Protein AF-0000000082910244 (afdb_homodimer)

Structure (mmCIF, N/CA/C/O backbone):
data_AF-0000000082910244-model_v1
#
loop_
_entity.id
_entity.type
_entity.pdbx_description
1 polymer 'Chloroplast lycopene epsilon-cyclase'
#
loop_
_atom_site.group_PDB
_atom_site.id
_atom_site.type_symbol
_atom_site.label_atom_id
_atom_site.label_alt_id
_atom_site.label_comp_id
_atom_site.label_asym_id
_atom_site.label_entity_id
_atom_site.label_seq_id
_atom_site.pdbx_PDB_ins_code
_atom_site.Cartn_x
_atom_site.Cartn_y
_atom_site.Cartn_z
_atom_site.occupancy
_atom_site.B_iso_or_equiv
_atom_site.auth_seq_id
_atom_site.auth_comp_id
_atom_site.auth_asym_id
_atom_site.auth_atom_id
_atom_site.pdbx_PDB_model_num
ATOM 1 N N . MET A 1 1 ? 2.215 -39.156 -23.969 1 46.09 1 MET A N 1
ATOM 2 C CA . MET A 1 1 ? 3.322 -38.25 -24.219 1 46.09 1 MET A CA 1
ATOM 3 C C . MET A 1 1 ? 4.258 -38.188 -23.016 1 46.09 1 MET A C 1
ATOM 5 O O . MET A 1 1 ? 3.805 -38.188 -21.875 1 46.09 1 MET A O 1
ATOM 9 N N . PRO A 1 2 ? 5.504 -38.562 -23.281 1 46.88 2 PRO A N 1
ATOM 10 C CA . PRO A 1 2 ? 6.484 -38.562 -22.203 1 46.88 2 PRO A CA 1
ATOM 11 C C . PRO A 1 2 ? 6.582 -37.219 -21.484 1 46.88 2 PRO A C 1
ATOM 13 O O . PRO A 1 2 ? 6.309 -36.156 -22.094 1 46.88 2 PRO A O 1
ATOM 16 N N . LEU A 1 3 ? 6.527 -37.281 -20.203 1 55.03 3 LEU A N 1
ATOM 17 C CA . LEU A 1 3 ? 6.957 -36.125 -19.422 1 55.03 3 LEU A CA 1
ATOM 18 C C . LEU A 1 3 ? 8.43 -35.812 -19.688 1 55.03 3 LEU A C 1
ATOM 20 O O . LEU A 1 3 ? 9.297 -36.656 -19.422 1 55.03 3 LEU A O 1
ATOM 24 N N . VAL A 1 4 ? 8.719 -34.781 -20.484 1 54.88 4 VAL A N 1
ATOM 25 C CA . VAL A 1 4 ? 10.086 -34.531 -20.938 1 54.88 4 VAL A CA 1
ATOM 26 C C . VAL A 1 4 ? 10.773 -33.531 -20 1 54.88 4 VAL A C 1
ATOM 28 O O . VAL A 1 4 ? 12 -33.562 -19.875 1 54.88 4 VAL A O 1
ATOM 31 N N . ASN A 1 5 ? 10.039 -32.906 -19.281 1 66.69 5 ASN A N 1
ATOM 32 C CA . ASN A 1 5 ? 10.664 -31.828 -18.516 1 66.69 5 ASN A CA 1
ATOM 33 C C . ASN A 1 5 ? 11.086 -32.281 -17.125 1 66.69 5 ASN A C 1
ATOM 35 O O . ASN A 1 5 ? 10.539 -33.25 -16.594 1 66.69 5 ASN A O 1
ATOM 39 N N . ASN A 1 6 ? 12.234 -31.781 -16.641 1 73.81 6 ASN A N 1
ATOM 40 C CA . ASN A 1 6 ? 12.641 -31.969 -15.25 1 73.81 6 ASN A CA 1
ATOM 41 C C . ASN A 1 6 ? 11.836 -31.078 -14.305 1 73.81 6 ASN A C 1
ATOM 43 O O . ASN A 1 6 ? 11.734 -29.875 -14.516 1 73.81 6 ASN A O 1
ATOM 47 N N . TYR A 1 7 ? 11.172 -31.797 -13.406 1 86.62 7 TYR A N 1
ATOM 48 C CA . TYR A 1 7 ? 10.367 -31.031 -12.461 1 86.62 7 TYR A CA 1
ATOM 49 C C . TYR A 1 7 ? 11.008 -31.016 -11.078 1 86.62 7 TYR A C 1
ATOM 51 O O . TYR A 1 7 ? 11.336 -32.062 -10.523 1 86.62 7 TYR A O 1
ATOM 59 N N . GLY A 1 8 ? 11.328 -29.812 -10.617 1 92.06 8 GLY A N 1
ATOM 60 C CA . GLY A 1 8 ? 11.656 -29.609 -9.211 1 92.06 8 GLY A CA 1
ATOM 61 C C . GLY A 1 8 ? 10.461 -29.172 -8.383 1 92.06 8 GLY A C 1
ATOM 62 O O . GLY A 1 8 ? 9.625 -28.391 -8.844 1 92.06 8 GLY A O 1
ATOM 63 N N . VAL A 1 9 ? 10.352 -29.75 -7.188 1 95.62 9 VAL A N 1
ATOM 64 C CA . VAL A 1 9 ? 9.219 -29.438 -6.328 1 95.62 9 VAL A CA 1
ATOM 65 C C . VAL A 1 9 ? 9.68 -29.328 -4.879 1 95.62 9 VAL A C 1
ATOM 67 O O . VAL A 1 9 ? 10.703 -29.906 -4.5 1 95.62 9 VAL A O 1
ATOM 70 N N . TRP A 1 10 ? 8.945 -28.562 -4.137 1 97.12 10 TRP A N 1
ATOM 71 C CA . TRP A 1 10 ? 9.148 -28.578 -2.691 1 97.12 10 TRP A CA 1
ATOM 72 C C . TRP A 1 10 ? 8.633 -29.875 -2.082 1 97.12 10 TRP A C 1
ATOM 74 O O . TRP A 1 10 ? 7.484 -30.266 -2.305 1 97.12 10 TRP A O 1
ATOM 84 N N . THR A 1 11 ? 9.406 -30.547 -1.277 1 97.06 11 THR A N 1
ATOM 85 C CA . THR A 1 11 ? 9.102 -31.891 -0.807 1 97.06 11 THR A CA 1
ATOM 86 C C . THR A 1 11 ? 7.859 -31.875 0.084 1 97.06 11 THR A C 1
ATOM 88 O O . THR A 1 11 ? 7.062 -32.812 0.057 1 97.06 11 THR A O 1
ATOM 91 N N . ASP A 1 12 ? 7.711 -30.875 0.876 1 96.81 12 ASP A N 1
ATOM 92 C CA . ASP A 1 12 ? 6.547 -30.812 1.757 1 96.81 12 ASP A CA 1
ATOM 93 C C . ASP A 1 12 ? 5.254 -30.703 0.951 1 96.81 12 ASP A C 1
ATOM 95 O O . ASP A 1 12 ? 4.23 -31.281 1.34 1 96.81 12 ASP A O 1
ATOM 99 N N . GLU A 1 13 ? 5.25 -30.078 -0.156 1 96.25 13 GLU A N 1
ATOM 100 C CA . GLU A 1 13 ? 4.066 -29.984 -1.006 1 96.25 13 GLU A CA 1
ATOM 101 C C . GLU A 1 13 ? 3.719 -31.328 -1.633 1 96.25 13 GLU A C 1
ATOM 103 O O . GLU A 1 13 ? 2.547 -31.703 -1.692 1 96.25 13 GLU A O 1
ATOM 108 N N . PHE A 1 14 ? 4.699 -32.031 -2.088 1 96.69 14 PHE A N 1
ATOM 109 C CA . PHE A 1 14 ? 4.457 -33.312 -2.711 1 96.69 14 PHE A CA 1
ATOM 110 C C . PHE A 1 14 ? 4.016 -34.344 -1.673 1 96.69 14 PHE A C 1
ATOM 112 O O . PHE A 1 14 ? 3.211 -35.219 -1.97 1 96.69 14 PHE A O 1
ATOM 119 N N . LYS A 1 15 ? 4.602 -34.188 -0.509 1 96.94 15 LYS A N 1
ATOM 120 C CA . LYS A 1 15 ? 4.152 -35.031 0.582 1 96.94 15 LYS A CA 1
ATOM 121 C C . LYS A 1 15 ? 2.678 -34.812 0.896 1 96.94 15 LYS A C 1
ATOM 123 O O . LYS A 1 15 ? 1.914 -35.75 1.071 1 96.94 15 LYS A O 1
ATOM 128 N N . ALA A 1 16 ? 2.279 -33.594 0.948 1 96.38 16 ALA A N 1
ATOM 129 C CA . ALA A 1 16 ? 0.893 -33.25 1.237 1 96.38 16 ALA A CA 1
ATOM 130 C C . ALA A 1 16 ? -0.046 -33.75 0.157 1 96.38 16 ALA A C 1
ATOM 132 O O . ALA A 1 16 ? -1.209 -34.062 0.431 1 96.38 16 ALA A O 1
ATOM 133 N N . LEU A 1 17 ? 0.485 -34 -1.083 1 96.62 17 LEU A N 1
ATOM 134 C CA . LEU A 1 17 ? -0.307 -34.469 -2.213 1 96.62 17 LEU A CA 1
ATOM 135 C C . LEU A 1 17 ? -0.275 -36 -2.299 1 96.62 17 LEU A C 1
ATOM 137 O O . LEU A 1 17 ? -0.932 -36.594 -3.16 1 96.62 17 LEU A O 1
ATOM 141 N N . GLY A 1 18 ? 0.518 -36.625 -1.401 1 96.69 18 GLY A N 1
ATOM 142 C CA . GLY A 1 18 ? 0.674 -38.062 -1.459 1 96.69 18 GLY A CA 1
ATOM 143 C C . GLY A 1 18 ? 1.52 -38.531 -2.631 1 96.69 18 GLY A C 1
ATOM 144 O O . GLY A 1 18 ? 1.345 -39.656 -3.127 1 96.69 18 GLY A O 1
ATOM 145 N N . LEU A 1 19 ? 2.449 -37.719 -3.145 1 97.12 19 LEU A N 1
ATOM 146 C CA . LEU A 1 19 ? 3.205 -38.031 -4.355 1 97.12 19 LEU A CA 1
ATOM 147 C C . LEU A 1 19 ? 4.688 -38.188 -4.043 1 97.12 19 LEU A C 1
ATOM 149 O O . LEU A 1 19 ? 5.52 -38.219 -4.953 1 97.12 19 LEU A O 1
ATOM 153 N N . GLU A 1 20 ? 5.023 -38.281 -2.781 1 96.5 20 GLU A N 1
ATOM 154 C CA . GLU A 1 20 ? 6.422 -38.375 -2.373 1 96.5 20 GLU A CA 1
ATOM 155 C C . GLU A 1 20 ? 7.105 -39.562 -3.031 1 96.5 20 GLU A C 1
ATOM 157 O O . GLU A 1 20 ? 8.305 -39.531 -3.328 1 96.5 20 GLU A O 1
ATOM 162 N N . HIS A 1 21 ? 6.34 -40.656 -3.211 1 96.5 21 HIS A N 1
ATOM 163 C CA . HIS A 1 21 ? 6.879 -41.875 -3.777 1 96.5 21 HIS A CA 1
ATOM 164 C C . HIS A 1 21 ? 7.297 -41.688 -5.23 1 96.5 21 HIS A C 1
ATOM 166 O O . HIS A 1 21 ? 7.977 -42.531 -5.805 1 96.5 21 HIS A O 1
ATOM 172 N N . THR A 1 22 ? 6.973 -40.562 -5.844 1 96.56 22 THR A N 1
ATOM 173 C CA . THR A 1 22 ? 7.316 -40.312 -7.242 1 96.56 22 THR A CA 1
ATOM 174 C C . THR A 1 22 ? 8.586 -39.5 -7.352 1 96.56 22 THR A C 1
ATOM 176 O O . THR A 1 22 ? 9.023 -39.156 -8.453 1 96.56 22 THR A O 1
ATOM 179 N N . LEU A 1 23 ? 9.234 -39.188 -6.266 1 95.75 23 LEU A N 1
ATOM 180 C CA . LEU A 1 23 ? 10.477 -38.406 -6.289 1 95.75 23 LEU A CA 1
ATOM 181 C C . LEU A 1 23 ? 11.664 -39.312 -6.613 1 95.75 23 LEU A C 1
ATOM 183 O O . LEU A 1 23 ? 11.734 -40.469 -6.133 1 95.75 23 LEU A O 1
ATOM 187 N N . GLU A 1 24 ? 12.492 -38.812 -7.445 1 93.5 24 GLU A N 1
ATOM 188 C CA . GLU A 1 24 ? 13.734 -39.5 -7.777 1 93.5 24 GLU A CA 1
ATOM 189 C C . GLU A 1 24 ? 14.805 -39.25 -6.719 1 93.5 24 GLU A C 1
ATOM 191 O O . GLU A 1 24 ? 15.547 -40.156 -6.355 1 93.5 24 GLU A O 1
ATOM 196 N N . ARG A 1 25 ? 14.945 -38 -6.332 1 92.56 25 ARG A N 1
ATOM 197 C CA . ARG A 1 25 ? 15.914 -37.531 -5.34 1 92.56 25 ARG A CA 1
ATOM 198 C C . ARG A 1 25 ? 15.359 -36.344 -4.543 1 92.56 25 ARG A C 1
ATOM 200 O O . ARG A 1 25 ? 14.5 -35.625 -5.027 1 92.56 25 ARG A O 1
ATOM 207 N N . SER A 1 26 ? 15.812 -36.344 -3.311 1 95 26 SER A N 1
ATOM 208 C CA . SER A 1 26 ? 15.398 -35.219 -2.459 1 95 26 SER A CA 1
ATOM 209 C C . SER A 1 26 ? 16.578 -34.688 -1.656 1 95 26 SER A C 1
ATOM 211 O O . SER A 1 26 ? 17.5 -35.438 -1.33 1 95 26 SER A O 1
ATOM 213 N N . TRP A 1 27 ? 16.594 -33.469 -1.419 1 95.06 27 TRP A N 1
ATOM 214 C CA . TRP A 1 27 ? 17.547 -32.75 -0.573 1 95.06 27 TRP A CA 1
ATOM 215 C C . TRP A 1 27 ? 16.859 -32.125 0.626 1 95.06 27 TRP A C 1
ATOM 217 O O . TRP A 1 27 ? 15.773 -31.547 0.492 1 95.06 27 TRP A O 1
ATOM 227 N N . PRO A 1 28 ? 17.406 -32.25 1.779 1 93.5 28 PRO A N 1
ATOM 228 C CA . PRO A 1 28 ? 16.734 -31.766 2.982 1 93.5 28 PRO A CA 1
ATOM 229 C C . PRO A 1 28 ? 16.688 -30.234 3.039 1 93.5 28 PRO A C 1
ATOM 231 O O . PRO A 1 28 ? 15.883 -29.672 3.777 1 93.5 28 PRO A O 1
ATOM 234 N N . ASP A 1 29 ? 17.609 -29.625 2.32 1 93.5 29 ASP A N 1
ATOM 235 C CA . ASP A 1 29 ? 17.672 -28.156 2.324 1 93.5 29 ASP A CA 1
ATOM 236 C C . ASP A 1 29 ? 18.109 -27.625 0.961 1 93.5 29 ASP A C 1
ATOM 238 O O . ASP A 1 29 ? 18.609 -28.375 0.124 1 93.5 29 ASP A O 1
ATOM 242 N N . ALA A 1 30 ? 17.75 -26.359 0.673 1 94.31 30 ALA A N 1
ATOM 243 C CA . ALA A 1 30 ? 18.156 -25.656 -0.535 1 94.31 30 ALA A CA 1
ATOM 244 C C . ALA A 1 30 ? 18.844 -24.328 -0.188 1 94.31 30 ALA A C 1
ATOM 246 O O . ALA A 1 30 ? 18.531 -23.719 0.834 1 94.31 30 ALA A O 1
ATOM 247 N N . SER A 1 31 ? 19.766 -23.953 -1.007 1 91.75 31 SER A N 1
ATOM 248 C CA . SER A 1 31 ? 20.516 -22.719 -0.754 1 91.75 31 SER A CA 1
ATOM 249 C C . SER A 1 31 ? 20.422 -21.766 -1.936 1 91.75 31 SER A C 1
ATOM 251 O O . SER A 1 31 ? 20.188 -22.188 -3.07 1 91.75 31 SER A O 1
ATOM 253 N N . CYS A 1 32 ? 20.578 -20.5 -1.639 1 92.38 32 CYS A N 1
ATOM 254 C CA . CYS A 1 32 ? 20.609 -19.438 -2.637 1 92.38 32 CYS A CA 1
ATOM 255 C C . CYS A 1 32 ? 21.797 -18.516 -2.414 1 92.38 32 CYS A C 1
ATOM 257 O O . CYS A 1 32 ? 22.328 -18.438 -1.301 1 92.38 32 CYS A O 1
ATOM 259 N N . PHE A 1 33 ? 22.219 -17.938 -3.48 1 87.44 33 PHE A N 1
ATOM 260 C CA . PHE A 1 33 ? 23.25 -16.906 -3.414 1 87.44 33 PHE A CA 1
ATOM 261 C C . PHE A 1 33 ? 22.781 -15.625 -4.098 1 87.44 33 PHE A C 1
ATOM 263 O O . PHE A 1 33 ? 22.594 -15.602 -5.316 1 87.44 33 PHE A O 1
ATOM 270 N N . PHE A 1 34 ? 22.547 -14.641 -3.295 1 89.62 34 PHE A N 1
ATOM 271 C CA . PHE A 1 34 ? 22.219 -13.312 -3.793 1 89.62 34 PHE A CA 1
ATOM 272 C C . PHE A 1 34 ? 23.375 -12.352 -3.584 1 89.62 34 PHE A C 1
ATOM 274 O O . PHE A 1 34 ? 23.422 -11.617 -2.592 1 89.62 34 PHE A O 1
ATOM 281 N N . GLY A 1 35 ? 24.234 -12.281 -4.453 1 76.38 35 GLY A N 1
ATOM 282 C CA . GLY A 1 35 ? 25.5 -11.594 -4.289 1 76.38 35 GLY A CA 1
ATOM 283 C C . GLY A 1 35 ? 26.547 -12.438 -3.594 1 76.38 35 GLY A C 1
ATOM 284 O O . GLY A 1 35 ? 26.297 -13.578 -3.217 1 76.38 35 GLY A O 1
ATOM 285 N N . GLU A 1 36 ? 27.75 -11.859 -3.568 1 70.19 36 GLU A N 1
ATOM 286 C CA . GLU A 1 36 ? 28.891 -12.617 -3.066 1 70.19 36 GLU A CA 1
ATOM 287 C C . GLU A 1 36 ? 28.891 -12.688 -1.541 1 70.19 36 GLU A C 1
ATOM 289 O O . GLU A 1 36 ? 28.406 -11.766 -0.877 1 70.19 36 GLU A O 1
ATOM 294 N N . GLY A 1 37 ? 29.359 -13.828 -1.048 1 68 37 GLY A N 1
ATOM 295 C CA . GLY A 1 37 ? 29.781 -13.945 0.339 1 68 37 GLY A CA 1
ATOM 296 C C . GLY A 1 37 ? 28.75 -14.633 1.22 1 68 37 GLY A C 1
ATOM 297 O O . GLY A 1 37 ? 29.109 -15.422 2.094 1 68 37 GLY A O 1
ATOM 298 N N . LYS A 1 38 ? 27.516 -14.195 1.161 1 76 38 LYS A N 1
ATOM 299 C CA . LYS A 1 38 ? 26.672 -14.781 2.195 1 76 38 LYS A CA 1
ATOM 300 C C . LYS A 1 38 ? 25.562 -15.641 1.581 1 76 38 LYS A C 1
ATOM 302 O O . LYS A 1 38 ? 24.625 -15.117 0.977 1 76 38 LYS A O 1
ATOM 307 N N . PRO A 1 39 ? 25.656 -17.078 1.752 1 84.75 39 PRO A N 1
ATOM 308 C CA . PRO A 1 39 ? 24.594 -17.969 1.309 1 84.75 39 PRO A CA 1
ATOM 309 C C . PRO A 1 39 ? 23.312 -17.812 2.143 1 84.75 39 PRO A C 1
ATOM 311 O O . PRO A 1 39 ? 23.391 -17.516 3.338 1 84.75 39 PRO A O 1
ATOM 314 N N . VAL A 1 40 ? 22.188 -17.922 1.427 1 90.69 40 VAL A N 1
ATOM 315 C CA . VAL A 1 40 ? 20.891 -17.969 2.094 1 90.69 40 VAL A CA 1
ATOM 316 C C . VAL A 1 40 ? 20.375 -19.406 2.105 1 90.69 40 VAL A C 1
ATOM 318 O O . VAL A 1 40 ? 20.125 -20 1.049 1 90.69 40 VAL A O 1
ATOM 321 N N . ARG A 1 41 ? 20.297 -19.953 3.324 1 91.69 41 ARG A N 1
ATOM 322 C CA . ARG A 1 41 ? 19.688 -21.266 3.469 1 91.69 41 ARG A CA 1
ATOM 323 C C . ARG A 1 41 ? 18.172 -21.156 3.656 1 91.69 41 ARG A C 1
ATOM 325 O O . ARG A 1 41 ? 17.703 -20.406 4.52 1 91.69 41 ARG A O 1
ATOM 332 N N . LEU A 1 42 ? 17.422 -21.891 2.869 1 94.25 42 LEU A N 1
ATOM 333 C CA . LEU A 1 42 ? 15.977 -21.719 2.85 1 94.25 42 LEU A CA 1
ATOM 334 C C . LEU A 1 42 ? 15.32 -22.531 3.959 1 94.25 42 LEU A C 1
ATOM 336 O O . LEU A 1 42 ? 14.211 -22.219 4.391 1 94.25 42 LEU A O 1
ATOM 340 N N . GLY A 1 43 ? 16 -23.562 4.398 1 92.94 43 GLY A N 1
ATOM 341 C CA . GLY A 1 43 ? 15.438 -24.406 5.426 1 92.94 43 GLY A CA 1
ATOM 342 C C . GLY A 1 43 ? 14.242 -25.219 4.938 1 92.94 43 GLY A C 1
ATOM 343 O O . GLY A 1 43 ? 13.305 -25.453 5.695 1 92.94 43 GLY A O 1
ATOM 344 N N . ARG A 1 44 ? 14.164 -25.531 3.689 1 95.38 44 ARG A N 1
ATOM 345 C CA . ARG A 1 44 ? 13.055 -26.266 3.084 1 95.38 44 ARG A CA 1
ATOM 346 C C . ARG A 1 44 ? 13.555 -27.297 2.09 1 95.38 44 ARG A C 1
ATOM 348 O O . ARG A 1 44 ? 14.453 -27.016 1.286 1 95.38 44 ARG A O 1
ATOM 355 N N . GLY A 1 45 ? 13.023 -28.469 2.232 1 95.5 45 GLY A N 1
ATOM 356 C CA . GLY A 1 45 ? 13.445 -29.562 1.366 1 95.5 45 GLY A CA 1
ATOM 357 C C . GLY A 1 45 ? 12.969 -29.391 -0.066 1 95.5 45 GLY A C 1
ATOM 358 O O . GLY A 1 45 ? 11.906 -28.828 -0.313 1 95.5 45 GLY A O 1
ATOM 359 N N . TYR A 1 46 ? 13.781 -29.938 -0.966 1 96.62 46 TYR A N 1
ATOM 360 C CA . TYR A 1 46 ? 13.492 -29.875 -2.395 1 96.62 46 TYR A CA 1
ATOM 361 C C . TYR A 1 46 ? 13.695 -31.234 -3.049 1 96.62 46 TYR A C 1
ATOM 363 O O . TYR A 1 46 ? 14.453 -32.062 -2.545 1 96.62 46 TYR A O 1
ATOM 371 N N . GLY A 1 47 ? 12.898 -31.484 -4.086 1 95.56 47 GLY A N 1
ATOM 372 C CA . GLY A 1 47 ? 12.977 -32.781 -4.73 1 95.56 47 GLY A CA 1
ATOM 373 C C . GLY A 1 47 ? 12.891 -32.719 -6.242 1 95.56 47 GLY A C 1
ATOM 374 O O . GLY A 1 47 ? 12.281 -31.781 -6.793 1 95.56 47 GLY A O 1
ATOM 375 N N . ARG A 1 48 ? 13.562 -33.656 -6.828 1 93.44 48 ARG A N 1
ATOM 376 C CA . ARG A 1 48 ? 13.43 -33.875 -8.266 1 93.44 48 ARG A CA 1
ATOM 377 C C . ARG A 1 48 ? 12.43 -35 -8.547 1 93.44 48 ARG A C 1
ATOM 379 O O . ARG A 1 48 ? 12.547 -36.094 -8.008 1 93.44 48 ARG A O 1
ATOM 386 N N . VAL A 1 49 ? 11.523 -34.75 -9.422 1 93.88 49 VAL A N 1
ATOM 387 C CA . VAL A 1 49 ? 10.461 -35.688 -9.727 1 93.88 49 VAL A CA 1
ATOM 388 C C . VAL A 1 49 ? 10.953 -36.719 -10.75 1 93.88 49 VAL A C 1
ATOM 390 O O . VAL A 1 49 ? 11.594 -36.344 -11.742 1 93.88 49 VAL A O 1
ATOM 393 N N . SER A 1 50 ? 10.656 -37.938 -10.43 1 92.88 50 SER A N 1
ATOM 394 C CA . SER A 1 50 ? 10.883 -39 -11.438 1 92.88 50 SER A CA 1
ATOM 395 C C . SER A 1 50 ? 9.781 -39 -12.484 1 92.88 50 SER A C 1
ATOM 397 O O . SER A 1 50 ? 8.625 -39.281 -12.18 1 92.88 50 SER A O 1
ATOM 399 N N . ARG A 1 51 ? 10.164 -38.781 -13.664 1 89.44 51 ARG A N 1
ATOM 400 C CA . ARG A 1 51 ? 9.188 -38.75 -14.742 1 89.44 51 ARG A CA 1
ATOM 401 C C . ARG A 1 51 ? 8.531 -40.125 -14.906 1 89.44 51 ARG A C 1
ATOM 403 O O . ARG A 1 51 ? 7.312 -40.219 -15.094 1 89.44 51 ARG A O 1
ATOM 410 N N . ARG A 1 52 ? 9.328 -41.125 -14.727 1 90.88 52 ARG A N 1
ATOM 411 C CA . ARG A 1 52 ? 8.836 -42.469 -14.891 1 90.88 52 ARG A CA 1
ATOM 412 C C . ARG A 1 52 ? 7.855 -42.844 -13.773 1 90.88 52 ARG A C 1
ATOM 414 O O . ARG A 1 52 ? 6.75 -43.312 -14.047 1 90.88 52 ARG A O 1
ATOM 421 N N . LYS A 1 53 ? 8.281 -42.594 -12.586 1 94.94 53 LYS A N 1
ATOM 422 C CA . LYS A 1 53 ? 7.441 -42.938 -11.453 1 94.94 53 LYS A CA 1
ATOM 423 C C . LYS A 1 53 ? 6.137 -42.156 -11.461 1 94.94 53 LYS A C 1
ATOM 425 O O . LYS A 1 53 ? 5.07 -42.688 -11.156 1 94.94 53 LYS A O 1
ATOM 430 N N . LEU A 1 54 ? 6.234 -40.906 -11.742 1 94.12 54 LEU A N 1
ATOM 431 C CA . LEU A 1 54 ? 5.031 -40.094 -11.789 1 94.12 54 LEU A CA 1
ATOM 432 C C . LEU A 1 54 ? 4.086 -40.562 -12.891 1 94.12 54 LEU A C 1
ATOM 434 O O . LEU A 1 54 ? 2.881 -40.688 -12.664 1 94.12 54 LEU A O 1
ATOM 438 N N . ARG A 1 55 ? 4.629 -40.844 -14.062 1 92.62 55 ARG A N 1
ATOM 439 C CA . ARG A 1 55 ? 3.814 -41.375 -15.164 1 92.62 55 ARG A CA 1
ATOM 440 C C . ARG A 1 55 ? 3.127 -42.656 -14.773 1 92.62 55 ARG A C 1
ATOM 442 O O . ARG A 1 55 ? 1.935 -42.844 -15.031 1 92.62 55 ARG A O 1
ATOM 449 N N . GLU A 1 56 ? 3.891 -43.5 -14.234 1 94.31 56 GLU A N 1
ATOM 450 C CA . GLU A 1 56 ? 3.336 -44.781 -13.812 1 94.31 56 GLU A CA 1
ATOM 451 C C . GLU A 1 56 ? 2.186 -44.594 -12.828 1 94.31 56 GLU A C 1
ATOM 453 O O . GLU A 1 56 ? 1.146 -45.25 -12.945 1 94.31 56 GLU A O 1
ATOM 458 N N . HIS A 1 57 ? 2.447 -43.719 -11.914 1 95.25 57 HIS A N 1
ATOM 459 C CA . HIS A 1 57 ? 1.423 -43.438 -10.922 1 95.25 57 HIS A CA 1
ATOM 460 C C . HIS A 1 57 ? 0.153 -42.906 -11.586 1 95.25 57 HIS A C 1
ATOM 462 O O . HIS A 1 57 ? -0.948 -43.375 -11.281 1 95.25 57 HIS A O 1
ATOM 468 N N . LEU A 1 58 ? 0.258 -41.969 -12.492 1 94.5 58 LEU A N 1
ATOM 469 C CA . LEU A 1 58 ? -0.883 -41.344 -13.133 1 94.5 58 LEU A CA 1
ATOM 470 C C . LEU A 1 58 ? -1.593 -42.281 -14.078 1 94.5 58 LEU A C 1
ATOM 472 O O . LEU A 1 58 ? -2.824 -42.312 -14.148 1 94.5 58 LEU A O 1
ATOM 476 N N . VAL A 1 59 ? -0.868 -43.094 -14.781 1 94.19 59 VAL A N 1
ATOM 477 C CA . VAL A 1 59 ? -1.452 -44.062 -15.695 1 94.19 59 VAL A CA 1
ATOM 478 C C . VAL A 1 59 ? -2.244 -45.125 -14.914 1 94.19 59 VAL A C 1
ATOM 480 O O . VAL A 1 59 ? -3.326 -45.531 -15.336 1 94.19 59 VAL A O 1
ATOM 483 N N . ALA A 1 60 ? -1.646 -45.5 -13.828 1 95.62 60 ALA A N 1
ATOM 484 C CA . ALA A 1 60 ? -2.355 -46.469 -12.977 1 95.62 60 ALA A CA 1
ATOM 485 C C . ALA A 1 60 ? -3.676 -45.875 -12.484 1 95.62 60 ALA A C 1
ATOM 487 O O . ALA A 1 60 ? -4.691 -46.594 -12.445 1 95.62 60 ALA A O 1
ATOM 488 N N . MET A 1 61 ? -3.641 -44.656 -12.109 1 94.88 61 MET A N 1
ATOM 489 C CA . MET A 1 61 ? -4.852 -43.969 -11.656 1 94.88 61 MET A CA 1
ATOM 490 C C . MET A 1 61 ? -5.895 -43.938 -12.773 1 94.88 61 MET A C 1
ATOM 492 O O . MET A 1 61 ? -7.082 -44.156 -12.523 1 94.88 61 MET A O 1
ATOM 496 N N . CYS A 1 62 ? -5.492 -43.656 -13.945 1 94.31 62 CYS A N 1
ATOM 497 C CA . CYS A 1 62 ? -6.379 -43.594 -15.102 1 94.31 62 CYS A CA 1
ATOM 498 C C . CYS A 1 62 ? -7.004 -44.969 -15.383 1 94.31 62 CYS A C 1
ATOM 500 O O . CYS A 1 62 ? -8.203 -45.062 -15.641 1 94.31 62 CYS A O 1
ATOM 502 N N . ALA A 1 63 ? -6.168 -45.906 -15.297 1 94.56 63 ALA A N 1
ATOM 503 C CA . ALA A 1 63 ? -6.652 -47.25 -15.539 1 94.56 63 ALA A CA 1
ATOM 504 C C . ALA A 1 63 ? -7.715 -47.656 -14.523 1 94.56 63 ALA A C 1
ATOM 506 O O . ALA A 1 63 ? -8.758 -48.219 -14.891 1 94.56 63 ALA A O 1
ATOM 507 N N . GLU A 1 64 ? -7.441 -47.375 -13.312 1 95.62 64 GLU A N 1
ATOM 508 C CA . GLU A 1 64 ? -8.375 -47.719 -12.242 1 95.62 64 GLU A CA 1
ATOM 509 C C . GLU A 1 64 ? -9.703 -46.969 -12.422 1 95.62 64 GLU A C 1
ATOM 511 O O . GLU A 1 64 ? -10.758 -47.5 -12.062 1 95.62 64 GLU A O 1
ATOM 516 N N . ALA A 1 65 ? -9.594 -45.781 -13.031 1 93.81 65 ALA A N 1
ATOM 517 C CA . ALA A 1 65 ? -10.781 -44.938 -13.188 1 93.81 65 ALA A CA 1
ATOM 518 C C . ALA A 1 65 ? -11.477 -45.219 -14.516 1 93.81 65 ALA A C 1
ATOM 520 O O . ALA A 1 65 ? -12.523 -44.625 -14.805 1 93.81 65 ALA A O 1
ATOM 521 N N . GLY A 1 66 ? -10.922 -46.031 -15.336 1 93.31 66 GLY A N 1
ATOM 522 C CA . GLY A 1 66 ? -11.555 -46.438 -16.594 1 93.31 66 GLY A CA 1
ATOM 523 C C . GLY A 1 66 ? -11.32 -45.469 -17.719 1 93.31 66 GLY A C 1
ATOM 524 O O . GLY A 1 66 ? -12.148 -45.344 -18.625 1 93.31 66 GLY A O 1
ATOM 525 N N . VAL A 1 67 ? -10.227 -44.75 -17.703 1 91.94 67 VAL A N 1
ATOM 526 C CA . VAL A 1 67 ? -9.898 -43.812 -18.734 1 91.94 67 VAL A CA 1
ATOM 527 C C . VAL A 1 67 ? -9.422 -44.531 -19.984 1 91.94 67 VAL A C 1
ATOM 529 O O . VAL A 1 67 ? -8.617 -45.469 -19.906 1 91.94 67 VAL A O 1
ATOM 532 N N . THR A 1 68 ? -9.984 -44.094 -21.125 1 88.56 68 THR A N 1
ATOM 533 C CA . THR A 1 68 ? -9.523 -44.625 -22.406 1 88.56 68 THR A CA 1
ATOM 534 C C . THR A 1 68 ? -8.594 -43.625 -23.094 1 88.56 68 THR A C 1
ATOM 536 O O . THR A 1 68 ? -8.898 -42.438 -23.172 1 88.56 68 THR A O 1
ATOM 539 N N . PHE A 1 69 ? -7.445 -44.125 -23.562 1 88.62 69 PHE A N 1
ATOM 540 C CA . PHE A 1 69 ? -6.477 -43.312 -24.281 1 88.62 69 PHE A CA 1
ATOM 541 C C . PHE A 1 69 ? -6.602 -43.531 -25.781 1 88.62 69 PHE A C 1
ATOM 543 O O . PHE A 1 69 ? -6.641 -44.656 -26.25 1 88.62 69 PHE A O 1
ATOM 550 N N . LEU A 1 70 ? -6.805 -42.406 -26.469 1 83.81 70 LEU A N 1
ATOM 551 C CA . LEU A 1 70 ? -6.863 -42.469 -27.922 1 83.81 70 LEU A CA 1
ATOM 552 C C . LEU A 1 70 ? -5.641 -41.812 -28.547 1 83.81 70 LEU A C 1
ATOM 554 O O . LEU A 1 70 ? -5.305 -40.688 -28.188 1 83.81 70 LEU A O 1
ATOM 558 N N . ALA A 1 71 ? -4.898 -42.531 -29.297 1 81.62 71 ALA A N 1
ATOM 559 C CA . ALA A 1 71 ? -3.758 -41.969 -30 1 81.62 71 ALA A CA 1
ATOM 560 C C . ALA A 1 71 ? -4.219 -41.125 -31.203 1 81.62 71 ALA A C 1
ATOM 562 O O . ALA A 1 71 ? -4.441 -41.656 -32.281 1 81.62 71 ALA A O 1
ATOM 563 N N . ALA A 1 72 ? -4.496 -39.875 -31.016 1 77.25 72 ALA A N 1
ATOM 564 C CA . ALA A 1 72 ? -4.973 -39 -32.062 1 77.25 72 ALA A CA 1
ATOM 565 C C . ALA A 1 72 ? -4.57 -37.531 -31.797 1 77.25 72 ALA A C 1
ATOM 567 O O . ALA A 1 72 ? -4.23 -37.188 -30.672 1 77.25 72 ALA A O 1
ATOM 568 N N . GLU A 1 73 ? -4.438 -36.781 -32.875 1 77.31 73 GLU A N 1
ATOM 569 C CA . GLU A 1 73 ? -4.219 -35.344 -32.781 1 77.31 73 GLU A CA 1
ATOM 570 C C . GLU A 1 73 ? -5.523 -34.594 -32.969 1 77.31 73 GLU A C 1
ATOM 572 O O . GLU A 1 73 ? -6.34 -34.938 -33.812 1 77.31 73 GLU A O 1
ATOM 577 N N . VAL A 1 74 ? -5.805 -33.594 -32.031 1 75.75 74 VAL A N 1
ATOM 578 C CA . VAL A 1 74 ? -6.996 -32.75 -32.156 1 75.75 74 VAL A CA 1
ATOM 579 C C . VAL A 1 74 ? -6.652 -31.469 -32.875 1 75.75 74 VAL A C 1
ATOM 581 O O . VAL A 1 74 ? -5.836 -30.672 -32.406 1 75.75 74 VAL A O 1
ATOM 584 N N . ASP A 1 75 ? -7.133 -31.156 -34.094 1 74.5 75 ASP A N 1
ATOM 585 C CA . ASP A 1 75 ? -6.855 -29.953 -34.906 1 74.5 75 ASP A CA 1
ATOM 586 C C . ASP A 1 75 ? -7.953 -28.906 -34.719 1 74.5 75 ASP A C 1
ATOM 588 O O . ASP A 1 75 ? -7.727 -27.719 -34.969 1 74.5 75 ASP A O 1
ATOM 592 N N . SER A 1 76 ? -9.148 -29.281 -34.469 1 75.56 76 SER A N 1
ATOM 593 C CA . SER A 1 76 ? -10.266 -28.375 -34.25 1 75.56 76 SER A CA 1
ATOM 594 C C . SER A 1 76 ? -11.242 -28.938 -33.219 1 75.56 76 SER A C 1
ATOM 596 O O . SER A 1 76 ? -11.352 -30.156 -33.062 1 75.56 76 SER A O 1
ATOM 598 N N . LEU A 1 77 ? -11.797 -27.906 -32.5 1 74.38 77 LEU A N 1
ATOM 599 C CA . LEU A 1 77 ? -12.789 -28.328 -31.516 1 74.38 77 LEU A CA 1
ATOM 600 C C . LEU A 1 77 ? -14.188 -28.375 -32.125 1 74.38 77 LEU A C 1
ATOM 602 O O . LEU A 1 77 ? -15.133 -28.828 -31.484 1 74.38 77 LEU A O 1
ATOM 606 N N . GLN A 1 78 ? -14.25 -27.594 -33.438 1 61.69 78 GLN A N 1
ATOM 607 C CA . GLN A 1 78 ? -15.531 -27.609 -34.125 1 61.69 78 GLN A CA 1
ATOM 608 C C . GLN A 1 78 ? -15.992 -29.047 -34.375 1 61.69 78 GLN A C 1
ATOM 610 O O . GLN A 1 78 ? -15.211 -29.875 -34.844 1 61.69 78 GLN A O 1
ATOM 615 N N . GLY A 1 79 ? -17.141 -29.234 -34.219 1 51.38 79 GLY A N 1
ATOM 616 C CA . GLY A 1 79 ? -17.672 -30.562 -34.438 1 51.38 79 GLY A CA 1
ATOM 617 C C . GLY A 1 79 ? -17.062 -31.609 -33.5 1 51.38 79 GLY A C 1
ATOM 618 O O . GLY A 1 79 ? -17.047 -32.781 -33.844 1 51.38 79 GLY A O 1
ATOM 619 N N . VAL A 1 80 ? -16.234 -31.141 -32.688 1 49.38 80 VAL A N 1
ATOM 620 C CA . VAL A 1 80 ? -15.828 -32.219 -31.797 1 49.38 80 VAL A CA 1
ATOM 621 C C . VAL A 1 80 ? -16.797 -33.375 -31.922 1 49.38 80 VAL A C 1
ATOM 623 O O . VAL A 1 80 ? -17.875 -33.375 -31.312 1 49.38 80 VAL A O 1
ATOM 626 N N . VAL A 1 81 ? -17.156 -33.781 -33.156 1 41.59 81 VAL A N 1
ATOM 627 C CA . VAL A 1 81 ? -17.875 -34.812 -33.906 1 41.59 81 VAL A CA 1
ATOM 628 C C . VAL A 1 81 ? -17.406 -36.219 -33.469 1 41.59 81 VAL A C 1
ATOM 630 O O . VAL A 1 81 ? -18.219 -37.062 -33.125 1 41.59 81 VAL A O 1
ATOM 633 N N . SER A 1 82 ? -15.992 -36.562 -34.188 1 49.41 82 SER A N 1
ATOM 634 C CA . SER A 1 82 ? -15.859 -37.906 -34.719 1 49.41 82 SER A CA 1
ATOM 635 C C . SER A 1 82 ? -15.984 -38.938 -33.625 1 49.41 82 SER A C 1
ATOM 637 O O . SER A 1 82 ? -16.062 -38.625 -32.438 1 49.41 82 SER A O 1
ATOM 639 N N . PRO A 1 83 ? -14.992 -40.219 -33.688 1 54.97 83 PRO A N 1
ATOM 640 C CA . PRO A 1 83 ? -15.641 -41.438 -33.25 1 54.97 83 PRO A CA 1
ATOM 641 C C . PRO A 1 83 ? -16.125 -41.344 -31.797 1 54.97 83 PRO A C 1
ATOM 643 O O . PRO A 1 83 ? -16.875 -42.188 -31.328 1 54.97 83 PRO A O 1
ATOM 646 N N . VAL A 1 84 ? -15.641 -40.094 -31.078 1 63.59 84 VAL A N 1
ATOM 647 C CA . VAL A 1 84 ? -16.062 -40.281 -29.688 1 63.59 84 VAL A CA 1
ATOM 648 C C . VAL A 1 84 ? -16.984 -39.125 -29.281 1 63.59 84 VAL A C 1
ATOM 650 O O . VAL A 1 84 ? -16.656 -37.969 -29.516 1 63.59 84 VAL A O 1
ATOM 653 N N . GLY A 1 85 ? -18.312 -39.219 -29.359 1 71.19 85 GLY A N 1
ATOM 654 C CA . GLY A 1 85 ? -19.234 -38.281 -28.75 1 71.19 85 GLY A CA 1
ATOM 655 C C . GLY A 1 85 ? -18.797 -37.781 -27.375 1 71.19 85 GLY A C 1
ATOM 656 O O . GLY A 1 85 ? -18.266 -38.562 -26.594 1 71.19 85 GLY A O 1
ATOM 657 N N . CYS A 1 86 ? -18.578 -36.375 -27.281 1 79.44 86 CYS A N 1
ATOM 658 C CA . CYS A 1 86 ? -18.109 -35.875 -25.984 1 79.44 86 CYS A CA 1
ATOM 659 C C . CYS A 1 86 ? -19.094 -34.875 -25.406 1 79.44 86 CYS A C 1
ATOM 661 O O . CYS A 1 86 ? -19.688 -34.094 -26.141 1 79.44 86 CYS A O 1
ATOM 663 N N . ARG A 1 87 ? -19.312 -34.969 -24.156 1 83.31 87 ARG A N 1
ATOM 664 C CA . ARG A 1 87 ? -20.188 -34.062 -23.453 1 83.31 87 ARG A CA 1
ATOM 665 C C . ARG A 1 87 ? -19.484 -32.75 -23.125 1 83.31 87 ARG A C 1
ATOM 667 O O . ARG A 1 87 ? -20.078 -31.672 -23.234 1 83.31 87 ARG A O 1
ATOM 674 N N . LEU A 1 88 ? -18.266 -32.781 -22.719 1 88.62 88 LEU A N 1
ATOM 675 C CA . LEU A 1 88 ? -17.453 -31.609 -22.375 1 88.62 88 LEU A CA 1
ATOM 676 C C . LEU A 1 88 ? -15.977 -31.875 -22.641 1 88.62 88 LEU A C 1
ATOM 678 O O . LEU A 1 88 ? -15.453 -32.938 -22.266 1 88.62 88 LEU A O 1
ATOM 682 N N . VAL A 1 89 ? -15.391 -30.938 -23.375 1 88.94 89 VAL A N 1
ATOM 683 C CA . VAL A 1 89 ? -13.961 -31 -23.656 1 88.94 89 VAL A CA 1
ATOM 684 C C . VAL A 1 89 ? -13.188 -30.203 -22.609 1 88.94 89 VAL A C 1
ATOM 686 O O . VAL A 1 89 ? -13.555 -29.062 -22.297 1 88.94 89 VAL A O 1
ATOM 689 N N . THR A 1 90 ? -12.25 -30.766 -22 1 91 90 THR A N 1
ATOM 690 C CA . THR A 1 90 ? -11.305 -30.062 -21.141 1 91 90 THR A CA 1
ATOM 691 C C . THR A 1 90 ? -9.898 -30.125 -21.719 1 91 90 THR A C 1
ATOM 693 O O . THR A 1 90 ? -9.312 -31.203 -21.844 1 91 90 THR A O 1
ATOM 696 N N . LEU A 1 91 ? -9.344 -28.984 -22.047 1 89.88 91 LEU A N 1
ATOM 697 C CA . LEU A 1 91 ? -8.016 -28.891 -22.641 1 89.88 91 LEU A CA 1
ATOM 698 C C . LEU A 1 91 ? -6.941 -28.891 -21.562 1 89.88 91 LEU A C 1
ATOM 700 O O . LEU A 1 91 ? -6.906 -28 -20.703 1 89.88 91 LEU A O 1
ATOM 704 N N . ALA A 1 92 ? -6.066 -29.891 -21.547 1 89.94 92 ALA A N 1
ATOM 705 C CA . ALA A 1 92 ? -4.988 -30.016 -20.562 1 89.94 92 ALA A CA 1
ATOM 706 C C . ALA A 1 92 ? -3.668 -30.359 -21.234 1 89.94 92 ALA A C 1
ATOM 708 O O . ALA A 1 92 ? -2.902 -31.188 -20.734 1 89.94 92 ALA A O 1
ATOM 709 N N . ALA A 1 93 ? -3.445 -29.75 -22.406 1 81.25 93 ALA A N 1
ATOM 710 C CA . ALA A 1 93 ? -2.271 -30.047 -23.219 1 81.25 93 ALA A CA 1
ATOM 711 C C . ALA A 1 93 ? -1.254 -28.922 -23.172 1 81.25 93 ALA A C 1
ATOM 713 O O . ALA A 1 93 ? -0.649 -28.578 -24.188 1 81.25 93 ALA A O 1
ATOM 714 N N . GLY A 1 94 ? -1.122 -28.344 -22.062 1 81.19 94 GLY A N 1
ATOM 715 C CA . GLY A 1 94 ? -0.113 -27.312 -21.906 1 81.19 94 GLY A CA 1
ATOM 716 C C . GLY A 1 94 ? -0.487 -26 -22.578 1 81.19 94 GLY A C 1
ATOM 717 O O . GLY A 1 94 ? -1.657 -25.781 -22.891 1 81.19 94 GLY A O 1
ATOM 718 N N . ALA A 1 95 ? 0.474 -25.156 -22.766 1 76.06 95 ALA A N 1
ATOM 719 C CA . ALA A 1 95 ? 0.276 -23.828 -23.328 1 76.06 95 ALA A CA 1
ATOM 720 C C . ALA A 1 95 ? -0.14 -23.906 -24.797 1 76.06 95 ALA A C 1
ATOM 722 O O . ALA A 1 95 ? -0.859 -23.031 -25.297 1 76.06 95 ALA A O 1
ATOM 723 N N . ALA A 1 96 ? 0.156 -24.969 -25.422 1 76.19 96 ALA A N 1
ATOM 724 C CA . ALA A 1 96 ? -0.166 -25.156 -26.844 1 76.19 96 ALA A CA 1
ATOM 725 C C . ALA A 1 96 ? -1.674 -25.25 -27.062 1 76.19 96 ALA A C 1
ATOM 727 O O . ALA A 1 96 ? -2.188 -24.844 -28.094 1 76.19 96 ALA A O 1
ATOM 728 N N . ALA A 1 97 ? -2.338 -25.703 -26.031 1 80.06 97 ALA A N 1
ATOM 729 C CA . ALA A 1 97 ? -3.789 -25.828 -26.125 1 80.06 97 ALA A CA 1
ATOM 730 C C . ALA A 1 97 ? -4.469 -24.469 -26.094 1 80.06 97 ALA A C 1
ATOM 732 O O . ALA A 1 97 ? -5.664 -24.359 -26.391 1 80.06 97 ALA A O 1
ATOM 733 N N . GLY A 1 98 ? -3.662 -23.438 -25.828 1 82.31 98 GLY A N 1
ATOM 734 C CA . GLY A 1 98 ? -4.199 -22.094 -25.781 1 82.31 98 GLY A CA 1
ATOM 735 C C . GLY A 1 98 ? -4.789 -21.625 -27.109 1 82.31 98 GLY A C 1
ATOM 736 O O . GLY A 1 98 ? -5.664 -20.766 -27.141 1 82.31 98 GLY A O 1
ATOM 737 N N . LYS A 1 99 ? -4.395 -22.234 -28.156 1 83.44 99 LYS A N 1
ATOM 738 C CA . LYS A 1 99 ? -4.871 -21.844 -29.484 1 83.44 99 LYS A CA 1
ATOM 739 C C . LYS A 1 99 ? -6.363 -22.125 -29.641 1 83.44 99 LYS A C 1
ATOM 741 O O . LYS A 1 99 ? -7.02 -21.547 -30.516 1 83.44 99 LYS A O 1
ATOM 746 N N . PHE A 1 100 ? -6.891 -23.016 -28.797 1 87.06 100 PHE A N 1
ATOM 747 C CA . PHE A 1 100 ? -8.305 -23.375 -28.891 1 87.06 100 PHE A CA 1
ATOM 748 C C . PHE A 1 100 ? -9.133 -22.547 -27.906 1 87.06 100 PHE A C 1
ATOM 750 O O . PHE A 1 100 ? -10.344 -22.766 -27.781 1 87.06 100 PHE A O 1
ATOM 757 N N . LEU A 1 101 ? -8.438 -21.625 -27.203 1 90.38 101 LEU A N 1
ATOM 758 C CA . LEU A 1 101 ? -9.125 -20.891 -26.141 1 90.38 101 LEU A CA 1
ATOM 759 C C . LEU A 1 101 ? -9.18 -19.391 -26.469 1 90.38 101 LEU A C 1
ATOM 761 O O . LEU A 1 101 ? -8.344 -18.891 -27.219 1 90.38 101 LEU A O 1
ATOM 765 N N . ARG A 1 102 ? -10.211 -18.781 -25.938 1 91.12 102 ARG A N 1
ATOM 766 C CA . ARG A 1 102 ? -10.281 -17.312 -25.922 1 91.12 102 ARG A CA 1
ATOM 767 C C . ARG A 1 102 ? -9.867 -16.766 -24.562 1 91.12 102 ARG A C 1
ATOM 769 O O . ARG A 1 102 ? -10.211 -17.344 -23.516 1 91.12 102 ARG A O 1
ATOM 776 N N . TYR A 1 103 ? -9.094 -15.719 -24.609 1 90.56 103 TYR A N 1
ATOM 777 C CA . TYR A 1 103 ? -8.562 -15.141 -23.375 1 90.56 103 TYR A CA 1
ATOM 778 C C . TYR A 1 103 ? -9.117 -13.734 -23.156 1 90.56 103 TYR A C 1
ATOM 780 O O . TYR A 1 103 ? -9.586 -13.094 -24.094 1 90.56 103 TYR A O 1
ATOM 788 N N . GLU A 1 104 ? -9.117 -13.328 -21.891 1 91.31 104 GLU A N 1
ATOM 789 C CA . GLU A 1 104 ? -9.547 -11.984 -21.516 1 91.31 104 GLU A CA 1
ATOM 790 C C . GLU A 1 104 ? -8.602 -10.93 -22.078 1 91.31 104 GLU A C 1
ATOM 792 O O . GLU A 1 104 ? -7.5 -11.25 -22.531 1 91.31 104 GLU A O 1
ATOM 797 N N . GLU A 1 105 ? -9.109 -9.672 -22.062 1 86.19 105 GLU A N 1
ATOM 798 C CA . GLU A 1 105 ? -8.289 -8.555 -22.516 1 86.19 105 GLU A CA 1
ATOM 799 C C . GLU A 1 105 ? -7.816 -7.703 -21.344 1 86.19 105 GLU A C 1
ATOM 801 O O . GLU A 1 105 ? -8.367 -7.793 -20.234 1 86.19 105 GLU A O 1
ATOM 806 N N . GLY A 1 106 ? -6.738 -6.969 -21.578 1 83.25 106 GLY A N 1
ATOM 807 C CA . GLY A 1 106 ? -6.355 -5.949 -20.609 1 83.25 106 GLY A CA 1
ATOM 808 C C . GLY A 1 106 ? -5.266 -6.402 -19.672 1 83.25 106 GLY A C 1
ATOM 809 O O . GLY A 1 106 ? -4.734 -5.602 -18.891 1 83.25 106 GLY A O 1
ATOM 810 N N . ALA A 1 107 ? -5.023 -7.691 -19.641 1 86.81 107 ALA A N 1
ATOM 811 C CA . ALA A 1 107 ? -3.928 -8.156 -18.781 1 86.81 107 ALA A CA 1
ATOM 812 C C . ALA A 1 107 ? -2.574 -7.809 -19.391 1 86.81 107 ALA A C 1
ATOM 814 O O . ALA A 1 107 ? -2.455 -7.664 -20.609 1 86.81 107 ALA A O 1
ATOM 815 N N . PRO A 1 108 ? -1.611 -7.605 -18.5 1 84.75 108 PRO A N 1
ATOM 816 C CA . PRO A 1 108 ? -0.258 -7.438 -19.031 1 84.75 108 PRO A CA 1
ATOM 817 C C . PRO A 1 108 ? 0.16 -8.594 -19.953 1 84.75 108 PRO A C 1
ATOM 819 O O . PRO A 1 108 ? -0.373 -9.695 -19.828 1 84.75 108 PRO A O 1
ATOM 822 N N . SER A 1 109 ? 1.103 -8.32 -20.766 1 78.44 109 SER A N 1
ATOM 823 C CA . SER A 1 109 ? 1.528 -9.281 -21.766 1 78.44 109 SER A CA 1
ATOM 824 C C . SER A 1 109 ? 2.23 -10.477 -21.141 1 78.44 109 SER A C 1
ATOM 826 O O . SER A 1 109 ? 2.762 -10.375 -20.031 1 78.44 109 SER A O 1
ATOM 828 N N . VAL A 1 110 ? 2.205 -11.508 -21.891 1 74.75 110 VAL A N 1
ATOM 829 C CA . VAL A 1 110 ? 2.873 -12.742 -21.5 1 74.75 110 VAL A CA 1
ATOM 830 C C . VAL A 1 110 ? 4.383 -12.508 -21.422 1 74.75 110 VAL A C 1
ATOM 832 O O . VAL A 1 110 ? 4.949 -11.805 -22.266 1 74.75 110 VAL A O 1
ATOM 835 N N . ALA A 1 111 ? 4.926 -13.031 -20.344 1 79.06 111 ALA A N 1
ATOM 836 C CA . ALA A 1 111 ? 6.379 -13.117 -20.25 1 79.06 111 ALA A CA 1
ATOM 837 C C . ALA A 1 111 ? 6.855 -14.562 -20.375 1 79.06 111 ALA A C 1
ATOM 839 O O . ALA A 1 111 ? 6.062 -15.461 -20.688 1 79.06 111 ALA A O 1
ATOM 840 N N . SER A 1 112 ? 8.18 -14.734 -20.422 1 78.31 112 SER A N 1
ATOM 841 C CA . SER A 1 112 ? 8.711 -16.094 -20.547 1 78.31 112 SER A CA 1
ATOM 842 C C . SER A 1 112 ? 9.836 -16.328 -19.547 1 78.31 112 SER A C 1
ATOM 844 O O . SER A 1 112 ? 10.633 -15.438 -19.266 1 78.31 112 SER A O 1
ATOM 846 N N . GLN A 1 113 ? 9.672 -17.469 -19.031 1 77.94 113 GLN A N 1
ATOM 847 C CA . GLN A 1 113 ? 10.828 -18 -18.312 1 77.94 113 GLN A CA 1
ATOM 848 C C . GLN A 1 113 ? 11.656 -18.922 -19.219 1 77.94 113 GLN A C 1
ATOM 850 O O . GLN A 1 113 ? 11.102 -19.719 -19.969 1 77.94 113 GLN A O 1
ATOM 855 N N . THR A 1 114 ? 12.914 -18.625 -19.172 1 70.88 114 THR A N 1
ATOM 856 C CA . THR A 1 114 ? 13.789 -19.453 -20 1 70.88 114 THR A CA 1
ATOM 857 C C . THR A 1 114 ? 14.773 -20.234 -19.141 1 70.88 114 THR A C 1
ATOM 859 O O . THR A 1 114 ? 15.25 -19.734 -18.125 1 70.88 114 THR A O 1
ATOM 862 N N . ALA A 1 115 ? 14.898 -21.453 -19.531 1 73.88 115 ALA A N 1
ATOM 863 C CA . ALA A 1 115 ? 15.859 -22.297 -18.828 1 73.88 115 ALA A CA 1
ATOM 864 C C . ALA A 1 115 ? 16.625 -23.188 -19.797 1 73.88 115 ALA A C 1
ATOM 866 O O . ALA A 1 115 ? 16.062 -23.656 -20.797 1 73.88 115 ALA A O 1
ATOM 867 N N . TYR A 1 116 ? 17.891 -23.281 -19.547 1 67.56 116 TYR A N 1
ATOM 868 C CA . TYR A 1 116 ? 18.766 -24.219 -20.25 1 67.56 116 TYR A CA 1
ATOM 869 C C . TYR A 1 116 ? 19.469 -25.141 -19.266 1 67.56 116 TYR A C 1
ATOM 871 O O . TYR A 1 116 ? 20.219 -24.688 -18.406 1 67.56 116 TYR A O 1
ATOM 879 N N . GLY A 1 117 ? 19.125 -26.438 -19.406 1 68.94 117 GLY A N 1
ATOM 880 C CA . GLY A 1 117 ? 19.656 -27.375 -18.438 1 68.94 117 GLY A CA 1
ATOM 881 C C . GLY A 1 117 ? 20.5 -28.484 -19.062 1 68.94 117 GLY A C 1
ATOM 882 O O . GLY A 1 117 ? 20.234 -28.891 -20.203 1 68.94 117 GLY A O 1
ATOM 883 N N . ILE A 1 118 ? 21.547 -28.859 -18.344 1 68.38 118 ILE A N 1
ATOM 884 C CA . ILE A 1 118 ? 22.406 -29.984 -18.75 1 68.38 118 ILE A CA 1
ATOM 885 C C . ILE A 1 118 ? 22.688 -30.875 -17.547 1 68.38 118 ILE A C 1
ATOM 887 O O . ILE A 1 118 ? 22.766 -30.391 -16.406 1 68.38 118 ILE A O 1
ATOM 891 N N . GLU A 1 119 ? 22.609 -32.156 -17.797 1 72.5 119 GLU A N 1
ATOM 892 C CA . GLU A 1 119 ? 23.172 -33.062 -16.828 1 72.5 119 GLU A CA 1
ATOM 893 C C . GLU A 1 119 ? 24.625 -33.375 -17.141 1 72.5 119 GLU A C 1
ATOM 895 O O . GLU A 1 119 ? 24.984 -33.719 -18.266 1 72.5 119 GLU A O 1
ATOM 900 N N . ALA A 1 120 ? 25.484 -33.094 -16.172 1 68.56 120 ALA A N 1
ATOM 901 C CA . ALA A 1 120 ? 26.922 -33.219 -16.438 1 68.56 120 ALA A CA 1
ATOM 902 C C . ALA A 1 120 ? 27.641 -33.906 -15.266 1 68.56 120 ALA A C 1
ATOM 904 O O . ALA A 1 120 ? 27.109 -33.969 -14.156 1 68.56 120 ALA A O 1
ATOM 905 N N . GLU A 1 121 ? 28.719 -34.594 -15.594 1 73.81 121 GLU A N 1
ATOM 906 C CA . GLU A 1 121 ? 29.688 -35 -14.586 1 73.81 121 GLU A CA 1
ATOM 907 C C . GLU A 1 121 ? 30.734 -33.906 -14.336 1 73.81 121 GLU A C 1
ATOM 909 O O . GLU A 1 121 ? 31.453 -33.531 -15.25 1 73.81 121 GLU A O 1
ATOM 914 N N . VAL A 1 122 ? 30.719 -33.406 -13.234 1 67.69 122 VAL A N 1
ATOM 915 C CA . VAL A 1 122 ? 31.609 -32.281 -12.922 1 67.69 122 VAL A CA 1
ATOM 916 C C . VAL A 1 122 ? 32.625 -32.719 -11.867 1 67.69 122 VAL A C 1
ATOM 918 O O . VAL A 1 122 ? 32.25 -32.969 -10.719 1 67.69 122 VAL A O 1
ATOM 921 N N . GLU A 1 123 ? 33.812 -32.75 -12.289 1 70.5 123 GLU A N 1
ATOM 922 C CA . GLU A 1 123 ? 34.875 -33.062 -11.352 1 70.5 123 GLU A CA 1
ATOM 923 C C . GLU A 1 123 ? 35.062 -31.969 -10.328 1 70.5 123 GLU A C 1
ATOM 925 O O .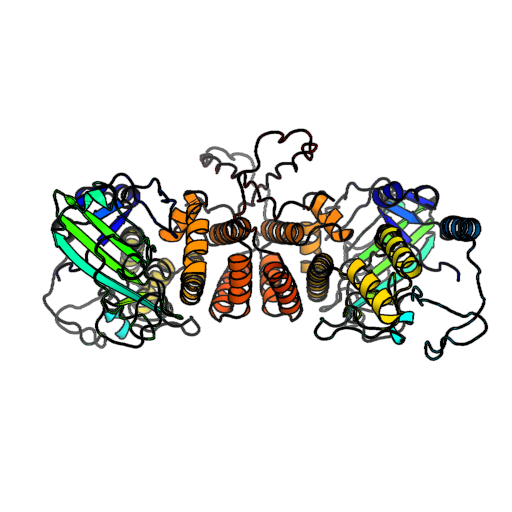 GLU A 1 123 ? 35.156 -30.781 -10.688 1 70.5 123 GLU A O 1
ATOM 930 N N . GLY A 1 124 ? 35.062 -32.25 -9.039 1 67.75 124 GLY A N 1
ATOM 931 C CA . GLY A 1 124 ? 35.281 -31.266 -7.977 1 67.75 124 GLY A CA 1
ATOM 932 C C . GLY A 1 124 ? 34.094 -30.406 -7.684 1 67.75 124 GLY A C 1
ATOM 933 O O . GLY A 1 124 ? 34.219 -29.297 -7.145 1 67.75 124 GLY A O 1
ATOM 934 N N . TYR A 1 125 ? 32.938 -30.844 -8.164 1 70.38 125 TYR A N 1
ATOM 935 C CA . TYR A 1 125 ? 31.734 -30.062 -7.922 1 70.38 125 TYR A CA 1
ATOM 936 C C . TYR A 1 125 ? 31.578 -29.719 -6.445 1 70.38 125 TYR A C 1
ATOM 938 O O . TYR A 1 125 ? 31.234 -28.594 -6.098 1 70.38 125 TYR A O 1
ATOM 946 N N . HIS A 1 126 ? 31.969 -30.609 -5.574 1 70.62 126 HIS A N 1
ATOM 947 C CA . HIS A 1 126 ? 31.766 -30.469 -4.137 1 70.62 126 HIS A CA 1
ATOM 948 C C . HIS A 1 126 ? 32.75 -29.438 -3.543 1 70.62 126 HIS A C 1
ATOM 950 O O . HIS A 1 126 ? 32.531 -28.984 -2.42 1 70.62 126 HIS A O 1
ATOM 956 N N . GLU A 1 127 ? 33.75 -29.125 -4.301 1 68 127 GLU A N 1
ATOM 957 C CA . GLU A 1 127 ? 34.688 -28.109 -3.844 1 68 127 GLU A CA 1
ATOM 958 C C . GLU A 1 127 ? 34.094 -26.703 -3.988 1 68 127 GLU A C 1
ATOM 960 O O . GLU A 1 127 ? 34.438 -25.797 -3.23 1 68 127 GLU A O 1
ATOM 965 N N . ALA A 1 128 ? 33.25 -26.609 -4.996 1 63.5 128 ALA A N 1
ATOM 966 C CA . ALA A 1 128 ? 32.688 -25.297 -5.293 1 63.5 128 ALA A CA 1
ATOM 967 C C . ALA A 1 128 ? 31.328 -25.094 -4.598 1 63.5 128 ALA A C 1
ATOM 969 O O . ALA A 1 128 ? 30.969 -23.984 -4.238 1 63.5 128 ALA A O 1
ATOM 970 N N . PHE A 1 129 ? 30.656 -26.234 -4.5 1 66.62 129 PHE A N 1
ATOM 971 C CA . PHE A 1 129 ? 29.312 -26.172 -3.91 1 66.62 129 PHE A CA 1
ATOM 972 C C . PHE A 1 129 ? 29.156 -27.219 -2.818 1 66.62 129 PHE A C 1
ATOM 974 O O . PHE A 1 129 ? 29.844 -28.25 -2.834 1 66.62 129 PHE A O 1
ATOM 981 N N . PRO A 1 130 ? 28.438 -26.719 -1.811 1 63.75 130 PRO A N 1
ATOM 982 C CA . PRO A 1 130 ? 28.188 -27.766 -0.814 1 63.75 130 PRO A CA 1
ATOM 983 C C . PRO A 1 130 ? 27.656 -29.047 -1.432 1 63.75 130 PRO A C 1
ATOM 985 O O . PRO A 1 130 ? 26.766 -29 -2.279 1 63.75 130 PRO A O 1
ATOM 988 N N . GLY A 1 131 ? 28.5 -30.062 -1.448 1 60.69 131 GLY A N 1
ATOM 989 C CA . GLY A 1 131 ? 28.328 -31.312 -2.162 1 60.69 131 GLY A CA 1
ATOM 990 C C . GLY A 1 131 ? 26.891 -31.797 -2.15 1 60.69 131 GLY A C 1
ATOM 991 O O . GLY A 1 131 ? 26.375 -32.25 -3.176 1 60.69 131 GLY A O 1
ATOM 992 N N . ASN A 1 132 ? 26.141 -31.938 -1.085 1 73.69 132 ASN A N 1
ATOM 993 C CA . ASN A 1 132 ? 24.828 -32.562 -1.036 1 73.69 132 ASN A CA 1
ATOM 994 C C . ASN A 1 132 ? 23.719 -31.562 -0.78 1 73.69 132 ASN A C 1
ATOM 996 O O . ASN A 1 132 ? 22.672 -31.906 -0.218 1 73.69 132 ASN A O 1
ATOM 1000 N N . GLU A 1 133 ? 23.938 -30.422 -1.372 1 84.19 133 GLU A N 1
ATOM 1001 C CA . GLU A 1 133 ? 22.906 -29.422 -1.153 1 84.19 133 GLU A CA 1
ATOM 1002 C C . GLU A 1 133 ? 22.297 -28.938 -2.475 1 84.19 133 GLU A C 1
ATOM 1004 O O . GLU A 1 133 ? 23.016 -28.797 -3.469 1 84.19 133 GLU A O 1
ATOM 1009 N N . MET A 1 134 ? 21.031 -28.844 -2.469 1 91.88 134 MET A N 1
ATOM 1010 C CA . MET A 1 134 ? 20.312 -28.281 -3.615 1 91.88 134 MET A CA 1
ATOM 1011 C C . MET A 1 134 ? 20.594 -26.797 -3.771 1 91.88 134 MET A C 1
ATOM 1013 O O . MET A 1 134 ? 20.422 -26.016 -2.83 1 91.88 134 MET A O 1
ATOM 1017 N N . LEU A 1 135 ? 21.219 -26.422 -4.879 1 89.81 135 LEU A N 1
ATOM 1018 C CA . LEU A 1 135 ? 21.359 -25.016 -5.211 1 89.81 135 LEU A CA 1
ATOM 1019 C C . LEU A 1 135 ? 20.125 -24.5 -5.941 1 89.81 135 LEU A C 1
ATOM 1021 O O . LEU A 1 135 ? 19.922 -24.797 -7.121 1 89.81 135 LEU A O 1
ATOM 1025 N N . PHE A 1 136 ? 19.359 -23.688 -5.277 1 93.62 136 PHE A N 1
ATOM 1026 C CA . PHE A 1 136 ? 18.062 -23.281 -5.789 1 93.62 136 PHE A CA 1
ATOM 1027 C C . PHE A 1 136 ? 18.203 -22.047 -6.68 1 93.62 136 PHE A C 1
ATOM 1029 O O . PHE A 1 136 ? 17.594 -21.984 -7.754 1 93.62 136 PHE A O 1
ATOM 1036 N N . MET A 1 137 ? 18.891 -21.016 -6.223 1 91.81 137 MET A N 1
ATOM 1037 C CA . MET A 1 137 ? 19.188 -19.812 -7.004 1 91.81 137 MET A CA 1
ATOM 1038 C C . MET A 1 137 ? 20.578 -19.297 -6.695 1 91.81 137 MET A C 1
ATOM 1040 O O . MET A 1 137 ? 20.844 -18.844 -5.578 1 91.81 137 MET A O 1
ATOM 1044 N N . ASP A 1 138 ? 21.453 -19.375 -7.648 1 86.5 138 ASP A N 1
ATOM 1045 C CA . ASP A 1 138 ? 22.781 -18.766 -7.527 1 86.5 138 ASP A CA 1
ATOM 1046 C C . ASP A 1 138 ? 22.953 -17.641 -8.531 1 86.5 138 ASP A C 1
ATOM 1048 O O . ASP A 1 138 ? 23.25 -17.875 -9.703 1 86.5 138 ASP A O 1
ATOM 1052 N N . PHE A 1 139 ? 22.812 -16.438 -8.031 1 84.31 139 PHE A N 1
ATOM 1053 C CA . PHE A 1 139 ? 22.891 -15.266 -8.898 1 84.31 139 PHE A CA 1
ATOM 1054 C C . PHE A 1 139 ? 24.328 -14.773 -9 1 84.31 139 PHE A C 1
ATOM 1056 O O . PHE A 1 139 ? 24.594 -13.727 -9.594 1 84.31 139 PHE A O 1
ATOM 1063 N N . ARG A 1 140 ? 25.281 -15.469 -8.305 1 77.75 140 ARG A N 1
ATOM 1064 C CA . ARG A 1 140 ? 26.672 -15.023 -8.32 1 77.75 140 ARG A CA 1
ATOM 1065 C C . ARG A 1 140 ? 27.281 -15.172 -9.711 1 77.75 140 ARG A C 1
ATOM 1067 O O . ARG A 1 140 ? 26.969 -16.125 -10.43 1 77.75 140 ARG A O 1
ATOM 1074 N N . ARG A 1 141 ? 27.359 -13.93 -10.383 1 56.31 141 ARG A N 1
ATOM 1075 C CA . ARG A 1 141 ? 27.875 -13.836 -11.75 1 56.31 141 ARG A CA 1
ATOM 1076 C C . ARG A 1 141 ? 29.031 -14.812 -11.969 1 56.31 141 ARG A C 1
ATOM 1078 O O . ARG A 1 141 ? 29.656 -14.812 -13.031 1 56.31 141 ARG A O 1
ATOM 1085 N N . HIS A 1 142 ? 29.156 -15.742 -11.094 1 47.19 142 HIS A N 1
ATOM 1086 C CA . HIS A 1 142 ? 30.438 -16.406 -11.344 1 47.19 142 HIS A CA 1
ATOM 1087 C C . HIS A 1 142 ? 30.484 -17 -12.742 1 47.19 142 HIS A C 1
ATOM 1089 O O . HIS A 1 142 ? 31.438 -17.719 -13.086 1 47.19 142 HIS A O 1
ATOM 1095 N N . HIS A 1 143 ? 29.312 -16.953 -13.297 1 39.91 143 HIS A N 1
ATOM 1096 C CA . HIS A 1 143 ? 29.672 -18.016 -14.234 1 39.91 143 HIS A CA 1
ATOM 1097 C C . HIS A 1 143 ? 30.828 -17.609 -15.133 1 39.91 143 HIS A C 1
ATOM 1099 O O . HIS A 1 143 ? 31.359 -18.422 -15.883 1 39.91 143 HIS A O 1
ATOM 1105 N N . THR A 1 144 ? 30.656 -16.359 -15.742 1 36.44 144 THR A N 1
ATOM 1106 C CA . THR A 1 144 ? 31.734 -16.234 -16.719 1 36.44 144 THR A CA 1
ATOM 1107 C C . THR A 1 144 ? 33.062 -16 -16.031 1 36.44 144 THR A C 1
ATOM 1109 O O . THR A 1 144 ? 33.125 -15.383 -14.969 1 36.44 144 THR A O 1
ATOM 1112 N N . GLY A 1 145 ? 33.875 -16.906 -15.906 1 36.12 145 GLY A N 1
ATOM 1113 C CA . GLY A 1 145 ? 35.281 -16.938 -15.539 1 36.12 145 GLY A CA 1
ATOM 1114 C C . GLY A 1 145 ? 35.906 -15.555 -15.539 1 36.12 145 GLY A C 1
ATOM 1115 O O . GLY A 1 145 ? 37.156 -15.43 -15.469 1 36.12 145 GLY A O 1
ATOM 1116 N N . VAL A 1 146 ? 35.219 -14.523 -15.984 1 34.12 146 VAL A N 1
ATOM 1117 C CA . VAL A 1 146 ? 36.062 -13.359 -16.219 1 34.12 146 VAL A CA 1
ATOM 1118 C C . VAL A 1 146 ? 36.25 -12.57 -14.922 1 34.12 146 VAL A C 1
ATOM 1120 O O . VAL A 1 146 ? 37.031 -11.625 -14.859 1 34.12 146 VAL A O 1
ATOM 1123 N N . TRP A 1 147 ? 35.312 -12.594 -14.047 1 33.28 147 TRP A N 1
ATOM 1124 C CA . TRP A 1 147 ? 35.625 -11.688 -12.945 1 33.28 147 TRP A CA 1
ATOM 1125 C C . TRP A 1 147 ? 36.469 -12.398 -11.875 1 33.28 147 TRP A C 1
ATOM 1127 O O . TRP A 1 147 ? 36.438 -13.625 -11.773 1 33.28 147 TRP A O 1
ATOM 1137 N N . GLU A 1 148 ? 37.25 -11.633 -11.125 1 36.66 148 GLU A N 1
ATOM 1138 C CA . GLU A 1 148 ? 38.25 -12.078 -10.156 1 36.66 148 GLU A CA 1
ATOM 1139 C C . GLU A 1 148 ? 37.688 -13.172 -9.25 1 36.66 148 GLU A C 1
ATOM 1141 O O . GLU A 1 148 ? 38.375 -14.156 -8.961 1 36.66 148 GLU A O 1
ATOM 1146 N N . GLN A 1 149 ? 36.656 -12.859 -8.641 1 34.38 149 GLN A N 1
ATOM 1147 C CA . GLN A 1 149 ? 36.25 -13.812 -7.609 1 34.38 149 GLN A CA 1
ATOM 1148 C C . GLN A 1 149 ? 35.344 -14.891 -8.188 1 34.38 149 GLN A C 1
ATOM 1150 O O . GLN A 1 149 ? 34.594 -15.523 -7.453 1 34.38 149 GLN A O 1
ATOM 1155 N N . SER A 1 150 ? 35.219 -14.969 -9.461 1 33.97 150 SER A N 1
ATOM 1156 C CA . SER A 1 150 ? 34.469 -16.031 -10.133 1 33.97 150 SER A CA 1
ATOM 1157 C C . SER A 1 150 ? 35.156 -17.375 -9.969 1 33.97 150 SER A C 1
ATOM 1159 O O . SER A 1 150 ? 36.312 -17.453 -9.539 1 33.97 150 SER A O 1
ATOM 1161 N N . ALA A 1 151 ? 34.562 -18.469 -10.375 1 37.41 151 ALA A N 1
ATOM 1162 C CA . ALA A 1 151 ? 35.188 -19.781 -10.359 1 37.41 151 ALA A CA 1
ATOM 1163 C C . ALA A 1 151 ? 36.562 -19.734 -11.023 1 37.41 151 ALA A C 1
ATOM 1165 O O . ALA A 1 151 ? 36.781 -18.953 -11.945 1 37.41 151 ALA A O 1
ATOM 1166 N N . PRO A 1 152 ? 37.562 -20.125 -10.305 1 37.53 152 PRO A N 1
ATOM 1167 C CA . PRO A 1 152 ? 38.969 -20.031 -10.773 1 37.53 152 PRO A CA 1
ATOM 1168 C C . PRO A 1 152 ? 39.094 -20.422 -12.242 1 37.53 152 PRO A C 1
ATOM 1170 O O . PRO A 1 152 ? 40.031 -19.969 -12.914 1 37.53 152 PRO A O 1
ATOM 1173 N N . LYS A 1 153 ? 38.406 -21.406 -12.828 1 36.19 153 LYS A N 1
ATOM 1174 C CA . LYS A 1 153 ? 38.719 -21.891 -14.172 1 36.19 153 LYS A CA 1
ATOM 1175 C C . LYS A 1 153 ? 37.625 -21.516 -15.164 1 36.19 153 LYS A C 1
ATOM 1177 O O . LYS A 1 153 ? 37.031 -22.375 -15.82 1 36.19 153 LYS A O 1
ATOM 1182 N N . ILE A 1 154 ? 36.906 -20.5 -14.867 1 39.19 154 ILE A N 1
ATOM 1183 C CA . ILE A 1 154 ? 35.812 -20.281 -15.812 1 39.19 154 ILE A CA 1
ATOM 1184 C C . ILE A 1 154 ? 36.344 -19.688 -17.109 1 39.19 154 ILE A C 1
ATOM 1186 O O . ILE A 1 154 ? 37.094 -18.719 -17.078 1 39.19 154 ILE A O 1
ATOM 1190 N N . ARG A 1 155 ? 36.281 -20.438 -18.188 1 35.94 155 ARG A N 1
ATOM 1191 C CA . ARG A 1 155 ? 36.5 -19.875 -19.516 1 35.94 155 ARG A CA 1
ATOM 1192 C C . ARG A 1 155 ? 35.438 -18.859 -19.875 1 35.94 155 ARG A C 1
ATOM 1194 O O . ARG A 1 155 ? 34.25 -19.047 -19.531 1 35.94 155 ARG A O 1
ATOM 1201 N N . VAL A 1 156 ? 35.688 -17.688 -20.188 1 37.69 156 VAL A N 1
ATOM 1202 C CA . VAL A 1 156 ? 34.906 -16.547 -20.656 1 37.69 156 VAL A CA 1
ATOM 1203 C C . VAL A 1 156 ? 33.906 -16.969 -21.734 1 37.69 156 VAL A C 1
ATOM 1205 O O . VAL A 1 156 ? 34.312 -17.5 -22.766 1 37.69 156 VAL A O 1
ATOM 1208 N N . GLY A 1 157 ? 32.75 -17.609 -21.453 1 39.31 157 GLY A N 1
ATOM 1209 C CA . GLY A 1 157 ? 31.828 -17.812 -22.547 1 39.31 157 GLY A CA 1
ATOM 1210 C C . GLY A 1 157 ? 30.844 -16.656 -22.719 1 39.31 157 GLY A C 1
ATOM 1211 O O . GLY A 1 157 ? 30.906 -15.672 -21.984 1 39.31 157 GLY A O 1
ATOM 1212 N N . SER A 1 158 ? 30.266 -16.469 -23.984 1 42.5 158 SER A N 1
ATOM 1213 C CA . SER A 1 158 ? 29.234 -15.5 -24.375 1 42.5 158 SER A CA 1
ATOM 1214 C C . SER A 1 158 ? 27.906 -15.805 -23.688 1 42.5 158 SER A C 1
ATOM 1216 O O . SER A 1 158 ? 27.516 -16.969 -23.562 1 42.5 158 SER A O 1
ATOM 1218 N N . HIS A 1 159 ? 27.5 -14.875 -22.875 1 46.12 159 HIS A N 1
ATOM 1219 C CA . HIS A 1 159 ? 26.172 -15.055 -22.281 1 46.12 159 HIS A CA 1
ATOM 1220 C C . HIS A 1 159 ? 25.078 -14.594 -23.234 1 46.12 159 HIS A C 1
ATOM 1222 O O . HIS A 1 159 ? 25.109 -13.461 -23.719 1 46.12 159 HIS A O 1
ATOM 1228 N N . PRO A 1 160 ? 24.25 -15.461 -23.562 1 44.25 160 PRO A N 1
ATOM 1229 C CA . PRO A 1 160 ? 23.234 -15.133 -24.578 1 44.25 160 PRO A CA 1
ATOM 1230 C C . PRO A 1 160 ? 22.391 -13.914 -24.203 1 44.25 160 PRO A C 1
ATOM 1232 O O . PRO A 1 160 ? 21.906 -13.195 -25.094 1 44.25 160 PRO A O 1
ATOM 1235 N N . ASN A 1 161 ? 22.25 -13.672 -22.984 1 45.56 161 ASN A N 1
ATOM 1236 C CA . ASN A 1 161 ? 21.312 -12.602 -22.656 1 45.56 161 ASN A CA 1
ATOM 1237 C C . ASN A 1 161 ? 22.047 -11.305 -22.312 1 45.56 161 ASN A C 1
ATOM 1239 O O . ASN A 1 161 ? 21.453 -10.375 -21.781 1 45.56 161 ASN A O 1
ATOM 1243 N N . ALA A 1 162 ? 23.359 -11.422 -22.547 1 46.47 162 ALA A N 1
ATOM 1244 C CA . ALA A 1 162 ? 24.141 -10.203 -22.281 1 46.47 162 ALA A CA 1
ATOM 1245 C C . ALA A 1 162 ? 24.109 -9.281 -23.5 1 46.47 162 ALA A C 1
ATOM 1247 O O . ALA A 1 162 ? 24.156 -9.742 -24.641 1 46.47 162 ALA A O 1
ATOM 1248 N N . GLY A 1 163 ? 23.609 -8.109 -23.391 1 44.25 163 GLY A N 1
ATOM 1249 C CA . GLY A 1 163 ? 23.578 -7.156 -24.484 1 44.25 163 GLY A CA 1
ATOM 1250 C C . GLY A 1 163 ? 24.766 -7.277 -25.422 1 44.25 163 GLY A C 1
ATOM 1251 O O . GLY A 1 163 ? 24.594 -7.453 -26.625 1 44.25 163 GLY A O 1
ATOM 1252 N N . ASP A 1 164 ? 25.812 -7.031 -25.031 1 45.88 164 ASP A N 1
ATOM 1253 C CA . ASP A 1 164 ? 26.953 -7.062 -25.953 1 45.88 164 ASP A CA 1
ATOM 1254 C C . ASP A 1 164 ? 27.531 -8.477 -26.062 1 45.88 164 ASP A C 1
ATOM 1256 O O . ASP A 1 164 ? 28.594 -8.68 -26.656 1 45.88 164 ASP A O 1
ATOM 1260 N N . GLY A 1 165 ? 26.781 -9.445 -25.719 1 42.97 165 GLY A N 1
ATOM 1261 C CA . GLY A 1 165 ? 27.203 -10.836 -25.828 1 42.97 1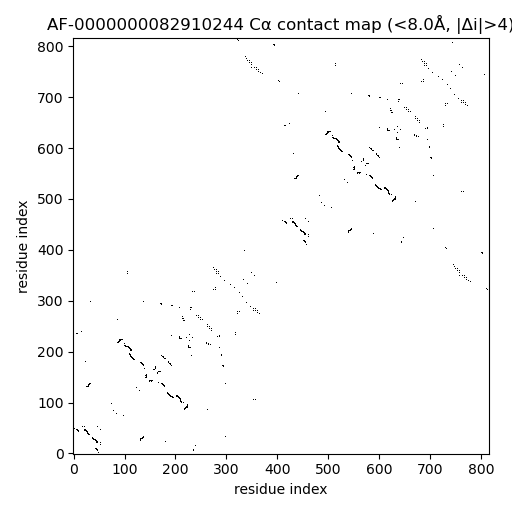65 GLY A CA 1
ATOM 1262 C C . GLY A 1 165 ? 28.156 -11.242 -24.719 1 42.97 165 GLY A C 1
ATOM 1263 O O . GLY A 1 165 ? 28.625 -12.383 -24.688 1 42.97 165 GLY A O 1
ATOM 1264 N N . GLU A 1 166 ? 28.547 -10.195 -24.047 1 43.53 166 GLU A N 1
ATOM 1265 C CA . GLU A 1 166 ? 29.516 -10.492 -22.984 1 43.53 166 GLU A CA 1
ATOM 1266 C C . GLU A 1 166 ? 28.844 -10.531 -21.625 1 43.53 166 GLU A C 1
ATOM 1268 O O . GLU A 1 166 ? 27.922 -9.758 -21.359 1 43.53 166 GLU A O 1
ATOM 1273 N N . TRP A 1 167 ? 29.094 -11.461 -20.875 1 44.38 167 TRP A N 1
ATOM 1274 C CA . TRP A 1 167 ? 28.625 -11.609 -19.5 1 44.38 167 TRP A CA 1
ATOM 1275 C C . TRP A 1 167 ? 28.953 -10.375 -18.672 1 44.38 167 TRP A C 1
ATOM 1277 O O . TRP A 1 167 ? 30.047 -9.812 -18.797 1 44.38 167 TRP A O 1
ATOM 1287 N N . GLY A 1 168 ? 28.078 -9.906 -17.891 1 44.78 168 GLY A N 1
ATOM 1288 C CA . GLY A 1 168 ? 28.359 -8.805 -16.984 1 44.78 168 GLY A CA 1
ATOM 1289 C C . GLY A 1 168 ? 28.125 -7.441 -17.625 1 44.78 168 GLY A C 1
ATOM 1290 O O . GLY A 1 168 ? 28.578 -6.426 -17.094 1 44.78 168 GLY A O 1
ATOM 1291 N N . THR A 1 169 ? 27.734 -7.559 -18.812 1 44.62 169 THR A N 1
ATOM 1292 C CA . THR A 1 169 ? 27.578 -6.25 -19.453 1 44.62 169 THR A CA 1
ATOM 1293 C C . THR A 1 169 ? 26.312 -5.555 -18.938 1 44.62 169 THR A C 1
ATOM 1295 O O . THR A 1 169 ? 25.422 -6.203 -18.375 1 44.62 169 THR A O 1
ATOM 1298 N N . SER A 1 170 ? 26.297 -4.328 -19.094 1 48.47 170 SER A N 1
ATOM 1299 C CA . SER A 1 170 ? 25.219 -3.393 -18.797 1 48.47 170 SER A CA 1
ATOM 1300 C C . SER A 1 170 ? 23.922 -3.789 -19.5 1 48.47 170 SER A C 1
ATOM 1302 O O . SER A 1 170 ? 23.953 -4.164 -20.688 1 48.47 170 SER A O 1
ATOM 1304 N N . GLY A 1 171 ? 22.859 -4.172 -18.797 1 54.78 171 GLY A N 1
ATOM 1305 C CA . GLY A 1 171 ? 21.547 -4.453 -19.375 1 54.78 171 GLY A CA 1
ATOM 1306 C C . GLY A 1 171 ? 21.203 -5.93 -19.375 1 54.78 171 GLY A C 1
ATOM 1307 O O . GLY A 1 171 ? 20.234 -6.348 -20.016 1 54.78 171 GLY A O 1
ATOM 1308 N N . GLU A 1 172 ? 22.078 -6.703 -18.812 1 59.81 172 GLU A N 1
ATOM 1309 C CA . GLU A 1 172 ? 21.812 -8.141 -18.766 1 59.81 172 GLU A CA 1
ATOM 1310 C C . GLU A 1 172 ? 20.625 -8.453 -17.875 1 59.81 172 GLU A C 1
ATOM 1312 O O . GLU A 1 172 ? 20.438 -7.828 -16.828 1 59.81 172 GLU A O 1
ATOM 1317 N N . VAL A 1 173 ? 19.75 -9.359 -18.531 1 67.12 173 VAL A N 1
ATOM 1318 C CA . VAL A 1 173 ? 18.656 -9.891 -17.734 1 67.12 173 VAL A CA 1
ATOM 1319 C C . VAL A 1 173 ? 19.203 -10.828 -16.656 1 67.12 173 VAL A C 1
ATOM 1321 O O . VAL A 1 173 ? 20.016 -11.711 -16.953 1 67.12 173 VAL A O 1
ATOM 1324 N N . PRO A 1 174 ? 18.922 -10.539 -15.461 1 75.62 174 PRO A N 1
ATOM 1325 C CA . PRO A 1 174 ? 19.422 -11.406 -14.391 1 75.62 174 PRO A CA 1
ATOM 1326 C C . PRO A 1 174 ? 19.062 -12.875 -14.602 1 75.62 174 PRO A C 1
ATOM 1328 O O . PRO A 1 174 ? 17.922 -13.188 -14.992 1 75.62 174 PRO A O 1
ATOM 1331 N N . SER A 1 175 ? 20.031 -13.727 -14.492 1 80.38 175 SER A N 1
ATOM 1332 C CA . SER A 1 175 ? 19.844 -15.18 -14.539 1 80.38 175 SER A CA 1
ATOM 1333 C C . SER A 1 175 ? 20.547 -15.859 -13.375 1 80.38 175 SER A C 1
ATOM 1335 O O . SER A 1 175 ? 21.438 -15.273 -12.75 1 80.38 175 SER A O 1
ATOM 1337 N N . PHE A 1 176 ? 20.094 -17 -13.039 1 84.5 176 PHE A N 1
ATOM 1338 C CA . PHE A 1 176 ? 20.703 -17.703 -11.914 1 84.5 176 PHE A CA 1
ATOM 1339 C C . PHE A 1 176 ? 20.938 -19.172 -12.266 1 84.5 176 PHE A C 1
ATOM 1341 O O . PHE A 1 176 ? 20.297 -19.719 -13.156 1 84.5 176 PHE A O 1
ATOM 1348 N N . LEU A 1 177 ? 21.828 -19.719 -11.578 1 81.44 177 LEU A N 1
ATOM 1349 C CA . LEU A 1 177 ? 22.156 -21.141 -11.711 1 81.44 177 LEU A CA 1
ATOM 1350 C C . LEU A 1 177 ? 21.312 -21.969 -10.742 1 81.44 177 LEU A C 1
ATOM 1352 O O . LEU A 1 177 ? 21.203 -21.641 -9.562 1 81.44 177 LEU A O 1
ATOM 1356 N N . TYR A 1 178 ? 20.672 -22.891 -11.312 1 84.12 178 TYR A N 1
ATOM 1357 C CA . TYR A 1 178 ? 19.953 -23.969 -10.648 1 84.12 178 TYR A CA 1
ATOM 1358 C C . TYR A 1 178 ? 20.703 -25.281 -10.758 1 84.12 178 TYR A C 1
ATOM 1360 O O . TYR A 1 178 ? 21.016 -25.75 -11.859 1 84.12 178 TYR A O 1
ATOM 1368 N N . ALA A 1 179 ? 21.094 -25.859 -9.547 1 83.88 179 ALA A N 1
ATOM 1369 C CA . ALA A 1 179 ? 21.922 -27.062 -9.602 1 83.88 179 ALA A CA 1
ATOM 1370 C C . ALA A 1 179 ? 21.391 -28.141 -8.664 1 83.88 179 ALA A C 1
ATOM 1372 O O . ALA A 1 179 ? 21.156 -27.875 -7.477 1 83.88 179 ALA A O 1
ATOM 1373 N N . MET A 1 180 ? 21.234 -29.359 -9.234 1 88.12 180 MET A N 1
ATOM 1374 C CA . MET A 1 180 ? 20.781 -30.531 -8.492 1 88.12 180 MET A CA 1
ATOM 1375 C C . MET A 1 180 ? 21.875 -31.594 -8.469 1 88.12 180 MET A C 1
ATOM 1377 O O . MET A 1 180 ? 22.047 -32.344 -9.438 1 88.12 180 MET A O 1
ATOM 1381 N N . PRO A 1 181 ? 22.562 -31.703 -7.336 1 86.81 181 PRO A N 1
ATOM 1382 C CA . PRO A 1 181 ? 23.5 -32.812 -7.25 1 86.81 181 PRO A CA 1
ATOM 1383 C C . PRO A 1 181 ? 22.812 -34.188 -7.289 1 86.81 181 PRO A C 1
ATOM 1385 O O . PRO A 1 181 ? 21.891 -34.438 -6.512 1 86.81 181 PRO A O 1
ATOM 1388 N N . LEU A 1 182 ? 23.188 -35.094 -8.156 1 84.5 182 LEU A N 1
ATOM 1389 C CA . LEU A 1 182 ? 22.516 -36.375 -8.383 1 84.5 182 LEU A CA 1
ATOM 1390 C C . LEU A 1 182 ? 23.312 -37.531 -7.816 1 84.5 182 LEU A C 1
ATOM 1392 O O . LEU A 1 182 ? 22.891 -38.688 -7.91 1 84.5 182 LEU A O 1
ATOM 1396 N N . GLY A 1 183 ? 24.375 -37.219 -7.133 1 79.12 183 GLY A N 1
ATOM 1397 C CA . GLY A 1 183 ? 25.25 -38.25 -6.582 1 79.12 183 GLY A CA 1
ATOM 1398 C C . GLY A 1 183 ? 26.562 -38.375 -7.332 1 79.12 183 GLY A C 1
ATOM 1399 O O . GLY A 1 183 ? 26.609 -38.219 -8.555 1 79.12 183 GLY A O 1
ATOM 1400 N N . GLY A 1 184 ? 27.5 -38.688 -6.535 1 77.62 184 GLY A N 1
ATOM 1401 C CA . GLY A 1 184 ? 28.828 -38.75 -7.152 1 77.62 184 GLY A CA 1
ATOM 1402 C C . GLY A 1 184 ? 29.234 -37.406 -7.758 1 77.62 184 GLY A C 1
ATOM 1403 O O . GLY A 1 184 ? 29.172 -36.375 -7.098 1 77.62 184 GLY A O 1
ATOM 1404 N N . ASP A 1 185 ? 29.656 -37.469 -9.117 1 74.5 185 ASP A N 1
ATOM 1405 C CA . ASP A 1 185 ? 30.078 -36.25 -9.812 1 74.5 185 ASP A CA 1
ATOM 1406 C C . ASP A 1 185 ? 29.016 -35.781 -10.805 1 74.5 185 ASP A C 1
ATOM 1408 O O . ASP A 1 185 ? 29.25 -34.875 -11.594 1 74.5 185 ASP A O 1
ATOM 1412 N N . ARG A 1 186 ? 27.906 -36.406 -10.594 1 79.75 186 ARG A N 1
ATOM 1413 C CA . ARG A 1 186 ? 26.844 -36.062 -11.516 1 79.75 186 ARG A CA 1
ATOM 1414 C C . ARG A 1 186 ? 25.969 -34.938 -10.945 1 79.75 186 ARG A C 1
ATOM 1416 O O . ARG A 1 186 ? 25.641 -34.938 -9.758 1 79.75 186 ARG A O 1
ATOM 1423 N N . VAL A 1 187 ? 25.781 -33.938 -11.766 1 81.25 187 VAL A N 1
ATOM 1424 C CA . VAL A 1 187 ? 24.969 -32.781 -11.344 1 81.25 187 VAL A CA 1
ATOM 1425 C C . VAL A 1 187 ? 24.109 -32.312 -12.508 1 81.25 187 VAL A C 1
ATOM 1427 O O . VAL A 1 187 ? 24.547 -32.312 -13.664 1 81.25 187 VAL A O 1
ATOM 1430 N N . PHE A 1 188 ? 22.859 -32 -12.219 1 81.69 188 PHE A N 1
ATOM 1431 C CA . PHE A 1 188 ? 22.031 -31.297 -13.172 1 81.69 188 PHE A CA 1
ATOM 1432 C C . PHE A 1 188 ? 22.188 -29.781 -13 1 81.69 188 PHE A C 1
ATOM 1434 O O . PHE A 1 188 ? 22.016 -29.25 -11.906 1 81.69 188 PHE A O 1
ATOM 1441 N N . LEU A 1 189 ? 22.609 -29.109 -13.992 1 75.94 189 LEU A N 1
ATOM 1442 C CA . LEU A 1 189 ? 22.812 -27.656 -14.008 1 75.94 189 LEU A CA 1
ATOM 1443 C C . LEU A 1 189 ? 21.828 -26.984 -14.961 1 75.94 189 LEU A C 1
ATOM 1445 O O . LEU A 1 189 ? 21.594 -27.469 -16.078 1 75.94 189 LEU A O 1
ATOM 1449 N N . GLU A 1 190 ? 21.172 -25.922 -14.453 1 78 190 GLU A N 1
ATOM 1450 C CA . GLU A 1 190 ? 20.25 -25.172 -15.297 1 78 190 GLU A CA 1
ATOM 1451 C C . GLU A 1 190 ? 20.422 -23.656 -15.094 1 78 190 GLU A C 1
ATOM 1453 O O . GLU A 1 190 ? 20.406 -23.172 -13.961 1 78 190 GLU A O 1
ATOM 1458 N N . GLU A 1 191 ? 20.703 -22.984 -16.172 1 74.12 191 GLU A N 1
ATOM 1459 C CA . GLU A 1 191 ? 20.656 -21.516 -16.156 1 74.12 191 GLU A CA 1
ATOM 1460 C C . GLU A 1 191 ? 19.234 -21.016 -16.438 1 74.12 191 GLU A C 1
ATOM 1462 O O . GLU A 1 191 ? 18.641 -21.344 -17.469 1 74.12 191 GLU A O 1
ATOM 1467 N N . THR A 1 192 ? 18.703 -20.281 -15.516 1 76.5 192 THR A N 1
ATOM 1468 C CA . THR A 1 192 ? 17.297 -19.891 -15.578 1 76.5 192 THR A CA 1
ATOM 1469 C C . THR A 1 192 ? 17.141 -18.375 -15.547 1 76.5 192 THR A C 1
ATOM 1471 O O . THR A 1 192 ? 17.812 -17.703 -14.766 1 76.5 192 THR A O 1
ATOM 1474 N N . CYS A 1 193 ? 16.453 -17.875 -16.5 1 69.12 193 CYS A N 1
ATOM 1475 C CA . CYS A 1 193 ? 15.953 -16.516 -16.453 1 69.12 193 CYS A CA 1
ATOM 1476 C C . CYS A 1 193 ? 14.492 -16.484 -16.016 1 69.12 193 CYS A C 1
ATOM 1478 O O . CYS A 1 193 ? 13.625 -17.031 -16.703 1 69.12 193 CYS A O 1
ATOM 1480 N N . LEU A 1 194 ? 14.258 -15.875 -14.891 1 66.62 194 LEU A N 1
ATOM 1481 C CA . LEU A 1 194 ? 12.922 -15.922 -14.312 1 66.62 194 LEU A CA 1
ATOM 1482 C C . LEU A 1 194 ? 11.914 -15.211 -15.219 1 66.62 194 LEU A C 1
ATOM 1484 O O . LEU A 1 194 ? 10.781 -15.672 -15.375 1 66.62 194 LEU A O 1
ATOM 1488 N N . VAL A 1 195 ? 12.219 -14.102 -15.672 1 61.22 195 VAL A N 1
ATOM 1489 C CA . VAL A 1 195 ? 11.273 -13.375 -16.516 1 61.22 195 VAL A CA 1
ATOM 1490 C C . VAL A 1 195 ? 12.023 -12.625 -17.609 1 61.22 195 VAL A C 1
ATOM 1492 O O . VAL A 1 195 ? 12.992 -11.914 -17.328 1 61.22 195 VAL A O 1
ATOM 1495 N N . ALA A 1 196 ? 11.75 -13.102 -18.781 1 56.19 196 ALA A N 1
ATOM 1496 C CA . ALA A 1 196 ? 12.289 -12.375 -19.922 1 56.19 196 ALA A CA 1
ATOM 1497 C C . ALA A 1 196 ? 11.203 -12.07 -20.938 1 56.19 196 ALA A C 1
ATOM 1499 O O . ALA A 1 196 ? 10.305 -12.891 -21.156 1 56.19 196 ALA A O 1
ATOM 1500 N N . LYS A 1 197 ? 11.078 -10.891 -21.312 1 52.31 197 LYS A N 1
ATOM 1501 C CA . LYS A 1 197 ? 10.242 -10.609 -22.484 1 52.31 197 LYS A CA 1
ATOM 1502 C C . LYS A 1 197 ? 10.93 -11.047 -23.766 1 52.31 197 LYS A C 1
ATOM 1504 O O . LYS A 1 197 ? 12.062 -10.641 -24.047 1 52.31 197 LYS A O 1
ATOM 1509 N N . VAL A 1 198 ? 10.727 -12.383 -24.094 1 47.25 198 VAL A N 1
ATOM 1510 C CA . VAL A 1 198 ? 11.469 -13.117 -25.094 1 47.25 198 VAL A CA 1
ATOM 1511 C C . VAL A 1 198 ? 11.141 -12.578 -26.484 1 47.25 198 VAL A C 1
ATOM 1513 O O . VAL A 1 198 ? 9.969 -12.43 -26.844 1 47.25 198 VAL A O 1
ATOM 1516 N N . HIS A 1 199 ? 12.117 -12.031 -27.172 1 42.75 199 HIS A N 1
ATOM 1517 C CA . HIS A 1 199 ? 11.961 -11.781 -28.594 1 42.75 199 HIS A CA 1
ATOM 1518 C C . HIS A 1 199 ? 12.422 -12.984 -29.422 1 42.75 199 HIS A C 1
ATOM 1520 O O . HIS A 1 199 ? 11.938 -13.195 -30.531 1 42.75 199 HIS A O 1
ATOM 1526 N N . GLU A 1 200 ? 13.469 -13.75 -28.953 1 40.16 200 GLU A N 1
ATOM 1527 C CA . GLU A 1 200 ? 14.008 -14.727 -29.891 1 40.16 200 GLU A CA 1
ATOM 1528 C C . GLU A 1 200 ? 13.844 -16.156 -29.375 1 40.16 200 GLU A C 1
ATOM 1530 O O . GLU A 1 200 ? 13.68 -16.359 -28.172 1 40.16 200 GLU A O 1
ATOM 1535 N N . GLU A 1 201 ? 13.859 -17.453 -30.219 1 40.19 201 GLU A N 1
ATOM 1536 C CA . GLU A 1 201 ? 13.281 -18.781 -30.406 1 40.19 201 GLU A CA 1
ATOM 1537 C C . GLU A 1 201 ? 14.008 -19.812 -29.562 1 40.19 201 GLU A C 1
ATOM 1539 O O . GLU A 1 201 ? 13.398 -20.781 -29.109 1 40.19 201 GLU A O 1
ATOM 1544 N N . GLU A 1 202 ? 15.336 -20.047 -29.312 1 40.75 202 GLU A N 1
ATOM 1545 C CA . GLU A 1 202 ? 15.859 -21.406 -29.156 1 40.75 202 GLU A CA 1
ATOM 1546 C C . GLU A 1 202 ? 15.711 -21.906 -27.719 1 40.75 202 GLU A C 1
ATOM 1548 O O . GLU A 1 202 ? 16.156 -23 -27.391 1 40.75 202 GLU A O 1
ATOM 1553 N N . TRP A 1 203 ? 15.32 -21.391 -26.719 1 45.19 203 TRP A N 1
ATOM 1554 C CA . TRP A 1 203 ? 15.281 -21.75 -25.297 1 45.19 203 TRP A CA 1
ATOM 1555 C C . TRP A 1 203 ? 13.914 -22.297 -24.906 1 45.19 203 TRP A C 1
ATOM 1557 O O . TRP A 1 203 ? 12.938 -22.109 -25.625 1 45.19 203 TRP A O 1
ATOM 1567 N N . SER A 1 204 ? 14.086 -23.453 -23.984 1 58.62 204 SER A N 1
ATOM 1568 C CA . SER A 1 204 ? 12.805 -23.812 -23.391 1 58.62 204 SER A CA 1
ATOM 1569 C C . SER A 1 204 ? 12.086 -22.578 -22.844 1 58.62 204 SER A C 1
ATOM 1571 O O . SER A 1 204 ? 12.68 -21.797 -22.094 1 58.62 204 SER A O 1
ATOM 1573 N N . TYR A 1 205 ? 11.047 -22.344 -23.469 1 67.31 205 TYR A N 1
ATOM 1574 C CA . TYR A 1 205 ? 10.234 -21.188 -23.125 1 67.31 205 TYR A CA 1
ATOM 1575 C C . TYR A 1 205 ? 8.969 -21.609 -22.391 1 67.31 205 TYR A C 1
ATOM 1577 O O . TYR A 1 205 ? 8.25 -22.516 -22.844 1 67.31 205 TYR A O 1
ATOM 1585 N N . ILE A 1 206 ? 8.992 -21.188 -21.109 1 71.19 206 ILE A N 1
ATOM 1586 C CA . ILE A 1 206 ? 7.762 -21.391 -20.359 1 71.19 206 ILE A CA 1
ATOM 1587 C C . ILE A 1 206 ? 6.984 -20.078 -20.281 1 71.19 206 ILE A C 1
ATOM 1589 O O . ILE A 1 206 ? 7.402 -19.156 -19.578 1 71.19 206 ILE A O 1
ATOM 1593 N N . PRO A 1 207 ? 5.965 -20.062 -21.031 1 76.56 207 PRO A N 1
ATOM 1594 C CA . PRO A 1 207 ? 5.172 -18.828 -20.922 1 76.56 207 PRO A CA 1
ATOM 1595 C C . PRO A 1 207 ? 4.574 -18.641 -19.531 1 76.56 207 PRO A C 1
ATOM 1597 O O . PRO A 1 207 ? 4.094 -19.609 -18.922 1 76.56 207 PRO A O 1
ATOM 1600 N N . VAL A 1 208 ? 4.73 -17.516 -19.016 1 80.19 208 VAL A N 1
ATOM 1601 C CA . VAL A 1 208 ? 4.148 -17.172 -17.719 1 80.19 208 VAL A CA 1
ATOM 1602 C C . VAL A 1 208 ? 3.334 -15.883 -17.844 1 80.19 208 VAL A C 1
ATOM 1604 O O . VAL A 1 208 ? 3.646 -15.016 -18.656 1 80.19 208 VAL A O 1
ATOM 1607 N N . GLY A 1 209 ? 2.352 -15.844 -16.938 1 83.25 209 GLY A N 1
ATOM 1608 C CA . GLY A 1 209 ? 1.486 -14.672 -16.984 1 83.25 209 GLY A CA 1
ATOM 1609 C C . GLY A 1 209 ? 0.495 -14.695 -18.125 1 83.25 209 GLY A C 1
ATOM 1610 O O . GLY A 1 209 ? -0.024 -15.758 -18.484 1 83.25 209 GLY A O 1
ATOM 1611 N N . GLY A 1 210 ? 0.141 -13.523 -18.547 1 81 210 GLY A N 1
ATOM 1612 C CA . GLY A 1 210 ? -0.831 -13.398 -19.625 1 81 210 GLY A CA 1
ATOM 1613 C C . GLY A 1 210 ? -2.266 -13.367 -19.125 1 81 210 GLY A C 1
ATOM 1614 O O . GLY A 1 210 ? -2.518 -13.484 -17.922 1 81 210 GLY A O 1
ATOM 1615 N N . PRO A 1 211 ? -3.119 -13.242 -20.078 1 87.5 211 PRO A N 1
ATOM 1616 C CA . PRO A 1 211 ? -4.531 -13.094 -19.719 1 87.5 211 PRO A CA 1
ATOM 1617 C C . PRO A 1 211 ? -5.184 -14.414 -19.328 1 87.5 211 PRO A C 1
ATOM 1619 O O . PRO A 1 211 ? -4.801 -15.469 -19.828 1 87.5 211 PRO A O 1
ATOM 1622 N N . LEU A 1 212 ? -6.113 -14.328 -18.484 1 91.69 212 LEU A N 1
ATOM 1623 C CA . LEU A 1 212 ? -6.918 -15.484 -18.094 1 91.69 212 LEU A CA 1
ATOM 1624 C C . LEU A 1 212 ? -7.902 -15.852 -19.203 1 91.69 212 LEU A C 1
ATOM 1626 O O . LEU A 1 212 ? -8.336 -14.984 -19.969 1 91.69 212 LEU A O 1
ATOM 1630 N N . PRO A 1 213 ? -8.141 -17.125 -19.297 1 88.56 213 PRO A N 1
ATOM 1631 C CA . PRO A 1 213 ? -9.156 -17.516 -20.266 1 88.56 213 PRO A CA 1
ATOM 1632 C C . PRO A 1 213 ? -10.539 -16.969 -19.938 1 88.56 213 PRO A C 1
ATOM 1634 O O . PRO A 1 213 ? -10.891 -16.828 -18.766 1 88.56 213 PRO A O 1
ATOM 1637 N N . LYS A 1 214 ? -11.289 -16.734 -20.969 1 92.31 214 LYS A N 1
ATOM 1638 C CA . LYS A 1 214 ? -12.664 -16.266 -20.781 1 92.31 214 LYS A CA 1
ATOM 1639 C C . LYS A 1 214 ? -13.555 -17.359 -20.219 1 92.31 214 LYS A C 1
ATOM 1641 O O . LYS A 1 214 ? -13.43 -18.531 -20.609 1 92.31 214 LYS A O 1
ATOM 1646 N N . GLY A 1 215 ? -14.461 -16.984 -19.406 1 90.38 215 GLY A N 1
ATOM 1647 C CA . GLY A 1 215 ? -15.32 -17.953 -18.75 1 90.38 215 GLY A CA 1
ATOM 1648 C C . GLY A 1 215 ? -16.547 -18.312 -19.578 1 90.38 215 GLY A C 1
ATOM 1649 O O . GLY A 1 215 ? -17.25 -19.281 -19.266 1 90.38 215 GLY A O 1
ATOM 1650 N N . ASP A 1 216 ? -16.766 -17.609 -20.609 1 88.38 216 ASP A N 1
ATOM 1651 C CA . ASP A 1 216 ? -17.984 -17.797 -21.391 1 88.38 216 ASP A CA 1
ATOM 1652 C C . ASP A 1 216 ? -17.688 -18.516 -22.703 1 88.38 216 ASP A C 1
ATOM 1654 O O . ASP A 1 216 ? -18.047 -18.047 -23.781 1 88.38 216 ASP A O 1
ATOM 1658 N N . GLN A 1 217 ? -17.016 -19.594 -22.656 1 90.62 217 GLN A N 1
ATOM 1659 C CA . GLN A 1 217 ? -16.734 -20.375 -23.844 1 90.62 217 GLN A CA 1
ATOM 1660 C C . GLN A 1 217 ? -17.109 -21.844 -23.641 1 90.62 217 GLN A C 1
ATOM 1662 O O . GLN A 1 217 ? -17.266 -22.297 -22.516 1 90.62 217 GLN A O 1
ATOM 1667 N N . ALA A 1 218 ? -17.297 -22.609 -24.75 1 89.94 218 ALA A N 1
ATOM 1668 C CA . ALA A 1 218 ? -17.844 -23.969 -24.703 1 89.94 218 ALA A CA 1
ATOM 1669 C C . ALA A 1 218 ? -16.734 -25 -24.547 1 89.94 218 ALA A C 1
ATOM 1671 O O . ALA A 1 218 ? -16.766 -26.047 -25.203 1 89.94 218 ALA A O 1
ATOM 1672 N N . VAL A 1 219 ? -15.68 -24.672 -23.828 1 91.5 219 VAL A N 1
ATOM 1673 C CA . VAL A 1 219 ? -14.547 -25.547 -23.578 1 91.5 219 VAL A CA 1
ATOM 1674 C C . VAL A 1 219 ? -13.922 -25.234 -22.234 1 91.5 219 VAL A C 1
ATOM 1676 O O . VAL A 1 219 ? -13.883 -24.062 -21.812 1 91.5 219 VAL A O 1
ATOM 1679 N N . ALA A 1 220 ? -13.57 -26.219 -21.547 1 92.94 220 ALA A N 1
ATOM 1680 C CA . ALA A 1 220 ? -12.828 -26.031 -20.297 1 92.94 220 ALA A CA 1
ATOM 1681 C C . ALA A 1 220 ? -11.344 -26.312 -20.5 1 92.94 220 ALA A C 1
ATOM 1683 O O . ALA A 1 220 ? -10.938 -26.844 -21.531 1 92.94 220 ALA A O 1
ATOM 1684 N N . ALA A 1 221 ? -10.586 -25.859 -19.609 1 93.81 221 ALA A N 1
ATOM 1685 C CA . ALA A 1 221 ? -9.156 -26.141 -19.656 1 93.81 221 ALA A CA 1
ATOM 1686 C C . ALA A 1 221 ? -8.594 -26.344 -18.25 1 93.81 221 ALA A C 1
ATOM 1688 O O . ALA A 1 221 ? -9.266 -26.062 -17.266 1 93.81 221 ALA A O 1
ATOM 1689 N N . PHE A 1 222 ? -7.434 -26.891 -18.203 1 94.25 222 PHE A N 1
ATOM 1690 C CA . PHE A 1 222 ? -6.746 -27.141 -16.938 1 94.25 222 PHE A CA 1
ATOM 1691 C C . PHE A 1 222 ? -5.234 -27.078 -17.125 1 94.25 222 PHE A C 1
ATOM 1693 O O . PHE A 1 222 ? -4.73 -27.234 -18.234 1 94.25 222 PHE A O 1
ATOM 1700 N N . GLY A 1 223 ? -4.516 -26.766 -16.016 1 92.94 223 GLY A N 1
ATOM 1701 C CA . GLY A 1 223 ? -3.066 -26.656 -16.078 1 92.94 223 GLY A CA 1
ATOM 1702 C C . GLY A 1 223 ? -2.584 -25.391 -16.75 1 92.94 223 GLY A C 1
ATOM 1703 O O . GLY A 1 223 ? -3.148 -24.312 -16.531 1 92.94 223 GLY A O 1
ATOM 1704 N N . ALA A 1 224 ? -1.518 -25.5 -17.594 1 88.69 224 ALA A N 1
ATOM 1705 C CA . ALA A 1 224 ? -0.902 -24.344 -18.234 1 88.69 224 ALA A CA 1
ATOM 1706 C C . ALA A 1 224 ? -1.886 -23.641 -19.172 1 88.69 224 ALA A C 1
ATOM 1708 O O . ALA A 1 224 ? -1.905 -22.422 -19.266 1 88.69 224 ALA A O 1
ATOM 1709 N N . ALA A 1 225 ? -2.711 -24.391 -19.828 1 88.5 225 ALA A N 1
ATOM 1710 C CA . ALA A 1 225 ? -3.699 -23.828 -20.734 1 88.5 225 ALA A CA 1
ATOM 1711 C C . ALA A 1 225 ? -4.684 -22.938 -20 1 88.5 225 ALA A C 1
ATOM 1713 O O . ALA A 1 225 ? -5.184 -21.953 -20.547 1 88.5 225 ALA A O 1
ATOM 1714 N N . ALA A 1 226 ? -4.938 -23.297 -18.781 1 93.44 226 ALA A N 1
ATOM 1715 C CA . ALA A 1 226 ? -5.855 -22.531 -17.953 1 93.44 226 ALA A CA 1
ATOM 1716 C C . ALA A 1 226 ? -5.109 -21.469 -17.141 1 93.44 226 ALA A C 1
ATOM 1718 O O . ALA A 1 226 ? -5.66 -20.906 -16.188 1 93.44 226 ALA A O 1
ATOM 1719 N N . ASN A 1 227 ? -3.812 -21.266 -17.375 1 92.12 227 ASN A N 1
ATOM 1720 C CA . ASN A 1 227 ? -2.979 -20.234 -16.766 1 92.12 227 ASN A CA 1
ATOM 1721 C C . ASN A 1 227 ? -2.711 -20.531 -15.289 1 92.12 227 ASN A C 1
ATOM 1723 O O . ASN A 1 227 ? -2.695 -19.625 -14.461 1 92.12 227 ASN A O 1
ATOM 1727 N N . LEU A 1 228 ? -2.463 -21.828 -15.016 1 93.75 228 LEU A N 1
ATOM 1728 C CA . LEU A 1 228 ? -2.178 -22.203 -13.633 1 93.75 228 LEU A CA 1
ATOM 1729 C C . LEU A 1 228 ? -0.689 -22.078 -13.336 1 93.75 228 LEU A C 1
ATOM 1731 O O . LEU A 1 228 ? -0.263 -22.297 -12.195 1 93.75 228 LEU A O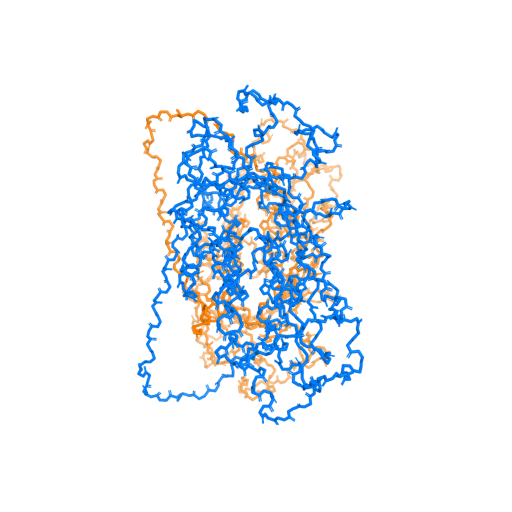 1
ATOM 1735 N N . VAL A 1 229 ? 0.1 -21.719 -14.328 1 91.62 229 VAL A N 1
ATOM 1736 C CA . VAL A 1 229 ? 1.52 -21.469 -14.094 1 91.62 229 VAL A CA 1
ATOM 1737 C C . VAL A 1 229 ? 1.697 -20.172 -13.305 1 91.62 229 VAL A C 1
ATOM 1739 O O . VAL A 1 229 ? 1.134 -19.141 -13.664 1 91.62 229 VAL A O 1
ATOM 1742 N N . HIS A 1 230 ? 2.375 -20.297 -12.227 1 94.25 230 HIS A N 1
ATOM 1743 C CA . HIS A 1 230 ? 2.646 -19.109 -11.438 1 94.25 230 HIS A CA 1
ATOM 1744 C C . HIS A 1 230 ? 3.426 -18.078 -12.25 1 94.25 230 HIS A C 1
ATOM 1746 O O . HIS A 1 230 ? 4.543 -18.344 -12.695 1 94.25 230 HIS A O 1
ATOM 1752 N N . PRO A 1 231 ? 2.959 -16.859 -12.359 1 90.94 231 PRO A N 1
ATOM 1753 C CA . PRO A 1 231 ? 3.582 -15.875 -13.25 1 90.94 231 PRO A CA 1
ATOM 1754 C C . PRO A 1 231 ? 5.012 -15.531 -12.836 1 90.94 231 PRO A C 1
ATOM 1756 O O . PRO A 1 231 ? 5.891 -15.391 -13.695 1 90.94 231 PRO A O 1
ATOM 1759 N N . ALA A 1 232 ? 5.27 -15.477 -11.594 1 90.88 232 ALA A N 1
ATOM 1760 C CA . ALA A 1 232 ? 6.551 -14.953 -11.117 1 90.88 232 ALA A CA 1
ATOM 1761 C C . ALA A 1 232 ? 7.57 -16.078 -10.953 1 90.88 232 ALA A C 1
ATOM 1763 O O . ALA A 1 232 ? 8.773 -15.859 -11.117 1 90.88 232 ALA A O 1
ATOM 1764 N N . THR A 1 233 ? 7.098 -17.25 -10.609 1 90.69 233 THR A N 1
ATOM 1765 C CA . THR A 1 233 ? 8.039 -18.312 -10.258 1 90.69 233 THR A CA 1
ATOM 1766 C C . THR A 1 233 ? 8.102 -19.375 -11.352 1 90.69 233 THR A C 1
ATOM 1768 O O . THR A 1 233 ? 9.07 -20.125 -11.438 1 90.69 233 THR A O 1
ATOM 1771 N N . GLY A 1 234 ? 7.016 -19.594 -12.023 1 88.44 234 GLY A N 1
ATOM 1772 C CA . GLY A 1 234 ? 6.941 -20.625 -13.039 1 88.44 234 GLY A CA 1
ATOM 1773 C C . GLY A 1 234 ? 6.469 -21.953 -12.492 1 88.44 234 GLY A C 1
ATOM 1774 O O . GLY A 1 234 ? 6.203 -22.891 -13.258 1 88.44 234 GLY A O 1
ATOM 1775 N N . PHE A 1 235 ? 6.285 -22 -11.18 1 91.31 235 PHE A N 1
ATOM 1776 C CA . PHE A 1 235 ? 5.789 -23.25 -10.594 1 91.31 235 PHE A CA 1
ATOM 1777 C C . PHE A 1 235 ? 4.363 -23.531 -11.047 1 91.31 235 PHE A C 1
ATOM 1779 O O . PHE A 1 235 ? 3.541 -22.609 -11.141 1 91.31 235 PHE A O 1
ATOM 1786 N N . SER A 1 236 ? 4.082 -24.828 -11.328 1 91.62 236 SER A N 1
ATOM 1787 C CA . SER A 1 236 ? 2.74 -25.156 -11.797 1 91.62 236 SER A CA 1
ATOM 1788 C C . SER A 1 236 ? 2.338 -26.562 -11.352 1 91.62 236 SER A C 1
ATOM 1790 O O . SER A 1 236 ? 1.157 -26.828 -11.125 1 91.62 236 SER A O 1
ATOM 1792 N N . VAL A 1 237 ? 3.238 -27.453 -11.211 1 91.62 237 VAL A N 1
ATOM 1793 C CA . VAL A 1 237 ? 2.949 -28.875 -11.047 1 91.62 237 VAL A CA 1
ATOM 1794 C C . VAL A 1 237 ? 2.193 -29.109 -9.742 1 91.62 237 VAL A C 1
ATOM 1796 O O . VAL A 1 237 ? 1.095 -29.672 -9.742 1 91.62 237 VAL A O 1
ATOM 1799 N N . SER A 1 238 ? 2.768 -28.672 -8.656 1 95.31 238 SER A N 1
ATOM 1800 C CA . SER A 1 238 ? 2.119 -28.875 -7.363 1 95.31 238 SER A CA 1
ATOM 1801 C C . SER A 1 238 ? 0.754 -28.188 -7.32 1 95.31 238 SER A C 1
ATOM 1803 O O . SER A 1 238 ? -0.207 -28.75 -6.789 1 95.31 238 SER A O 1
ATOM 1805 N N . ARG A 1 239 ? 0.708 -27.031 -7.875 1 95.25 239 ARG A N 1
ATOM 1806 C CA . ARG A 1 239 ? -0.555 -26.297 -7.902 1 95.25 239 ARG A CA 1
ATOM 1807 C C . ARG A 1 239 ? -1.598 -27.047 -8.734 1 95.25 239 ARG A C 1
ATOM 1809 O O . ARG A 1 239 ? -2.758 -27.141 -8.336 1 95.25 239 ARG A O 1
ATOM 1816 N N . SER A 1 240 ? -1.227 -27.547 -9.875 1 94.88 240 SER A N 1
ATOM 1817 C CA . SER A 1 240 ? -2.141 -28.297 -10.742 1 94.88 240 SER A CA 1
ATOM 1818 C C . SER A 1 240 ? -2.697 -29.516 -10.031 1 94.88 240 SER A C 1
ATOM 1820 O O . SER A 1 240 ? -3.9 -29.797 -10.094 1 94.88 240 SER A O 1
ATOM 1822 N N . PHE A 1 241 ? -1.844 -30.219 -9.359 1 95.62 241 PHE A N 1
ATOM 1823 C CA . PHE A 1 241 ? -2.309 -31.391 -8.641 1 95.62 241 PHE A CA 1
ATOM 1824 C C . PHE A 1 241 ? -3.246 -31 -7.5 1 95.62 241 PHE A C 1
ATOM 1826 O O . PHE A 1 241 ? -4.188 -31.734 -7.188 1 95.62 241 PHE A O 1
ATOM 1833 N N . ARG A 1 242 ? -3.018 -29.875 -6.902 1 96.12 242 ARG A N 1
ATOM 1834 C CA . ARG A 1 242 ? -3.859 -29.422 -5.801 1 96.12 242 ARG A CA 1
ATOM 1835 C C . ARG A 1 242 ? -5.238 -29 -6.297 1 96.12 242 ARG A C 1
ATOM 1837 O O . ARG A 1 242 ? -6.242 -29.219 -5.617 1 96.12 242 ARG A O 1
ATOM 1844 N N . GLU A 1 243 ? -5.289 -28.484 -7.496 1 96.44 243 GLU A N 1
ATOM 1845 C CA . GLU A 1 243 ? -6.531 -27.922 -8.023 1 96.44 243 GLU A CA 1
ATOM 1846 C C . GLU A 1 243 ? -7.344 -28.984 -8.758 1 96.44 243 GLU A C 1
ATOM 1848 O O . GLU A 1 243 ? -8.555 -28.844 -8.93 1 96.44 243 GLU A O 1
ATOM 1853 N N . ALA A 1 244 ? -6.766 -30.047 -9.125 1 96.44 244 ALA A N 1
ATOM 1854 C CA . ALA A 1 244 ? -7.367 -31.047 -10.008 1 96.44 244 ALA A CA 1
ATOM 1855 C C . ALA A 1 244 ? -8.617 -31.656 -9.383 1 96.44 244 ALA A C 1
ATOM 1857 O O . ALA A 1 244 ? -9.664 -31.734 -10.031 1 96.44 244 ALA A O 1
ATOM 1858 N N . PRO A 1 245 ? -8.594 -32.031 -8.102 1 96.25 245 PRO A N 1
ATOM 1859 C CA . PRO A 1 245 ? -9.781 -32.688 -7.539 1 96.25 245 PRO A CA 1
ATOM 1860 C C . PRO A 1 245 ? -11.008 -31.797 -7.547 1 96.25 245 PRO A C 1
ATOM 1862 O O . PRO A 1 245 ? -12.109 -32.25 -7.879 1 96.25 245 PRO A O 1
ATOM 1865 N N . ARG A 1 246 ? -10.812 -30.594 -7.227 1 95.94 246 ARG A N 1
ATOM 1866 C CA . ARG A 1 246 ? -11.938 -29.656 -7.184 1 95.94 246 ARG A CA 1
ATOM 1867 C C . ARG A 1 246 ? -12.547 -29.469 -8.57 1 95.94 246 ARG A C 1
ATOM 1869 O O . ARG A 1 246 ? -13.773 -29.438 -8.719 1 95.94 246 ARG A O 1
ATOM 1876 N N . VAL A 1 247 ? -11.758 -29.359 -9.539 1 96.12 247 VAL A N 1
ATOM 1877 C CA . VAL A 1 247 ? -12.227 -29.188 -10.906 1 96.12 247 VAL A CA 1
ATOM 1878 C C . VAL A 1 247 ? -12.906 -30.453 -11.391 1 96.12 247 VAL A C 1
ATOM 1880 O O . VAL A 1 247 ? -13.969 -30.406 -12.023 1 96.12 247 VAL A O 1
ATOM 1883 N N . ALA A 1 248 ? -12.359 -31.562 -11.078 1 96.06 248 ALA A N 1
ATOM 1884 C CA . ALA A 1 248 ? -12.953 -32.844 -11.453 1 96.06 248 ALA A CA 1
ATOM 1885 C C . ALA A 1 248 ? -14.336 -33.031 -10.82 1 96.06 248 ALA A C 1
ATOM 1887 O O . ALA A 1 248 ? -15.273 -33.469 -11.484 1 96.06 248 ALA A O 1
ATOM 1888 N N . ASP A 1 249 ? -14.414 -32.625 -9.562 1 97.12 249 ASP A N 1
ATOM 1889 C CA . ASP A 1 249 ? -15.695 -32.688 -8.875 1 97.12 249 ASP A CA 1
ATOM 1890 C C . ASP A 1 249 ? -16.75 -31.828 -9.555 1 97.12 249 ASP A C 1
ATOM 1892 O O . ASP A 1 249 ? -17.906 -32.219 -9.703 1 97.12 249 ASP A O 1
ATOM 1896 N N . GLU A 1 250 ? -16.312 -30.672 -9.93 1 96.88 250 GLU A N 1
ATOM 1897 C CA . GLU A 1 250 ? -17.234 -29.75 -10.586 1 96.88 250 GLU A CA 1
ATOM 1898 C C . GLU A 1 250 ? -17.656 -30.281 -11.961 1 96.88 250 GLU A C 1
ATOM 1900 O O . GLU A 1 250 ? -18.812 -30.172 -12.344 1 96.88 250 GLU A O 1
ATOM 1905 N N . LEU A 1 251 ? -16.734 -30.844 -12.688 1 94.94 251 LEU A N 1
ATOM 1906 C CA . LEU A 1 251 ? -17.031 -31.453 -13.977 1 94.94 251 LEU A CA 1
ATOM 1907 C C . LEU A 1 251 ? -18.047 -32.562 -13.836 1 94.94 251 LEU A C 1
ATOM 1909 O O . LEU A 1 251 ? -19.047 -32.625 -14.562 1 94.94 251 LEU A O 1
ATOM 1913 N N . ALA A 1 252 ? -17.859 -33.375 -12.867 1 95.44 252 ALA A N 1
ATOM 1914 C CA . ALA A 1 252 ? -18.766 -34.5 -12.617 1 95.44 252 ALA A CA 1
ATOM 1915 C C . ALA A 1 252 ? -20.156 -34 -12.242 1 95.44 252 ALA A C 1
ATOM 1917 O O . ALA A 1 252 ? -21.156 -34.562 -12.703 1 95.44 252 ALA A O 1
ATOM 1918 N N . ALA A 1 253 ? -20.156 -33.031 -11.453 1 96.88 253 ALA A N 1
ATOM 1919 C CA . ALA A 1 253 ? -21.438 -32.469 -11.023 1 96.88 253 ALA A CA 1
ATOM 1920 C C . ALA A 1 253 ? -22.219 -31.891 -12.211 1 96.88 253 ALA A C 1
ATOM 1922 O O . ALA A 1 253 ? -23.438 -32.062 -12.305 1 96.88 253 ALA A O 1
ATOM 1923 N N . CYS A 1 254 ? -21.516 -31.219 -13.031 1 95.44 254 CYS A N 1
ATOM 1924 C CA . CYS A 1 254 ? -22.141 -30.641 -14.211 1 95.44 254 CYS A CA 1
ATOM 1925 C C . CYS A 1 254 ? -22.719 -31.719 -15.117 1 95.44 254 CYS A C 1
ATOM 1927 O O . CYS A 1 254 ? -23.828 -31.578 -15.641 1 95.44 254 CYS A O 1
ATOM 1929 N N . ILE A 1 255 ? -22.016 -32.781 -15.328 1 92.44 255 ILE A N 1
ATOM 1930 C CA . ILE A 1 255 ? -22.453 -33.875 -16.172 1 92.44 255 ILE A CA 1
ATOM 1931 C C . ILE A 1 255 ? -23.656 -34.594 -15.555 1 92.44 255 ILE A C 1
ATOM 1933 O O . ILE A 1 255 ? -24.641 -34.875 -16.25 1 92.44 255 ILE A O 1
ATOM 1937 N N . ARG A 1 256 ? -23.609 -34.75 -14.289 1 95.5 256 ARG A N 1
ATOM 1938 C CA . ARG A 1 256 ? -24.719 -35.406 -13.586 1 95.5 256 ARG A CA 1
ATOM 1939 C C . ARG A 1 256 ? -25.984 -34.562 -13.68 1 95.5 256 ARG A C 1
ATOM 1941 O O . ARG A 1 256 ? -27.094 -35.094 -13.797 1 95.5 256 ARG A O 1
ATOM 1948 N N . ALA A 1 257 ? -25.797 -33.312 -13.656 1 96.25 257 ALA A N 1
ATOM 1949 C CA . ALA A 1 257 ? -26.938 -32.406 -13.695 1 96.25 257 ALA A CA 1
ATOM 1950 C C . ALA A 1 257 ? -27.469 -32.25 -15.117 1 96.25 257 ALA A C 1
ATOM 1952 O O . ALA A 1 257 ? -28.547 -31.672 -15.328 1 96.25 257 ALA A O 1
ATOM 1953 N N . GLY A 1 258 ? -26.781 -32.688 -16.062 1 94.19 258 GLY A N 1
ATOM 1954 C CA . GLY A 1 258 ? -27.203 -32.625 -17.453 1 94.19 258 GLY A CA 1
ATOM 1955 C C . GLY A 1 258 ? -27.094 -31.203 -18.016 1 94.19 258 GLY A C 1
ATOM 1956 O O . GLY A 1 258 ? -27.906 -30.812 -18.859 1 94.19 258 GLY A O 1
ATOM 1957 N N . LEU A 1 259 ? -26.156 -30.5 -17.578 1 94.06 259 LEU A N 1
ATOM 1958 C CA . LEU A 1 259 ? -26 -29.125 -18.047 1 94.06 259 LEU A CA 1
ATOM 1959 C C . LEU A 1 259 ? -25.469 -29.094 -19.484 1 94.06 259 LEU A C 1
ATOM 1961 O O . LEU A 1 259 ? -24.703 -29.953 -19.875 1 94.06 259 LEU A O 1
ATOM 1965 N N . GLY A 1 260 ? -25.906 -28.047 -20.219 1 92 260 GLY A N 1
ATOM 1966 C CA . GLY A 1 260 ? -25.328 -27.812 -21.531 1 92 260 GLY A CA 1
ATOM 1967 C C . GLY A 1 260 ? -23.859 -27.453 -21.469 1 92 260 GLY A C 1
ATOM 1968 O O . GLY A 1 260 ? -23.344 -27.078 -20.406 1 92 260 GLY A O 1
ATOM 1969 N N . VAL A 1 261 ? -23.203 -27.578 -22.547 1 90.56 261 VAL A N 1
ATOM 1970 C CA . VAL A 1 261 ? -21.766 -27.422 -22.625 1 90.56 261 VAL A CA 1
ATOM 1971 C C . VAL A 1 261 ? -21.359 -26.031 -22.141 1 90.56 261 VAL A C 1
ATOM 1973 O O . VAL A 1 261 ? -20.406 -25.891 -21.375 1 90.56 261 VAL A O 1
ATOM 1976 N N . ARG A 1 262 ? -22.094 -25.031 -22.562 1 92.31 262 ARG A N 1
ATOM 1977 C CA . ARG A 1 262 ? -21.734 -23.672 -22.203 1 92.31 262 ARG A CA 1
ATOM 1978 C C . ARG A 1 262 ? -21.938 -23.422 -20.719 1 92.31 262 ARG A C 1
ATOM 1980 O O . ARG A 1 262 ? -21.125 -22.75 -20.078 1 92.31 262 ARG A O 1
ATOM 1987 N N . GLN A 1 263 ? -22.984 -23.922 -20.219 1 95.19 263 GLN A N 1
ATOM 1988 C CA . GLN A 1 263 ? -23.266 -23.766 -18.797 1 95.19 263 GLN A CA 1
ATOM 1989 C C . GLN A 1 263 ? -22.25 -24.547 -17.953 1 95.19 263 GLN A C 1
ATOM 1991 O O . GLN A 1 263 ? -21.781 -24.047 -16.922 1 95.19 263 GLN A O 1
ATOM 1996 N N . ALA A 1 264 ? -21.984 -25.75 -18.391 1 94.56 264 ALA A N 1
ATOM 1997 C CA . ALA A 1 264 ? -21.031 -26.578 -17.672 1 94.56 264 ALA A CA 1
ATOM 1998 C C . ALA A 1 264 ? -19.641 -25.938 -17.672 1 94.56 264 ALA A C 1
ATOM 2000 O O . ALA A 1 264 ? -19 -25.859 -16.625 1 94.56 264 ALA A O 1
ATOM 2001 N N . SER A 1 265 ? -19.219 -25.484 -18.859 1 94.44 265 SER A N 1
ATOM 2002 C CA . SER A 1 265 ? -17.922 -24.828 -18.969 1 94.44 265 SER A CA 1
ATOM 2003 C C . SER A 1 265 ? -17.844 -23.594 -18.094 1 94.44 265 SER A C 1
ATOM 2005 O O . SER A 1 265 ? -16.844 -23.359 -17.406 1 94.44 265 SER A O 1
ATOM 2007 N N . ALA A 1 266 ? -18.875 -22.812 -18.109 1 95.62 266 ALA A N 1
ATOM 2008 C CA . ALA A 1 266 ? -18.906 -21.609 -17.297 1 95.62 266 ALA A CA 1
ATOM 2009 C C . ALA A 1 266 ? -18.734 -21.922 -15.82 1 95.62 266 ALA A C 1
ATOM 2011 O O . ALA A 1 266 ? -18.047 -21.219 -15.094 1 95.62 266 ALA A O 1
ATOM 2012 N N . ARG A 1 267 ? -19.375 -22.953 -15.414 1 95.75 267 ARG A N 1
ATOM 2013 C CA . ARG A 1 267 ? -19.297 -23.359 -14.016 1 95.75 267 ARG A CA 1
ATOM 2014 C C . ARG A 1 267 ? -17.891 -23.844 -13.68 1 95.75 267 ARG A C 1
ATOM 2016 O O . ARG A 1 267 ? -17.375 -23.562 -12.594 1 95.75 267 ARG A O 1
ATOM 2023 N N . VAL A 1 268 ? -17.281 -24.594 -14.539 1 95.56 268 VAL A N 1
ATOM 2024 C CA . VAL A 1 268 ? -15.922 -25.094 -14.336 1 95.56 268 VAL A CA 1
ATOM 2025 C C . VAL A 1 268 ? -14.945 -23.938 -14.25 1 95.56 268 VAL A C 1
ATOM 2027 O O . VAL A 1 268 ? -14.086 -23.891 -13.367 1 95.56 268 VAL A O 1
ATOM 2030 N N . TRP A 1 269 ? -15.094 -23 -15.156 1 96.25 269 TRP A N 1
ATOM 2031 C CA . TRP A 1 269 ? -14.227 -21.828 -15.156 1 96.25 269 TRP A CA 1
ATOM 2032 C C . TRP A 1 269 ? -14.414 -21.016 -13.883 1 96.25 269 TRP A C 1
ATOM 2034 O O . TRP A 1 269 ? -13.438 -20.516 -13.305 1 96.25 269 TRP A O 1
ATOM 2044 N N . SER A 1 270 ? -15.641 -20.859 -13.438 1 95.5 270 SER A N 1
ATOM 2045 C CA . SER A 1 270 ? -15.914 -20.109 -12.211 1 95.5 270 SER A CA 1
ATOM 2046 C C . SER A 1 270 ? -15.305 -20.812 -10.992 1 95.5 270 SER A C 1
ATOM 2048 O O . SER A 1 270 ? -14.875 -20.141 -10.047 1 95.5 270 SER A O 1
ATOM 2050 N N . THR A 1 271 ? -15.297 -22.094 -11.078 1 95.69 271 THR A N 1
ATOM 2051 C CA . THR A 1 271 ? -14.695 -22.875 -10 1 95.69 271 THR A CA 1
ATOM 2052 C C . THR A 1 271 ? -13.18 -22.719 -9.992 1 95.69 271 THR A C 1
ATOM 2054 O O . THR A 1 271 ? -12.57 -22.594 -8.93 1 95.69 271 THR A O 1
ATOM 2057 N N . LEU A 1 272 ? -12.602 -22.703 -11.109 1 95.81 272 LEU A N 1
ATOM 2058 C CA . LEU A 1 272 ? -11.148 -22.625 -11.242 1 95.81 272 LEU A CA 1
ATOM 2059 C C . LEU A 1 272 ? -10.641 -21.219 -10.984 1 95.81 272 LEU A C 1
ATOM 2061 O O . LEU A 1 272 ? -9.57 -21.031 -10.398 1 95.81 272 LEU A O 1
ATOM 2065 N N . TRP A 1 273 ? -11.422 -20.234 -11.453 1 95.81 273 TRP A N 1
ATOM 2066 C CA . TRP A 1 273 ? -10.953 -18.859 -11.391 1 95.81 273 TRP A CA 1
ATOM 2067 C C . TRP A 1 273 ? -12.008 -17.953 -10.75 1 95.81 273 TRP A C 1
ATOM 2069 O O . TRP A 1 273 ? -12.43 -16.969 -11.352 1 95.81 273 TRP A O 1
ATOM 2079 N N . PRO A 1 274 ? -12.344 -18.266 -9.453 1 94.88 274 PRO A N 1
ATOM 2080 C CA . PRO A 1 274 ? -13.164 -17.297 -8.734 1 94.88 274 PRO A CA 1
ATOM 2081 C C . PRO A 1 274 ? -12.461 -15.945 -8.562 1 94.88 274 PRO A C 1
ATOM 2083 O O . PRO A 1 274 ? -11.258 -15.844 -8.789 1 94.88 274 PRO A O 1
ATOM 2086 N N . GLN A 1 275 ? -13.156 -14.922 -8.18 1 94.31 275 GLN A N 1
ATOM 2087 C CA . GLN A 1 275 ? -12.617 -13.57 -8.086 1 94.31 275 GLN A CA 1
ATOM 2088 C C . GLN A 1 275 ? -11.406 -13.523 -7.152 1 94.31 275 GLN A C 1
ATOM 2090 O O . GLN A 1 275 ? -10.453 -12.781 -7.395 1 94.31 275 GLN A O 1
ATOM 2095 N N . GLU A 1 276 ? -11.414 -14.266 -6.109 1 95.31 276 GLU A N 1
ATOM 2096 C CA . GLU A 1 276 ? -10.289 -14.344 -5.188 1 95.31 276 GLU A CA 1
ATOM 2097 C C . GLU A 1 276 ? -9.023 -14.797 -5.902 1 95.31 276 GLU A C 1
ATOM 2099 O O . GLU A 1 276 ? -7.965 -14.172 -5.766 1 95.31 276 GLU A O 1
ATOM 2104 N N . LYS A 1 277 ? -9.125 -15.859 -6.672 1 96.38 277 LYS A N 1
ATOM 2105 C CA . LYS A 1 277 ? -7.953 -16.375 -7.379 1 96.38 277 LYS A CA 1
ATOM 2106 C C . LYS A 1 277 ? -7.5 -15.422 -8.477 1 96.38 277 LYS A C 1
ATOM 2108 O O . LYS A 1 277 ? -6.305 -15.312 -8.75 1 96.38 277 LYS A O 1
ATOM 2113 N N . ARG A 1 278 ? -8.445 -14.805 -9.086 1 95.69 278 ARG A N 1
ATOM 2114 C CA . ARG A 1 278 ? -8.102 -13.805 -10.094 1 95.69 278 ARG A CA 1
ATOM 2115 C C . ARG A 1 278 ? -7.297 -12.664 -9.484 1 95.69 278 ARG A C 1
ATOM 2117 O O . ARG A 1 278 ? -6.344 -12.172 -10.094 1 95.69 278 ARG A O 1
ATOM 2124 N N . THR A 1 279 ? -7.719 -12.25 -8.297 1 96 279 THR A N 1
ATOM 2125 C CA . THR A 1 279 ? -7 -11.195 -7.586 1 96 279 THR A CA 1
ATOM 2126 C C . THR A 1 279 ? -5.602 -11.664 -7.199 1 96 279 THR A C 1
ATOM 2128 O O . THR A 1 279 ? -4.629 -10.914 -7.34 1 96 279 THR A O 1
ATOM 2131 N N . GLN A 1 280 ? -5.508 -12.875 -6.742 1 97 280 GLN A N 1
ATOM 2132 C CA . GLN A 1 280 ? -4.207 -13.453 -6.41 1 97 280 GLN A CA 1
ATOM 2133 C C . GLN A 1 280 ? -3.279 -13.445 -7.621 1 97 280 GLN A C 1
ATOM 2135 O O . GLN A 1 280 ? -2.121 -13.039 -7.52 1 97 280 GLN A O 1
ATOM 2140 N N . THR A 1 281 ? -3.812 -13.867 -8.664 1 96.31 281 THR A N 1
ATOM 2141 C CA . THR A 1 281 ? -2.988 -13.977 -9.867 1 96.31 281 THR A CA 1
ATOM 2142 C C . THR A 1 281 ? -2.566 -12.594 -10.359 1 96.31 281 THR A C 1
ATOM 2144 O O . THR A 1 281 ? -1.455 -12.422 -10.859 1 96.31 281 THR A O 1
ATOM 2147 N N . ALA A 1 282 ? -3.443 -11.633 -10.305 1 96.19 282 ALA A N 1
ATOM 2148 C CA . ALA A 1 282 ? -3.062 -10.273 -10.664 1 96.19 282 ALA A CA 1
ATOM 2149 C C . ALA A 1 282 ? -1.856 -9.805 -9.852 1 96.19 282 ALA A C 1
ATOM 2151 O O . ALA A 1 282 ? -0.975 -9.125 -10.375 1 96.19 282 ALA A O 1
ATOM 2152 N N . PHE A 1 283 ? -1.848 -10.141 -8.578 1 97.19 283 PHE A N 1
ATOM 2153 C CA . PHE A 1 283 ? -0.716 -9.82 -7.715 1 97.19 283 PHE A CA 1
ATOM 2154 C C . PHE A 1 283 ? 0.551 -10.516 -8.203 1 97.19 283 PHE A C 1
ATOM 2156 O O . PHE A 1 283 ? 1.625 -9.906 -8.234 1 97.19 283 PHE A O 1
ATOM 2163 N N . HIS A 1 284 ? 0.406 -11.75 -8.555 1 97.06 284 HIS A N 1
ATOM 2164 C CA . HIS A 1 284 ? 1.557 -12.5 -9.047 1 97.06 284 HIS A CA 1
ATOM 2165 C C . HIS A 1 284 ? 2.076 -11.914 -10.352 1 97.06 284 HIS A C 1
ATOM 2167 O O . HIS A 1 284 ? 3.287 -11.883 -10.586 1 97.06 284 HIS A O 1
ATOM 2173 N N . VAL A 1 285 ? 1.16 -11.531 -11.219 1 94.88 285 VAL A N 1
ATOM 2174 C CA . VAL A 1 285 ? 1.541 -10.891 -12.469 1 94.88 285 VAL A CA 1
ATOM 2175 C C . VAL A 1 285 ? 2.291 -9.594 -12.18 1 94.88 285 VAL A C 1
ATOM 2177 O O . VAL A 1 285 ? 3.281 -9.281 -12.852 1 94.88 285 VAL A O 1
ATOM 2180 N N . PHE A 1 286 ? 1.802 -8.852 -11.234 1 96 286 PHE A N 1
ATOM 2181 C CA . PHE A 1 286 ? 2.496 -7.648 -10.805 1 96 286 PHE A CA 1
ATOM 2182 C C . PHE A 1 286 ? 3.932 -7.961 -10.406 1 96 286 PHE A C 1
ATOM 2184 O O . PHE A 1 286 ? 4.859 -7.246 -10.781 1 96 286 PHE A O 1
ATOM 2191 N N . GLY A 1 287 ? 4.059 -9 -9.586 1 94.81 287 GLY A N 1
ATOM 2192 C CA . GLY A 1 287 ? 5.391 -9.43 -9.188 1 94.81 287 GLY A CA 1
ATOM 2193 C C . GLY A 1 287 ? 6.262 -9.836 -10.367 1 94.81 287 GLY A C 1
ATOM 2194 O O . GLY A 1 287 ? 7.449 -9.516 -10.406 1 94.81 287 GLY A O 1
ATOM 2195 N N . MET A 1 288 ? 5.684 -10.516 -11.219 1 93.19 288 MET A N 1
ATOM 2196 C CA . MET A 1 288 ? 6.395 -10.945 -12.414 1 93.19 288 MET A CA 1
ATOM 2197 C C . MET A 1 288 ? 6.918 -9.742 -13.195 1 93.19 288 MET A C 1
ATOM 2199 O O . MET A 1 288 ? 8.086 -9.711 -13.578 1 93.19 288 MET A O 1
ATOM 2203 N N . GLU A 1 289 ? 6.047 -8.812 -13.461 1 91.19 289 GLU A N 1
ATOM 2204 C CA . GLU A 1 289 ? 6.418 -7.613 -14.203 1 91.19 289 GLU A CA 1
ATOM 2205 C C . GLU A 1 289 ? 7.496 -6.82 -13.469 1 91.19 289 GLU A C 1
ATOM 2207 O O . GLU A 1 289 ? 8.383 -6.234 -14.102 1 91.19 289 GLU A O 1
ATOM 2212 N N . LEU A 1 290 ? 7.379 -6.777 -12.164 1 93.31 290 LEU A N 1
ATOM 2213 C CA . LEU A 1 290 ? 8.414 -6.102 -11.383 1 93.31 290 LEU A CA 1
ATOM 2214 C C . LEU A 1 290 ? 9.773 -6.754 -11.602 1 93.31 290 LEU A C 1
ATOM 2216 O O . LEU A 1 290 ? 10.75 -6.07 -11.898 1 93.31 290 LEU A O 1
ATOM 2220 N N . LEU A 1 291 ? 9.828 -8.023 -11.438 1 90.62 291 LEU A N 1
ATOM 2221 C CA . LEU A 1 291 ? 11.078 -8.758 -11.586 1 90.62 291 LEU A CA 1
ATOM 2222 C C . LEU A 1 291 ? 11.688 -8.516 -12.961 1 90.62 291 LEU A C 1
ATOM 2224 O O . LEU A 1 291 ? 12.914 -8.445 -13.102 1 90.62 291 LEU A O 1
ATOM 2228 N N . ALA A 1 292 ? 10.844 -8.391 -13.93 1 86.38 292 ALA A N 1
ATOM 2229 C CA . ALA A 1 292 ? 11.297 -8.188 -15.305 1 86.38 292 ALA A CA 1
ATOM 2230 C C . ALA A 1 292 ? 12 -6.844 -15.461 1 86.38 292 ALA A C 1
ATOM 2232 O O . ALA A 1 292 ? 12.727 -6.625 -16.422 1 86.38 292 ALA A O 1
ATOM 2233 N N . THR A 1 293 ? 11.797 -5.941 -14.547 1 87.5 293 THR A N 1
ATOM 2234 C CA . THR A 1 293 ? 12.359 -4.602 -14.68 1 87.5 293 THR A CA 1
ATOM 2235 C C . THR A 1 293 ? 13.641 -4.469 -13.859 1 87.5 293 THR A C 1
ATOM 2237 O O . THR A 1 293 ? 14.367 -3.486 -13.992 1 87.5 293 THR A O 1
ATOM 2240 N N . LEU A 1 294 ? 13.906 -5.434 -13.031 1 88.44 294 LEU A N 1
ATOM 2241 C CA . LEU A 1 294 ? 15.016 -5.297 -12.102 1 88.44 294 LEU A CA 1
ATOM 2242 C C . LEU A 1 294 ? 16.344 -5.676 -12.766 1 88.44 294 LEU A C 1
ATOM 2244 O O . LEU A 1 294 ? 16.391 -6.629 -13.547 1 88.44 294 LEU A O 1
ATOM 2248 N N . ASP A 1 295 ? 17.375 -4.914 -12.43 1 83.56 295 ASP A N 1
ATOM 2249 C CA . ASP A 1 295 ? 18.719 -5.336 -12.797 1 83.56 295 ASP A CA 1
ATOM 2250 C C . ASP A 1 295 ? 19.281 -6.332 -11.781 1 83.56 295 ASP A C 1
ATOM 2252 O O . ASP A 1 295 ? 18.578 -6.734 -10.852 1 83.56 295 ASP A O 1
ATOM 2256 N N . LEU A 1 296 ? 20.484 -6.754 -12.008 1 82.75 296 LEU A N 1
ATOM 2257 C CA . LEU A 1 296 ? 21.047 -7.816 -11.188 1 82.75 296 LEU A CA 1
ATOM 2258 C C . LEU A 1 296 ? 21.156 -7.379 -9.727 1 82.75 296 LEU A C 1
ATOM 2260 O O . LEU A 1 296 ? 20.812 -8.141 -8.82 1 82.75 296 LEU A O 1
ATOM 2264 N N . ALA A 1 297 ? 21.672 -6.172 -9.547 1 84.38 297 ALA A N 1
ATOM 2265 C CA . ALA A 1 297 ? 21.828 -5.668 -8.18 1 84.38 297 ALA A CA 1
ATOM 2266 C C . ALA A 1 297 ? 20.484 -5.598 -7.457 1 84.38 297 ALA A C 1
ATOM 2268 O O . ALA A 1 297 ? 20.375 -6.039 -6.312 1 84.38 297 ALA A O 1
ATOM 2269 N N . SER A 1 298 ? 19.516 -5.09 -8.109 1 89.88 298 SER A N 1
ATOM 2270 C CA . SER A 1 298 ? 18.188 -4.984 -7.523 1 89.88 298 SER A CA 1
ATOM 2271 C C . SER A 1 298 ? 17.547 -6.359 -7.332 1 89.88 298 SER A C 1
ATOM 2273 O O . SER A 1 298 ? 16.812 -6.578 -6.367 1 89.88 298 SER A O 1
ATOM 2275 N N . THR A 1 299 ? 17.812 -7.23 -8.289 1 90.56 299 THR A N 1
ATOM 2276 C CA . THR A 1 299 ? 17.312 -8.594 -8.156 1 90.56 299 THR A CA 1
ATOM 2277 C C . THR A 1 299 ? 17.891 -9.266 -6.914 1 90.56 299 THR A C 1
ATOM 2279 O O . THR A 1 299 ? 17.156 -9.883 -6.141 1 90.56 299 THR A O 1
ATOM 2282 N N . ASN A 1 300 ? 19.188 -9.109 -6.727 1 89.62 300 ASN A N 1
ATOM 2283 C CA . ASN A 1 300 ? 19.828 -9.648 -5.531 1 89.62 300 ASN A CA 1
ATOM 2284 C C . ASN A 1 300 ? 19.219 -9.07 -4.258 1 89.62 300 ASN A C 1
ATOM 2286 O O . ASN A 1 300 ? 18.906 -9.812 -3.324 1 89.62 300 ASN A O 1
ATOM 2290 N N . ALA A 1 301 ? 19.016 -7.777 -4.281 1 91.62 301 ALA A N 1
ATOM 2291 C CA . ALA A 1 301 ? 18.422 -7.121 -3.117 1 91.62 301 ALA A CA 1
ATOM 2292 C C . ALA A 1 301 ? 16.984 -7.598 -2.885 1 91.62 301 ALA A C 1
ATOM 2294 O O . ALA A 1 301 ? 16.578 -7.816 -1.743 1 91.62 301 ALA A O 1
ATOM 2295 N N . PHE A 1 302 ? 16.281 -7.801 -3.951 1 95.5 302 PHE A N 1
ATOM 2296 C CA . PHE A 1 302 ? 14.898 -8.234 -3.863 1 95.5 302 PHE A CA 1
ATOM 2297 C C . PHE A 1 302 ? 14.797 -9.625 -3.262 1 95.5 302 PHE A C 1
ATOM 2299 O O . PHE A 1 302 ? 14.062 -9.844 -2.297 1 95.5 302 PHE A O 1
ATOM 2306 N N . PHE A 1 303 ? 15.523 -10.523 -3.781 1 95 303 PHE A N 1
ATOM 2307 C CA . PHE A 1 303 ? 15.414 -11.898 -3.309 1 95 303 PHE A CA 1
ATOM 2308 C C . PHE A 1 303 ? 16.016 -12.047 -1.919 1 95 303 PHE A C 1
ATOM 2310 O O . PHE A 1 303 ? 15.547 -12.844 -1.108 1 95 303 PHE A O 1
ATOM 2317 N N . GLY A 1 304 ? 17.062 -11.266 -1.677 1 93.56 304 GLY A N 1
ATOM 2318 C CA . GLY A 1 304 ? 17.547 -11.219 -0.305 1 93.56 304 GLY A CA 1
ATOM 2319 C C . GLY A 1 304 ? 16.469 -10.82 0.689 1 93.56 304 GLY A C 1
ATOM 2320 O O . GLY A 1 304 ? 16.406 -11.367 1.793 1 93.56 304 GLY A O 1
ATOM 2321 N N . THR A 1 305 ? 15.664 -9.891 0.307 1 94.81 305 THR A N 1
ATOM 2322 C CA . THR A 1 305 ? 14.539 -9.453 1.129 1 94.81 305 THR A CA 1
ATOM 2323 C C . THR A 1 305 ? 13.445 -10.523 1.161 1 94.81 305 THR A C 1
ATOM 2325 O O . THR A 1 305 ? 12.914 -10.836 2.227 1 94.81 305 THR A O 1
ATOM 2328 N N . PHE A 1 306 ? 13.133 -11.133 0.061 1 96.44 306 PHE A N 1
ATOM 2329 C CA . PHE A 1 306 ? 12.055 -12.102 -0.11 1 96.44 306 PHE A CA 1
ATOM 2330 C C . PHE A 1 306 ? 12.227 -13.273 0.845 1 96.44 306 PHE A C 1
ATOM 2332 O O . PHE A 1 306 ? 11.289 -13.648 1.552 1 96.44 306 PHE A O 1
ATOM 2339 N N . PHE A 1 307 ? 13.43 -13.75 0.947 1 95.69 307 PHE A N 1
ATOM 2340 C CA . PHE A 1 307 ? 13.641 -14.953 1.737 1 95.69 307 PHE A CA 1
ATOM 2341 C C . PHE A 1 307 ? 13.977 -14.602 3.182 1 95.69 307 PHE A C 1
ATOM 2343 O O . PHE A 1 307 ? 14.188 -15.492 4.008 1 95.69 307 PHE A O 1
ATOM 2350 N N . LYS A 1 308 ? 13.977 -13.344 3.488 1 93 308 LYS A N 1
ATOM 2351 C CA . LYS A 1 308 ? 14.039 -12.906 4.883 1 93 308 LYS A CA 1
ATOM 2352 C C . LYS A 1 308 ? 12.648 -12.836 5.504 1 93 308 LYS A C 1
ATOM 2354 O O . LYS A 1 308 ? 12.508 -12.742 6.723 1 93 308 LYS A O 1
ATOM 2359 N N . LEU A 1 309 ? 11.672 -12.859 4.648 1 94.62 309 LEU A N 1
ATOM 2360 C CA . LEU A 1 309 ? 10.297 -12.883 5.148 1 94.62 309 LEU A CA 1
ATOM 2361 C C . LEU A 1 309 ? 10.031 -14.156 5.949 1 94.62 309 LEU A C 1
ATOM 2363 O O . LEU A 1 309 ? 10.688 -15.18 5.734 1 94.62 309 LEU A O 1
ATOM 2367 N N . PRO A 1 310 ? 9.047 -14.039 6.93 1 91.69 310 PRO A N 1
ATOM 2368 C CA . PRO A 1 310 ? 8.617 -15.297 7.535 1 91.69 310 PRO A CA 1
ATOM 2369 C C . PRO A 1 310 ? 8.266 -16.359 6.496 1 91.69 310 PRO A C 1
ATOM 2371 O O . PRO A 1 310 ? 7.68 -16.047 5.457 1 91.69 310 PRO A O 1
ATOM 2374 N N . SER A 1 311 ? 8.656 -17.609 6.77 1 94.25 311 SER A N 1
ATOM 2375 C CA . SER A 1 311 ? 8.555 -18.688 5.797 1 94.25 311 SER A CA 1
ATOM 2376 C C . SER A 1 311 ? 7.117 -18.844 5.305 1 94.25 311 SER A C 1
ATOM 2378 O O . SER A 1 311 ? 6.895 -19.219 4.148 1 94.25 311 SER A O 1
ATOM 2380 N N . TYR A 1 312 ? 6.199 -18.562 6.141 1 93.75 312 TYR A N 1
ATOM 2381 C CA . TYR A 1 312 ? 4.797 -18.656 5.754 1 93.75 312 TYR A CA 1
ATOM 2382 C C . TYR A 1 312 ? 4.512 -17.828 4.508 1 93.75 312 TYR A C 1
ATOM 2384 O O . TYR A 1 312 ? 3.816 -18.297 3.596 1 93.75 312 TYR A O 1
ATOM 2392 N N . TYR A 1 313 ? 5.102 -16.703 4.402 1 94.69 313 TYR A N 1
ATOM 2393 C CA . TYR A 1 313 ? 4.75 -15.758 3.344 1 94.69 313 TYR A CA 1
ATOM 2394 C C . TYR A 1 313 ? 5.512 -16.078 2.062 1 94.69 313 TYR A C 1
ATOM 2396 O O . TYR A 1 313 ? 4.93 -16.094 0.976 1 94.69 313 TYR A O 1
ATOM 2404 N N . TRP A 1 314 ? 6.855 -16.297 2.148 1 96.75 314 TRP A N 1
ATOM 2405 C CA . TRP A 1 314 ? 7.535 -16.562 0.884 1 96.75 314 TRP A CA 1
ATOM 2406 C C . TRP A 1 314 ? 7.18 -17.938 0.347 1 96.75 314 TRP A C 1
ATOM 2408 O O . TRP A 1 314 ? 7.09 -18.141 -0.868 1 96.75 314 TRP A O 1
ATOM 2418 N N . ARG A 1 315 ? 6.879 -18.922 1.242 1 96.69 315 ARG A N 1
ATOM 2419 C CA . ARG A 1 315 ? 6.398 -20.234 0.795 1 96.69 315 ARG A CA 1
ATOM 2420 C C . ARG A 1 315 ? 5.016 -20.109 0.166 1 96.69 315 ARG A C 1
ATOM 2422 O O . ARG A 1 315 ? 4.762 -20.688 -0.896 1 96.69 315 ARG A O 1
ATOM 2429 N N . GLY A 1 316 ? 4.199 -19.422 0.848 1 96.69 316 GLY A N 1
ATOM 2430 C CA . GLY A 1 316 ? 2.848 -19.234 0.342 1 96.69 316 GLY A CA 1
ATOM 2431 C C . GLY A 1 316 ? 2.797 -18.5 -0.98 1 96.69 316 GLY A C 1
ATOM 2432 O O . GLY A 1 316 ? 1.996 -18.828 -1.855 1 96.69 316 GLY A O 1
ATOM 2433 N N . TYR A 1 317 ? 3.627 -17.484 -1.095 1 97.56 317 TYR A N 1
ATOM 2434 C CA . TYR A 1 317 ? 3.691 -16.75 -2.354 1 97.56 317 TYR A CA 1
ATOM 2435 C C . TYR A 1 317 ? 4.113 -17.672 -3.498 1 97.56 317 TYR A C 1
ATOM 2437 O O . TYR A 1 317 ? 3.473 -17.688 -4.551 1 97.56 317 TYR A O 1
ATOM 2445 N N . MET A 1 318 ? 5.133 -18.438 -3.299 1 96.25 318 MET A N 1
ATOM 2446 C CA . MET A 1 318 ? 5.672 -19.312 -4.344 1 96.25 318 MET A CA 1
ATOM 2447 C C . MET A 1 318 ? 4.672 -20.406 -4.719 1 96.25 318 MET A C 1
ATOM 2449 O O . MET A 1 318 ? 4.629 -20.844 -5.867 1 96.25 318 MET A O 1
ATOM 2453 N N . ALA A 1 319 ? 3.846 -20.75 -3.766 1 94.5 319 ALA A N 1
ATOM 2454 C CA . ALA A 1 319 ? 2.918 -21.859 -3.971 1 94.5 319 ALA A CA 1
ATOM 2455 C C . ALA A 1 319 ? 1.551 -21.359 -4.426 1 94.5 319 ALA A C 1
ATOM 2457 O O . ALA A 1 319 ? 0.637 -22.156 -4.664 1 94.5 319 ALA A O 1
ATOM 2458 N N . SER A 1 320 ? 1.376 -20.062 -4.57 1 94.94 320 SER A N 1
ATOM 2459 C CA . SER A 1 320 ? 0.078 -19.469 -4.867 1 94.94 320 SER A CA 1
ATOM 2460 C C . SER A 1 320 ? -0.964 -19.859 -3.83 1 94.94 320 SER A C 1
ATOM 2462 O O . SER A 1 320 ? -2.078 -20.266 -4.18 1 94.94 320 SER A O 1
ATOM 2464 N N . GLN A 1 321 ? -0.541 -19.734 -2.586 1 95.38 321 GLN A N 1
ATOM 2465 C CA . GLN A 1 321 ? -1.45 -20.203 -1.546 1 95.38 321 GLN A CA 1
ATOM 2466 C C . GLN A 1 321 ? -1.812 -19.062 -0.584 1 95.38 321 GLN A C 1
ATOM 2468 O O . GLN A 1 321 ? -2.557 -19.281 0.375 1 95.38 321 GLN A O 1
ATOM 2473 N N . LEU A 1 322 ? -1.259 -17.891 -0.813 1 95.75 322 LEU A N 1
ATOM 2474 C CA . LEU A 1 322 ? -1.662 -16.75 -0.002 1 95.75 322 LEU A CA 1
ATOM 2475 C C . LEU A 1 322 ? -2.98 -16.172 -0.5 1 95.75 322 LEU A C 1
ATOM 2477 O O . LEU A 1 322 ? -3.197 -16.062 -1.709 1 95.75 322 LEU A O 1
ATOM 2481 N N . SER A 1 323 ? -3.844 -15.875 0.446 1 95.25 323 SER A N 1
ATOM 2482 C CA . SER A 1 323 ? -5.043 -15.133 0.073 1 95.25 323 SER A CA 1
ATOM 2483 C C . SER A 1 323 ? -4.695 -13.734 -0.423 1 95.25 323 SER A C 1
ATOM 2485 O O . SER A 1 323 ? -3.572 -13.266 -0.233 1 95.25 323 SER A O 1
ATOM 2487 N N . SER A 1 324 ? -5.695 -13.172 -1.115 1 94.69 324 SER A N 1
ATOM 2488 C CA . SER A 1 324 ? -5.477 -11.812 -1.599 1 94.69 324 SER A CA 1
ATOM 2489 C C . SER A 1 324 ? -5.152 -10.859 -0.45 1 94.69 324 SER A C 1
ATOM 2491 O O . SER A 1 324 ? -4.348 -9.938 -0.609 1 94.69 324 SER A O 1
ATOM 2493 N N . GLY A 1 325 ? -5.785 -11.07 0.708 1 89.88 325 GLY A N 1
ATOM 2494 C CA . GLY A 1 325 ? -5.449 -10.281 1.881 1 89.88 325 GLY A CA 1
ATOM 2495 C C . GLY A 1 325 ? -4.047 -10.539 2.396 1 89.88 325 GLY A C 1
ATOM 2496 O O . GLY A 1 325 ? -3.33 -9.602 2.756 1 89.88 325 GLY A O 1
ATOM 2497 N N . GLU A 1 326 ? -3.686 -11.742 2.439 1 92 326 GLU A N 1
ATOM 2498 C CA . GLU A 1 326 ? -2.348 -12.109 2.891 1 92 326 GLU A CA 1
ATOM 2499 C C . GLU A 1 326 ? -1.278 -11.578 1.939 1 92 326 GLU A C 1
ATOM 2501 O O . GLU A 1 326 ? -0.17 -11.242 2.365 1 92 326 GLU A O 1
ATOM 2506 N N . LEU A 1 327 ? -1.62 -11.484 0.711 1 95.88 327 LEU A N 1
ATOM 2507 C CA . LEU A 1 327 ? -0.681 -10.945 -0.264 1 95.88 327 LEU A CA 1
ATOM 2508 C C . LEU A 1 327 ? -0.413 -9.469 0.004 1 95.88 327 LEU A C 1
ATOM 2510 O O . LEU A 1 327 ? 0.697 -8.977 -0.224 1 95.88 327 LEU A O 1
ATOM 2514 N N . ILE A 1 328 ? -1.362 -8.766 0.473 1 89.88 328 ILE A N 1
ATOM 2515 C CA . ILE A 1 328 ? -1.146 -7.379 0.883 1 89.88 328 ILE A CA 1
ATOM 2516 C C . ILE A 1 328 ? -0.155 -7.336 2.043 1 89.88 328 ILE A C 1
ATOM 2518 O O . ILE A 1 328 ? 0.767 -6.516 2.049 1 89.88 328 ILE A O 1
ATOM 2522 N N . ILE A 1 329 ? -0.36 -8.195 2.99 1 87 329 ILE A N 1
ATOM 2523 C CA . ILE A 1 329 ? 0.565 -8.266 4.117 1 87 329 ILE A CA 1
ATOM 2524 C C . ILE A 1 329 ? 1.963 -8.617 3.611 1 87 329 ILE A C 1
ATOM 2526 O O . ILE A 1 329 ? 2.953 -8.023 4.043 1 87 329 ILE A O 1
ATOM 2530 N N . PHE A 1 330 ? 1.982 -9.547 2.773 1 94.62 330 PHE A N 1
ATOM 2531 C CA . PHE A 1 330 ? 3.234 -9.93 2.131 1 94.62 330 PHE A CA 1
ATOM 2532 C C . PHE A 1 330 ? 3.932 -8.711 1.533 1 94.62 330 PHE A C 1
ATOM 2534 O O . PHE A 1 330 ? 5.133 -8.523 1.728 1 94.62 330 PHE A O 1
ATOM 2541 N N . ALA A 1 331 ? 3.211 -7.922 0.762 1 93.12 331 ALA A N 1
ATOM 2542 C CA . ALA A 1 331 ? 3.758 -6.727 0.121 1 93.12 331 ALA A CA 1
ATOM 2543 C C . ALA A 1 331 ? 4.266 -5.73 1.159 1 93.12 331 ALA A C 1
ATOM 2545 O O . ALA A 1 331 ? 5.332 -5.133 0.985 1 93.12 331 ALA A O 1
ATOM 2546 N N . LEU A 1 332 ? 3.547 -5.629 2.193 1 87.12 332 LEU A N 1
ATOM 2547 C CA . LEU A 1 332 ? 3.908 -4.691 3.25 1 87.12 332 LEU A CA 1
ATOM 2548 C C . LEU A 1 332 ? 5.168 -5.148 3.977 1 87.12 332 LEU A C 1
ATOM 2550 O O . LEU A 1 332 ? 6.043 -4.336 4.277 1 87.12 332 LEU A O 1
ATOM 2554 N N . LEU A 1 333 ? 5.219 -6.355 4.25 1 88.25 333 LEU A N 1
ATOM 2555 C CA . LEU A 1 333 ? 6.41 -6.906 4.891 1 88.25 333 LEU A CA 1
ATOM 2556 C C . LEU A 1 333 ? 7.629 -6.762 3.98 1 88.25 333 LEU A C 1
ATOM 2558 O O . LEU A 1 333 ? 8.719 -6.414 4.445 1 88.25 333 LEU A O 1
ATOM 2562 N N . THR A 1 334 ? 7.418 -7.031 2.748 1 93.75 334 THR A N 1
ATOM 2563 C CA . THR A 1 334 ? 8.5 -6.863 1.78 1 93.75 334 THR A CA 1
ATOM 2564 C C . THR A 1 334 ? 8.984 -5.414 1.759 1 93.75 334 THR A C 1
ATOM 2566 O O . THR A 1 334 ? 10.188 -5.156 1.796 1 93.75 334 THR A O 1
ATOM 2569 N N . PHE A 1 335 ? 8.078 -4.516 1.722 1 90.19 335 PHE A N 1
ATOM 2570 C CA . PHE A 1 335 ? 8.398 -3.092 1.707 1 90.19 335 PHE A CA 1
ATOM 2571 C C . PHE A 1 335 ? 9.156 -2.695 2.971 1 90.19 335 PHE A C 1
ATOM 2573 O O . PHE A 1 335 ? 10.117 -1.927 2.908 1 90.19 335 PHE A O 1
ATOM 2580 N N . ALA A 1 336 ? 8.711 -3.213 4.074 1 85.31 336 ALA A N 1
ATOM 2581 C CA . ALA A 1 336 ? 9.305 -2.867 5.363 1 85.31 336 ALA A CA 1
ATOM 2582 C C . ALA A 1 336 ? 10.734 -3.385 5.465 1 85.31 336 ALA A C 1
ATOM 2584 O O . ALA A 1 336 ? 11.602 -2.73 6.051 1 85.31 336 ALA A O 1
ATOM 2585 N N . LEU A 1 337 ? 11.023 -4.469 4.891 1 90.44 337 LEU A N 1
ATOM 2586 C CA . LEU A 1 337 ? 12.312 -5.121 5.047 1 90.44 337 LEU A CA 1
ATOM 2587 C C . LEU A 1 337 ? 13.258 -4.738 3.914 1 90.44 337 LEU A C 1
ATOM 2589 O O . LEU A 1 337 ? 14.477 -4.926 4.02 1 90.44 337 LEU A O 1
ATOM 2593 N N . ALA A 1 338 ? 12.703 -4.191 2.867 1 93.94 338 ALA A N 1
ATOM 2594 C CA . ALA A 1 338 ? 13.5 -3.867 1.687 1 93.94 338 ALA A CA 1
ATOM 2595 C C . ALA A 1 338 ? 14.359 -2.629 1.926 1 93.94 338 ALA A C 1
ATOM 2597 O O . ALA A 1 338 ? 14.078 -1.837 2.828 1 93.94 338 ALA A O 1
ATOM 2598 N N . ASN A 1 339 ? 15.484 -2.566 1.22 1 92.12 339 ASN A N 1
ATOM 2599 C CA . ASN A 1 339 ? 16.234 -1.319 1.23 1 92.12 339 ASN A CA 1
ATOM 2600 C C . ASN A 1 339 ? 15.531 -0.225 0.438 1 92.12 339 ASN A C 1
ATOM 2602 O O . ASN A 1 339 ? 14.5 -0.478 -0.196 1 92.12 339 ASN A O 1
ATOM 2606 N N . ASN A 1 340 ? 16.031 0.955 0.443 1 90.75 340 ASN A N 1
ATOM 2607 C CA . ASN A 1 340 ? 15.344 2.107 -0.126 1 90.75 340 ASN A CA 1
ATOM 2608 C C . ASN A 1 340 ? 15.266 2.02 -1.647 1 90.75 340 ASN A C 1
ATOM 2610 O O . ASN A 1 340 ? 14.305 2.504 -2.254 1 90.75 340 ASN A O 1
ATOM 2614 N N . ASP A 1 341 ? 16.219 1.396 -2.258 1 92 341 ASP A N 1
ATOM 2615 C CA . ASP A 1 341 ? 16.188 1.218 -3.705 1 92 341 ASP A CA 1
ATOM 2616 C C . ASP A 1 341 ? 14.984 0.369 -4.121 1 92 341 ASP A C 1
ATOM 2618 O O . ASP A 1 341 ? 14.234 0.747 -5.023 1 92 341 ASP A O 1
ATOM 2622 N N . ILE A 1 342 ? 14.82 -0.75 -3.439 1 94.06 342 ILE A N 1
ATOM 2623 C CA . ILE A 1 342 ? 13.711 -1.645 -3.752 1 94.06 342 ILE A CA 1
ATOM 2624 C C . ILE A 1 342 ? 12.383 -0.964 -3.414 1 94.06 342 ILE A C 1
ATOM 2626 O O . ILE A 1 342 ? 11.398 -1.102 -4.148 1 94.06 342 ILE A O 1
ATOM 2630 N N . ARG A 1 343 ? 12.359 -0.216 -2.35 1 93.62 343 ARG A N 1
ATOM 2631 C CA . ARG A 1 343 ? 11.148 0.521 -2 1 93.62 343 ARG A CA 1
ATOM 2632 C C . ARG A 1 343 ? 10.742 1.476 -3.119 1 93.62 343 ARG A C 1
ATOM 2634 O O . ARG A 1 343 ? 9.586 1.499 -3.537 1 93.62 343 ARG A O 1
ATOM 2641 N N . ALA A 1 344 ? 11.656 2.223 -3.539 1 93.06 344 ALA A N 1
ATOM 2642 C CA . ALA A 1 344 ? 11.391 3.186 -4.605 1 93.06 344 ALA A CA 1
ATOM 2643 C C . ALA A 1 344 ? 10.922 2.48 -5.875 1 93.06 344 ALA A C 1
ATOM 2645 O O . ALA A 1 344 ? 9.961 2.914 -6.516 1 93.06 344 ALA A O 1
ATOM 2646 N N . LYS A 1 345 ? 11.547 1.421 -6.203 1 93.5 345 LYS A N 1
ATOM 2647 C CA . LYS A 1 345 ? 11.203 0.688 -7.418 1 93.5 345 LYS A CA 1
ATOM 2648 C C . LYS A 1 345 ? 9.805 0.07 -7.309 1 93.5 345 LYS A C 1
ATOM 2650 O O . LYS A 1 345 ? 9.062 0.039 -8.289 1 93.5 345 LYS A O 1
ATOM 2655 N N . LEU A 1 346 ? 9.508 -0.408 -6.121 1 94.38 346 LEU A N 1
ATOM 2656 C CA . LEU A 1 346 ? 8.172 -0.943 -5.879 1 94.38 346 LEU A CA 1
ATOM 2657 C C . LEU A 1 346 ? 7.113 0.135 -6.066 1 94.38 346 LEU A C 1
ATOM 2659 O O . LEU A 1 346 ? 6.102 -0.094 -6.734 1 94.38 346 LEU A O 1
ATOM 2663 N N . MET A 1 347 ? 7.348 1.26 -5.535 1 90.81 347 MET A N 1
ATOM 2664 C CA . MET A 1 347 ? 6.387 2.357 -5.633 1 90.81 347 MET A CA 1
ATOM 2665 C C . MET A 1 347 ? 6.238 2.82 -7.078 1 90.81 347 MET A C 1
ATOM 2667 O O . MET A 1 347 ? 5.117 2.988 -7.566 1 90.81 347 MET A O 1
ATOM 2671 N N . VAL A 1 348 ? 7.309 2.988 -7.734 1 92.38 348 VAL A N 1
ATOM 2672 C CA . VAL A 1 348 ? 7.27 3.414 -9.133 1 92.38 348 VAL A CA 1
ATOM 2673 C C . VAL A 1 348 ? 6.543 2.369 -9.969 1 92.38 348 VAL A C 1
ATOM 2675 O O . VAL A 1 348 ? 5.695 2.713 -10.805 1 92.38 348 VAL A O 1
ATOM 2678 N N . HIS A 1 349 ? 6.887 1.143 -9.727 1 93.38 349 HIS A N 1
ATOM 2679 C CA . HIS A 1 349 ? 6.258 0.052 -10.469 1 93.38 349 HIS A CA 1
ATOM 2680 C C . HIS A 1 349 ? 4.754 0.022 -10.234 1 93.38 349 HIS A C 1
ATOM 2682 O O . HIS A 1 349 ? 3.979 -0.166 -11.172 1 93.38 349 HIS A O 1
ATOM 2688 N N . LEU A 1 350 ? 4.359 0.192 -9.031 1 91.44 350 LEU A N 1
ATOM 2689 C CA . LEU A 1 350 ? 2.949 0.144 -8.656 1 91.44 350 LEU A CA 1
ATOM 2690 C C . LEU A 1 350 ? 2.158 1.231 -9.375 1 91.44 350 LEU A C 1
ATOM 2692 O O . LEU A 1 350 ? 1.024 1 -9.805 1 91.44 350 LEU A O 1
ATOM 2696 N N . PHE A 1 351 ? 2.779 2.354 -9.633 1 88.31 351 PHE A N 1
ATOM 2697 C CA . PHE A 1 351 ? 2.008 3.496 -10.109 1 88.31 351 PHE A CA 1
ATOM 2698 C C . PHE A 1 351 ? 2.23 3.721 -11.602 1 88.31 351 PHE A C 1
ATOM 2700 O O . PHE A 1 351 ? 1.417 4.367 -12.266 1 88.31 351 PHE A O 1
ATOM 2707 N N . SER A 1 352 ? 3.303 3.24 -12.062 1 89.25 352 SER A N 1
ATOM 2708 C CA . SER A 1 352 ? 3.617 3.59 -13.445 1 89.25 352 SER A CA 1
ATOM 2709 C C . SER A 1 352 ? 3.41 2.4 -14.375 1 89.25 352 SER A C 1
ATOM 2711 O O . SER A 1 352 ? 3.143 2.578 -15.562 1 89.25 352 SER A O 1
ATOM 2713 N N . ASP A 1 353 ? 3.611 1.182 -13.922 1 90.25 353 ASP A N 1
ATOM 2714 C CA . ASP A 1 353 ? 3.492 -0.005 -14.766 1 90.25 353 ASP A CA 1
ATOM 2715 C C . ASP A 1 353 ? 2.029 -0.397 -14.953 1 90.25 353 ASP A C 1
ATOM 2717 O O . ASP A 1 353 ? 1.234 -0.327 -14.016 1 90.25 353 ASP A O 1
ATOM 2721 N N . PRO A 1 354 ? 1.645 -0.854 -16.125 1 90 354 PRO A N 1
ATOM 2722 C CA . PRO A 1 354 ? 0.28 -1.327 -16.359 1 90 354 PRO A CA 1
ATOM 2723 C C . PRO A 1 354 ? -0.133 -2.453 -15.422 1 90 354 PRO A C 1
ATOM 2725 O O . PRO A 1 354 ? -1.32 -2.607 -15.117 1 90 354 PRO A O 1
ATOM 2728 N N . ALA A 1 355 ? 0.808 -3.209 -14.984 1 92.56 355 ALA A N 1
ATOM 2729 C CA . ALA A 1 355 ? 0.501 -4.281 -14.039 1 92.56 355 ALA A CA 1
ATOM 2730 C C . ALA A 1 355 ? -0.057 -3.725 -12.734 1 92.56 355 ALA A C 1
ATOM 2732 O O . ALA A 1 355 ? -0.827 -4.395 -12.047 1 92.56 355 ALA A O 1
ATOM 2733 N N . GLY A 1 356 ? 0.367 -2.523 -12.43 1 93.38 356 GLY A N 1
ATOM 2734 C CA . GLY A 1 356 ? -0.202 -1.875 -11.266 1 93.38 356 GLY A CA 1
ATOM 2735 C C . GLY A 1 356 ? -1.692 -1.618 -11.391 1 93.38 356 GLY A C 1
ATOM 2736 O O . GLY A 1 356 ? -2.457 -1.9 -10.461 1 93.38 356 GLY A O 1
ATOM 2737 N N . ARG A 1 357 ? -2.102 -1.103 -12.492 1 91.62 357 ARG A N 1
ATOM 2738 C CA . ARG A 1 357 ? -3.52 -0.866 -12.742 1 91.62 357 ARG A CA 1
ATOM 2739 C C . ARG A 1 357 ? -4.293 -2.178 -12.781 1 91.62 357 ARG A C 1
ATOM 2741 O O . ARG A 1 357 ? -5.406 -2.264 -12.258 1 91.62 357 ARG A O 1
ATOM 2748 N N . TYR A 1 358 ? -3.695 -3.148 -13.43 1 94 358 TYR A N 1
ATOM 2749 C CA . TYR A 1 358 ? -4.312 -4.469 -13.484 1 94 358 TYR A CA 1
ATOM 2750 C C . TYR A 1 358 ? -4.547 -5.02 -12.086 1 94 358 TYR A C 1
ATOM 2752 O O . TYR A 1 358 ? -5.609 -5.586 -11.797 1 94 358 TYR A O 1
ATOM 2760 N N . LEU A 1 359 ? -3.572 -4.844 -11.227 1 95.12 359 LEU A N 1
ATOM 2761 C CA . LEU A 1 359 ? -3.65 -5.27 -9.828 1 95.12 359 LEU A CA 1
ATOM 2762 C C . LEU A 1 359 ? -4.746 -4.512 -9.094 1 95.12 359 LEU A C 1
ATOM 2764 O O . LEU A 1 359 ? -5.566 -5.113 -8.398 1 95.12 359 LEU A O 1
ATOM 2768 N N . LEU A 1 360 ? -4.777 -3.246 -9.258 1 92.38 360 LEU A N 1
ATOM 2769 C CA . LEU A 1 360 ? -5.766 -2.398 -8.594 1 92.38 360 LEU A CA 1
ATOM 2770 C C . LEU A 1 360 ? -7.18 -2.799 -9 1 92.38 360 LEU A C 1
ATOM 2772 O O . LEU A 1 360 ? -8.062 -2.922 -8.141 1 92.38 360 LEU A O 1
ATOM 2776 N N . ASP A 1 361 ? -7.371 -2.957 -10.25 1 93.25 361 ASP A N 1
ATOM 2777 C CA . ASP A 1 361 ? -8.695 -3.316 -10.758 1 93.25 361 ASP A CA 1
ATOM 2778 C C . ASP A 1 361 ? -9.172 -4.629 -10.141 1 93.25 361 ASP A C 1
ATOM 2780 O O . ASP A 1 361 ? -10.352 -4.766 -9.797 1 93.25 361 ASP A O 1
ATOM 2784 N N . ALA A 1 362 ? -8.289 -5.539 -10.016 1 95 362 ALA A N 1
ATOM 2785 C CA . ALA A 1 362 ? -8.648 -6.832 -9.438 1 95 362 ALA A CA 1
ATOM 2786 C C . ALA A 1 362 ? -9.062 -6.684 -7.98 1 95 362 ALA A C 1
ATOM 2788 O O . ALA A 1 362 ? -10.062 -7.266 -7.551 1 95 362 ALA A O 1
ATOM 2789 N N . TYR A 1 363 ? -8.312 -5.938 -7.219 1 93.81 363 TYR A N 1
ATOM 2790 C CA . TYR A 1 363 ? -8.625 -5.758 -5.805 1 93.81 363 TYR A CA 1
ATOM 2791 C C . TYR A 1 363 ? -9.906 -4.953 -5.629 1 93.81 363 TYR A C 1
ATOM 2793 O O . TYR A 1 363 ? -10.727 -5.258 -4.762 1 93.81 363 TYR A O 1
ATOM 2801 N N . VAL A 1 364 ? -10.062 -3.914 -6.414 1 93.25 364 VAL A N 1
ATOM 2802 C CA . VAL A 1 364 ? -11.266 -3.098 -6.324 1 93.25 364 VAL A CA 1
ATOM 2803 C C . VAL A 1 364 ? -12.492 -3.951 -6.637 1 93.25 364 VAL A C 1
ATOM 2805 O O . VAL A 1 364 ? -13.508 -3.869 -5.941 1 93.25 364 VAL A O 1
ATOM 2808 N N . LYS A 1 365 ? -12.398 -4.711 -7.68 1 92.19 365 LYS A N 1
ATOM 2809 C CA . LYS A 1 365 ? -13.492 -5.609 -8.031 1 92.19 365 LYS A CA 1
ATOM 2810 C C . LYS A 1 365 ? -13.805 -6.57 -6.883 1 92.19 365 LYS A C 1
ATOM 2812 O O . LYS A 1 365 ? -14.969 -6.828 -6.582 1 92.19 365 LYS A O 1
ATOM 2817 N N . ARG A 1 366 ? -12.828 -7.082 -6.285 1 92 366 ARG A N 1
ATOM 2818 C CA . ARG A 1 366 ? -13 -8.008 -5.168 1 92 366 ARG A CA 1
ATOM 2819 C C . ARG A 1 366 ? -13.727 -7.328 -4.012 1 92 366 ARG A C 1
ATOM 2821 O O . ARG A 1 366 ? -14.641 -7.906 -3.418 1 92 366 ARG A O 1
ATOM 2828 N N . TYR A 1 367 ? -13.344 -6.137 -3.666 1 89.06 367 TYR A N 1
ATOM 2829 C CA . TYR A 1 367 ? -13.93 -5.43 -2.533 1 89.06 367 TYR A CA 1
ATOM 2830 C C . TYR A 1 367 ? -15.352 -4.984 -2.846 1 89.06 367 TYR A C 1
ATOM 2832 O O . TYR A 1 367 ? -16.203 -4.938 -1.957 1 89.06 367 TYR A O 1
ATOM 2840 N N . ARG A 1 368 ? -15.594 -4.668 -4.023 1 86.88 368 ARG A N 1
ATOM 2841 C CA . ARG A 1 368 ? -16.938 -4.23 -4.406 1 86.88 368 ARG A CA 1
ATOM 2842 C C . ARG A 1 368 ? -17.891 -5.414 -4.469 1 86.88 368 ARG A C 1
ATOM 2844 O O . ARG A 1 368 ? -19.094 -5.258 -4.215 1 86.88 368 ARG A O 1
ATOM 2851 N N . ASP A 1 369 ? -17.438 -6.539 -4.883 1 79.69 369 ASP A N 1
ATOM 2852 C CA . ASP A 1 369 ? -18.281 -7.727 -5.027 1 79.69 369 ASP A CA 1
ATOM 2853 C C . ASP A 1 369 ? -18.516 -8.398 -3.678 1 79.69 369 ASP A C 1
ATOM 2855 O O . ASP A 1 369 ? -19.422 -9.234 -3.547 1 79.69 369 ASP A O 1
ATOM 2859 N N . SER A 1 370 ? -17.812 -8.164 -2.693 1 67.81 370 SER A N 1
ATOM 2860 C CA . SER A 1 370 ? -17.984 -8.797 -1.391 1 67.81 370 SER A CA 1
ATOM 2861 C C . SER A 1 370 ? -19.141 -8.164 -0.618 1 67.81 370 SER A C 1
ATOM 2863 O O . SER A 1 370 ? -19.234 -6.941 -0.516 1 67.81 370 SER A O 1
ATOM 2865 N N . PRO A 1 371 ? -20.391 -8.93 -0.453 1 54.53 371 PRO A N 1
ATOM 2866 C CA . PRO A 1 371 ? -21.531 -8.367 0.274 1 54.53 371 PRO A CA 1
ATOM 2867 C C . PRO A 1 371 ? -21.125 -7.723 1.599 1 54.53 371 PRO A C 1
ATOM 2869 O O . PRO A 1 371 ? -20.203 -8.188 2.26 1 54.53 371 PRO A O 1
ATOM 2872 N N . SER A 1 372 ? -21.469 -6.52 1.762 1 45.19 372 SER A N 1
ATOM 2873 C CA . SER A 1 372 ? -21.297 -5.852 3.045 1 45.19 372 SER A CA 1
ATOM 2874 C C . SER A 1 372 ? -21.906 -6.656 4.184 1 45.19 372 SER A C 1
ATOM 2876 O O . SER A 1 372 ? -23 -7.215 4.031 1 45.19 372 SER A O 1
ATOM 2878 N N . PRO A 1 373 ? -21.391 -7.121 5.211 1 37.16 373 PRO A N 1
ATOM 2879 C CA . PRO A 1 373 ? -22.172 -7.828 6.227 1 37.16 373 PRO A CA 1
ATOM 2880 C C . PRO A 1 373 ? -23.469 -7.121 6.562 1 37.16 373 PRO A C 1
ATOM 2882 O O . PRO A 1 373 ? -23.5 -5.898 6.715 1 37.16 373 PRO A O 1
ATOM 2885 N N . SER A 1 374 ? -24.578 -7.648 6.113 1 31.03 374 SER A N 1
ATOM 2886 C CA . SER A 1 374 ? -25.844 -7.152 6.621 1 31.03 374 SER A CA 1
ATOM 2887 C C . SER A 1 374 ? -25.797 -6.945 8.133 1 31.03 374 SER A C 1
ATOM 2889 O O . SER A 1 374 ? -25.234 -7.762 8.859 1 31.03 374 SER A O 1
ATOM 2891 N N . PRO A 1 375 ? -26.25 -5.895 8.664 1 31.73 375 PRO A N 1
ATOM 2892 C CA . PRO A 1 375 ? -26.438 -5.723 10.109 1 31.73 375 PRO A CA 1
ATOM 2893 C C . PRO A 1 375 ? -27.391 -6.762 10.711 1 31.73 375 PRO A C 1
ATOM 2895 O O . PRO A 1 375 ? -27.969 -6.527 11.766 1 31.73 375 PRO A O 1
ATOM 2898 N N . SER A 1 376 ? -27.797 -7.965 10.18 1 27.77 376 SER A N 1
ATOM 2899 C CA . SER A 1 376 ? -28.859 -8.758 10.789 1 27.77 376 SER A CA 1
ATOM 2900 C C . SER A 1 376 ? -28.609 -8.945 12.289 1 27.77 376 SER A C 1
ATOM 2902 O O . SER A 1 376 ? -27.516 -8.695 12.773 1 27.77 376 SER A O 1
ATOM 2904 N N . SER A 1 377 ? -29.672 -10.031 12.969 1 27.81 377 SER A N 1
ATOM 2905 C CA . SER A 1 377 ? -30.188 -10.508 14.242 1 27.81 377 SER A CA 1
ATOM 2906 C C . SER A 1 377 ? -29.078 -11.047 15.133 1 27.81 377 SER A C 1
ATOM 2908 O O . SER A 1 377 ? -28.062 -11.555 14.633 1 27.81 377 SER A O 1
ATOM 2910 N N . SER A 1 378 ? -29.328 -10.867 16.531 1 26.55 378 SER A N 1
ATOM 2911 C CA . SER A 1 378 ? -28.703 -11.328 17.766 1 26.55 378 SER A CA 1
ATOM 2912 C C . SER A 1 378 ? -28.625 -12.852 17.812 1 26.55 378 SER A C 1
ATOM 2914 O O . SER A 1 378 ? -29.625 -13.523 18.078 1 26.55 378 SER A O 1
ATOM 2916 N N . PRO A 1 379 ? -28.219 -13.68 16.875 1 24.92 379 PRO A N 1
ATOM 2917 C CA . PRO A 1 379 ? -28.406 -15.078 17.281 1 24.92 379 PRO A CA 1
ATOM 2918 C C . PRO A 1 379 ? -27.875 -15.359 18.672 1 24.92 379 PRO A C 1
ATOM 2920 O O . PRO A 1 379 ? -26.953 -14.68 19.141 1 24.92 379 PRO A O 1
ATOM 2923 N N . SER A 1 380 ? -28.797 -15.992 19.531 1 23.45 380 SER A N 1
ATOM 2924 C CA . SER A 1 380 ? -28.609 -16.531 20.875 1 23.45 380 SER A CA 1
ATOM 2925 C C . SER A 1 380 ? -27.25 -17.219 21.016 1 23.45 380 SER A C 1
ATOM 2927 O O . SER A 1 380 ? -26.562 -17.453 20.031 1 23.45 380 SER A O 1
ATOM 2929 N N . SER A 1 381 ? -27.234 -18.406 21.891 1 22.44 381 SER A N 1
ATOM 2930 C CA . SER A 1 381 ? -26.375 -19.078 22.859 1 22.44 381 SER A CA 1
ATOM 2931 C C . SER A 1 381 ? -25.266 -19.859 22.156 1 22.44 381 SER A C 1
ATOM 2933 O O . SER A 1 381 ? -24.141 -19.922 22.625 1 22.44 381 SER A O 1
ATOM 2935 N N . SER A 1 382 ? -25.688 -20.922 21.297 1 21.02 382 SER A N 1
ATOM 2936 C CA . SER A 1 382 ? -24.812 -22.094 21.359 1 21.02 382 SER A CA 1
ATOM 2937 C C . SER A 1 382 ? -23.562 -21.875 20.516 1 21.02 382 SER A C 1
ATOM 2939 O O . SER A 1 382 ? -23.578 -22.109 19.297 1 21.02 382 SER A O 1
ATOM 2941 N N . LEU A 1 383 ? -22.859 -20.891 20.641 1 24.09 383 LEU A N 1
ATOM 2942 C CA . LEU A 1 383 ? -21.547 -20.422 20.203 1 24.09 383 LEU A CA 1
ATOM 2943 C C . LEU A 1 383 ? -20.5 -21.516 20.391 1 24.09 383 LEU A C 1
ATOM 2945 O O . LEU A 1 383 ? -19.344 -21.219 20.672 1 24.09 383 LEU A O 1
ATOM 2949 N N . SER A 1 384 ? -21.078 -22.688 20.453 1 21.67 384 SER A N 1
ATOM 2950 C CA . SER A 1 384 ? -20.188 -23.75 20.891 1 21.67 384 SER A CA 1
ATOM 2951 C C . SER A 1 384 ? -19 -23.906 19.953 1 21.67 384 SER A C 1
ATOM 2953 O O . SER A 1 384 ? -17.844 -23.812 20.391 1 21.67 384 SER A O 1
ATOM 2955 N N . ALA A 1 385 ? -18.844 -25.188 19.172 1 23.42 385 ALA A N 1
ATOM 2956 C CA . ALA A 1 385 ? -17.672 -26.016 18.938 1 23.42 385 ALA A CA 1
ATOM 2957 C C . ALA A 1 385 ? -16.891 -25.531 17.703 1 23.42 385 ALA A C 1
ATOM 2959 O O . ALA A 1 385 ? -16.641 -26.312 16.781 1 23.42 385 ALA A O 1
ATOM 2960 N N . LEU A 1 386 ? -17.281 -24.5 17.078 1 24.17 386 LEU A N 1
ATOM 2961 C CA . LEU A 1 386 ? -16.469 -24.484 15.875 1 24.17 386 LEU A CA 1
ATOM 2962 C C . LEU A 1 386 ? -14.984 -24.422 16.219 1 24.17 386 LEU A C 1
ATOM 2964 O O . LEU A 1 386 ? -14.57 -23.625 17.047 1 24.17 386 LEU A O 1
ATOM 2968 N N . PRO A 1 387 ? -14.312 -25.453 15.938 1 23.47 387 PRO A N 1
ATOM 2969 C CA . PRO A 1 387 ? -12.945 -25.531 16.469 1 23.47 387 PRO A CA 1
ATOM 2970 C C . PRO A 1 387 ? -12.148 -24.266 16.234 1 23.47 387 PRO A C 1
ATOM 2972 O O . PRO A 1 387 ? -12.422 -23.516 15.297 1 23.47 387 PRO A O 1
ATOM 2975 N N . THR A 1 388 ? -11.734 -23.656 17.25 1 25.3 388 THR A N 1
ATOM 2976 C CA . THR A 1 388 ? -10.867 -22.5 17.469 1 25.3 388 THR A CA 1
ATOM 2977 C C . THR A 1 388 ? -9.711 -22.5 16.469 1 25.3 388 THR A C 1
ATOM 2979 O O . THR A 1 388 ? -8.898 -23.422 16.453 1 25.3 388 THR A O 1
ATOM 2982 N N . PRO A 1 389 ? -10.008 -22.094 15.289 1 26.41 389 PRO A N 1
ATOM 2983 C CA . PRO A 1 389 ? -8.852 -22.219 14.398 1 26.41 389 PRO A CA 1
ATOM 2984 C C . PRO A 1 389 ? -7.539 -21.844 15.078 1 26.41 389 PRO A C 1
ATOM 2986 O O . PRO A 1 389 ? -7.539 -21.047 16.031 1 26.41 389 PRO A O 1
ATOM 2989 N N . ALA A 1 390 ? -6.547 -22.609 15.023 1 29.56 390 ALA A N 1
ATOM 2990 C CA . ALA A 1 390 ? -5.281 -22.344 15.703 1 29.56 390 ALA A CA 1
ATOM 2991 C C . ALA A 1 390 ? -4.832 -20.891 15.484 1 29.56 390 ALA A C 1
ATOM 2993 O O . ALA A 1 390 ? -5.047 -20.328 14.414 1 29.56 390 ALA A O 1
ATOM 2994 N N . PRO A 1 391 ? -4.605 -20.109 16.438 1 26.44 391 PRO A N 1
ATOM 2995 C CA . PRO A 1 391 ? -4.223 -18.703 16.453 1 26.44 391 PRO A CA 1
ATOM 2996 C C . PRO A 1 391 ? -3.104 -18.375 15.477 1 26.44 391 PRO A C 1
ATOM 2998 O O . PRO A 1 391 ? -2.145 -19.141 15.352 1 26.44 391 PRO A O 1
ATOM 3001 N N . ALA A 1 392 ? -3.395 -17.781 14.406 1 29.05 392 ALA A N 1
ATOM 3002 C CA . ALA A 1 392 ? -2.289 -17.359 13.555 1 29.05 392 ALA A CA 1
ATOM 3003 C C . ALA A 1 392 ? -1.117 -16.859 14.391 1 29.05 392 ALA A C 1
ATOM 3005 O O . ALA A 1 392 ? -1.316 -16.234 15.438 1 29.05 392 ALA A O 1
ATOM 3006 N N . PRO A 1 393 ? 0.065 -17.375 14.25 1 28.58 393 PRO A N 1
ATOM 3007 C CA . PRO A 1 393 ? 1.136 -16.891 15.125 1 28.58 393 PRO A CA 1
ATOM 3008 C C . PRO A 1 393 ? 1.331 -15.375 15.039 1 28.58 393 PRO A C 1
ATOM 3010 O O . PRO A 1 393 ? 1.059 -14.773 13.992 1 28.58 393 PRO A O 1
ATOM 3013 N N . ALA A 1 394 ? 1.205 -14.672 16.062 1 32.59 394 ALA A N 1
ATOM 3014 C CA . ALA A 1 394 ? 1.522 -13.266 16.266 1 32.59 394 ALA A CA 1
ATOM 3015 C C . ALA A 1 394 ? 2.828 -12.891 15.57 1 32.59 394 ALA A C 1
ATOM 3017 O O . ALA A 1 394 ? 3.863 -13.516 15.797 1 32.59 394 ALA A O 1
ATOM 3018 N N . VAL A 1 395 ? 2.732 -12.562 14.359 1 29.05 395 VAL A N 1
ATOM 3019 C CA . VAL A 1 395 ? 3.969 -12.164 13.695 1 29.05 395 VAL A CA 1
ATOM 3020 C C . VAL A 1 395 ? 4.453 -10.836 14.281 1 29.05 395 VAL A C 1
ATOM 3022 O O . VAL A 1 395 ? 3.721 -9.844 14.273 1 29.05 395 VAL A O 1
ATOM 3025 N N . GLU A 1 396 ? 5.32 -10.875 15.188 1 33.16 396 GLU A N 1
ATOM 3026 C CA . GLU A 1 396 ? 6.023 -9.68 15.656 1 33.16 396 GLU A CA 1
ATOM 3027 C C . GLU A 1 396 ? 6.945 -9.125 14.578 1 33.16 396 GLU A C 1
ATOM 3029 O O . GLU A 1 396 ? 7.832 -9.828 14.086 1 33.16 396 GLU A O 1
ATOM 3034 N N . VAL A 1 397 ? 6.414 -8.414 13.852 1 32.28 397 VAL A N 1
ATOM 3035 C CA . VAL A 1 397 ? 7.301 -7.797 12.867 1 32.28 397 VAL A CA 1
ATOM 3036 C C . VAL A 1 397 ? 8.133 -6.703 13.539 1 32.28 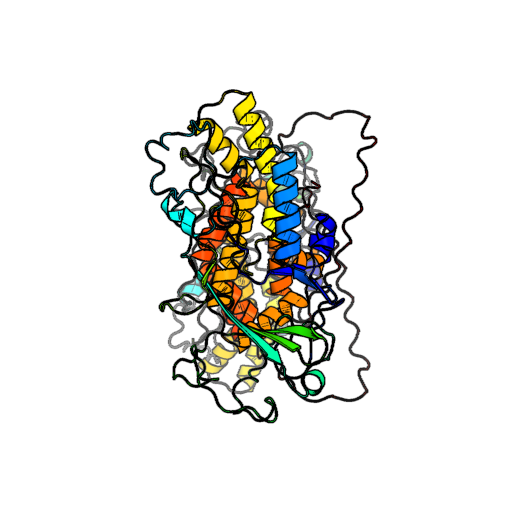397 VAL A C 1
ATOM 3038 O O . VAL A 1 397 ? 7.582 -5.754 14.094 1 32.28 397 VAL A O 1
ATOM 3041 N N . LYS A 1 398 ? 9.352 -6.98 13.797 1 36.34 398 LYS A N 1
ATOM 3042 C CA . LYS A 1 398 ? 10.234 -5.895 14.219 1 36.34 398 LYS A CA 1
ATOM 3043 C C . LYS A 1 398 ? 10.531 -4.949 13.055 1 36.34 398 LYS A C 1
ATOM 3045 O O . LYS A 1 398 ? 11.133 -5.348 12.062 1 36.34 398 LYS A O 1
ATOM 3050 N N . LEU A 1 399 ? 9.773 -3.936 12.875 1 38.66 399 LEU A N 1
ATOM 3051 C CA . LEU A 1 399 ? 9.969 -2.945 11.828 1 38.66 399 LEU A CA 1
ATOM 3052 C C . LEU A 1 399 ? 11.391 -2.393 11.859 1 38.66 399 LEU A C 1
ATOM 3054 O O . LEU A 1 399 ? 11.984 -2.256 12.938 1 38.66 399 LEU A O 1
ATOM 3058 N N . PRO A 1 400 ? 12.078 -2.432 10.812 1 34.16 400 PRO A N 1
ATOM 3059 C CA . PRO A 1 400 ? 13.445 -1.898 10.797 1 34.16 400 PRO A CA 1
ATOM 3060 C C . PRO A 1 400 ? 13.523 -0.461 11.305 1 34.16 400 PRO A C 1
ATOM 3062 O O . PRO A 1 400 ? 12.508 0.241 11.344 1 34.16 400 PRO A O 1
ATOM 3065 N N . ALA A 1 401 ? 14.773 -0.123 11.688 1 39.22 401 ALA A N 1
ATOM 3066 C CA . ALA A 1 401 ? 15.117 1.184 12.242 1 39.22 401 ALA A CA 1
ATOM 3067 C C . ALA A 1 401 ? 14.695 2.309 11.297 1 39.22 401 ALA A C 1
ATOM 3069 O O . ALA A 1 401 ? 14.312 3.391 11.75 1 39.22 401 ALA A O 1
ATOM 3070 N N . SER A 1 402 ? 14.867 2.045 10.094 1 37.25 402 SER A N 1
ATOM 3071 C CA . SER A 1 402 ? 14.57 3.09 9.117 1 37.25 402 SER A CA 1
ATOM 3072 C C . SER A 1 402 ? 13.086 3.436 9.117 1 37.25 402 SER A C 1
ATOM 3074 O O . SER A 1 402 ? 12.688 4.477 8.594 1 37.25 402 SER A O 1
ATOM 3076 N N . LEU A 1 403 ? 12.305 2.514 9.281 1 38.44 403 LEU A N 1
ATOM 3077 C CA . LEU A 1 403 ? 10.891 2.758 9.516 1 38.44 403 LEU A CA 1
ATOM 3078 C C . LEU A 1 403 ? 10.625 3.08 10.984 1 38.44 403 LEU A C 1
ATOM 3080 O O . LEU A 1 403 ? 9.477 3.209 11.398 1 38.44 403 LEU A O 1
ATOM 3084 N N . GLU A 1 404 ? 11.609 2.971 11.789 1 33.69 404 GLU A N 1
ATOM 3085 C CA . GLU A 1 404 ? 11.516 3.354 13.195 1 33.69 404 GLU A CA 1
ATOM 3086 C C . GLU A 1 404 ? 11.414 4.867 13.352 1 33.69 404 GLU A C 1
ATOM 3088 O O . GLU A 1 404 ? 12.055 5.617 12.617 1 33.69 404 GLU A O 1
ATOM 3093 N N . PRO A 1 405 ? 10.43 5.266 14.008 1 29.36 405 PRO A N 1
ATOM 3094 C CA . PRO A 1 405 ? 10.344 6.707 14.242 1 29.36 405 PRO A CA 1
ATOM 3095 C C . PRO A 1 405 ? 11.68 7.312 14.688 1 29.36 405 PRO A C 1
ATOM 3097 O O . PRO A 1 405 ? 12.445 6.668 15.406 1 29.36 405 PRO A O 1
ATOM 3100 N N . ASN A 1 406 ? 12.281 8.016 13.805 1 27.42 406 ASN A N 1
ATOM 3101 C CA . ASN A 1 406 ? 13.461 8.75 14.258 1 27.42 406 ASN A CA 1
ATOM 3102 C C . ASN A 1 406 ? 13.258 9.32 15.664 1 27.42 406 ASN A C 1
ATOM 3104 O O . ASN A 1 406 ? 12.234 9.938 15.945 1 27.42 406 ASN A O 1
ATOM 3108 N N . GLN A 1 407 ? 13.789 8.719 16.656 1 26.64 407 GLN A N 1
ATOM 3109 C CA . GLN A 1 407 ? 13.852 9.336 17.984 1 26.64 407 GLN A CA 1
ATOM 3110 C C . GLN A 1 407 ? 14.422 10.75 17.906 1 26.64 407 GLN A C 1
ATOM 3112 O O . GLN A 1 407 ? 15.602 10.93 17.594 1 26.64 407 GLN A O 1
ATOM 3117 N N . ALA A 1 408 ? 13.68 11.695 17.344 1 25.48 408 ALA A N 1
ATOM 3118 C CA . ALA A 1 408 ? 14.133 13.023 17.75 1 25.48 408 ALA A CA 1
ATOM 3119 C C . ALA A 1 408 ? 13.812 13.273 19.219 1 25.48 408 ALA A C 1
ATOM 3121 O O . ALA A 1 408 ? 12.758 12.875 19.719 1 25.48 408 ALA A O 1
ATOM 3122 N N . MET B 1 1 ? -3.143 43.156 15.562 1 45.16 1 MET B N 1
ATOM 3123 C CA . MET B 1 1 ? -4.375 42.625 14.984 1 45.16 1 MET B CA 1
ATOM 3124 C C . MET B 1 1 ? -5 41.562 15.891 1 45.16 1 MET B C 1
ATOM 3126 O O . MET B 1 1 ? -4.289 40.75 16.453 1 45.16 1 MET B O 1
ATOM 3130 N N . PRO B 1 2 ? -6.219 41.875 16.328 1 46.72 2 PRO B N 1
ATOM 3131 C CA . PRO B 1 2 ? -6.91 40.938 17.219 1 46.72 2 PRO B CA 1
ATOM 3132 C C . PRO B 1 2 ? -6.992 39.531 16.656 1 46.72 2 PRO B C 1
ATOM 3134 O O . PRO B 1 2 ? -6.996 39.344 15.438 1 46.72 2 PRO B O 1
ATOM 3137 N N . LEU B 1 3 ? -6.617 38.625 17.469 1 54.5 3 LEU B N 1
ATOM 3138 C CA . LEU B 1 3 ? -6.977 37.25 17.172 1 54.5 3 LEU B CA 1
ATOM 3139 C C . LEU B 1 3 ? -8.492 37.062 17.125 1 54.5 3 LEU B C 1
ATOM 3141 O O . LEU B 1 3 ? -9.18 37.312 18.125 1 54.5 3 LEU B O 1
ATOM 3145 N N . VAL B 1 4 ? -9.078 36.969 15.945 1 54.28 4 VAL B N 1
ATOM 3146 C CA . VAL B 1 4 ? -10.531 37.031 15.805 1 54.28 4 VAL B CA 1
ATOM 3147 C C . VAL B 1 4 ? -11.086 35.594 15.773 1 54.28 4 VAL B C 1
ATOM 3149 O O . VAL B 1 4 ? -12.234 35.375 16.156 1 54.28 4 VAL B O 1
ATOM 3152 N N . ASN B 1 5 ? -10.273 34.719 15.562 1 66.38 5 ASN B N 1
ATOM 3153 C CA . ASN B 1 5 ? -10.812 33.375 15.352 1 66.38 5 ASN B CA 1
ATOM 3154 C C . ASN B 1 5 ? -10.852 32.562 16.641 1 66.38 5 ASN B C 1
ATOM 3156 O O . ASN B 1 5 ? -10.086 32.844 17.578 1 66.38 5 ASN B O 1
ATOM 3160 N N . ASN B 1 6 ? -11.891 31.766 16.828 1 73.56 6 ASN B N 1
ATOM 3161 C CA . ASN B 1 6 ? -11.938 30.781 17.922 1 73.56 6 ASN B CA 1
ATOM 3162 C C . ASN B 1 6 ? -11.039 29.578 17.625 1 73.56 6 ASN B C 1
ATOM 3164 O O . ASN B 1 6 ? -11.125 28.984 16.562 1 73.56 6 ASN B O 1
ATOM 3168 N N . TYR B 1 7 ? -10.109 29.438 18.562 1 86.56 7 TYR B N 1
ATOM 3169 C CA . TYR B 1 7 ? -9.195 28.312 18.375 1 86.56 7 TYR B CA 1
ATOM 3170 C C . TYR B 1 7 ? -9.492 27.188 19.344 1 86.56 7 TYR B C 1
ATOM 3172 O O . TYR B 1 7 ? -9.562 27.406 20.562 1 86.56 7 TYR B O 1
ATOM 3180 N N . GLY B 1 8 ? -9.82 26.031 18.797 1 92 8 GLY B N 1
ATOM 3181 C CA . GLY B 1 8 ? -9.828 24.797 19.562 1 92 8 GLY B CA 1
ATOM 3182 C C . GLY B 1 8 ? -8.531 24.016 19.469 1 92 8 GLY B C 1
ATOM 3183 O O . GLY B 1 8 ? -7.914 23.969 18.406 1 92 8 GLY B O 1
ATOM 3184 N N . VAL B 1 9 ? -8.086 23.5 20.609 1 95.56 9 VAL B N 1
ATOM 3185 C CA . VAL B 1 9 ? -6.82 22.766 20.641 1 95.56 9 VAL B CA 1
ATOM 3186 C C . VAL B 1 9 ? -6.941 21.547 21.547 1 95.56 9 VAL B C 1
ATOM 3188 O O . VAL B 1 9 ? -7.781 21.516 22.438 1 95.56 9 VAL B O 1
ATOM 3191 N N . TRP B 1 10 ? -6.133 20.578 21.25 1 97.06 10 TRP B N 1
ATOM 3192 C CA . TRP B 1 10 ? -5.996 19.469 22.188 1 97.06 10 TRP B CA 1
ATOM 3193 C C . TRP B 1 10 ? -5.215 19.906 23.422 1 97.06 10 TRP B C 1
ATOM 3195 O O . TRP B 1 10 ? -4.113 20.438 23.312 1 97.06 10 TRP B O 1
ATOM 3205 N N . THR B 1 11 ? -5.703 19.625 24.594 1 97 11 THR B N 1
ATOM 3206 C CA . THR B 1 11 ? -5.148 20.172 25.828 1 97 11 THR B CA 1
ATOM 3207 C C . THR B 1 11 ? -3.744 19.625 26.078 1 97 11 THR B C 1
ATOM 3209 O O . THR B 1 11 ? -2.877 20.344 26.594 1 97 11 THR B O 1
ATOM 3212 N N . ASP B 1 12 ? -3.518 18.406 25.766 1 96.75 12 ASP B N 1
ATOM 3213 C CA . ASP B 1 12 ? -2.197 17.812 25.969 1 96.75 12 ASP B CA 1
ATOM 3214 C C . ASP B 1 12 ? -1.146 18.5 25.109 1 96.75 12 ASP B C 1
ATOM 3216 O O . ASP B 1 12 ? -0.006 18.688 25.531 1 96.75 12 ASP B O 1
ATOM 3220 N N . GLU B 1 13 ? -1.475 18.938 23.953 1 96.19 13 GLU B N 1
ATOM 3221 C CA . GLU B 1 13 ? -0.543 19.656 23.078 1 96.19 13 GLU B CA 1
ATOM 3222 C C . GLU B 1 13 ? -0.207 21.031 23.641 1 96.19 13 GLU B C 1
ATOM 3224 O O . GLU B 1 13 ? 0.953 21.453 23.625 1 96.19 13 GLU B O 1
ATOM 3229 N N . PHE B 1 14 ? -1.18 21.719 24.125 1 96.56 14 PHE B N 1
ATOM 3230 C CA . PHE B 1 14 ? -0.952 23.047 24.672 1 96.56 14 PHE B CA 1
ATOM 3231 C C . PHE B 1 14 ? -0.172 22.969 25.984 1 96.56 14 PHE B C 1
ATOM 3233 O O . PHE B 1 14 ? 0.636 23.844 26.281 1 96.56 14 PHE B O 1
ATOM 3240 N N . LYS B 1 15 ? -0.484 21.906 26.703 1 96.94 15 LYS B N 1
ATOM 3241 C CA . LYS B 1 15 ? 0.299 21.688 27.906 1 96.94 15 LYS B CA 1
ATOM 3242 C C . LYS B 1 15 ? 1.771 21.453 27.578 1 96.94 15 LYS B C 1
ATOM 3244 O O . LYS B 1 15 ? 2.654 22.016 28.234 1 96.94 15 LYS B O 1
ATOM 3249 N N . ALA B 1 16 ? 2.031 20.688 26.609 1 96.38 16 ALA B N 1
ATOM 3250 C CA . ALA B 1 16 ? 3.398 20.391 26.188 1 96.38 16 ALA B CA 1
ATOM 3251 C C . ALA B 1 16 ? 4.113 21.656 25.719 1 96.38 16 ALA B C 1
ATOM 3253 O O . ALA B 1 16 ? 5.336 21.766 25.828 1 96.38 16 ALA B O 1
ATOM 3254 N N . LEU B 1 17 ? 3.338 22.688 25.25 1 96.56 17 LEU B N 1
ATOM 3255 C CA . LEU B 1 17 ? 3.891 23.938 24.75 1 96.56 17 LEU B CA 1
ATOM 3256 C C . LEU B 1 17 ? 4.004 24.969 25.859 1 96.56 17 LEU B C 1
ATOM 3258 O O . LEU B 1 17 ? 4.5 26.078 25.625 1 96.56 17 LEU B O 1
ATOM 3262 N N . GLY B 1 18 ? 3.518 24.609 27.062 1 96.62 18 GLY B N 1
ATOM 3263 C CA . GLY B 1 18 ? 3.508 25.562 28.172 1 96.62 18 GLY B CA 1
ATOM 3264 C C . GLY B 1 18 ? 2.469 26.656 28 1 96.62 18 GLY B C 1
ATOM 3265 O O . GLY B 1 18 ? 2.641 27.766 28.516 1 96.62 18 GLY B O 1
ATOM 3266 N N . LEU B 1 19 ? 1.362 26.422 27.281 1 97.12 19 LEU B N 1
ATOM 3267 C CA . LEU B 1 19 ? 0.387 27.453 26.953 1 97.12 19 LEU B CA 1
ATOM 3268 C C . LEU B 1 19 ? -0.958 27.156 27.609 1 97.12 19 LEU B C 1
ATOM 3270 O O . LEU B 1 19 ? -1.966 27.797 27.281 1 97.12 19 LEU B O 1
ATOM 3274 N N . GLU B 1 20 ? -0.988 26.219 28.516 1 96.38 20 GLU B N 1
ATOM 3275 C CA . GLU B 1 20 ? -2.236 25.828 29.156 1 96.38 20 GLU B CA 1
ATOM 3276 C C . GLU B 1 20 ? -2.918 27.016 29.828 1 96.38 20 GLU B C 1
ATOM 3278 O O . GLU B 1 20 ? -4.148 27.078 29.891 1 96.38 20 GLU B O 1
ATOM 3283 N N . HIS B 1 21 ? -2.094 27.906 30.359 1 96.44 21 HIS B N 1
ATOM 3284 C CA . HIS B 1 21 ? -2.611 29.078 31.062 1 96.44 21 HIS B CA 1
ATOM 3285 C C . HIS B 1 21 ? -3.375 30 30.125 1 96.44 21 HIS B C 1
ATOM 3287 O O . HIS B 1 21 ? -4.074 30.906 30.594 1 96.44 21 HIS B O 1
ATOM 3293 N N . THR B 1 22 ? -3.33 29.797 28.844 1 96.56 22 THR B N 1
ATOM 3294 C CA . THR B 1 22 ? -4.012 30.672 27.891 1 96.56 22 THR B CA 1
ATOM 3295 C C . THR B 1 22 ? -5.359 30.078 27.484 1 96.56 22 THR B C 1
ATOM 3297 O O . THR B 1 22 ? -6.062 30.641 26.641 1 96.56 22 THR B O 1
ATOM 3300 N N . LEU B 1 23 ? -5.77 28.984 28.062 1 95.62 23 LEU B N 1
ATOM 3301 C CA . LEU B 1 23 ? -7.059 28.375 27.766 1 95.62 23 LEU B CA 1
ATOM 3302 C C . LEU B 1 23 ? -8.18 29.062 28.531 1 95.62 23 LEU B C 1
ATOM 3304 O O . LEU B 1 23 ? -8.016 29.422 29.688 1 95.62 23 LEU B O 1
ATOM 3308 N N . GLU B 1 24 ? -9.227 29.266 27.828 1 93.44 24 GLU B N 1
ATOM 3309 C CA . GLU B 1 24 ? -10.438 29.828 28.438 1 93.44 24 GLU B CA 1
ATOM 3310 C C . GLU B 1 24 ? -11.25 28.734 29.125 1 93.44 24 GLU B C 1
ATOM 3312 O O . GLU B 1 24 ? -11.797 28.969 30.219 1 93.44 24 GLU B O 1
ATOM 3317 N N . ARG B 1 25 ? -11.43 27.641 28.438 1 92.5 25 ARG B N 1
ATOM 3318 C CA . ARG B 1 25 ? -12.188 26.484 28.922 1 92.5 25 ARG B CA 1
ATOM 3319 C C . ARG B 1 25 ? -11.586 25.188 28.391 1 92.5 25 ARG B C 1
ATOM 3321 O O . ARG B 1 25 ? -10.945 25.172 27.328 1 92.5 25 ARG B O 1
ATOM 3328 N N . SER B 1 26 ? -11.75 24.203 29.234 1 94.94 26 SER B N 1
ATOM 3329 C CA . SER B 1 26 ? -11.273 22.875 28.797 1 94.94 26 SER B CA 1
ATOM 3330 C C . SER B 1 26 ? -12.281 21.797 29.156 1 94.94 26 SER B C 1
ATOM 3332 O O . SER B 1 26 ? -13.023 21.922 30.125 1 94.94 26 SER B O 1
ATOM 3334 N N . TRP B 1 27 ? -12.367 20.828 28.391 1 95.06 27 TRP B N 1
ATOM 3335 C CA . TRP B 1 27 ? -13.172 19.625 28.594 1 95.06 27 TRP B CA 1
ATOM 3336 C C . TRP B 1 27 ? -12.289 18.375 28.688 1 95.06 27 TRP B C 1
ATOM 3338 O O . TRP B 1 27 ? -11.336 18.234 27.906 1 95.06 27 TRP B O 1
ATOM 3348 N N . PRO B 1 28 ? -12.531 17.531 29.609 1 93.38 28 PRO B N 1
ATOM 3349 C CA . PRO B 1 28 ? -11.664 16.375 29.812 1 93.38 28 PRO B CA 1
ATOM 3350 C C . PRO B 1 28 ? -11.773 15.352 28.672 1 93.38 28 PRO B C 1
ATOM 3352 O O . PRO B 1 28 ? -10.883 14.516 28.5 1 93.38 28 PRO B O 1
ATOM 3355 N N . ASP B 1 29 ? -12.898 15.398 27.984 1 93.44 29 ASP B N 1
ATOM 3356 C CA . ASP B 1 29 ? -13.117 14.453 26.891 1 93.44 29 ASP B CA 1
ATOM 3357 C C . ASP B 1 29 ? -13.906 15.094 25.766 1 93.44 29 ASP B C 1
ATOM 3359 O O . ASP B 1 29 ? -14.492 16.156 25.938 1 93.44 29 ASP B O 1
ATOM 3363 N N . ALA B 1 30 ? -13.773 14.531 24.547 1 94.19 30 ALA B N 1
ATOM 3364 C CA . ALA B 1 30 ? -14.531 14.945 23.375 1 94.19 30 ALA B CA 1
ATOM 3365 C C . ALA B 1 30 ? -15.25 13.758 22.734 1 94.19 30 ALA B C 1
ATOM 3367 O O . ALA B 1 30 ? -14.781 12.625 22.828 1 94.19 30 ALA B O 1
ATOM 3368 N N . SER B 1 31 ? -16.375 14.039 22.156 1 91.75 31 SER B N 1
ATOM 3369 C CA . SER B 1 31 ? -17.172 12.977 21.547 1 91.75 31 SER B CA 1
ATOM 3370 C C . SER B 1 31 ? -17.469 13.266 20.078 1 91.75 31 SER B C 1
ATOM 3372 O O . SER B 1 31 ? -17.453 14.422 19.656 1 91.75 31 SER B O 1
ATOM 3374 N N . CYS B 1 32 ? -17.672 12.219 19.344 1 92.31 32 CYS B N 1
ATOM 3375 C CA . CYS B 1 32 ? -18.047 12.289 17.938 1 92.31 32 CYS B CA 1
ATOM 3376 C C . CYS B 1 32 ? -19.25 11.391 17.641 1 92.31 32 CYS B C 1
ATOM 3378 O O . CYS B 1 32 ? -19.516 10.438 18.375 1 92.31 32 CYS B O 1
ATOM 3380 N N . PHE B 1 33 ? -19.984 11.781 16.656 1 87.5 33 PHE B N 1
ATOM 3381 C CA . PHE B 1 33 ? -21.062 10.953 16.156 1 87.5 33 PHE B CA 1
ATOM 3382 C C . PHE B 1 33 ? -20.906 10.703 14.664 1 87.5 33 PHE B C 1
ATOM 3384 O O . PHE B 1 33 ? -21.016 11.633 13.859 1 87.5 33 PHE B O 1
ATOM 3391 N N . PHE B 1 34 ? -20.594 9.484 14.344 1 89.62 34 PHE B N 1
ATOM 3392 C CA . PHE B 1 34 ? -20.547 9.039 12.953 1 89.62 34 PHE B CA 1
ATOM 3393 C C . PHE B 1 34 ? -21.719 8.141 12.617 1 89.62 34 PHE B C 1
ATOM 3395 O O . PHE B 1 34 ? -21.594 6.91 12.648 1 89.62 34 PHE B O 1
ATOM 3402 N N . GLY B 1 35 ? -22.766 8.664 12.242 1 76.62 35 GLY B N 1
ATOM 3403 C CA . GLY B 1 35 ? -24.031 7.957 12.109 1 76.62 35 GLY B CA 1
ATOM 3404 C C . GLY B 1 35 ? -24.812 7.863 13.414 1 76.62 35 GLY B C 1
ATOM 3405 O O . GLY B 1 35 ? -24.344 8.336 14.453 1 76.62 35 GLY B O 1
ATOM 3406 N N . GLU B 1 36 ? -26.031 7.371 13.242 1 70.31 36 GLU B N 1
ATOM 3407 C CA . GLU B 1 36 ? -26.938 7.344 14.391 1 70.31 36 GLU B CA 1
ATOM 3408 C C . GLU B 1 36 ? -26.562 6.23 15.359 1 70.31 36 GLU B C 1
ATOM 3410 O O . GLU B 1 36 ? -26.047 5.188 14.953 1 70.31 36 GLU B O 1
ATOM 3415 N N . GLY B 1 37 ? -26.797 6.547 16.672 1 70.38 37 GLY B N 1
ATOM 3416 C CA . GLY B 1 37 ? -26.766 5.512 17.688 1 70.38 37 GLY B CA 1
ATOM 3417 C C . GLY B 1 37 ? -25.516 5.547 18.547 1 70.38 37 GLY B C 1
ATOM 3418 O O . GLY B 1 37 ? -25.594 5.746 19.75 1 70.38 37 GLY B O 1
ATOM 3419 N N . LYS B 1 38 ? -24.406 5.176 18 1 75.81 38 LYS B N 1
ATOM 3420 C CA . LYS B 1 38 ? -23.297 4.918 18.922 1 75.81 38 LYS B CA 1
ATOM 3421 C C . LYS B 1 38 ? -22.281 6.055 18.891 1 75.81 38 LYS B C 1
ATOM 3423 O O . LYS B 1 38 ? -21.578 6.242 17.906 1 75.81 38 LYS B O 1
ATOM 3428 N N . PRO B 1 39 ? -22.172 6.895 20.062 1 84.69 39 PRO B N 1
ATOM 3429 C CA . PRO B 1 39 ? -21.141 7.918 20.188 1 84.69 39 PRO B CA 1
ATOM 3430 C C . PRO B 1 39 ? -19.734 7.328 20.281 1 84.69 39 PRO B C 1
ATOM 3432 O O . PRO B 1 39 ? -19.562 6.234 20.828 1 84.69 39 PRO B O 1
ATOM 3435 N N . VAL B 1 40 ? -18.812 8.055 19.641 1 90.69 40 VAL B N 1
ATOM 3436 C CA . VAL B 1 40 ? -17.406 7.723 19.781 1 90.69 40 VAL B CA 1
ATOM 3437 C C . VAL B 1 40 ? -16.734 8.695 20.766 1 90.69 40 VAL B C 1
ATOM 3439 O O . VAL B 1 40 ? -16.672 9.898 20.5 1 90.69 40 VAL B O 1
ATOM 3442 N N . ARG B 1 41 ? -16.312 8.125 21.891 1 91.62 41 ARG B N 1
ATOM 3443 C CA . ARG B 1 41 ? -15.547 8.93 22.844 1 91.62 41 ARG B CA 1
ATOM 3444 C C . ARG B 1 41 ? -14.055 8.883 22.516 1 91.62 41 ARG B C 1
ATOM 3446 O O . ARG B 1 41 ? -13.477 7.801 22.375 1 91.62 41 ARG B O 1
ATOM 3453 N N . LEU B 1 42 ? -13.43 10.031 22.406 1 94.19 42 LEU B N 1
ATOM 3454 C CA . LEU B 1 42 ? -12.055 10.102 21.938 1 94.19 42 LEU B CA 1
ATOM 3455 C C . LEU B 1 42 ? -11.07 9.859 23.078 1 94.19 42 LEU B C 1
ATOM 3457 O O . LEU B 1 42 ? -9.93 9.453 22.844 1 94.19 42 LEU B O 1
ATOM 3461 N N . GLY B 1 43 ? -11.516 10.102 24.281 1 92.81 43 GLY B N 1
ATOM 3462 C CA . GLY B 1 43 ? -10.633 9.938 25.422 1 92.81 43 GLY B CA 1
ATOM 3463 C C . GLY B 1 43 ? -9.508 10.953 25.453 1 92.81 43 GLY B C 1
ATOM 3464 O O . GLY B 1 43 ? -8.398 10.648 25.891 1 92.81 43 GLY B O 1
ATOM 3465 N N . ARG B 1 44 ? -9.695 12.109 24.922 1 95.31 44 ARG B N 1
ATOM 3466 C CA . ARG B 1 44 ? -8.68 13.156 24.844 1 95.31 44 ARG B CA 1
ATOM 3467 C C . ARG B 1 44 ? -9.289 14.523 25.156 1 95.31 44 ARG B C 1
ATOM 3469 O O . ARG B 1 44 ? -10.375 14.852 24.672 1 95.31 44 ARG B O 1
ATOM 3476 N N . GLY B 1 45 ? -8.609 15.234 26 1 95.38 45 GL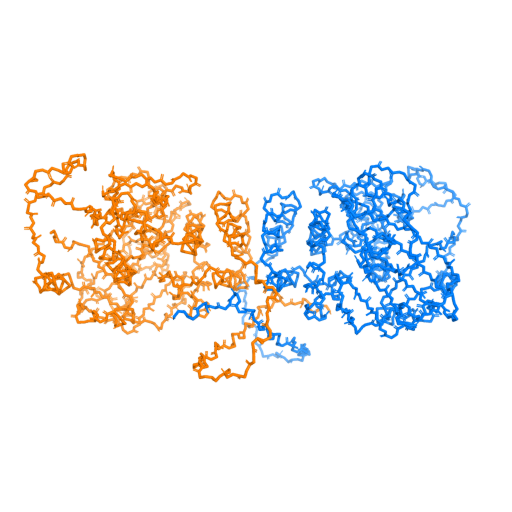Y B N 1
ATOM 3477 C CA . GLY B 1 45 ? -9.094 16.547 26.391 1 95.38 45 GLY B CA 1
ATOM 3478 C C . GLY B 1 45 ? -8.992 17.578 25.297 1 95.38 45 GLY B C 1
ATOM 3479 O O . GLY B 1 45 ? -8.086 17.516 24.453 1 95.38 45 GLY B O 1
ATOM 3480 N N . TYR B 1 46 ? -9.938 18.531 25.344 1 96.56 46 TYR B N 1
ATOM 3481 C CA . TYR B 1 46 ? -10 19.609 24.359 1 96.56 46 TYR B CA 1
ATOM 3482 C C . TYR B 1 46 ? -10.195 20.953 25.031 1 96.56 46 TYR B C 1
ATOM 3484 O O . TYR B 1 46 ? -10.719 21.016 26.156 1 96.56 46 TYR B O 1
ATOM 3492 N N . GLY B 1 47 ? -9.641 21.969 24.406 1 95.44 47 GLY B N 1
ATOM 3493 C CA . GLY B 1 47 ? -9.719 23.297 25.016 1 95.44 47 GLY B CA 1
ATOM 3494 C C . GLY B 1 47 ? -10 24.406 24.016 1 95.44 47 GLY B C 1
ATOM 3495 O O . GLY B 1 47 ? -9.648 24.281 22.844 1 95.44 47 GLY B O 1
ATOM 3496 N N . ARG B 1 48 ? -10.688 25.375 24.531 1 93.31 48 ARG B N 1
ATOM 3497 C CA . ARG B 1 48 ? -10.867 26.625 23.797 1 93.31 48 ARG B CA 1
ATOM 3498 C C . ARG B 1 48 ? -9.844 27.656 24.234 1 93.31 48 ARG B C 1
ATOM 3500 O O . ARG B 1 48 ? -9.711 27.953 25.422 1 93.31 48 ARG B O 1
ATOM 3507 N N . VAL B 1 49 ? -9.203 28.266 23.312 1 93.81 49 VAL B N 1
ATOM 3508 C CA . VAL B 1 49 ? -8.141 29.234 23.594 1 93.81 49 VAL B CA 1
ATOM 3509 C C . VAL B 1 49 ? -8.75 30.609 23.859 1 93.81 49 VAL B C 1
ATOM 3511 O O . VAL B 1 49 ? -9.633 31.047 23.125 1 93.81 49 VAL B O 1
ATOM 3514 N N . SER B 1 50 ? -8.25 31.188 24.922 1 92.81 50 SER B N 1
ATOM 3515 C CA . SER B 1 50 ? -8.586 32.594 25.156 1 92.81 50 SER B CA 1
ATOM 3516 C C . SER B 1 50 ? -7.762 33.5 24.266 1 92.81 50 SER B C 1
ATOM 3518 O O . SER B 1 50 ? -6.543 33.594 24.406 1 92.81 50 SER B O 1
ATOM 3520 N N . ARG B 1 51 ? -8.438 34.219 23.484 1 89.38 51 ARG B N 1
ATOM 3521 C CA . ARG B 1 51 ? -7.742 35.156 22.578 1 89.38 51 ARG B CA 1
ATOM 3522 C C . ARG B 1 51 ? -6.996 36.219 23.375 1 89.38 51 ARG B C 1
ATOM 3524 O O . ARG B 1 51 ? -5.855 36.562 23.047 1 89.38 51 ARG B O 1
ATOM 3531 N N . ARG B 1 52 ? -7.621 36.625 24.406 1 90.88 52 ARG B N 1
ATOM 3532 C CA . ARG B 1 52 ? -7.035 37.688 25.234 1 90.88 52 ARG B CA 1
ATOM 3533 C C . ARG B 1 52 ? -5.789 37.188 25.953 1 90.88 52 ARG B C 1
ATOM 35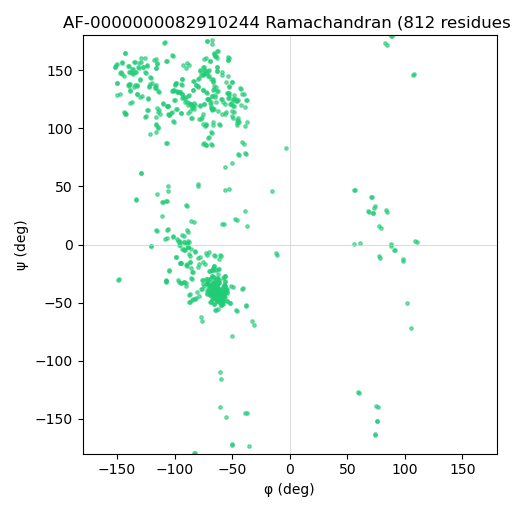35 O O . ARG B 1 52 ? -4.734 37.812 25.891 1 90.88 52 ARG B O 1
ATOM 3542 N N . LYS B 1 53 ? -5.941 36.062 26.578 1 94.88 53 LYS B N 1
ATOM 3543 C CA . LYS B 1 53 ? -4.82 35.531 27.359 1 94.88 53 LYS B CA 1
ATOM 3544 C C . LYS B 1 53 ? -3.652 35.188 26.438 1 94.88 53 LYS B C 1
ATOM 3546 O O . LYS B 1 53 ? -2.492 35.406 26.797 1 94.88 53 LYS B O 1
ATOM 3551 N N . LEU B 1 54 ? -3.961 34.594 25.359 1 94.12 54 LEU B N 1
ATOM 3552 C CA . LEU B 1 54 ? -2.898 34.219 24.422 1 94.12 54 LEU B CA 1
ATOM 3553 C C . LEU B 1 54 ? -2.188 35.469 23.906 1 94.12 54 LEU B C 1
ATOM 3555 O O . LEU B 1 54 ? -0.957 35.5 23.844 1 94.12 54 LEU B O 1
ATOM 3559 N N . ARG B 1 55 ? -2.951 36.5 23.531 1 92.56 55 ARG B N 1
ATOM 3560 C CA . ARG B 1 55 ? -2.361 37.719 23.047 1 92.56 55 ARG B CA 1
ATOM 3561 C C . ARG B 1 55 ? -1.467 38.344 24.125 1 92.56 55 ARG B C 1
ATOM 3563 O O . ARG B 1 55 ? -0.354 38.812 23.828 1 92.56 55 ARG B O 1
ATOM 3570 N N . GLU B 1 56 ? -1.98 38.406 25.266 1 94.25 56 GLU B N 1
ATOM 3571 C CA . GLU B 1 56 ? -1.203 38.969 26.375 1 94.25 56 GLU B CA 1
ATOM 3572 C C . GLU B 1 56 ? 0.116 38.219 26.547 1 94.25 56 GLU B C 1
ATOM 3574 O O . GLU B 1 56 ? 1.165 38.844 26.734 1 94.25 56 GLU B O 1
ATOM 3579 N N . HIS B 1 57 ? -0.024 36.938 26.5 1 95.19 57 HIS B N 1
ATOM 3580 C CA . HIS B 1 57 ? 1.164 36.094 26.641 1 95.19 57 HIS B CA 1
ATOM 3581 C C . HIS B 1 57 ? 2.178 36.406 25.547 1 95.19 57 HIS B C 1
ATOM 3583 O O . HIS B 1 57 ? 3.363 36.594 25.828 1 95.19 57 HIS B O 1
ATOM 3589 N N . LEU B 1 58 ? 1.763 36.5 24.328 1 94.44 58 LEU B N 1
ATOM 3590 C CA . LEU B 1 58 ? 2.645 36.688 23.172 1 94.44 58 LEU B CA 1
ATOM 3591 C C . LEU B 1 58 ? 3.215 38.094 23.172 1 94.44 58 LEU B C 1
ATOM 3593 O O . LEU B 1 58 ? 4.387 38.312 22.844 1 94.44 58 LEU B O 1
ATOM 3597 N N . VAL B 1 59 ? 2.441 39.062 23.516 1 94.06 59 VAL B N 1
ATOM 3598 C CA . VAL B 1 59 ? 2.896 40.469 23.547 1 94.06 59 VAL B CA 1
ATOM 3599 C C . VAL B 1 59 ? 3.961 40.625 24.641 1 94.06 59 VAL B C 1
ATOM 3601 O O . VAL B 1 59 ? 4.953 41.344 24.438 1 94.06 59 VAL B O 1
ATOM 3604 N N . ALA B 1 60 ? 3.684 40 25.734 1 95.44 60 ALA B N 1
ATOM 3605 C CA . ALA B 1 60 ? 4.672 40.031 26.812 1 95.44 60 ALA B CA 1
ATOM 3606 C C . ALA B 1 60 ? 6 39.438 26.375 1 95.44 60 ALA B C 1
ATOM 3608 O O . ALA B 1 60 ? 7.066 39.969 26.688 1 95.44 60 ALA B O 1
ATOM 3609 N N . MET B 1 61 ? 5.914 38.344 25.672 1 94.81 61 MET B N 1
ATOM 3610 C CA . MET B 1 61 ? 7.113 37.719 25.156 1 94.81 61 MET B CA 1
ATOM 3611 C C . MET B 1 61 ? 7.855 38.625 24.203 1 94.81 61 MET B C 1
ATOM 3613 O O . MET B 1 61 ? 9.086 38.719 24.234 1 94.81 61 MET B O 1
ATOM 3617 N N . CYS B 1 62 ? 7.156 39.312 23.344 1 94.12 62 CYS B N 1
ATOM 3618 C CA . CYS B 1 62 ? 7.734 40.25 22.391 1 94.12 62 CYS B CA 1
ATOM 3619 C C . CYS B 1 62 ? 8.422 41.406 23.109 1 94.12 62 CYS B C 1
ATOM 3621 O O . CYS B 1 62 ? 9.531 41.781 22.75 1 94.12 62 CYS B O 1
ATOM 3623 N N . ALA B 1 63 ? 7.75 41.844 24.078 1 94.31 63 ALA B N 1
ATOM 3624 C CA . ALA B 1 63 ? 8.305 42.969 24.844 1 94.31 63 ALA B CA 1
ATOM 3625 C C . ALA B 1 63 ? 9.617 42.562 25.516 1 94.31 63 ALA B C 1
ATOM 3627 O O . ALA B 1 63 ? 10.602 43.312 25.469 1 94.31 63 ALA B O 1
ATOM 3628 N N . GLU B 1 64 ? 9.602 41.438 26.109 1 95.38 64 GLU B N 1
ATOM 3629 C CA . GLU B 1 64 ? 10.797 40.938 26.797 1 95.38 64 GLU B CA 1
ATOM 3630 C C . GLU B 1 64 ? 11.953 40.75 25.812 1 95.38 64 GLU B C 1
ATOM 3632 O O . GLU B 1 64 ? 13.117 40.938 26.172 1 95.38 64 GLU B O 1
ATOM 3637 N N . ALA B 1 65 ? 11.57 40.438 24.562 1 93.56 65 ALA B N 1
ATOM 3638 C CA . ALA B 1 65 ? 12.578 40.125 23.562 1 93.56 65 ALA B CA 1
ATOM 3639 C C . ALA B 1 65 ? 12.977 41.406 22.797 1 93.56 65 ALA B C 1
ATOM 3641 O O . ALA B 1 65 ? 13.859 41.375 21.938 1 93.56 65 ALA B O 1
ATOM 3642 N N . GLY B 1 66 ? 12.336 42.5 23.047 1 93.12 66 GLY B N 1
ATOM 3643 C CA . GLY B 1 66 ? 12.695 43.781 22.453 1 93.12 66 GLY B CA 1
ATOM 3644 C C . GLY B 1 66 ? 12.094 43.969 21.062 1 93.12 66 GLY B C 1
ATOM 3645 O O . GLY B 1 66 ? 12.664 44.656 20.234 1 93.12 66 GLY B O 1
ATOM 3646 N N . VAL B 1 67 ? 10.961 43.375 20.797 1 91.81 67 VAL B N 1
ATOM 3647 C CA . VAL B 1 67 ? 10.289 43.531 19.516 1 91.81 67 VAL B CA 1
ATOM 3648 C C . VAL B 1 67 ? 9.625 44.875 19.422 1 91.81 67 VAL B C 1
ATOM 3650 O O . VAL B 1 67 ? 8.977 45.344 20.375 1 91.81 67 VAL B O 1
ATOM 3653 N N . THR B 1 68 ? 9.859 45.531 18.266 1 88.31 68 THR B N 1
ATOM 3654 C CA . THR B 1 68 ? 9.18 46.781 18 1 88.31 68 THR B CA 1
ATOM 3655 C C . THR B 1 68 ? 8 46.562 17.047 1 88.31 68 THR B C 1
ATOM 3657 O O . THR B 1 68 ? 8.141 45.906 16.016 1 88.31 68 THR B O 1
ATOM 3660 N N . PHE B 1 69 ? 6.84 47.125 17.422 1 88.5 69 PHE B N 1
ATOM 3661 C CA . PHE B 1 69 ? 5.641 47.062 16.594 1 88.5 69 PHE B CA 1
ATOM 3662 C C . PHE B 1 69 ? 5.438 48.344 15.805 1 88.5 69 PHE B C 1
ATOM 3664 O O . PHE B 1 69 ? 5.508 49.438 16.375 1 88.5 69 PHE B O 1
ATOM 3671 N N . LEU B 1 70 ? 5.34 48.188 14.508 1 83.62 70 LEU B N 1
ATOM 3672 C CA . LEU B 1 70 ? 5.059 49.312 13.656 1 83.62 70 LEU B CA 1
ATOM 3673 C C . LEU B 1 70 ? 3.656 49.219 13.062 1 83.62 70 LEU B C 1
ATOM 3675 O O . LEU B 1 70 ? 3.281 48.188 12.508 1 83.62 70 LEU B O 1
ATOM 3679 N N . ALA B 1 71 ? 2.848 50.188 13.305 1 81.56 71 ALA B N 1
ATOM 3680 C CA . ALA B 1 71 ? 1.517 50.25 12.711 1 81.56 71 ALA B CA 1
ATOM 3681 C C . ALA B 1 71 ? 1.591 50.656 11.242 1 81.56 71 ALA B C 1
ATOM 3683 O O . ALA B 1 71 ? 1.591 51.844 10.922 1 81.56 71 ALA B O 1
ATOM 3684 N N . ALA B 1 72 ? 1.783 49.719 10.344 1 76.88 72 ALA B N 1
ATOM 3685 C CA . ALA B 1 72 ? 1.907 50 8.914 1 76.88 72 ALA B CA 1
ATOM 3686 C C . ALA B 1 72 ? 1.428 48.812 8.086 1 76.88 72 ALA B C 1
ATOM 3688 O O . ALA B 1 72 ? 1.31 47.688 8.594 1 76.88 72 ALA B O 1
ATOM 3689 N N . GLU B 1 73 ? 0.97 49.094 6.879 1 76.81 73 GLU B N 1
ATOM 3690 C CA . GLU B 1 73 ? 0.627 48.094 5.898 1 76.81 73 GLU B CA 1
ATOM 3691 C C . GLU B 1 73 ? 1.758 47.875 4.895 1 76.81 73 GLU B C 1
ATOM 3693 O O . GLU B 1 73 ? 2.387 48.844 4.457 1 76.81 73 GLU B O 1
ATOM 3698 N N . VAL B 1 74 ? 2.143 46.562 4.641 1 75.31 74 VAL B N 1
ATOM 3699 C CA . VAL B 1 74 ? 3.176 46.25 3.66 1 75.31 74 VAL B CA 1
ATOM 3700 C C . VAL B 1 74 ? 2.527 45.938 2.312 1 75.31 74 VAL B C 1
ATOM 3702 O O . VAL B 1 74 ? 1.753 45 2.195 1 75.31 74 VAL B O 1
ATOM 3705 N N . ASP B 1 75 ? 2.672 46.719 1.224 1 74 75 ASP B N 1
ATOM 3706 C CA . ASP B 1 75 ? 2.09 46.531 -0.102 1 74 75 ASP B CA 1
ATOM 3707 C C . ASP B 1 75 ? 3.074 45.844 -1.044 1 74 75 ASP B C 1
ATOM 3709 O O . ASP B 1 75 ? 2.67 45.25 -2.043 1 74 75 ASP B O 1
ATOM 3713 N N . SER B 1 76 ? 4.312 46.031 -0.925 1 75.31 76 SER B N 1
ATOM 3714 C CA . SER B 1 76 ? 5.348 45.406 -1.744 1 75.31 76 SER B CA 1
ATOM 3715 C C . SER B 1 76 ? 6.594 45.094 -0.919 1 75.31 76 SER B C 1
ATOM 3717 O O . SER B 1 76 ? 6.859 45.75 0.085 1 75.31 76 SER B O 1
ATOM 3719 N N . LEU B 1 77 ? 7.152 43.906 -1.401 1 73.88 77 LEU B N 1
ATOM 3720 C CA . LEU B 1 77 ? 8.391 43.531 -0.723 1 73.88 77 LEU B CA 1
ATOM 3721 C C . LEU B 1 77 ? 9.594 44.219 -1.38 1 73.88 77 LEU B C 1
ATOM 3723 O O . LEU B 1 77 ? 10.711 44.125 -0.869 1 73.88 77 LEU B O 1
ATOM 3727 N N . GLN B 1 78 ? 9.18 44.656 -2.842 1 61 78 GLN B N 1
ATOM 3728 C CA . GLN B 1 78 ? 10.258 45.344 -3.541 1 61 78 GLN B CA 1
ATOM 3729 C C . GLN B 1 78 ? 10.781 46.531 -2.723 1 61 78 GLN B C 1
ATOM 3731 O O . GLN B 1 78 ? 9.992 47.312 -2.193 1 61 78 GLN B O 1
ATOM 3736 N N . GLY B 1 79 ? 11.906 46.656 -2.861 1 50.41 79 GLY B N 1
ATOM 3737 C CA . GLY B 1 79 ? 12.461 47.75 -2.086 1 50.41 79 GLY B CA 1
ATOM 3738 C C . GLY B 1 79 ? 12.164 47.625 -0.603 1 50.41 79 GLY B C 1
ATOM 3739 O O . GLY B 1 79 ? 12.188 48.625 0.115 1 50.41 79 GLY B O 1
ATOM 3740 N N . VAL B 1 80 ? 11.438 46.5 -0.31 1 48.47 80 VAL B N 1
ATOM 3741 C CA . VAL B 1 80 ? 11.289 46.438 1.141 1 48.47 80 VAL B CA 1
ATOM 3742 C C . VAL B 1 80 ? 12.055 47.594 1.771 1 48.47 80 VAL B C 1
ATOM 3744 O O . VAL B 1 80 ? 13.281 47.688 1.663 1 48.47 80 VAL B O 1
ATOM 3747 N N . VAL B 1 81 ? 11.289 48.781 1.769 1 42.69 81 VAL B N 1
ATOM 3748 C CA . VAL B 1 81 ? 11.273 50.219 1.941 1 42.69 81 VAL B CA 1
ATOM 3749 C C . VAL B 1 81 ? 12.266 50.625 3.033 1 42.69 81 VAL B C 1
ATOM 3751 O O . VAL B 1 81 ? 12.695 49.781 3.826 1 42.69 81 VAL B O 1
ATOM 3754 N N . SER B 1 82 ? 11.992 51.906 3.123 1 48.72 82 SER B N 1
ATOM 3755 C CA . SER B 1 82 ? 12.203 53.062 3.984 1 48.72 82 SER B CA 1
ATOM 3756 C C . SER B 1 82 ? 11.719 52.781 5.406 1 48.72 82 SER B C 1
ATOM 3758 O O . SER B 1 82 ? 10.852 51.938 5.617 1 48.72 82 SER B O 1
ATOM 3760 N N . PRO B 1 83 ? 11.234 53.281 6.418 1 54.19 83 PRO B N 1
ATOM 3761 C CA . PRO B 1 83 ? 12.211 53.75 7.406 1 54.19 83 PRO B CA 1
ATOM 3762 C C . PRO B 1 83 ? 12.938 52.594 8.102 1 54.19 83 PRO B C 1
ATOM 3764 O O . PRO B 1 83 ? 13.891 52.844 8.844 1 54.19 83 PRO B O 1
ATOM 3767 N N . VAL B 1 84 ? 12.43 51.219 7.777 1 63.41 84 VAL B N 1
ATOM 3768 C CA . VAL B 1 84 ? 13.188 50.312 8.656 1 63.41 84 VAL B CA 1
ATOM 3769 C C . VAL B 1 84 ? 14.055 49.375 7.816 1 63.41 84 VAL B C 1
ATOM 3771 O O . VAL B 1 84 ? 13.578 48.781 6.863 1 63.41 84 VAL B O 1
ATOM 3774 N N . GLY B 1 85 ? 15.352 49.594 7.566 1 70.81 85 GLY B N 1
ATOM 3775 C CA . GLY B 1 85 ? 16.297 48.625 7.004 1 70.81 85 GLY B CA 1
ATOM 3776 C C . GLY B 1 85 ? 16.156 47.25 7.59 1 70.81 85 GLY B C 1
ATOM 3777 O O . GLY B 1 85 ? 15.914 47.094 8.789 1 70.81 85 GLY B O 1
ATOM 3778 N N . CYS B 1 86 ? 15.836 46.219 6.652 1 79.31 86 CYS B N 1
ATOM 3779 C CA . CYS B 1 86 ? 15.656 44.875 7.184 1 79.31 86 CYS B CA 1
ATOM 3780 C C . CYS B 1 86 ? 16.641 43.875 6.543 1 79.31 86 CYS B C 1
ATOM 3782 O O . CYS B 1 86 ? 16.953 44 5.355 1 79.31 86 CYS B O 1
ATOM 3784 N N . ARG B 1 87 ? 17.172 43.031 7.352 1 83.12 87 ARG B N 1
ATOM 3785 C CA . ARG B 1 87 ? 18.078 42 6.875 1 83.12 87 ARG B CA 1
ATOM 3786 C C . ARG B 1 87 ? 17.328 40.844 6.238 1 83.12 87 ARG B C 1
ATOM 3788 O O . ARG B 1 87 ? 17.766 40.281 5.223 1 83.12 87 ARG B O 1
ATOM 3795 N N . LEU B 1 88 ? 16.266 40.375 6.816 1 88.69 88 LEU B N 1
ATOM 3796 C CA . LEU B 1 88 ? 15.438 39.281 6.32 1 88.69 88 LEU B CA 1
ATOM 3797 C C . LEU B 1 88 ? 13.977 39.5 6.703 1 88.69 88 LEU B C 1
ATOM 3799 O O . LEU B 1 88 ? 13.664 39.812 7.852 1 88.69 88 LEU B O 1
ATOM 3803 N N . VAL B 1 89 ? 13.148 39.375 5.68 1 88.81 89 VAL B N 1
ATOM 3804 C CA . VAL B 1 89 ? 11.703 39.469 5.887 1 88.81 89 VAL B CA 1
ATOM 3805 C C . VAL B 1 89 ? 11.109 38.094 6.09 1 88.81 89 VAL B C 1
ATOM 3807 O O . VAL B 1 89 ? 11.422 37.156 5.336 1 88.81 89 VAL B O 1
ATOM 3810 N N . THR B 1 90 ? 10.422 37.875 7.105 1 90.94 90 THR B N 1
ATOM 3811 C CA . THR B 1 90 ? 9.633 36.688 7.324 1 90.94 90 THR B CA 1
ATOM 3812 C C . THR B 1 90 ? 8.141 37 7.336 1 90.94 90 THR B C 1
ATOM 3814 O O . THR B 1 90 ? 7.664 37.719 8.211 1 90.94 90 THR B O 1
ATOM 3817 N N . LEU B 1 91 ? 7.414 36.469 6.395 1 89.69 91 LEU B N 1
ATOM 3818 C CA . LEU B 1 91 ? 5.98 36.688 6.273 1 89.69 91 LEU B CA 1
ATOM 3819 C C . LEU B 1 91 ? 5.191 35.75 7.18 1 89.69 91 LEU B C 1
ATOM 3821 O O . LEU B 1 91 ? 5.262 34.531 7.023 1 89.69 91 LEU B O 1
ATOM 3825 N N . ALA B 1 92 ? 4.461 36.281 8.148 1 89.75 92 ALA B N 1
ATOM 3826 C CA . ALA B 1 92 ? 3.662 35.5 9.086 1 89.75 92 ALA B CA 1
ATOM 3827 C C . ALA B 1 92 ? 2.264 36.094 9.25 1 89.75 92 ALA B C 1
ATOM 3829 O O . ALA B 1 92 ? 1.729 36.156 10.359 1 89.75 92 ALA B O 1
ATOM 3830 N N . ALA B 1 93 ? 1.704 36.562 8.125 1 80.69 93 ALA B N 1
ATOM 3831 C CA . ALA B 1 93 ? 0.414 37.25 8.141 1 80.69 93 ALA B CA 1
ATOM 3832 C C . ALA B 1 93 ? -0.68 36.375 7.543 1 80.69 93 ALA B C 1
ATOM 3834 O O . ALA B 1 93 ? -1.54 36.844 6.805 1 80.69 93 ALA B O 1
ATOM 3835 N N . GLY B 1 94 ? -0.613 35.156 7.805 1 81.06 94 GLY B N 1
ATOM 3836 C CA . GLY B 1 94 ? -1.664 34.25 7.352 1 81.06 94 GLY B CA 1
ATOM 3837 C C . GLY B 1 94 ? -1.604 33.969 5.859 1 81.06 94 GLY B C 1
ATOM 3838 O O . GLY B 1 94 ? -0.572 34.188 5.223 1 81.06 94 GLY B O 1
ATOM 3839 N N . ALA B 1 95 ? -2.682 33.469 5.332 1 76 95 ALA B N 1
ATOM 3840 C CA . ALA B 1 95 ? -2.77 33.062 3.934 1 76 95 ALA B CA 1
ATOM 3841 C C . ALA B 1 95 ? -2.697 34.281 3.006 1 76 95 ALA B C 1
ATOM 3843 O O . ALA B 1 95 ? -2.215 34.156 1.876 1 76 95 ALA B O 1
ATOM 3844 N N . ALA B 1 96 ? -3.01 35.406 3.504 1 76.19 96 ALA B N 1
ATOM 3845 C CA . ALA B 1 96 ? -3.006 36.625 2.705 1 76.19 96 ALA B CA 1
ATOM 3846 C C . ALA B 1 96 ? -1.588 37 2.299 1 76.19 96 ALA B C 1
ATOM 3848 O O . ALA B 1 96 ? -1.379 37.594 1.237 1 76.19 96 ALA B O 1
ATOM 3849 N N . ALA B 1 97 ? -0.648 36.594 3.107 1 79.69 97 ALA B N 1
ATOM 3850 C CA . ALA B 1 97 ? 0.748 36.906 2.814 1 79.69 97 ALA B CA 1
ATOM 3851 C C . ALA B 1 97 ? 1.261 36.094 1.634 1 79.69 97 ALA B C 1
ATOM 3853 O O . ALA B 1 97 ? 2.334 36.375 1.097 1 79.69 97 ALA B O 1
ATOM 3854 N N . GLY B 1 98 ? 0.429 35.125 1.201 1 82.19 98 GLY B N 1
ATOM 3855 C CA . GLY B 1 98 ? 0.81 34.281 0.081 1 82.19 98 GLY B CA 1
ATOM 3856 C C . GLY B 1 98 ? 1.024 35.062 -1.205 1 82.19 98 GLY B C 1
ATOM 3857 O O . GLY B 1 98 ? 1.771 34.625 -2.084 1 82.19 98 GLY B O 1
ATOM 3858 N N . LYS B 1 99 ? 0.465 36.219 -1.293 1 83.31 99 LYS B N 1
ATOM 3859 C CA . LYS B 1 99 ? 0.575 37.031 -2.502 1 83.31 99 LYS B CA 1
ATOM 3860 C C . LYS B 1 99 ? 2.014 37.469 -2.73 1 83.31 99 LYS B C 1
ATOM 3862 O O . LYS B 1 99 ? 2.385 37.844 -3.848 1 83.31 99 LYS B O 1
ATOM 3867 N N . PHE B 1 100 ? 2.824 37.469 -1.68 1 86.94 100 PHE B N 1
ATOM 3868 C CA . PHE B 1 100 ? 4.207 37.906 -1.782 1 86.94 100 PHE B CA 1
ATOM 3869 C C . PHE B 1 100 ? 5.148 36.75 -1.999 1 86.94 100 PHE B C 1
ATOM 3871 O O . PHE B 1 100 ? 6.367 36.906 -2.041 1 86.94 100 PHE B O 1
ATOM 3878 N N . LEU B 1 101 ? 4.547 35.531 -2.111 1 90.31 101 LEU B N 1
ATOM 3879 C CA . LEU B 1 101 ? 5.371 34.312 -2.188 1 90.31 101 LEU B CA 1
ATOM 3880 C C . LEU B 1 101 ? 5.188 33.625 -3.527 1 90.31 101 LEU B C 1
ATOM 3882 O O . LEU B 1 101 ? 4.145 33.781 -4.172 1 90.31 101 LEU B O 1
ATOM 3886 N N . ARG B 1 102 ? 6.234 32.938 -3.91 1 91.06 102 ARG B N 1
ATOM 3887 C CA . ARG B 1 102 ? 6.152 31.984 -5.02 1 91.06 102 ARG B CA 1
ATOM 3888 C C . ARG B 1 102 ? 6.004 30.562 -4.508 1 91.06 102 ARG B C 1
ATOM 3890 O O . ARG B 1 102 ? 6.637 30.172 -3.521 1 91.06 102 ARG B O 1
ATOM 3897 N N . TYR B 1 103 ? 5.133 29.828 -5.164 1 90.56 103 TYR B N 1
ATOM 3898 C CA . TYR B 1 103 ? 4.844 28.469 -4.734 1 90.56 103 TYR B CA 1
ATOM 3899 C C . TYR B 1 103 ? 5.273 27.469 -5.793 1 90.56 103 TYR B C 1
ATOM 3901 O O . TYR B 1 103 ? 5.434 27.812 -6.965 1 90.56 103 TYR B O 1
ATOM 3909 N N . GLU B 1 104 ? 5.527 26.25 -5.324 1 91.19 104 GLU B N 1
ATOM 3910 C CA . GLU B 1 104 ? 5.883 25.156 -6.219 1 91.19 104 GLU B CA 1
ATOM 3911 C C . GLU B 1 104 ? 4.723 24.797 -7.141 1 91.19 104 GLU B C 1
ATOM 3913 O O . GLU B 1 104 ? 3.586 25.219 -6.914 1 91.19 104 GLU B O 1
ATOM 3918 N N . GLU B 1 105 ? 5.086 24.031 -8.203 1 86.19 105 GLU B N 1
ATOM 3919 C CA . GLU B 1 105 ? 4.062 23.578 -9.141 1 86.19 105 GLU B CA 1
ATOM 3920 C C . GLU B 1 105 ? 3.785 22.078 -8.969 1 86.19 105 GLU B C 1
ATOM 3922 O O . GLU B 1 105 ? 4.578 21.359 -8.352 1 86.19 105 GLU B O 1
ATOM 3927 N N . GLY B 1 106 ? 2.607 21.672 -9.414 1 83.06 106 GLY B N 1
ATOM 3928 C CA . GLY B 1 106 ? 2.346 20.25 -9.516 1 83.06 106 GLY B CA 1
ATOM 3929 C C . GLY B 1 106 ? 1.567 19.703 -8.336 1 83.06 106 GLY B C 1
ATOM 3930 O O . GLY B 1 106 ? 1.164 18.531 -8.344 1 83.06 106 GLY B O 1
ATOM 3931 N N . ALA B 1 107 ? 1.463 20.484 -7.293 1 86.62 107 ALA B N 1
ATOM 3932 C CA . ALA B 1 107 ? 0.654 20.016 -6.168 1 86.62 107 ALA B CA 1
ATOM 3933 C C . ALA B 1 107 ? -0.835 20.109 -6.488 1 86.62 107 ALA B C 1
ATOM 3935 O O . ALA B 1 107 ? -1.25 20.922 -7.316 1 86.62 107 ALA B O 1
ATOM 3936 N N . PRO B 1 108 ? -1.566 19.188 -5.871 1 84.5 108 PRO B N 1
ATOM 3937 C CA . PRO B 1 108 ? -3.018 19.344 -6.008 1 84.5 108 PRO B CA 1
ATOM 3938 C C . PRO B 1 108 ? -3.508 20.719 -5.59 1 84.5 108 PRO B C 1
ATOM 3940 O O . PRO B 1 108 ? -2.844 21.406 -4.809 1 84.5 108 PRO B O 1
ATOM 3943 N N . SER B 1 109 ? -4.645 21.062 -6.078 1 78.31 109 SER B N 1
ATOM 3944 C CA . SER B 1 109 ? -5.188 22.391 -5.863 1 78.31 109 SER B CA 1
ATOM 3945 C C . SER B 1 109 ? -5.59 22.594 -4.406 1 78.31 109 SER B C 1
ATOM 3947 O O . SER B 1 109 ? -5.855 21.641 -3.689 1 78.31 109 SER B O 1
ATOM 3949 N N . VAL B 1 110 ? -5.633 23.844 -4.098 1 74.56 110 VAL B N 1
ATOM 3950 C CA . VAL B 1 110 ? -6.047 24.25 -2.76 1 74.56 110 VAL B CA 1
ATOM 3951 C C . VAL B 1 110 ? -7.516 23.891 -2.539 1 74.56 110 VAL B C 1
ATOM 3953 O O . VAL B 1 110 ? -8.336 24 -3.453 1 74.56 110 VAL B O 1
ATOM 3956 N N . ALA B 1 111 ? -7.734 23.359 -1.356 1 78.81 111 ALA B N 1
ATOM 3957 C CA . ALA B 1 111 ? -9.109 23.172 -0.889 1 78.81 111 ALA B CA 1
ATOM 3958 C C . ALA B 1 111 ? -9.438 24.141 0.243 1 78.81 111 ALA B C 1
ATOM 3960 O O . ALA B 1 111 ? -8.648 25.031 0.551 1 78.81 111 ALA B O 1
ATOM 3961 N N . SER B 1 112 ? -10.711 24.141 0.646 1 78.06 112 SER B N 1
ATOM 3962 C CA . SER B 1 112 ? -11.102 25.047 1.728 1 78.06 112 SER B CA 1
ATOM 3963 C C . SER B 1 112 ? -11.93 24.312 2.781 1 78.06 112 SER B C 1
ATOM 3965 O O . SER B 1 112 ? -12.727 23.438 2.451 1 78.06 112 SER B O 1
ATOM 3967 N N . GLN B 1 113 ? -11.531 24.672 3.918 1 77.75 113 GLN B N 1
ATOM 3968 C CA . GLN B 1 113 ? -12.422 24.344 5.027 1 77.75 113 GLN B CA 1
ATOM 3969 C C . GLN B 1 113 ? -13.336 25.516 5.367 1 77.75 113 GLN B C 1
ATOM 3971 O O . GLN B 1 113 ? -12.883 26.672 5.391 1 77.75 113 GLN B O 1
ATOM 3976 N N . THR B 1 114 ? -14.57 25.172 5.469 1 70.12 114 THR B N 1
ATOM 3977 C CA . THR B 1 114 ? -15.516 26.234 5.785 1 70.12 114 THR B CA 1
ATOM 3978 C C . THR B 1 114 ? -16.188 25.984 7.137 1 70.12 114 THR B C 1
ATOM 3980 O O . THR B 1 114 ? -16.453 24.828 7.492 1 70.12 114 THR B O 1
ATOM 3983 N N . ALA B 1 115 ? -16.266 27.031 7.852 1 73.62 115 ALA B N 1
ATOM 3984 C CA . ALA B 1 115 ? -16.922 26.938 9.148 1 73.62 115 ALA B CA 1
ATOM 3985 C C . ALA B 1 115 ? -17.812 28.156 9.398 1 73.62 115 ALA B C 1
ATOM 3987 O O . ALA B 1 115 ? -17.438 29.281 9.023 1 73.62 115 ALA B O 1
ATOM 3988 N N . TYR B 1 116 ? -18.953 27.891 9.93 1 67.25 116 TYR B N 1
ATOM 3989 C CA . TYR B 1 116 ? -19.859 28.922 10.414 1 67.25 116 TYR B CA 1
ATOM 3990 C C . TYR B 1 116 ? -20.219 28.688 11.883 1 67.25 116 TYR B C 1
ATOM 3992 O O . TYR B 1 116 ? -20.797 27.656 12.234 1 67.25 116 TYR B O 1
ATOM 4000 N N . GLY B 1 117 ? -19.781 29.672 12.688 1 68.88 117 GLY B N 1
ATOM 4001 C CA . GLY B 1 117 ? -19.969 29.484 14.117 1 68.88 117 GLY B CA 1
ATOM 4002 C C . GLY B 1 117 ? -20.797 30.578 14.766 1 68.88 117 GLY B C 1
ATOM 4003 O O . GLY B 1 117 ? -20.766 31.719 14.32 1 68.88 117 GLY B O 1
ATOM 4004 N N . ILE B 1 118 ? -21.609 30.156 15.75 1 68.38 118 ILE B N 1
ATOM 4005 C CA . ILE B 1 118 ? -22.406 31.078 16.547 1 68.38 118 ILE B CA 1
ATOM 4006 C C . ILE B 1 118 ? -22.312 30.719 18.031 1 68.38 118 ILE B C 1
ATOM 4008 O O . ILE B 1 118 ? -22.172 29.531 18.375 1 68.38 118 ILE B O 1
ATOM 4012 N N . GLU B 1 119 ? -22.141 31.719 18.812 1 72.62 119 GLU B N 1
ATOM 4013 C CA . GLU B 1 119 ? -22.359 31.516 20.234 1 72.62 119 GLU B CA 1
ATOM 4014 C C . GLU B 1 119 ? -23.812 31.781 20.609 1 72.62 119 GLU B C 1
ATOM 4016 O O . GLU B 1 119 ? -24.375 32.812 20.281 1 72.62 119 GLU B O 1
ATOM 4021 N N . ALA B 1 120 ? -24.453 30.766 21.203 1 68.69 120 ALA B N 1
ATOM 4022 C CA . ALA B 1 120 ? -25.891 30.875 21.469 1 68.69 120 ALA B CA 1
ATOM 4023 C C . ALA B 1 120 ? -26.234 30.359 22.859 1 68.69 120 ALA B C 1
ATOM 4025 O O . ALA B 1 120 ? -25.453 29.609 23.453 1 68.69 120 ALA B O 1
ATOM 4026 N N . GLU B 1 121 ? -27.297 30.922 23.422 1 73.5 121 GLU B N 1
ATOM 4027 C CA . GLU B 1 121 ? -27.938 30.328 24.578 1 73.5 121 GLU B CA 1
ATOM 4028 C C . GLU B 1 121 ? -29.016 29.328 24.156 1 73.5 121 GLU B C 1
ATOM 4030 O O . GLU B 1 121 ? -29.969 29.688 23.484 1 73.5 121 GLU B O 1
ATOM 4035 N N . VAL B 1 122 ? -28.797 28.156 24.422 1 67.81 122 VAL B N 1
ATOM 4036 C CA . VAL B 1 122 ? -29.703 27.094 23.984 1 67.81 122 VAL B CA 1
ATOM 4037 C C . VAL B 1 122 ? -30.391 26.453 25.188 1 67.81 122 VAL B C 1
ATOM 4039 O O . VAL B 1 122 ? -29.75 25.781 25.984 1 67.81 122 VAL B O 1
ATOM 4042 N N . GLU B 1 123 ? -31.641 26.688 25.234 1 70.12 123 GLU B N 1
ATOM 4043 C CA . GLU B 1 123 ? -32.406 26.062 26.312 1 70.12 123 GLU B CA 1
ATOM 4044 C C . GLU B 1 123 ? -32.469 24.547 26.141 1 70.12 123 GLU B C 1
ATOM 4046 O O . GLU B 1 123 ? -32.781 24.047 25.047 1 70.12 123 GLU B O 1
ATOM 4051 N N . GLY B 1 124 ? -32.125 23.734 27.141 1 67.94 124 GLY B N 1
ATOM 4052 C CA . GLY B 1 124 ? -32.219 22.281 27.094 1 67.94 124 GLY B CA 1
ATOM 4053 C C . GLY B 1 124 ? -31.062 21.641 26.328 1 67.94 124 GLY B C 1
ATOM 4054 O O . GLY B 1 124 ? -31.188 20.516 25.859 1 67.94 124 GLY B O 1
ATOM 4055 N N . TYR B 1 125 ? -30.047 22.422 26.094 1 70.56 125 TYR B N 1
ATOM 4056 C CA . TYR B 1 125 ? -28.906 21.875 25.375 1 70.56 125 TYR B CA 1
ATOM 4057 C C . TYR B 1 125 ? -28.453 20.547 25.969 1 70.56 125 TYR B C 1
ATOM 4059 O O . TYR B 1 125 ? -28.156 19.594 25.25 1 70.56 125 TYR B O 1
ATOM 4067 N N . HIS B 1 126 ? -28.516 20.406 27.266 1 70.81 126 HIS B N 1
ATOM 4068 C CA . HIS B 1 126 ? -28.016 19.25 28 1 70.81 126 HIS B CA 1
ATOM 4069 C C . HIS B 1 126 ? -28.922 18.047 27.797 1 70.81 126 HIS B C 1
ATOM 4071 O O . HIS B 1 126 ? -28.516 16.906 28.078 1 70.81 126 HIS B O 1
ATOM 4077 N N . GLU B 1 127 ? -30.094 18.297 27.344 1 68.19 127 GLU B N 1
ATOM 4078 C CA . GLU B 1 127 ? -31.016 17.188 27.062 1 68.19 127 GLU B CA 1
ATOM 4079 C C . GLU B 1 127 ? -30.625 16.469 25.781 1 68.19 127 GLU B C 1
ATOM 4081 O O . GLU B 1 127 ? -30.875 15.273 25.625 1 68.19 127 GLU B O 1
ATOM 4086 N N . ALA B 1 128 ? -30.047 17.266 24.891 1 63.91 128 ALA B N 1
ATOM 4087 C CA . ALA B 1 128 ? -29.719 16.703 23.578 1 63.91 128 ALA B CA 1
ATOM 4088 C C . ALA B 1 128 ? -28.266 16.203 23.547 1 63.91 128 ALA B C 1
ATOM 4090 O O . ALA B 1 128 ? -27.953 15.25 22.828 1 63.91 128 ALA B O 1
ATOM 4091 N N . PHE B 1 129 ? -27.469 16.938 24.297 1 66.75 129 PHE B N 1
ATOM 4092 C CA . PHE B 1 129 ? -26.047 16.594 24.297 1 66.75 129 PHE B CA 1
ATOM 4093 C C . PHE B 1 129 ? -25.516 16.469 25.719 1 66.75 129 PHE B C 1
ATOM 4095 O O . PHE B 1 129 ? -26.062 17.062 26.641 1 66.75 129 PHE B O 1
ATOM 4102 N N . PRO B 1 130 ? -24.625 15.453 25.766 1 64.12 130 PRO B N 1
ATOM 4103 C CA . PRO B 1 130 ? -24.047 15.406 27.109 1 64.12 130 PRO B CA 1
ATOM 4104 C C . PRO B 1 130 ? -23.531 16.766 27.578 1 64.12 130 PRO B C 1
ATOM 4106 O O . PRO B 1 130 ? -22.875 17.484 26.828 1 64.12 130 PRO B O 1
ATOM 4109 N N . GLY B 1 131 ? -24.234 17.312 28.547 1 60.72 131 GLY B N 1
ATOM 4110 C CA . GLY B 1 131 ? -24.094 18.688 29.031 1 60.72 131 GLY B CA 1
ATOM 4111 C C . GLY B 1 131 ? -22.656 19.156 29.062 1 60.72 131 GLY B C 1
ATOM 4112 O O . GLY B 1 131 ? -22.359 20.281 28.656 1 60.72 131 GLY B O 1
ATOM 4113 N N . ASN B 1 132 ? -21.672 18.516 29.656 1 73.38 132 ASN B N 1
ATOM 4114 C CA . ASN B 1 132 ? -20.328 19.047 29.859 1 73.38 132 ASN B CA 1
ATOM 4115 C C . ASN B 1 132 ? -19.297 18.328 29 1 73.38 132 ASN B C 1
ATOM 4117 O O . ASN B 1 132 ? -18.125 18.234 29.359 1 73.38 132 ASN B O 1
ATOM 4121 N N . GLU B 1 133 ? -19.766 18.016 27.828 1 84.25 133 GLU B N 1
ATOM 4122 C CA . GLU B 1 133 ? -18.812 17.312 26.953 1 84.25 133 GLU B CA 1
ATOM 4123 C C . GLU B 1 133 ? -18.609 18.078 25.641 1 84.25 133 GLU B C 1
ATOM 4125 O O . GLU B 1 133 ? -19.562 18.656 25.094 1 84.25 133 GLU B O 1
ATOM 4130 N N . MET B 1 134 ? -17.391 18.156 25.266 1 91.88 134 MET B N 1
ATOM 4131 C CA . MET B 1 134 ? -17.031 18.75 23.984 1 91.88 134 MET B CA 1
ATOM 4132 C C . MET B 1 134 ? -17.516 17.875 22.828 1 91.88 134 MET B C 1
ATOM 4134 O O . MET B 1 134 ? -17.203 16.688 22.781 1 91.88 134 MET B O 1
ATOM 4138 N N . LEU B 1 135 ? -18.406 18.406 22.016 1 89.75 135 LEU B N 1
ATOM 4139 C CA . LEU B 1 135 ? -18.781 17.734 20.781 1 89.75 135 LEU B CA 1
ATOM 4140 C C . LEU B 1 135 ? -17.812 18.094 19.656 1 89.75 135 LEU B C 1
ATOM 4142 O O . LEU B 1 135 ? -17.875 19.188 19.109 1 89.75 135 LEU B O 1
ATOM 4146 N N . PHE B 1 136 ? -17.016 17.156 19.281 1 93.5 136 PHE B N 1
ATOM 4147 C CA . PHE B 1 136 ? -15.914 17.422 18.344 1 93.5 136 PHE B CA 1
ATOM 4148 C C . PHE B 1 136 ? -16.391 17.297 16.906 1 93.5 136 PHE B C 1
ATOM 4150 O O . PHE B 1 136 ? -16.062 18.125 16.062 1 93.5 136 PHE B O 1
ATOM 4157 N N . MET B 1 137 ? -17.078 16.203 16.562 1 91.75 137 MET B N 1
ATOM 4158 C CA . MET B 1 137 ? -17.672 16 15.242 1 91.75 137 MET B CA 1
ATOM 4159 C C . MET B 1 137 ? -19 15.273 15.352 1 91.75 137 MET B C 1
ATOM 4161 O O . MET B 1 137 ? -19.047 14.109 15.75 1 91.75 137 MET B O 1
ATOM 4165 N N . ASP B 1 138 ? -20.062 15.953 15.031 1 86.38 138 ASP B N 1
ATOM 4166 C CA . ASP B 1 138 ? -21.375 15.328 14.961 1 86.38 138 ASP B CA 1
ATOM 4167 C C . ASP B 1 138 ? -21.906 15.336 13.531 1 86.38 138 ASP B C 1
ATOM 4169 O O . ASP B 1 138 ? -22.438 16.344 13.062 1 86.38 138 ASP B O 1
ATOM 4173 N N . PHE B 1 139 ? -21.766 14.203 12.891 1 84.25 139 PHE B N 1
ATOM 4174 C CA . PHE B 1 139 ? -22.172 14.102 11.492 1 84.25 139 PHE B CA 1
ATOM 4175 C C . PHE B 1 139 ? -23.641 13.688 11.391 1 84.25 139 PHE B C 1
ATOM 4177 O O . PHE B 1 139 ? -24.141 13.438 10.297 1 84.25 139 PHE B O 1
ATOM 4184 N N . ARG B 1 140 ? -24.312 13.508 12.562 1 78.06 140 ARG B N 1
ATOM 4185 C CA . ARG B 1 140 ? -25.719 13.078 12.539 1 78.06 140 ARG B CA 1
ATOM 4186 C C . ARG B 1 140 ? -26.609 14.172 11.945 1 78.06 140 ARG B C 1
ATOM 4188 O O . ARG B 1 140 ? -26.359 15.359 12.156 1 78.06 140 ARG B O 1
ATOM 4195 N N . ARG B 1 141 ? -27.016 13.82 10.633 1 55.69 141 ARG B N 1
ATOM 4196 C CA . ARG B 1 141 ? -27.859 14.742 9.875 1 55.69 141 ARG B CA 1
ATOM 4197 C C . ARG B 1 141 ? -28.891 15.406 10.773 1 55.69 141 ARG B C 1
ATOM 4199 O O . ARG B 1 141 ? -29.969 14.852 11.016 1 55.69 141 ARG B O 1
ATOM 4206 N N . HIS B 1 142 ? -28.578 15.562 12 1 47.03 142 HIS B N 1
ATOM 4207 C CA . HIS B 1 142 ? -29.75 16.078 12.695 1 47.03 142 HIS B CA 1
ATOM 4208 C C . HIS B 1 142 ? -30.172 17.422 12.141 1 47.03 142 HIS B C 1
ATOM 4210 O O . HIS B 1 142 ? -31.062 18.078 12.688 1 47.03 142 HIS B O 1
ATOM 4216 N N . HIS B 1 143 ? -29.266 17.922 11.375 1 39.41 143 HIS B N 1
ATOM 4217 C CA . HIS B 1 143 ? -29.75 19.297 11.523 1 39.41 143 HIS B CA 1
ATOM 4218 C C . HIS B 1 143 ? -31.172 19.438 10.969 1 39.41 143 HIS B C 1
ATOM 4220 O O . HIS B 1 143 ? -31.844 20.438 11.211 1 39.41 143 HIS B O 1
ATOM 4226 N N . THR B 1 144 ? -31.297 19.031 9.633 1 35.91 144 THR B N 1
ATOM 4227 C CA . THR B 1 144 ? -32.594 19.469 9.156 1 35.91 144 THR B CA 1
ATOM 4228 C C . THR B 1 144 ? -33.719 18.625 9.766 1 35.91 144 THR B C 1
ATOM 4230 O O . THR B 1 144 ? -33.531 17.453 10.047 1 35.91 144 THR B O 1
ATOM 4233 N N . GLY B 1 145 ? -34.406 19.062 10.664 1 35.59 145 GLY B N 1
ATOM 4234 C CA . GLY B 1 145 ? -35.688 18.625 11.234 1 35.59 145 GLY B CA 1
ATOM 4235 C C . GLY B 1 145 ? -36.375 17.562 10.414 1 35.59 145 GLY B C 1
ATOM 4236 O O . GLY B 1 145 ? -37.531 17.219 10.68 1 35.59 145 GLY B O 1
ATOM 4237 N N . VAL B 1 146 ? -35.906 17.266 9.234 1 33.94 146 VAL B N 1
ATOM 4238 C CA . VAL B 1 146 ? -36.875 16.5 8.438 1 33.94 146 VAL B CA 1
ATOM 4239 C C . VAL B 1 146 ? -36.75 15.016 8.766 1 33.94 146 VAL B C 1
ATOM 4241 O O . VAL B 1 146 ? -37.562 14.195 8.32 1 33.94 146 VAL B O 1
ATOM 4244 N N . TRP B 1 147 ? -35.594 14.562 9.156 1 33.41 147 TRP B N 1
ATOM 4245 C CA . TRP B 1 147 ? -35.688 13.109 9.281 1 33.41 147 TRP B CA 1
ATOM 4246 C C . TRP B 1 147 ? -36.125 12.703 10.688 1 33.41 147 TRP B C 1
ATOM 4248 O O . TRP B 1 147 ? -35.938 13.469 11.641 1 33.41 147 TRP B O 1
ATOM 4258 N N . GLU B 1 148 ? -36.781 11.57 10.805 1 36.66 148 GLU B N 1
ATOM 4259 C CA . GLU B 1 148 ? -37.438 11.031 11.984 1 36.66 148 GLU B CA 1
ATOM 4260 C C . GLU B 1 148 ? -36.562 11.133 13.219 1 36.66 148 GLU B C 1
ATOM 4262 O O . GLU B 1 148 ? -37.031 11.484 14.305 1 36.66 148 GLU B O 1
ATOM 4267 N N . GLN B 1 149 ? -35.469 10.586 13.125 1 34.56 149 GLN B N 1
ATOM 4268 C CA . GLN B 1 149 ? -34.75 10.461 14.383 1 34.56 149 GLN B CA 1
ATOM 4269 C C . GLN B 1 149 ? -33.875 11.688 14.633 1 34.56 149 GLN B C 1
ATOM 4271 O O . GLN B 1 149 ? -32.875 11.609 15.359 1 34.56 149 GLN B O 1
ATOM 4276 N N . SER B 1 150 ? -34.062 12.727 13.898 1 33.88 150 SER B N 1
ATOM 4277 C CA . SER B 1 150 ? -33.375 14 14.102 1 33.88 150 SER B CA 1
ATOM 4278 C C . SER B 1 150 ? -33.812 14.656 15.406 1 33.88 150 SER B C 1
ATOM 4280 O O . SER B 1 150 ? -34.781 14.227 16.031 1 33.88 150 SER B O 1
ATOM 4282 N N . ALA B 1 151 ? -33.219 15.789 15.781 1 37.84 151 ALA B N 1
ATOM 4283 C CA . ALA B 1 151 ? -33.656 16.562 16.953 1 37.84 151 ALA B CA 1
ATOM 4284 C C . ALA B 1 151 ? -35.156 16.797 16.953 1 37.84 151 ALA B C 1
ATOM 4286 O O . ALA B 1 151 ? -35.75 16.906 15.883 1 37.84 151 ALA B O 1
ATOM 4287 N N . PRO B 1 152 ? -35.812 16.438 17.984 1 37.66 152 PRO B N 1
ATOM 4288 C CA . PRO B 1 152 ? -37.281 16.531 18.062 1 37.66 152 PRO B CA 1
ATOM 4289 C C . PRO B 1 152 ? -37.812 17.812 17.453 1 37.66 152 PRO B C 1
ATOM 4291 O O . PRO B 1 152 ? -38.969 17.844 17 1 37.66 152 PRO B O 1
ATOM 4294 N N . LYS B 1 153 ? -37.188 19.031 17.547 1 35.97 153 LYS B N 1
ATOM 4295 C CA . LYS B 1 153 ? -37.812 20.266 17.078 1 35.97 153 LYS B CA 1
ATOM 4296 C C . LYS B 1 153 ? -37.031 20.875 15.914 1 35.97 153 LYS B C 1
ATOM 4298 O O . LYS B 1 153 ? -36.125 21.656 16.125 1 35.97 153 LYS B O 1
ATOM 4303 N N . ILE B 1 154 ? -36.625 20.062 15 1 38.12 154 ILE B N 1
ATOM 4304 C CA . ILE B 1 154 ? -35.812 20.656 13.945 1 38.12 154 ILE B CA 1
ATOM 4305 C C . ILE B 1 154 ? -36.719 21.438 12.984 1 38.12 154 ILE B C 1
ATOM 4307 O O . ILE B 1 154 ? -37.719 20.906 12.492 1 38.12 154 ILE B O 1
ATOM 4311 N N . ARG B 1 155 ? -36.625 22.75 13.016 1 35.53 155 ARG B N 1
ATOM 4312 C CA . ARG B 1 155 ? -37.188 23.5 11.906 1 35.53 155 ARG B CA 1
ATOM 4313 C C . ARG B 1 155 ? -36.375 23.266 10.625 1 35.53 155 ARG B C 1
ATOM 4315 O O . ARG B 1 155 ? -35.156 23.203 10.656 1 35.53 155 ARG B O 1
ATOM 4322 N N . VAL B 1 156 ? -36.875 22.766 9.594 1 36.91 156 VAL B N 1
ATOM 4323 C CA . VAL B 1 156 ? -36.406 22.484 8.242 1 36.91 156 VAL B CA 1
ATOM 4324 C C . VAL B 1 156 ? -35.625 23.703 7.691 1 36.91 156 VAL B C 1
ATOM 4326 O O . VAL B 1 156 ? -36.188 24.797 7.59 1 36.91 156 VAL B O 1
ATOM 4329 N N . GLY B 1 157 ? -34.344 23.984 8.039 1 39 157 GLY B N 1
ATOM 4330 C CA . GLY B 1 157 ? -33.688 25.047 7.312 1 39 157 GLY B CA 1
ATOM 4331 C C . GLY B 1 157 ? -32.906 24.562 6.102 1 39 157 GLY B C 1
ATOM 4332 O O . GLY B 1 157 ? -32.875 23.359 5.828 1 39 157 GLY B O 1
ATOM 4333 N N . SER B 1 158 ? -32.688 25.453 5.043 1 42.75 158 SER B N 1
ATOM 4334 C CA . SER B 1 158 ? -31.922 25.234 3.828 1 42.75 158 SER B CA 1
ATOM 4335 C C . SER B 1 158 ? -30.438 25.094 4.145 1 42.75 158 SER B C 1
ATOM 4337 O O . SER B 1 158 ? -29.906 25.812 4.984 1 42.75 158 SER B O 1
ATOM 4339 N N . HIS B 1 159 ? -29.906 23.938 3.834 1 46.09 159 HIS B N 1
ATOM 4340 C CA . HIS B 1 159 ? -28.469 23.797 4.004 1 46.09 159 HIS B CA 1
ATOM 4341 C C . HIS B 1 159 ? -27.719 24.344 2.803 1 46.09 159 HIS B C 1
ATOM 4343 O O . HIS B 1 159 ? -27.984 23.953 1.662 1 46.09 159 HIS B O 1
ATOM 4349 N N . PRO B 1 160 ? -26.906 25.25 3.033 1 44.25 160 PRO B N 1
ATOM 4350 C CA . PRO B 1 160 ? -26.219 25.906 1.92 1 44.25 160 PRO B CA 1
ATOM 4351 C C . PRO B 1 160 ? -25.453 24.938 1.03 1 44.25 160 PRO B C 1
ATOM 4353 O O . PRO B 1 160 ? -25.297 25.188 -0.166 1 44.25 160 PRO B O 1
ATOM 4356 N N . ASN B 1 161 ? -25.047 23.875 1.547 1 45.56 161 ASN B N 1
ATOM 4357 C CA . ASN B 1 161 ? -24.188 23.031 0.723 1 45.56 161 ASN B CA 1
ATOM 4358 C C . ASN B 1 161 ? -24.953 21.859 0.122 1 45.56 161 ASN B C 1
ATOM 4360 O O . ASN B 1 161 ? -24.359 20.922 -0.42 1 45.56 161 ASN B O 1
ATOM 4364 N N . ALA B 1 162 ? -26.266 21.953 0.377 1 46.44 162 ALA B N 1
ATOM 4365 C CA . ALA B 1 162 ? -27.078 20.891 -0.199 1 46.44 162 ALA B CA 1
ATOM 4366 C C . ALA B 1 162 ? -27.438 21.203 -1.649 1 46.44 162 ALA B C 1
ATOM 4368 O O . ALA B 1 162 ? -27.688 22.359 -2 1 46.44 162 ALA B O 1
ATOM 4369 N N . GLY B 1 163 ? -27.047 20.438 -2.596 1 43.84 163 GLY B N 1
ATOM 4370 C CA . GLY B 1 163 ? -27.375 20.641 -3.998 1 43.84 163 GLY B CA 1
ATOM 4371 C C . GLY B 1 163 ? -28.734 21.297 -4.207 1 43.84 163 GLY B C 1
ATOM 4372 O O . GLY B 1 163 ? -28.828 22.344 -4.844 1 43.84 163 GLY B O 1
ATOM 4373 N N . ASP B 1 164 ? -29.688 20.719 -3.963 1 45.66 164 ASP B N 1
ATOM 4374 C CA . ASP B 1 164 ? -31 21.281 -4.246 1 45.66 164 ASP B CA 1
ATOM 4375 C C . ASP B 1 164 ? -31.438 22.219 -3.121 1 45.66 164 ASP B C 1
ATOM 4377 O O . ASP B 1 164 ? -32.594 22.656 -3.092 1 45.66 164 ASP B O 1
ATOM 4381 N N . GLY B 1 165 ? -30.562 22.688 -2.334 1 42.97 165 GLY B N 1
ATOM 4382 C CA . GLY B 1 165 ? -30.875 23.609 -1.255 1 42.97 165 GLY B CA 1
ATOM 4383 C C . GLY B 1 165 ? -31.469 22.922 -0.042 1 42.97 165 GLY B C 1
ATOM 4384 O O . GLY B 1 165 ? -31.828 23.594 0.94 1 42.97 165 GLY B O 1
ATOM 4385 N N . GLU B 1 166 ? -31.797 21.688 -0.334 1 43.5 166 GLU B N 1
ATOM 4386 C CA . GLU B 1 166 ? -32.438 20.984 0.764 1 43.5 166 GLU B CA 1
ATOM 4387 C C . GLU B 1 166 ? -31.453 20.047 1.472 1 43.5 166 GLU B C 1
ATOM 4389 O O . GLU B 1 166 ? -30.594 19.453 0.831 1 43.5 166 GLU B O 1
ATOM 4394 N N . TRP B 1 167 ? -31.422 20.078 2.705 1 44.09 167 TRP B N 1
ATOM 4395 C CA . TRP B 1 167 ? -30.625 19.188 3.557 1 44.09 167 TRP B CA 1
ATOM 4396 C C . TRP B 1 167 ? -30.875 17.719 3.211 1 44.09 167 TRP B C 1
ATOM 4398 O O . TRP B 1 167 ? -32.031 17.328 2.984 1 44.09 167 TRP B O 1
ATOM 4408 N N . GLY B 1 168 ? -29.875 16.922 3.119 1 44.81 168 GLY B N 1
ATOM 4409 C CA . GLY B 1 168 ? -30.047 15.5 2.904 1 44.81 168 GLY B CA 1
ATOM 4410 C C . GLY B 1 168 ? -30.125 15.125 1.437 1 44.81 168 GLY B C 1
ATOM 4411 O O . GLY B 1 168 ? -30.531 14.016 1.095 1 44.81 168 GLY B O 1
ATOM 4412 N N . THR B 1 169 ? -30.047 16.141 0.694 1 44.34 169 THR B N 1
ATOM 4413 C CA . THR B 1 169 ? -30.172 15.773 -0.711 1 44.34 169 THR B CA 1
ATOM 4414 C C . THR B 1 169 ? -28.906 15.07 -1.207 1 44.34 169 THR B C 1
ATOM 4416 O O . THR B 1 169 ? -27.859 15.164 -0.581 1 44.34 169 THR B O 1
ATOM 4419 N N . SER B 1 170 ? -29.047 14.398 -2.234 1 48.44 170 SER B N 1
ATOM 4420 C CA . SER B 1 170 ? -28.047 13.68 -3.008 1 48.44 170 SER B CA 1
ATOM 4421 C C . SER B 1 170 ? -26.922 14.609 -3.447 1 48.44 170 SER B C 1
ATOM 4423 O O . SER B 1 170 ? -27.172 15.742 -3.875 1 48.44 170 SER B O 1
ATOM 4425 N N . GLY B 1 171 ? -25.688 14.453 -2.932 1 55.06 171 GLY B N 1
ATOM 4426 C CA . GLY B 1 171 ? -24.531 15.211 -3.375 1 55.06 171 GLY B CA 1
ATOM 4427 C C . GLY B 1 171 ? -24.031 16.203 -2.338 1 55.06 171 GLY B C 1
ATOM 4428 O O . GLY B 1 171 ? -23.203 17.062 -2.643 1 55.06 171 GLY B O 1
ATOM 4429 N N . GLU B 1 172 ? -24.656 16.203 -1.216 1 59.72 172 GLU B N 1
ATOM 4430 C CA . GLU B 1 172 ? -24.234 17.125 -0.165 1 59.72 172 GLU B CA 1
ATOM 4431 C C . GLU B 1 172 ? -22.828 16.781 0.336 1 59.72 172 GLU B C 1
ATOM 4433 O O . GLU B 1 172 ? -22.484 15.602 0.455 1 59.72 172 GLU B O 1
ATOM 4438 N N . VAL B 1 173 ? -22.062 17.953 0.422 1 67.06 173 VAL B N 1
ATOM 4439 C CA . VAL B 1 173 ? -20.75 17.812 1.055 1 67.06 173 VAL B CA 1
ATOM 4440 C C . VAL B 1 173 ? -20.922 17.547 2.547 1 67.06 173 VAL B C 1
ATOM 4442 O O . VAL B 1 173 ? -21.688 18.234 3.229 1 67.06 173 VAL B O 1
ATOM 4445 N N . PRO B 1 174 ? -20.406 16.484 2.982 1 75.44 174 PRO B N 1
ATOM 4446 C CA . PRO B 1 174 ? -20.531 16.172 4.406 1 75.44 174 PRO B CA 1
ATOM 4447 C C . PRO B 1 174 ? -20.062 17.312 5.309 1 75.44 174 PRO B C 1
ATOM 4449 O O . PRO B 1 174 ? -19.031 17.938 5.039 1 75.44 174 PRO B O 1
ATOM 4452 N N . SER B 1 175 ? -20.891 17.688 6.246 1 80.06 175 SER B N 1
ATOM 4453 C CA . SER B 1 175 ? -20.562 18.656 7.273 1 80.06 175 SER B CA 1
ATOM 4454 C C . SER B 1 175 ? -20.891 18.141 8.664 1 80.06 175 SER B C 1
ATOM 4456 O O . SER B 1 175 ? -21.672 17.188 8.812 1 80.06 175 SER B O 1
ATOM 4458 N N . PHE B 1 176 ? -20.266 18.672 9.641 1 84.44 176 PHE B N 1
ATOM 4459 C CA . PHE B 1 176 ? -20.516 18.219 11 1 84.44 176 PHE B CA 1
ATOM 4460 C C . PHE B 1 176 ? -20.656 19.391 11.953 1 84.44 176 PHE B C 1
ATOM 4462 O O . PHE B 1 176 ? -20.188 20.484 11.672 1 84.44 176 PHE B O 1
ATOM 4469 N N . LEU B 1 177 ? -21.297 19.109 12.992 1 81.12 177 LEU B N 1
ATOM 4470 C CA . LEU B 1 177 ? -21.484 20.094 14.055 1 81.12 177 LEU B CA 1
ATOM 4471 C C . LEU B 1 177 ? -20.359 19.984 15.086 1 81.12 177 LEU B C 1
ATOM 4473 O O . LEU B 1 177 ? -20.016 18.891 15.523 1 81.12 177 LEU B O 1
ATOM 4477 N N . TYR B 1 178 ? -19.781 21.078 15.297 1 84 178 TYR B N 1
ATOM 4478 C CA . TYR B 1 178 ? -18.812 21.344 16.344 1 84 178 TYR B CA 1
ATOM 4479 C C . TYR B 1 178 ? -19.422 22.188 17.453 1 84 178 TYR B C 1
ATOM 4481 O O . TYR B 1 178 ? -19.938 23.281 17.203 1 84 178 TYR B O 1
ATOM 4489 N N . ALA B 1 179 ? -19.438 21.594 18.719 1 83.81 179 ALA B N 1
ATOM 4490 C CA . ALA B 1 179 ? -20.125 22.312 19.797 1 83.81 179 ALA B CA 1
ATOM 4491 C C . ALA B 1 179 ? -19.266 22.359 21.047 1 83.81 179 ALA B C 1
ATOM 4493 O O . ALA B 1 179 ? -18.797 21.312 21.531 1 83.81 179 ALA B O 1
ATOM 4494 N N . MET B 1 180 ? -19.125 23.594 21.578 1 88.12 180 MET B N 1
ATOM 4495 C CA . MET B 1 180 ? -18.391 23.828 22.828 1 88.12 180 MET B CA 1
ATOM 4496 C C . MET B 1 180 ? -19.328 24.375 23.906 1 88.12 180 MET B C 1
ATOM 4498 O O . MET B 1 180 ? -19.625 25.578 23.922 1 88.12 180 MET B O 1
ATOM 4502 N N . PRO B 1 181 ? -19.703 23.516 24.828 1 86.81 181 PRO B N 1
ATOM 4503 C CA . PRO B 1 181 ? -20.484 24.062 25.938 1 86.81 181 PRO B CA 1
ATOM 4504 C C . PRO B 1 181 ? -19.672 25.047 26.781 1 86.81 181 PRO B C 1
ATOM 4506 O O . PRO B 1 181 ? -18.562 24.719 27.234 1 86.81 181 PRO B O 1
ATOM 4509 N N . LEU B 1 182 ? -20.156 26.234 27.047 1 84.5 182 LEU B N 1
ATOM 4510 C CA . LEU B 1 182 ? -19.406 27.297 27.703 1 84.5 182 LEU B CA 1
ATOM 4511 C C . LEU B 1 182 ? -19.922 27.516 29.125 1 84.5 182 LEU B C 1
ATOM 4513 O O . LEU B 1 182 ? -19.406 28.391 29.844 1 84.5 182 LEU B O 1
ATOM 4517 N N . GLY B 1 183 ? -20.828 26.703 29.562 1 78.94 183 GLY B N 1
ATOM 4518 C CA . GLY B 1 183 ? -21.422 26.844 30.875 1 78.94 183 GLY B CA 1
ATOM 4519 C C . GLY B 1 183 ? -22.859 27.344 30.828 1 78.94 183 GLY B C 1
ATOM 4520 O O . GLY B 1 183 ? -23.203 28.156 29.984 1 78.94 183 GLY B O 1
ATOM 4521 N N . GLY B 1 184 ? -23.547 26.844 31.781 1 77.56 184 GLY B N 1
ATOM 4522 C CA . GLY B 1 184 ? -24.953 27.188 31.75 1 77.56 184 GLY B CA 1
ATOM 4523 C C . GLY B 1 184 ? -25.641 26.75 30.469 1 77.56 184 GLY B C 1
ATOM 4524 O O . GLY B 1 184 ? -25.547 25.594 30.062 1 77.56 184 GLY B O 1
ATOM 4525 N N . ASP B 1 185 ? -26.359 27.766 29.766 1 74.62 185 ASP B N 1
ATOM 4526 C CA . ASP B 1 185 ? -27.062 27.469 28.516 1 74.62 185 ASP B CA 1
ATOM 4527 C C . ASP B 1 185 ? -26.312 28.047 27.312 1 74.62 185 ASP B C 1
ATOM 4529 O O . ASP B 1 185 ? -26.828 28.016 26.188 1 74.62 185 ASP B O 1
ATOM 4533 N N . ARG B 1 186 ? -25.141 28.406 27.672 1 79.75 186 ARG B N 1
ATOM 4534 C CA . ARG B 1 186 ? -24.359 29 26.578 1 79.75 186 ARG B CA 1
ATOM 4535 C C . ARG B 1 186 ? -23.5 27.938 25.875 1 79.75 186 ARG B C 1
ATOM 4537 O O . ARG B 1 186 ? -22.906 27.078 26.531 1 79.75 186 ARG B O 1
ATOM 4544 N N . VAL B 1 187 ? -23.625 27.922 24.578 1 81.12 187 VAL B N 1
ATOM 4545 C CA . VAL B 1 187 ? -22.859 26.969 23.766 1 81.12 187 VAL B CA 1
ATOM 4546 C C . VAL B 1 187 ? -22.344 27.641 22.5 1 81.12 187 VAL B C 1
ATOM 4548 O O . VAL B 1 187 ? -23.047 28.469 21.906 1 81.12 187 VAL B O 1
ATOM 4551 N N . PHE B 1 188 ? -21.109 27.375 22.172 1 81.62 188 PHE B N 1
ATOM 4552 C CA . PHE B 1 188 ? -20.609 27.734 20.844 1 81.62 188 PHE B CA 1
ATOM 4553 C C . PHE B 1 188 ? -20.891 26.625 19.844 1 81.62 188 PHE B C 1
ATOM 4555 O O . PHE B 1 188 ? -20.516 25.469 20.078 1 81.62 188 PHE B O 1
ATOM 4562 N N . LEU B 1 189 ? -21.578 26.891 18.812 1 75.75 189 LEU B N 1
ATOM 4563 C CA . LEU B 1 189 ? -21.938 25.953 17.75 1 75.75 189 LEU B CA 1
ATOM 4564 C C . LEU B 1 189 ? -21.281 26.344 16.438 1 75.75 189 LEU B C 1
ATOM 4566 O O . LEU B 1 189 ? -21.266 27.531 16.078 1 75.75 189 LEU B O 1
ATOM 4570 N N . GLU B 1 190 ? -20.672 25.344 15.789 1 78.06 190 GLU B N 1
ATOM 4571 C CA . GLU B 1 190 ? -20.047 25.609 14.492 1 78.06 190 GLU B CA 1
ATOM 4572 C C . GLU B 1 190 ? -20.328 24.469 13.508 1 78.06 190 GLU B C 1
ATOM 4574 O O . GLU B 1 190 ? -20.109 23.297 13.828 1 78.06 190 GLU B O 1
ATOM 4579 N N . GLU B 1 191 ? -20.938 24.828 12.398 1 74 191 GLU B N 1
ATOM 4580 C CA . GLU B 1 191 ? -21.031 23.875 11.289 1 74 191 GLU B CA 1
ATOM 4581 C C . GLU B 1 191 ? -19.797 23.922 10.406 1 74 191 GLU B C 1
ATOM 4583 O O . GLU B 1 191 ? -19.422 24.984 9.898 1 74 191 GLU B O 1
ATOM 4588 N N . THR B 1 192 ? -19.125 22.812 10.281 1 76.31 192 THR B N 1
ATOM 4589 C CA . THR B 1 192 ? -17.828 22.766 9.633 1 76.31 192 THR B CA 1
ATOM 4590 C C . THR B 1 192 ? -17.844 21.781 8.461 1 76.31 192 THR B C 1
ATOM 4592 O O . THR B 1 192 ? -18.375 20.672 8.586 1 76.31 192 THR B O 1
ATOM 4595 N N . CYS B 1 193 ? -17.469 22.266 7.336 1 69.19 193 CYS B N 1
ATOM 4596 C CA . CYS B 1 193 ? -17.109 21.406 6.211 1 69.19 193 CYS B CA 1
ATOM 4597 C C . CYS B 1 193 ? -15.602 21.219 6.117 1 69.19 193 CYS B C 1
ATOM 4599 O O . CYS B 1 193 ? -14.867 22.188 5.926 1 69.19 193 CYS B O 1
ATOM 4601 N N . LEU B 1 194 ? -15.188 20 6.289 1 66.62 194 LEU B N 1
ATOM 4602 C CA . LEU B 1 194 ? -13.758 19.75 6.367 1 66.62 194 LEU B CA 1
ATOM 4603 C C . LEU B 1 194 ? -13.07 20.078 5.051 1 66.62 194 LEU B C 1
ATOM 4605 O O . LEU B 1 194 ? -11.961 20.625 5.043 1 66.62 194 LEU B O 1
ATOM 4609 N N . VAL B 1 195 ? -13.578 19.688 4.008 1 61.28 195 VAL B N 1
ATOM 4610 C CA . VAL B 1 195 ? -12.93 19.953 2.729 1 61.28 195 VAL B CA 1
ATOM 4611 C C . VAL B 1 195 ? -13.992 20.234 1.666 1 61.28 195 VAL B C 1
ATOM 4613 O O . VAL B 1 195 ? -14.938 19.453 1.511 1 61.28 195 VAL B O 1
ATOM 4616 N N . ALA B 1 196 ? -13.953 21.438 1.248 1 56.88 196 ALA B N 1
ATOM 4617 C CA . ALA B 1 196 ? -14.82 21.781 0.122 1 56.88 196 ALA B CA 1
ATOM 4618 C C . ALA B 1 196 ? -14.039 22.5 -0.978 1 56.88 196 ALA B C 1
ATOM 4620 O O . ALA B 1 196 ? -13.133 23.281 -0.692 1 56.88 196 ALA B O 1
ATOM 4621 N N . LYS B 1 197 ? -14.133 22.031 -2.129 1 52.84 197 LYS B N 1
ATOM 4622 C CA . LYS B 1 197 ? -13.625 22.828 -3.244 1 52.84 197 LYS B CA 1
ATOM 4623 C C . LYS B 1 197 ? -14.539 24.016 -3.531 1 52.84 197 LYS B C 1
ATOM 4625 O O . LYS B 1 197 ? -15.742 23.844 -3.736 1 52.84 197 LYS B O 1
ATOM 4630 N N . VAL B 1 198 ? -14.266 25.141 -2.762 1 47.12 198 VAL B N 1
ATOM 4631 C CA . VAL B 1 198 ? -15.141 26.312 -2.641 1 47.12 198 VAL B CA 1
ATOM 4632 C C . VAL B 1 198 ? -15.219 27.031 -3.982 1 47.12 198 VAL B C 1
ATOM 4634 O O . VAL B 1 198 ? -14.195 27.328 -4.602 1 47.12 198 VAL B O 1
ATOM 4637 N N . HIS B 1 199 ? -16.391 27.078 -4.566 1 42.91 199 HIS B N 1
ATOM 4638 C CA . HIS B 1 199 ? -16.609 28 -5.664 1 42.91 199 HIS B CA 1
ATOM 4639 C C . HIS B 1 199 ? -17.109 29.359 -5.148 1 42.91 199 HIS B C 1
ATOM 4641 O O . HIS B 1 199 ? -16.859 30.391 -5.773 1 42.91 199 HIS B O 1
ATOM 4647 N N . GLU B 1 200 ? -17.953 29.406 -4.055 1 39.97 200 GLU B N 1
ATOM 4648 C CA . GLU B 1 200 ? -18.578 30.688 -3.76 1 39.97 200 GLU B CA 1
ATOM 4649 C C . GLU B 1 200 ? -18.125 31.234 -2.402 1 39.97 200 GLU B C 1
ATOM 4651 O O . GLU B 1 200 ? -17.672 30.469 -1.551 1 39.97 200 GLU B O 1
ATOM 4656 N N . GLU B 1 201 ? -18.203 32.719 -1.929 1 40.22 201 GLU B N 1
ATOM 4657 C CA . GLU B 1 201 ? -17.547 33.781 -1.175 1 40.22 201 GLU B CA 1
ATOM 4658 C C . GLU B 1 201 ? -17.922 33.719 0.304 1 40.22 201 GLU B C 1
ATOM 4660 O O . GLU B 1 201 ? -17.125 34.062 1.167 1 40.22 201 GLU B O 1
ATOM 4665 N N . GLU B 1 202 ? -19.125 33.5 0.948 1 40.75 202 GLU B N 1
ATOM 4666 C CA . GLU B 1 202 ? -19.438 34.219 2.191 1 40.75 202 GLU B CA 1
ATOM 4667 C C . GLU B 1 202 ? -18.906 33.438 3.402 1 40.75 202 GLU B C 1
ATOM 4669 O O . GLU B 1 202 ? -19.141 33.844 4.543 1 40.75 202 GLU B O 1
ATOM 4674 N N . TRP B 1 203 ? -18.344 32.406 3.547 1 45.34 203 TRP B N 1
ATOM 4675 C CA . TRP B 1 203 ? -17.938 31.547 4.66 1 45.34 203 TRP B CA 1
ATOM 4676 C C . TRP B 1 203 ? -16.469 31.766 5 1 45.34 203 TRP B C 1
ATOM 4678 O O . TRP B 1 203 ? -15.711 32.312 4.191 1 45.34 203 TRP B O 1
ATOM 4688 N N . SER B 1 204 ? -16.297 31.781 6.477 1 58.44 204 SER B N 1
ATOM 4689 C CA . SER B 1 204 ? -14.875 31.719 6.809 1 58.44 204 SER B CA 1
ATOM 4690 C C . SER B 1 204 ? -14.188 30.578 6.047 1 58.44 204 SER B C 1
ATOM 4692 O O . SER B 1 204 ? -14.68 29.453 6.031 1 58.44 204 SER B O 1
ATOM 4694 N N . TYR B 1 205 ? -13.359 31.016 5.242 1 67.25 205 TYR B N 1
ATOM 4695 C CA . TYR B 1 205 ? -12.617 30.109 4.383 1 67.25 205 TYR B CA 1
ATOM 4696 C C . TYR B 1 205 ? -11.18 29.953 4.855 1 67.25 205 TYR B C 1
ATOM 4698 O O . TYR B 1 205 ? -10.492 30.953 5.094 1 67.25 205 TYR B O 1
ATOM 4706 N N . ILE B 1 206 ? -10.961 28.719 5.336 1 71 206 ILE B N 1
ATOM 4707 C CA . ILE B 1 206 ? -9.57 28.422 5.656 1 71 206 ILE B CA 1
ATOM 4708 C C . ILE B 1 206 ? -8.945 27.594 4.531 1 71 206 ILE B C 1
ATOM 4710 O O . ILE B 1 206 ? -9.281 26.422 4.352 1 71 206 ILE B O 1
ATOM 4714 N N . PRO B 1 207 ? -8.148 28.266 3.807 1 76.69 207 PRO B N 1
ATOM 4715 C CA . PRO B 1 207 ? -7.492 27.484 2.76 1 76.69 207 PRO B CA 1
ATOM 4716 C C . PRO B 1 207 ? -6.609 26.375 3.322 1 76.69 207 PRO B C 1
ATOM 4718 O O . PRO B 1 207 ? -5.902 26.578 4.309 1 76.69 207 PRO B O 1
ATOM 4721 N N . VAL B 1 208 ? -6.75 25.234 2.812 1 80.12 208 VAL B N 1
ATOM 4722 C CA . VAL B 1 208 ? -5.922 24.094 3.205 1 80.12 208 VAL B CA 1
ATOM 4723 C C . VAL B 1 208 ? -5.305 23.453 1.965 1 80.12 208 VAL B C 1
ATOM 4725 O O . VAL B 1 208 ? -5.895 23.484 0.881 1 80.12 208 VAL B O 1
ATOM 4728 N N . GLY B 1 209 ? -4.152 22.844 2.242 1 83 209 GLY B N 1
ATOM 4729 C CA . GLY B 1 209 ? -3.455 22.219 1.13 1 83 209 GLY B CA 1
ATOM 4730 C C . GLY B 1 209 ? -2.76 23.219 0.226 1 83 209 GLY B C 1
ATOM 4731 O O . GLY B 1 209 ? -2.223 24.234 0.699 1 83 209 GLY B O 1
ATOM 4732 N N . GLY B 1 210 ? -2.639 22.828 -1.002 1 80.81 210 GLY B N 1
ATOM 4733 C CA . GLY B 1 210 ? -1.963 23.672 -1.973 1 80.81 210 GLY B CA 1
ATOM 4734 C C . GLY B 1 210 ? -0.467 23.422 -2.037 1 80.81 210 GLY B C 1
ATOM 4735 O O . GLY B 1 210 ? 0.067 22.609 -1.283 1 80.81 210 GLY B O 1
ATOM 4736 N N . PRO B 1 211 ? 0.13 24.172 -2.906 1 87.31 211 PRO B N 1
ATOM 4737 C CA . PRO B 1 211 ? 1.562 23.953 -3.135 1 87.31 211 PRO B CA 1
ATOM 4738 C C . PRO B 1 211 ? 2.432 24.562 -2.041 1 87.31 211 PRO B C 1
ATOM 4740 O O . PRO B 1 211 ? 2.062 25.594 -1.456 1 87.31 211 PRO B O 1
ATOM 4743 N N . LEU B 1 212 ? 3.512 23.984 -1.81 1 91.62 212 LEU B N 1
ATOM 4744 C CA . LEU B 1 212 ? 4.504 24.516 -0.885 1 91.62 212 LEU B CA 1
ATOM 4745 C C . LEU B 1 212 ? 5.242 25.688 -1.508 1 91.62 212 LEU B C 1
ATOM 4747 O O . LEU B 1 212 ? 5.391 25.766 -2.729 1 91.62 212 LEU B O 1
ATOM 4751 N N . PRO B 1 213 ? 5.59 26.609 -0.641 1 88.44 213 PRO B N 1
ATOM 4752 C CA . PRO B 1 213 ? 6.391 27.703 -1.169 1 88.44 213 PRO B CA 1
ATOM 4753 C C . PRO B 1 213 ? 7.742 27.25 -1.71 1 88.44 213 PRO B C 1
ATOM 4755 O O . PRO B 1 213 ? 8.344 26.312 -1.177 1 88.44 213 PRO B O 1
ATOM 4758 N N . LYS B 1 214 ? 8.203 27.969 -2.691 1 92.38 214 LYS B N 1
ATOM 4759 C CA . LYS B 1 214 ? 9.523 27.672 -3.252 1 92.38 214 LYS B CA 1
ATOM 4760 C C . LYS B 1 214 ? 10.633 28.062 -2.277 1 92.38 214 LYS B C 1
ATOM 4762 O O . LYS B 1 214 ? 10.547 29.094 -1.606 1 92.38 214 LYS B O 1
ATOM 4767 N N . GLY B 1 215 ? 11.656 27.297 -2.279 1 90.38 215 GLY B N 1
ATOM 4768 C CA . GLY B 1 215 ? 12.742 27.516 -1.338 1 90.38 215 GLY B CA 1
ATOM 4769 C C . GLY B 1 215 ? 13.789 28.484 -1.849 1 90.38 215 GLY B C 1
ATOM 4770 O O . GLY B 1 215 ? 14.648 28.938 -1.09 1 90.38 215 GLY B O 1
ATOM 4771 N N . ASP B 1 216 ? 13.688 28.859 -3.053 1 88.31 216 ASP B N 1
ATOM 4772 C CA . ASP B 1 216 ? 14.703 29.703 -3.672 1 88.31 216 ASP B CA 1
ATOM 4773 C C . ASP B 1 216 ? 14.211 31.141 -3.842 1 88.31 216 ASP B C 1
ATOM 4775 O O . ASP B 1 216 ? 14.383 31.734 -4.906 1 88.31 216 ASP B O 1
ATOM 4779 N N . GLN B 1 217 ? 13.641 31.703 -2.883 1 90.56 217 GLN B N 1
ATOM 4780 C CA . GLN B 1 217 ? 13.18 33.094 -2.949 1 90.56 217 GLN B CA 1
ATOM 4781 C C . GLN B 1 217 ? 13.75 33.906 -1.803 1 90.56 217 GLN B C 1
ATOM 4783 O O . GLN B 1 217 ? 14.211 33.375 -0.802 1 90.56 217 GLN B O 1
ATOM 4788 N N . ALA B 1 218 ? 13.773 35.281 -1.93 1 90.06 218 ALA B N 1
ATOM 4789 C CA . ALA B 1 218 ? 14.461 36.188 -1.003 1 90.06 218 ALA B CA 1
ATOM 4790 C C . ALA B 1 218 ? 13.539 36.594 0.137 1 90.06 218 ALA B C 1
ATOM 4792 O O . ALA B 1 218 ? 13.539 37.781 0.537 1 90.06 218 ALA B O 1
ATOM 4793 N N . VAL B 1 219 ? 12.648 35.719 0.574 1 91.5 219 VAL B N 1
ATOM 4794 C CA . VAL B 1 219 ? 11.711 36 1.66 1 91.5 219 VAL B CA 1
ATOM 4795 C C . VAL B 1 219 ? 11.391 34.688 2.387 1 91.5 219 VAL B C 1
ATOM 4797 O O . VAL B 1 219 ? 11.32 33.625 1.767 1 91.5 219 VAL B O 1
ATOM 4800 N N . ALA B 1 220 ? 11.32 34.75 3.639 1 92.88 220 ALA B N 1
ATOM 4801 C CA . ALA B 1 220 ? 10.875 33.594 4.426 1 92.88 220 ALA B CA 1
ATOM 4802 C C . ALA B 1 220 ? 9.422 33.781 4.859 1 92.88 220 ALA B C 1
ATOM 4804 O O . ALA B 1 220 ? 8.844 34.844 4.723 1 92.88 220 ALA B O 1
ATOM 4805 N N . ALA B 1 221 ? 8.852 32.75 5.234 1 93.75 221 ALA B N 1
ATOM 4806 C CA . ALA B 1 221 ? 7.484 32.781 5.742 1 93.75 221 ALA B CA 1
ATOM 4807 C C . ALA B 1 221 ? 7.285 31.797 6.887 1 93.75 221 ALA B C 1
ATOM 4809 O O . ALA B 1 221 ? 8.141 30.953 7.133 1 93.75 221 ALA B O 1
ATOM 4810 N N . PHE B 1 222 ? 6.23 31.969 7.59 1 94.25 222 PHE B N 1
ATOM 4811 C CA . PHE B 1 222 ? 5.891 31.109 8.711 1 94.25 222 PHE B CA 1
ATOM 4812 C C . PHE B 1 222 ? 4.379 31.031 8.898 1 94.25 222 PHE B C 1
ATOM 4814 O O . PHE B 1 222 ? 3.65 31.938 8.469 1 94.25 222 PHE B O 1
ATOM 4821 N N . GLY B 1 223 ? 3.91 29.922 9.492 1 92.88 223 GLY B N 1
ATOM 4822 C CA . GLY B 1 223 ? 2.484 29.75 9.719 1 92.88 223 GLY B CA 1
ATOM 4823 C C . GLY B 1 223 ? 1.723 29.375 8.461 1 92.88 223 GLY B C 1
ATOM 4824 O O . GLY B 1 223 ? 2.199 28.578 7.648 1 92.88 223 GLY B O 1
ATOM 4825 N N . ALA B 1 224 ? 0.503 29.969 8.281 1 88.62 224 ALA B N 1
ATOM 4826 C CA . ALA B 1 224 ? -0.367 29.656 7.156 1 88.62 224 ALA B CA 1
ATOM 4827 C C . ALA B 1 224 ? 0.291 30.031 5.832 1 88.62 224 ALA B C 1
ATOM 4829 O O . ALA B 1 224 ? 0.152 29.312 4.832 1 88.62 224 ALA B O 1
ATOM 4830 N N . ALA B 1 225 ? 1.029 31.094 5.82 1 88.31 225 ALA B N 1
ATOM 4831 C CA . ALA B 1 225 ? 1.713 31.531 4.605 1 88.31 225 ALA B CA 1
ATOM 4832 C C . ALA B 1 225 ? 2.736 30.5 4.148 1 88.31 225 ALA B C 1
ATOM 4834 O O . ALA B 1 225 ? 2.988 30.359 2.951 1 88.31 225 ALA B O 1
ATOM 4835 N N . ALA B 1 226 ? 3.291 29.828 5.09 1 93.31 226 ALA B N 1
ATOM 4836 C CA . ALA B 1 226 ? 4.289 28.812 4.797 1 93.31 226 ALA B CA 1
ATOM 4837 C C . ALA B 1 226 ? 3.643 27.422 4.672 1 93.31 226 ALA B C 1
ATOM 4839 O O . ALA B 1 226 ? 4.332 26.406 4.688 1 93.31 226 ALA B O 1
ATOM 4840 N N . ASN B 1 227 ? 2.309 27.344 4.676 1 92 227 ASN B N 1
ATOM 4841 C CA . ASN B 1 227 ? 1.534 26.125 4.465 1 92 227 ASN B CA 1
ATOM 4842 C C . ASN B 1 227 ? 1.65 25.172 5.648 1 92 227 ASN B C 1
ATOM 4844 O O . ASN B 1 227 ? 1.725 23.969 5.469 1 92 227 ASN B O 1
ATOM 4848 N N . LEU B 1 228 ? 1.617 25.766 6.844 1 93.69 228 LEU B N 1
ATOM 4849 C CA . LEU B 1 228 ? 1.704 24.938 8.039 1 93.69 228 LEU B CA 1
ATOM 4850 C C . LEU B 1 228 ? 0.321 24.469 8.477 1 93.69 228 LEU B C 1
ATOM 4852 O O . LEU B 1 228 ? 0.196 23.688 9.43 1 93.69 228 LEU B O 1
ATOM 4856 N N . VAL B 1 229 ? -0.711 24.891 7.777 1 91.56 229 VAL B N 1
ATOM 4857 C CA . VAL B 1 229 ? -2.055 24.391 8.062 1 91.56 229 VAL B CA 1
ATOM 4858 C C . VAL B 1 229 ? -2.184 22.953 7.602 1 91.56 229 VAL B C 1
ATOM 4860 O O . VAL B 1 229 ? -1.841 22.625 6.465 1 91.56 229 VAL B O 1
ATOM 4863 N N . HIS B 1 230 ? -2.574 22.125 8.516 1 94.19 230 HIS B N 1
ATOM 4864 C CA . HIS B 1 230 ? -2.785 20.734 8.156 1 94.19 230 HIS B CA 1
ATOM 4865 C C . HIS B 1 230 ? -3.84 20.609 7.059 1 94.19 230 HIS B C 1
ATOM 4867 O O . HIS B 1 230 ? -4.992 21 7.254 1 94.19 230 HIS B O 1
ATOM 4873 N N . PRO B 1 231 ? -3.547 19.969 5.961 1 90.81 231 PRO B N 1
ATOM 4874 C CA . PRO B 1 231 ? -4.465 19.938 4.82 1 90.81 231 PRO B CA 1
ATOM 4875 C C . PRO B 1 231 ? -5.789 19.25 5.141 1 90.81 231 PRO B C 1
ATOM 4877 O O . PRO B 1 231 ? -6.848 19.719 4.715 1 90.81 231 PRO B O 1
ATOM 4880 N N . ALA B 1 232 ? -5.754 18.25 5.91 1 90.75 232 ALA B N 1
ATOM 4881 C CA . ALA B 1 232 ? -6.938 17.406 6.102 1 90.75 232 ALA B CA 1
ATOM 4882 C C . ALA B 1 232 ? -7.762 17.891 7.293 1 90.75 232 ALA B C 1
ATOM 4884 O O . ALA B 1 232 ? -8.984 17.75 7.305 1 90.75 232 ALA B O 1
ATOM 4885 N N . THR B 1 233 ? -7.098 18.422 8.281 1 90.56 233 THR B N 1
ATOM 4886 C CA . THR B 1 233 ? -7.812 18.734 9.523 1 90.56 233 THR B CA 1
ATOM 4887 C C . THR B 1 233 ? -8 20.234 9.68 1 90.56 233 THR B C 1
ATOM 4889 O O . THR B 1 233 ? -8.875 20.672 10.43 1 90.56 233 THR B O 1
ATOM 4892 N N . GLY B 1 234 ? -7.09 21 9.172 1 88.38 234 GLY B N 1
ATOM 4893 C CA . GLY B 1 234 ? -7.145 22.453 9.328 1 88.38 234 GLY B CA 1
ATOM 4894 C C . GLY B 1 234 ? -6.414 22.953 10.562 1 88.38 234 GLY B C 1
ATOM 4895 O O . GLY B 1 234 ? -6.238 24.156 10.734 1 88.38 234 GLY B O 1
ATOM 4896 N N . PHE B 1 235 ? -5.926 22 11.344 1 91.12 235 PHE B N 1
ATOM 4897 C CA . PHE B 1 235 ? -5.176 22.406 12.531 1 91.12 235 PHE B CA 1
ATOM 4898 C C . PHE B 1 235 ? -3.873 23.094 12.141 1 91.12 235 PHE B C 1
ATOM 4900 O O . PHE B 1 235 ? -3.199 22.672 11.195 1 91.12 235 PHE B O 1
ATOM 4907 N N . SER B 1 236 ? -3.535 24.172 12.891 1 91.62 236 SER B N 1
ATOM 4908 C CA . SER B 1 236 ? -2.309 24.891 12.547 1 91.62 236 SER B CA 1
ATOM 4909 C C . SER B 1 236 ? -1.667 25.5 13.789 1 91.62 236 SER B C 1
ATOM 4911 O O . SER B 1 236 ? -0.443 25.625 13.859 1 91.62 236 SER B O 1
ATOM 4913 N N . VAL B 1 237 ? -2.406 25.859 14.773 1 91.56 237 VAL B N 1
ATOM 4914 C CA . VAL B 1 237 ? -1.939 26.688 15.891 1 91.56 237 VAL B CA 1
ATOM 4915 C C . VAL B 1 237 ? -0.877 25.922 16.672 1 91.56 237 VAL B C 1
ATOM 4917 O O . VAL B 1 237 ? 0.246 26.406 16.844 1 91.56 237 VAL B O 1
ATOM 4920 N N . SER B 1 238 ? -1.222 24.75 17.141 1 95.25 238 SER B N 1
ATOM 4921 C CA . SER B 1 238 ? -0.271 23.969 17.922 1 95.25 238 SER B CA 1
ATOM 4922 C C . SER B 1 238 ? 0.984 23.656 17.125 1 95.25 238 SER B C 1
ATOM 4924 O O . SER B 1 238 ? 2.098 23.719 17.641 1 95.25 238 SER B O 1
ATOM 4926 N N . ARG B 1 239 ? 0.773 23.344 15.898 1 95.25 239 ARG B N 1
ATOM 4927 C CA . ARG B 1 239 ? 1.906 23.031 15.031 1 95.25 239 ARG B CA 1
ATOM 4928 C C . ARG B 1 239 ? 2.801 24.25 14.844 1 95.25 239 ARG B C 1
ATOM 4930 O O . ARG B 1 239 ? 4.027 24.141 14.898 1 95.25 239 ARG B O 1
ATOM 4937 N N . SER B 1 240 ? 2.23 25.406 14.617 1 94.88 240 SER B N 1
ATOM 4938 C CA . SER B 1 240 ? 2.992 26.641 14.438 1 94.88 240 SER B CA 1
ATOM 4939 C C . SER B 1 240 ? 3.83 26.953 15.672 1 94.88 240 SER B C 1
ATOM 4941 O O . SER B 1 240 ? 5.004 27.312 15.555 1 94.88 240 SER B O 1
ATOM 4943 N N . PHE B 1 241 ? 3.24 26.781 16.812 1 95.62 241 PHE B N 1
ATOM 4944 C CA . PHE B 1 241 ? 3.982 27.047 18.031 1 95.62 241 PHE B CA 1
ATOM 4945 C C . PHE B 1 241 ? 5.113 26.047 18.219 1 95.62 241 PHE B C 1
ATOM 4947 O O . PHE B 1 241 ? 6.176 26.375 18.734 1 95.62 241 PHE B O 1
ATOM 4954 N N . ARG B 1 242 ? 4.914 24.844 17.766 1 96.12 242 ARG B N 1
ATOM 4955 C CA . ARG B 1 242 ? 5.934 23.797 17.906 1 96.12 242 ARG B CA 1
ATOM 4956 C C . ARG B 1 242 ? 7.105 24.078 16.969 1 96.12 242 ARG B C 1
ATOM 4958 O O . ARG B 1 242 ? 8.258 23.797 17.312 1 96.12 242 ARG B O 1
ATOM 4965 N N . GLU B 1 243 ? 6.82 24.656 15.828 1 96.44 243 GLU B N 1
ATOM 4966 C CA . GLU B 1 243 ? 7.836 24.828 14.797 1 96.44 243 GLU B CA 1
ATOM 4967 C C . GLU B 1 243 ? 8.57 26.156 14.977 1 96.44 243 GLU B C 1
ATOM 4969 O O . GLU B 1 243 ? 9.68 26.328 14.477 1 96.44 243 GLU B O 1
ATOM 4974 N N . ALA B 1 244 ? 8.039 27.062 15.688 1 96.38 244 ALA B N 1
ATOM 4975 C CA . ALA B 1 244 ? 8.516 28.438 15.766 1 96.38 244 ALA B CA 1
ATOM 4976 C C . ALA B 1 244 ? 9.938 28.484 16.312 1 96.38 244 ALA B C 1
ATOM 4978 O O . ALA B 1 244 ? 10.812 29.156 15.75 1 96.38 244 ALA B O 1
ATOM 4979 N N . PRO B 1 245 ? 10.258 27.75 17.391 1 96.19 245 PRO B N 1
ATOM 4980 C CA . PRO B 1 245 ? 11.609 27.875 17.969 1 96.19 245 PRO B CA 1
ATOM 4981 C C . PRO B 1 245 ? 12.703 27.453 16.984 1 96.19 245 PRO B C 1
ATOM 4983 O O . PRO B 1 245 ? 13.734 28.109 16.875 1 96.19 245 PRO B O 1
ATOM 4986 N N . ARG B 1 246 ? 12.445 26.406 16.312 1 96 246 ARG B N 1
ATOM 4987 C CA . ARG B 1 246 ? 13.445 25.906 15.383 1 96 246 ARG B CA 1
ATOM 4988 C C . ARG B 1 246 ? 13.688 26.891 14.25 1 96 246 ARG B C 1
ATOM 4990 O O . ARG B 1 246 ? 14.836 27.125 13.852 1 96 246 ARG B O 1
ATOM 4997 N N . VAL B 1 247 ? 12.688 27.484 13.766 1 96.12 247 VAL B N 1
ATOM 4998 C CA . VAL B 1 247 ? 12.805 28.453 12.68 1 96.12 247 VAL B CA 1
ATOM 4999 C C . VAL B 1 247 ? 13.484 29.719 13.195 1 96.12 247 VAL B C 1
ATOM 5001 O O . VAL B 1 247 ? 14.359 30.281 12.523 1 96.12 247 VAL B O 1
ATOM 5004 N N . ALA B 1 248 ? 13.156 30.125 14.352 1 96 248 ALA B N 1
ATOM 5005 C CA . ALA B 1 248 ? 13.781 31.297 14.961 1 96 248 ALA B CA 1
ATOM 5006 C C . ALA B 1 248 ? 15.273 31.094 15.156 1 96 248 ALA B C 1
ATOM 5008 O O . ALA B 1 248 ? 16.078 31.984 14.875 1 96 248 ALA B O 1
ATOM 5009 N N . ASP B 1 249 ? 15.602 29.891 15.602 1 97.06 249 ASP B N 1
ATOM 5010 C CA . ASP B 1 249 ? 17.016 29.562 15.789 1 97.06 249 ASP B CA 1
ATOM 5011 C C . ASP B 1 249 ? 17.766 29.625 14.469 1 97.06 249 ASP B C 1
ATOM 5013 O O . ASP B 1 249 ? 18.891 30.125 14.414 1 97.06 249 ASP B O 1
ATOM 5017 N N . GLU B 1 250 ? 17.141 29.109 13.461 1 96.94 250 GLU B N 1
ATOM 5018 C CA . GLU B 1 250 ? 17.781 29.125 12.148 1 96.94 250 GLU B CA 1
ATOM 5019 C C . GLU B 1 250 ? 17.906 30.547 11.609 1 96.94 250 GLU B C 1
ATOM 5021 O O . GLU B 1 250 ? 18.938 30.891 11.031 1 96.94 250 GLU B O 1
ATOM 5026 N N . LEU B 1 251 ? 16.922 31.359 11.812 1 94.94 251 LEU B N 1
ATOM 5027 C CA . LEU B 1 251 ? 16.969 32.781 11.414 1 94.94 251 LEU B CA 1
ATOM 5028 C C . LEU B 1 251 ? 18.109 33.5 12.117 1 94.94 251 LEU B C 1
ATOM 5030 O O . LEU B 1 251 ? 18.906 34.188 11.477 1 94.94 251 LEU B O 1
ATOM 5034 N N . ALA B 1 252 ? 18.234 33.25 13.359 1 95.44 252 ALA B N 1
ATOM 5035 C CA . ALA B 1 252 ? 19.281 33.906 14.156 1 95.44 252 ALA B CA 1
ATOM 5036 C C . ALA B 1 252 ? 20.672 33.438 13.688 1 95.44 252 ALA B C 1
ATOM 5038 O O . ALA B 1 252 ? 21.578 34.25 13.594 1 95.44 252 ALA B O 1
ATOM 5039 N N . ALA B 1 253 ? 20.75 32.219 13.422 1 96.88 253 ALA B N 1
ATOM 5040 C CA . ALA B 1 253 ? 22.031 31.672 12.969 1 96.88 253 ALA B CA 1
ATOM 5041 C C . ALA B 1 253 ? 22.438 32.281 11.633 1 96.88 253 ALA B C 1
ATOM 5043 O O . ALA B 1 253 ? 23.609 32.625 11.422 1 96.88 253 ALA B O 1
ATOM 5044 N N . CYS B 1 254 ? 21.5 32.406 10.789 1 95.44 254 CYS B N 1
ATOM 5045 C CA . CYS B 1 254 ? 21.766 33 9.477 1 95.44 254 CYS B CA 1
ATOM 5046 C C . CYS B 1 254 ? 22.219 34.438 9.609 1 95.44 254 CYS B C 1
ATOM 5048 O O . CYS B 1 254 ? 23.156 34.875 8.93 1 95.44 254 CYS B O 1
ATOM 5050 N N . ILE B 1 255 ? 21.625 35.219 10.461 1 92.31 255 ILE B N 1
ATOM 5051 C CA . ILE B 1 255 ? 21.953 36.594 10.68 1 92.31 255 ILE B CA 1
ATOM 5052 C C . ILE B 1 255 ? 23.344 36.719 11.305 1 92.31 255 ILE B C 1
ATOM 5054 O O . ILE B 1 255 ? 24.156 37.531 10.875 1 92.31 255 ILE B O 1
ATOM 5058 N N . ARG B 1 256 ? 23.594 35.875 12.211 1 95.44 256 ARG B N 1
ATOM 5059 C CA . ARG B 1 256 ? 24.906 35.875 12.875 1 95.44 256 ARG B CA 1
ATOM 5060 C C . ARG B 1 256 ? 26.016 35.562 11.891 1 95.44 256 ARG B C 1
ATOM 5062 O O . ARG B 1 256 ? 27.109 36.125 11.977 1 95.44 256 ARG B O 1
ATOM 5069 N N . ALA B 1 257 ? 25.703 34.688 10.992 1 96.25 257 ALA B N 1
ATOM 5070 C CA . ALA B 1 257 ? 26.703 34.281 10.016 1 96.25 257 ALA B CA 1
ATOM 5071 C C . ALA B 1 257 ? 26.875 35.312 8.906 1 96.25 257 ALA B C 1
ATOM 5073 O O . ALA B 1 257 ? 27.797 35.219 8.102 1 96.25 257 ALA B O 1
ATOM 5074 N N . GLY B 1 258 ? 26.031 36.25 8.844 1 94.19 258 GLY B N 1
ATOM 5075 C CA . GLY B 1 258 ? 26.109 37.281 7.832 1 94.19 258 GLY B CA 1
ATOM 5076 C C . GLY B 1 258 ? 25.719 36.812 6.445 1 94.19 258 GLY B C 1
ATOM 5077 O O . GLY B 1 258 ? 26.281 37.281 5.445 1 94.19 258 GLY B O 1
ATOM 5078 N N . LEU B 1 259 ? 24.844 35.906 6.391 1 94.12 259 LEU B N 1
ATOM 5079 C CA . LEU B 1 259 ? 24.438 35.344 5.098 1 94.12 259 LEU B CA 1
ATOM 5080 C C . LEU B 1 259 ? 23.594 36.375 4.32 1 94.12 259 LEU B C 1
ATOM 5082 O O . LEU B 1 259 ? 22.844 37.156 4.914 1 94.12 259 LEU B O 1
ATOM 5086 N N . GLY B 1 260 ? 23.734 36.312 2.971 1 92.06 260 GLY B N 1
ATOM 5087 C CA . GLY B 1 260 ? 22.844 37.062 2.125 1 92.06 260 GLY B CA 1
ATOM 5088 C C . GLY B 1 260 ? 21.391 36.625 2.232 1 92.06 260 GLY B C 1
ATOM 5089 O O . GLY B 1 260 ? 21.109 35.531 2.727 1 92.06 260 GLY B O 1
ATOM 5090 N N . VAL B 1 261 ? 20.516 37.469 1.82 1 90.44 261 VAL B N 1
ATOM 5091 C CA . VAL B 1 261 ? 19.094 37.25 1.992 1 90.44 261 VAL B CA 1
ATOM 5092 C C . VAL B 1 261 ? 18.672 35.938 1.323 1 90.44 261 VAL B C 1
ATOM 5094 O O . VAL B 1 261 ? 17.906 35.156 1.902 1 90.44 261 VAL B O 1
ATOM 5097 N N . ARG B 1 262 ? 19.172 35.719 0.149 1 92.38 262 ARG B N 1
ATOM 5098 C CA . ARG B 1 262 ? 18.766 34.5 -0.591 1 92.38 262 ARG B CA 1
ATOM 5099 C C . ARG B 1 262 ? 19.281 33.25 0.084 1 92.38 262 ARG B C 1
ATOM 5101 O O . ARG B 1 262 ? 18.578 32.25 0.154 1 92.38 262 ARG B O 1
ATOM 5108 N N . GLN B 1 263 ? 20.469 33.312 0.523 1 95.19 263 GLN B N 1
ATOM 5109 C CA . GLN B 1 263 ? 21.047 32.156 1.204 1 95.19 263 GLN B CA 1
ATOM 5110 C C . GLN B 1 263 ? 20.359 31.906 2.541 1 95.19 263 GLN B C 1
ATOM 5112 O O . GLN B 1 263 ? 20.094 30.766 2.898 1 95.19 263 GLN B O 1
ATOM 5117 N N . ALA B 1 264 ? 20.125 33 3.26 1 94.56 264 ALA B N 1
ATOM 5118 C CA . ALA B 1 264 ? 19.453 32.875 4.547 1 94.56 264 ALA B CA 1
ATOM 5119 C C . ALA B 1 264 ? 18.047 32.312 4.379 1 94.56 264 ALA B C 1
ATOM 5121 O O . ALA B 1 264 ? 17.656 31.391 5.105 1 94.56 264 ALA B O 1
ATOM 5122 N N . SER B 1 265 ? 17.312 32.875 3.406 1 94.38 265 SER B N 1
ATOM 5123 C CA . SER B 1 265 ? 15.961 32.375 3.145 1 94.38 265 SER B CA 1
ATOM 5124 C C . SER B 1 265 ? 15.961 30.906 2.758 1 94.38 265 SER B C 1
ATOM 5126 O O . SER B 1 265 ? 15.133 30.141 3.234 1 94.38 265 SER B O 1
ATOM 5128 N N . ALA B 1 266 ? 16.859 30.547 1.924 1 95.69 266 ALA B N 1
ATOM 5129 C CA . ALA B 1 266 ? 16.953 29.156 1.49 1 95.69 266 ALA B CA 1
ATOM 5130 C C . ALA B 1 266 ? 17.172 28.234 2.678 1 95.69 266 ALA B C 1
ATOM 5132 O O . ALA B 1 266 ? 16.594 27.141 2.738 1 95.69 266 ALA B O 1
ATOM 5133 N N . ARG B 1 267 ? 18 28.656 3.551 1 95.81 267 ARG B N 1
ATOM 5134 C CA . ARG B 1 267 ? 18.281 27.844 4.734 1 95.81 267 ARG B CA 1
ATOM 5135 C C . ARG B 1 267 ? 17.062 27.75 5.633 1 95.81 267 ARG B C 1
ATOM 5137 O O . ARG B 1 267 ? 16.781 26.688 6.195 1 95.81 267 ARG B O 1
ATOM 5144 N N . VAL B 1 268 ? 16.359 28.828 5.809 1 95.56 268 VAL B N 1
ATOM 5145 C CA . VAL B 1 268 ? 15.148 28.844 6.633 1 95.56 268 VAL B CA 1
ATOM 5146 C C . VAL B 1 268 ? 14.094 27.922 6.027 1 95.56 268 VAL B C 1
ATOM 5148 O O . VAL B 1 268 ? 13.461 27.125 6.738 1 95.56 268 VAL B O 1
ATOM 5151 N N . TRP B 1 269 ? 13.93 28.016 4.738 1 96.31 269 TRP B N 1
ATOM 5152 C CA . TRP B 1 269 ? 12.961 27.172 4.055 1 96.31 269 TRP B CA 1
ATOM 5153 C C . TRP B 1 269 ? 13.352 25.688 4.168 1 96.31 269 TRP B C 1
ATOM 5155 O O . TRP B 1 269 ? 12.484 24.828 4.367 1 96.31 269 TRP B O 1
ATOM 5165 N N . SER B 1 270 ? 14.617 25.391 4.027 1 95.5 270 SER B N 1
ATOM 5166 C CA . SER B 1 270 ? 15.086 24.016 4.148 1 95.5 270 SER B CA 1
ATOM 5167 C C . SER B 1 270 ? 14.852 23.469 5.555 1 95.5 270 SER B C 1
ATOM 5169 O O . SER B 1 270 ? 14.578 22.281 5.734 1 95.5 270 SER B O 1
ATOM 5171 N N . THR B 1 271 ? 14.969 24.359 6.488 1 95.69 271 THR B N 1
ATOM 5172 C CA . THR B 1 271 ? 14.719 23.984 7.875 1 95.69 271 THR B CA 1
ATOM 5173 C C . THR B 1 271 ? 13.234 23.703 8.109 1 95.69 271 THR B C 1
ATOM 5175 O O . THR B 1 271 ? 12.875 22.75 8.797 1 95.69 271 THR B O 1
ATOM 5178 N N . LEU B 1 272 ? 12.422 24.484 7.547 1 95.81 272 LEU B N 1
ATOM 5179 C CA . LEU B 1 272 ? 10.977 24.391 7.754 1 95.81 272 LEU B CA 1
ATOM 5180 C C . LEU B 1 272 ? 10.391 23.219 6.953 1 95.81 272 LEU B C 1
ATOM 5182 O O . LEU B 1 272 ? 9.477 22.547 7.418 1 95.81 272 LEU B O 1
ATOM 5186 N N . TRP B 1 273 ? 10.93 23.031 5.746 1 95.81 273 TRP B N 1
ATOM 5187 C CA . TRP B 1 273 ? 10.344 22.047 4.844 1 95.81 273 TRP B CA 1
ATOM 5188 C C . TRP B 1 273 ? 11.414 21.094 4.305 1 95.81 273 TRP B C 1
ATOM 5190 O O . TRP B 1 273 ? 11.578 20.953 3.092 1 95.81 273 TRP B O 1
ATOM 5200 N N . PRO B 1 274 ? 12.07 20.344 5.25 1 94.81 274 PRO B N 1
ATOM 5201 C CA . PRO B 1 274 ? 12.922 19.266 4.754 1 94.81 274 PRO B CA 1
ATOM 5202 C C . PRO B 1 274 ? 12.141 18.188 4 1 94.81 274 PRO B C 1
ATOM 5204 O O . PRO B 1 274 ? 10.906 18.156 4.066 1 94.81 274 PRO B O 1
ATOM 5207 N N . GLN B 1 275 ? 12.789 17.328 3.295 1 94.25 275 GLN B N 1
ATOM 5208 C CA . GLN B 1 275 ? 12.141 16.328 2.453 1 94.25 275 GLN B CA 1
ATOM 5209 C C . GLN B 1 275 ? 11.18 15.461 3.268 1 94.25 275 GLN B C 1
ATOM 5211 O O . GLN B 1 275 ? 10.125 15.062 2.773 1 94.25 275 GLN B O 1
ATOM 5216 N N . GLU B 1 276 ? 11.516 15.148 4.465 1 95.31 276 GLU B N 1
ATOM 5217 C CA . GLU B 1 276 ? 10.648 14.367 5.34 1 95.31 276 GLU B CA 1
ATOM 5218 C C . GLU B 1 276 ? 9.305 15.062 5.543 1 95.31 276 GLU B C 1
ATOM 5220 O O . GLU B 1 276 ? 8.25 14.445 5.398 1 95.31 276 GLU B O 1
ATOM 5225 N N . LYS B 1 277 ? 9.336 16.344 5.859 1 96.31 277 LYS B N 1
ATOM 5226 C CA . LYS B 1 277 ? 8.102 17.078 6.098 1 96.31 277 LYS B CA 1
ATOM 5227 C C . LYS B 1 277 ? 7.305 17.25 4.805 1 96.31 277 LYS B C 1
ATOM 5229 O O . LYS B 1 277 ? 6.074 17.25 4.828 1 96.31 277 LYS B O 1
ATOM 5234 N N . ARG B 1 278 ? 8 17.422 3.748 1 95.62 278 ARG B N 1
ATOM 5235 C CA . ARG B 1 278 ? 7.332 17.5 2.453 1 95.62 278 ARG B CA 1
ATOM 5236 C C . ARG B 1 278 ? 6.57 16.219 2.148 1 95.62 278 ARG B C 1
ATOM 5238 O O . ARG B 1 278 ? 5.453 16.266 1.626 1 95.62 278 ARG B O 1
ATOM 5245 N N . THR B 1 279 ? 7.211 15.094 2.445 1 95.94 279 THR B N 1
ATOM 5246 C CA . THR B 1 279 ? 6.562 13.805 2.246 1 95.94 279 THR B CA 1
ATOM 5247 C C . THR B 1 279 ? 5.352 13.656 3.162 1 95.94 279 THR B C 1
ATOM 5249 O O . THR B 1 279 ? 4.301 13.18 2.734 1 95.94 279 THR B O 1
ATOM 5252 N N . GLN B 1 280 ? 5.504 14.086 4.391 1 96.94 280 GLN B N 1
ATOM 5253 C CA . GLN B 1 280 ? 4.391 14.055 5.332 1 96.94 280 GLN B CA 1
ATOM 5254 C C . GLN B 1 280 ? 3.209 14.867 4.805 1 96.94 280 GLN B C 1
ATOM 5256 O O . GLN B 1 280 ? 2.068 14.398 4.828 1 96.94 280 GLN B O 1
ATOM 5261 N N . THR B 1 281 ? 3.531 15.984 4.363 1 96.25 281 THR B N 1
ATOM 5262 C CA . THR B 1 281 ? 2.469 16.875 3.904 1 96.25 281 THR B CA 1
ATOM 5263 C C . THR B 1 281 ? 1.795 16.312 2.654 1 96.25 281 THR B C 1
ATOM 5265 O O . THR B 1 281 ? 0.584 16.469 2.475 1 96.25 281 THR B O 1
ATOM 5268 N N . ALA B 1 282 ? 2.547 15.758 1.756 1 96.12 282 ALA B N 1
ATOM 5269 C CA . ALA B 1 282 ? 1.947 15.109 0.592 1 96.12 282 ALA B CA 1
ATOM 5270 C C . ALA B 1 282 ? 0.922 14.062 1.017 1 96.12 282 ALA B C 1
ATOM 5272 O O . ALA B 1 282 ? -0.127 13.914 0.383 1 96.12 282 ALA B O 1
ATOM 5273 N N . PHE B 1 283 ? 1.251 13.305 2.047 1 97.19 283 PHE B N 1
ATOM 5274 C CA . PHE B 1 283 ? 0.323 12.32 2.59 1 97.19 283 PHE B CA 1
ATOM 5275 C C . PHE B 1 283 ? -0.941 13 3.109 1 97.19 283 PHE B C 1
ATOM 5277 O O . PHE B 1 283 ? -2.049 12.508 2.883 1 97.19 283 PHE B O 1
ATOM 5284 N N . HIS B 1 284 ? -0.746 14.078 3.805 1 97 284 HIS B N 1
ATOM 5285 C CA . HIS B 1 284 ? -1.893 14.805 4.34 1 97 284 HIS B CA 1
ATOM 5286 C C . HIS B 1 284 ? -2.764 15.359 3.221 1 97 284 HIS B C 1
ATOM 5288 O O . HIS B 1 284 ? -3.992 15.383 3.334 1 97 284 HIS B O 1
ATOM 5294 N N . VAL B 1 285 ? -2.123 15.867 2.191 1 94.75 285 VAL B N 1
ATOM 5295 C CA . VAL B 1 285 ? -2.855 16.375 1.031 1 94.75 285 VAL B CA 1
ATOM 5296 C C . VAL B 1 285 ? -3.652 15.234 0.394 1 94.75 285 VAL B C 1
ATOM 5298 O O . VAL B 1 285 ? -4.797 15.43 -0.019 1 94.75 285 VAL B O 1
ATOM 5301 N N . PHE B 1 286 ? -3.035 14.094 0.289 1 95.94 286 PHE B N 1
ATOM 5302 C CA . PHE B 1 286 ? -3.736 12.914 -0.203 1 95.94 286 PHE B CA 1
ATOM 5303 C C . PHE B 1 286 ? -4.996 12.656 0.611 1 95.94 286 PHE B C 1
ATOM 5305 O O . PHE B 1 286 ? -6.059 12.375 0.05 1 95.94 286 PHE B O 1
ATOM 5312 N N . GLY B 1 287 ? -4.824 12.688 1.933 1 94.75 287 GLY B N 1
ATOM 5313 C CA . GLY B 1 287 ? -5.973 12.516 2.807 1 94.75 287 GLY B CA 1
ATOM 5314 C C . GLY B 1 287 ? -7.043 13.578 2.6 1 94.75 287 GLY B C 1
ATOM 5315 O O . GLY B 1 287 ? -8.234 13.266 2.604 1 94.75 287 GLY B O 1
ATOM 5316 N N . MET B 1 288 ? -6.602 14.727 2.467 1 93.12 288 MET B N 1
ATOM 5317 C CA . MET B 1 288 ? -7.523 15.836 2.225 1 93.12 288 MET B CA 1
ATOM 5318 C C . MET B 1 288 ? -8.344 15.594 0.961 1 93.12 288 MET B C 1
ATOM 5320 O O . MET B 1 288 ? -9.57 15.742 0.973 1 93.12 288 MET B O 1
ATOM 5324 N N . GLU B 1 289 ? -7.668 15.281 -0.109 1 91.12 289 GLU B N 1
ATOM 5325 C CA . GLU B 1 289 ? -8.336 15.039 -1.385 1 91.12 289 GLU B CA 1
ATOM 5326 C C . GLU B 1 289 ? -9.289 13.852 -1.289 1 91.12 289 GLU B C 1
ATOM 5328 O O . GLU B 1 289 ? -10.352 13.852 -1.91 1 91.12 289 GLU B O 1
ATOM 5333 N N . LEU B 1 290 ? -8.883 12.844 -0.559 1 93.31 290 LEU B N 1
ATOM 5334 C CA . LEU B 1 290 ? -9.766 11.711 -0.353 1 93.31 290 LEU B CA 1
ATOM 5335 C C . LEU B 1 290 ? -11.062 12.148 0.326 1 93.31 290 LEU B C 1
ATOM 5337 O O . LEU B 1 290 ? -12.156 11.82 -0.14 1 93.31 290 LEU B O 1
ATOM 5341 N N . LEU B 1 291 ? -10.938 12.836 1.404 1 90.56 291 LEU B N 1
ATOM 5342 C CA . LEU B 1 291 ? -12.102 13.281 2.162 1 90.56 291 LEU B CA 1
ATOM 5343 C C . LEU B 1 291 ? -13.039 14.102 1.28 1 90.56 291 LEU B C 1
ATOM 5345 O O . LEU B 1 291 ? -14.258 14.023 1.432 1 90.56 291 LEU B O 1
ATOM 5349 N N . ALA B 1 292 ? -12.461 14.844 0.4 1 86.25 292 ALA B N 1
ATOM 5350 C CA . ALA B 1 292 ? -13.242 15.703 -0.485 1 86.25 292 ALA B CA 1
ATOM 5351 C C . ALA B 1 292 ? -14.102 14.875 -1.435 1 86.25 292 ALA B C 1
ATOM 5353 O O . ALA B 1 292 ? -15.055 15.391 -2.025 1 86.25 292 ALA B O 1
ATOM 5354 N N . THR B 1 293 ? -13.797 13.633 -1.618 1 87.31 293 THR B N 1
ATOM 5355 C CA . THR B 1 293 ? -14.516 12.805 -2.58 1 87.31 293 THR B CA 1
ATOM 5356 C C . THR B 1 293 ? -15.578 11.953 -1.882 1 87.31 293 THR B C 1
ATOM 5358 O O . THR B 1 293 ? -16.422 11.344 -2.537 1 87.31 293 THR B O 1
ATOM 5361 N N . LEU B 1 294 ? -15.547 11.914 -0.586 1 88.5 294 LEU B N 1
ATOM 5362 C CA . LEU B 1 294 ? -16.406 11 0.139 1 88.5 294 LEU B CA 1
ATOM 5363 C C . LEU B 1 294 ? -17.797 11.594 0.332 1 88.5 294 LEU B C 1
ATOM 5365 O O . LEU B 1 294 ? -17.938 12.797 0.59 1 88.5 294 LEU B O 1
ATOM 5369 N N . ASP B 1 295 ? -18.812 10.758 0.199 1 83.5 295 ASP B N 1
ATOM 5370 C CA . ASP B 1 295 ? -20.156 11.148 0.608 1 83.5 295 ASP B CA 1
ATOM 5371 C C . ASP B 1 295 ? -20.344 10.961 2.111 1 83.5 295 ASP B C 1
ATOM 5373 O O . ASP B 1 295 ? -19.406 10.586 2.822 1 83.5 295 ASP B O 1
ATOM 5377 N N . LEU B 1 296 ? -21.5 11.266 2.566 1 82.75 296 LEU B N 1
ATOM 5378 C CA . LEU B 1 296 ? -21.75 11.266 4.004 1 82.75 296 LEU B CA 1
ATOM 5379 C C . LEU B 1 296 ? -21.562 9.867 4.586 1 82.75 296 LEU B C 1
ATOM 5381 O O . LEU B 1 296 ? -20.938 9.711 5.637 1 82.75 296 LEU B O 1
ATOM 5385 N N . ALA B 1 297 ? -22.141 8.891 3.902 1 84.38 297 ALA B N 1
ATOM 5386 C CA . ALA B 1 297 ? -22.031 7.52 4.391 1 84.38 297 ALA B CA 1
ATOM 5387 C C . ALA B 1 297 ? -20.578 7.074 4.465 1 84.38 297 ALA B C 1
ATOM 5389 O O . ALA B 1 297 ? -20.156 6.5 5.469 1 84.38 297 ALA B O 1
ATOM 5390 N N . SER B 1 298 ? -19.844 7.344 3.461 1 90.06 298 SER B N 1
ATOM 5391 C CA . SER B 1 298 ? -18.438 6.98 3.428 1 90.06 298 SER B CA 1
ATOM 5392 C C . SER B 1 298 ? -17.641 7.789 4.441 1 90.06 298 SER B C 1
ATOM 5394 O O . SER B 1 298 ? -16.672 7.281 5.023 1 90.06 298 SER B O 1
ATOM 5396 N N . THR B 1 299 ? -18.031 9.047 4.574 1 90.62 299 THR B N 1
ATOM 5397 C CA . T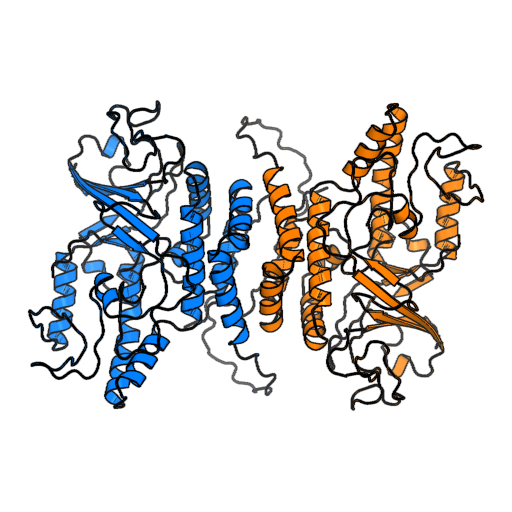HR B 1 299 ? -17.359 9.875 5.574 1 90.62 299 THR B CA 1
ATOM 5398 C C . THR B 1 299 ? -17.562 9.297 6.973 1 90.62 299 THR B C 1
ATOM 5400 O O . THR B 1 299 ? -16.594 9.195 7.746 1 90.62 299 THR B O 1
ATOM 5403 N N . ASN B 1 300 ? -18.766 8.914 7.273 1 89.62 300 ASN B N 1
ATOM 5404 C CA . ASN B 1 300 ? -19.047 8.281 8.555 1 89.62 300 ASN B CA 1
ATOM 5405 C C . ASN B 1 300 ? -18.219 7.016 8.758 1 89.62 300 ASN B C 1
ATOM 5407 O O . ASN B 1 300 ? -17.625 6.82 9.812 1 89.62 300 ASN B O 1
ATOM 5411 N N . ALA B 1 301 ? -18.172 6.223 7.715 1 91.69 301 ALA B N 1
ATOM 5412 C CA . ALA B 1 301 ? -17.406 4.98 7.785 1 91.69 301 ALA B CA 1
ATOM 5413 C C . ALA B 1 301 ? -15.914 5.27 7.953 1 91.69 301 ALA B C 1
ATOM 5415 O O . ALA B 1 301 ? -15.227 4.59 8.719 1 91.69 301 ALA B O 1
ATOM 5416 N N . PHE B 1 302 ? -15.461 6.285 7.301 1 95.5 302 PHE B N 1
ATOM 5417 C CA . PHE B 1 302 ? -14.055 6.648 7.355 1 95.5 302 PHE B CA 1
ATOM 5418 C C . PHE B 1 302 ? -13.664 7.098 8.758 1 95.5 302 PHE B C 1
ATOM 5420 O O . PHE B 1 302 ? -12.703 6.59 9.336 1 95.5 302 PHE B O 1
ATOM 5427 N N . PHE B 1 303 ? -14.383 7.988 9.289 1 94.94 303 PHE B N 1
ATOM 5428 C CA . PHE B 1 303 ? -14.016 8.531 10.594 1 94.94 303 PHE B CA 1
ATOM 5429 C C . PHE B 1 303 ? -14.266 7.504 11.695 1 94.94 303 PHE B C 1
ATOM 5431 O O . PHE B 1 303 ? -13.531 7.453 12.68 1 94.94 303 PHE B O 1
ATOM 5438 N N . GLY B 1 304 ? -15.289 6.699 11.492 1 93.56 304 GLY B N 1
ATOM 5439 C CA . GLY B 1 304 ? -15.438 5.574 12.398 1 93.56 304 GLY B CA 1
ATOM 5440 C C . GLY B 1 304 ? -14.211 4.684 12.453 1 93.56 304 GLY B C 1
ATOM 5441 O O . GLY B 1 304 ? -13.828 4.203 13.523 1 93.56 304 GLY B O 1
ATOM 5442 N N . THR B 1 305 ? -13.625 4.469 11.328 1 94.81 305 THR B N 1
ATOM 5443 C CA . THR B 1 305 ? -12.398 3.691 11.242 1 94.81 305 THR B CA 1
ATOM 5444 C C . THR B 1 305 ? -11.219 4.473 11.812 1 94.81 305 THR B C 1
ATOM 5446 O O . THR B 1 305 ? -10.422 3.924 12.578 1 94.81 305 THR B O 1
ATOM 5449 N N . PHE B 1 306 ? -11.109 5.734 11.539 1 96.44 306 PHE B N 1
ATOM 5450 C CA . PHE B 1 306 ? -10.008 6.605 11.914 1 96.44 306 PHE B CA 1
ATOM 5451 C C . PHE B 1 306 ? -9.82 6.613 13.43 1 96.44 306 PHE B C 1
ATOM 5453 O O . PHE B 1 306 ? -8.711 6.426 13.93 1 96.44 306 PHE B O 1
ATOM 5460 N N . PHE B 1 307 ? -10.898 6.711 14.133 1 95.56 307 PHE B N 1
ATOM 5461 C CA . PHE B 1 307 ? -10.789 6.863 15.578 1 95.56 307 PHE B CA 1
ATOM 5462 C C . PHE B 1 307 ? -10.82 5.504 16.266 1 95.56 307 PHE B C 1
ATOM 5464 O O . PHE B 1 307 ? -10.742 5.426 17.5 1 95.56 307 PHE B O 1
ATOM 5471 N N . LYS B 1 308 ? -10.883 4.461 15.5 1 93 308 LYS B N 1
ATOM 5472 C CA . LYS B 1 308 ? -10.672 3.119 16.031 1 93 308 LYS B CA 1
ATOM 5473 C C . LYS B 1 308 ? -9.188 2.756 16.031 1 93 308 LYS B C 1
ATOM 5475 O O . LYS B 1 308 ? -8.781 1.785 16.672 1 93 308 LYS B O 1
ATOM 5480 N N . LEU B 1 309 ? -8.438 3.521 15.312 1 94.56 309 LEU B N 1
ATOM 5481 C CA . LEU B 1 309 ? -6.996 3.309 15.312 1 94.56 309 LEU B CA 1
ATOM 5482 C C . LEU B 1 309 ? -6.418 3.547 16.703 1 94.56 309 LEU B C 1
ATOM 5484 O O . LEU B 1 309 ? -6.988 4.293 17.5 1 94.56 309 LEU B O 1
ATOM 5488 N N . PRO B 1 310 ? -5.246 2.844 16.984 1 91.69 310 PRO B N 1
ATOM 5489 C CA . PRO B 1 310 ? -4.555 3.244 18.203 1 91.69 310 PRO B CA 1
ATOM 5490 C C . PRO B 1 310 ? -4.34 4.754 18.297 1 91.69 310 PRO B C 1
ATOM 5492 O O . PRO B 1 310 ? -4.055 5.402 17.281 1 91.69 310 PRO B O 1
ATOM 5495 N N . SER B 1 311 ? -4.52 5.297 19.5 1 94.19 311 SER B N 1
ATOM 5496 C CA . SER B 1 311 ? -4.527 6.742 19.703 1 94.19 311 SER B CA 1
ATOM 5497 C C . SER B 1 311 ? -3.24 7.379 19.188 1 94.19 311 SER B C 1
ATOM 5499 O O . SER B 1 311 ? -3.252 8.516 18.703 1 94.19 311 SER B O 1
ATOM 5501 N N . TYR B 1 312 ? -2.195 6.66 19.266 1 93.75 312 TYR B N 1
ATOM 5502 C CA . TYR B 1 312 ? -0.918 7.176 18.781 1 93.75 312 TYR B CA 1
ATOM 5503 C C . TYR B 1 312 ? -1.021 7.617 17.328 1 93.75 312 TYR B C 1
ATOM 5505 O O . TYR B 1 312 ? -0.514 8.68 16.953 1 93.75 312 TYR B O 1
ATOM 5513 N N . TYR B 1 313 ? -1.729 6.898 16.531 1 94.62 313 TYR B N 1
ATOM 5514 C CA . TYR B 1 313 ? -1.741 7.141 15.094 1 94.62 313 TYR B CA 1
ATOM 5515 C C . TYR B 1 313 ? -2.74 8.227 14.727 1 94.62 313 TYR B C 1
ATOM 5517 O O . TYR B 1 313 ? -2.428 9.133 13.945 1 94.62 313 TYR B O 1
ATOM 5525 N N . TRP B 1 314 ? -3.998 8.164 15.266 1 96.69 314 TRP B N 1
ATOM 5526 C CA . TRP B 1 314 ? -4.922 9.219 14.852 1 96.69 314 TRP B CA 1
ATOM 5527 C C . TRP B 1 314 ? -4.551 10.547 15.492 1 96.69 314 TRP B C 1
ATOM 5529 O O . TRP B 1 314 ? -4.723 11.609 14.875 1 96.69 314 TRP B O 1
ATOM 5539 N N . ARG B 1 315 ? -3.943 10.539 16.703 1 96.56 315 ARG B N 1
ATOM 5540 C CA . ARG B 1 315 ? -3.441 11.766 17.312 1 96.56 315 ARG B CA 1
ATOM 5541 C C . ARG B 1 315 ? -2.264 12.328 16.531 1 96.56 315 ARG B C 1
ATOM 5543 O O . ARG B 1 315 ? -2.207 13.531 16.25 1 96.56 315 ARG B O 1
ATOM 5550 N N . GLY B 1 316 ? -1.392 11.445 16.234 1 96.62 316 GLY B N 1
ATOM 5551 C CA . GLY B 1 316 ? -0.223 11.867 15.469 1 96.62 316 GLY B CA 1
ATOM 5552 C C . GLY B 1 316 ? -0.563 12.391 14.094 1 96.62 316 GLY B C 1
ATOM 5553 O O . GLY B 1 316 ? 0.043 13.359 13.625 1 96.62 316 GLY B O 1
ATOM 5554 N N . TYR B 1 317 ? -1.499 11.742 13.438 1 97.56 317 TYR B N 1
ATOM 5555 C CA . TYR B 1 317 ? -1.936 12.219 12.133 1 97.56 317 TYR B CA 1
ATOM 5556 C C . TYR B 1 317 ? -2.508 13.625 12.227 1 97.56 317 TYR B C 1
ATOM 5558 O O . TYR B 1 317 ? -2.135 14.508 11.445 1 97.56 317 TYR B O 1
ATOM 5566 N N . MET B 1 318 ? -3.363 13.867 13.172 1 96.19 318 MET B N 1
ATOM 5567 C CA . MET B 1 318 ? -4.035 15.156 13.32 1 96.19 318 MET B CA 1
ATOM 5568 C C . MET B 1 318 ? -3.037 16.25 13.688 1 96.19 318 MET B C 1
ATOM 5570 O O . MET B 1 318 ? -3.215 17.406 13.305 1 96.19 318 MET B O 1
ATOM 5574 N N . ALA B 1 319 ? -1.979 15.844 14.344 1 94.44 319 ALA B N 1
ATOM 5575 C CA . ALA B 1 319 ? -1.011 16.812 14.844 1 94.44 319 ALA B CA 1
ATOM 5576 C C . ALA B 1 319 ? 0.148 16.984 13.867 1 94.44 319 ALA B C 1
ATOM 5578 O O . ALA B 1 319 ? 1.06 17.781 14.109 1 94.44 319 ALA B O 1
ATOM 5579 N N . SER B 1 320 ? 0.146 16.281 12.75 1 94.94 320 SER B N 1
ATOM 5580 C CA . SER B 1 320 ? 1.265 16.266 11.812 1 94.94 320 SER B CA 1
ATOM 5581 C C . SER B 1 320 ? 2.559 15.844 12.508 1 94.94 320 SER B C 1
ATOM 5583 O O . SER B 1 320 ? 3.596 16.484 12.328 1 94.94 320 SER B O 1
ATOM 5585 N N . GLN B 1 321 ? 2.434 14.781 13.266 1 95.31 321 GLN B N 1
ATOM 5586 C CA . GLN B 1 321 ? 3.607 14.391 14.047 1 95.31 321 GLN B CA 1
ATOM 5587 C C . GLN B 1 321 ? 4.059 12.977 13.688 1 95.31 321 GLN B C 1
ATOM 5589 O O . GLN B 1 321 ? 5.027 12.469 14.25 1 95.31 321 GLN B O 1
ATOM 5594 N N . LEU B 1 322 ? 3.342 12.328 12.789 1 95.69 322 LEU B N 1
ATOM 5595 C CA . LEU B 1 322 ? 3.793 11.023 12.32 1 95.69 322 LEU B CA 1
ATOM 5596 C C . LEU B 1 322 ? 4.887 11.172 11.266 1 95.69 322 LEU B C 1
ATOM 5598 O O . LEU B 1 322 ? 4.801 12.039 10.398 1 95.69 322 LEU B O 1
ATOM 5602 N N . SER B 1 323 ? 5.91 10.367 11.422 1 95.19 323 SER B N 1
ATOM 5603 C CA . SER B 1 323 ? 6.902 10.297 10.352 1 95.19 323 SER B CA 1
ATOM 5604 C C . SER B 1 323 ? 6.301 9.734 9.07 1 95.19 323 SER B C 1
ATOM 5606 O O . SER B 1 323 ? 5.207 9.164 9.094 1 95.19 323 SER B O 1
ATOM 5608 N N . SER B 1 324 ? 7.043 10 7.988 1 94.69 324 SER B N 1
ATOM 5609 C CA . SER B 1 324 ? 6.566 9.477 6.715 1 94.69 324 SER B CA 1
ATOM 5610 C C . SER B 1 324 ? 6.414 7.957 6.77 1 94.69 324 SER B C 1
ATOM 5612 O O . SER B 1 324 ? 5.5 7.398 6.16 1 94.69 324 SER B O 1
ATOM 5614 N N . GLY B 1 325 ? 7.32 7.297 7.48 1 89.75 325 GLY B N 1
ATOM 5615 C CA . GLY B 1 325 ? 7.184 5.863 7.672 1 89.75 325 GLY B CA 1
ATOM 5616 C C . GLY B 1 325 ? 5.977 5.484 8.508 1 89.75 325 GLY B C 1
ATOM 5617 O O . GLY B 1 325 ? 5.258 4.535 8.188 1 89.75 325 GLY B O 1
ATOM 5618 N N . GLU B 1 326 ? 5.773 6.176 9.539 1 92 326 GLU B N 1
ATOM 5619 C CA . GLU B 1 326 ? 4.625 5.926 10.406 1 92 326 GLU B CA 1
ATOM 5620 C C . GLU B 1 326 ? 3.312 6.188 9.672 1 92 326 GLU B C 1
ATOM 5622 O O . GLU B 1 326 ? 2.305 5.531 9.93 1 92 326 GLU B O 1
ATOM 5627 N N . LEU B 1 327 ? 3.346 7.094 8.773 1 95.94 327 LEU B N 1
ATOM 5628 C CA . LEU B 1 327 ? 2.15 7.383 7.984 1 95.94 327 LEU B CA 1
ATOM 5629 C C . LEU B 1 327 ? 1.794 6.199 7.09 1 95.94 327 LEU B C 1
ATOM 5631 O O . LEU B 1 327 ? 0.615 5.938 6.84 1 95.94 327 LEU B O 1
ATOM 5635 N N . ILE B 1 328 ? 2.736 5.504 6.617 1 89.81 328 ILE B N 1
ATOM 5636 C CA . ILE B 1 328 ? 2.471 4.281 5.867 1 89.81 328 ILE B CA 1
ATOM 5637 C C . ILE B 1 328 ? 1.778 3.262 6.77 1 89.81 328 ILE B C 1
ATOM 5639 O O . ILE B 1 328 ? 0.797 2.631 6.371 1 89.81 328 ILE B O 1
ATOM 5643 N N . ILE B 1 329 ? 2.297 3.117 7.961 1 86.94 329 ILE B N 1
ATOM 5644 C CA . ILE B 1 329 ? 1.675 2.209 8.914 1 86.94 329 ILE B CA 1
ATOM 5645 C C . ILE B 1 329 ? 0.245 2.662 9.203 1 86.94 329 ILE B C 1
ATOM 5647 O O . ILE B 1 329 ? -0.676 1.843 9.242 1 86.94 329 ILE B O 1
ATOM 5651 N N . PHE B 1 330 ? 0.13 3.893 9.391 1 94.62 330 PHE B N 1
ATOM 5652 C CA . PHE B 1 330 ? -1.188 4.488 9.586 1 94.62 330 PHE B CA 1
ATOM 5653 C C . PHE B 1 330 ? -2.133 4.082 8.461 1 94.62 330 PHE B C 1
ATOM 5655 O O . PHE B 1 330 ? -3.27 3.678 8.711 1 94.62 330 PHE B O 1
ATOM 5662 N N . ALA B 1 331 ? -1.712 4.23 7.223 1 93.25 331 ALA B N 1
ATOM 5663 C CA . ALA B 1 331 ? -2.521 3.891 6.059 1 93.25 331 ALA B CA 1
ATOM 5664 C C . ALA B 1 331 ? -2.877 2.406 6.051 1 93.25 331 ALA B C 1
ATOM 5666 O O . ALA B 1 331 ? -4.012 2.035 5.742 1 93.25 331 ALA B O 1
ATOM 5667 N N . LEU B 1 332 ? -1.95 1.641 6.434 1 87.25 332 LEU B N 1
ATOM 5668 C CA . LEU B 1 332 ? -2.156 0.196 6.445 1 87.25 332 LEU B CA 1
ATOM 5669 C C . LEU B 1 332 ? -3.154 -0.2 7.531 1 87.25 332 LEU B C 1
ATOM 5671 O O . LEU B 1 332 ? -4.02 -1.049 7.301 1 87.25 332 LEU B O 1
ATOM 5675 N N . LEU B 1 333 ? -3 0.359 8.625 1 88.12 333 LEU B N 1
ATOM 5676 C CA . LEU B 1 333 ? -3.943 0.095 9.711 1 88.12 333 LEU B CA 1
ATOM 5677 C C . LEU B 1 333 ? -5.348 0.557 9.328 1 88.12 333 LEU B C 1
ATOM 5679 O O . LEU B 1 333 ? -6.328 -0.142 9.602 1 88.12 333 LEU B O 1
ATOM 5683 N N . THR B 1 334 ? -5.402 1.687 8.734 1 93.81 334 THR B N 1
ATOM 5684 C CA . THR B 1 334 ? -6.688 2.189 8.273 1 93.81 334 THR B CA 1
ATOM 5685 C C . THR B 1 334 ? -7.316 1.226 7.27 1 93.81 334 THR B C 1
ATOM 5687 O O . THR B 1 334 ? -8.5 0.896 7.375 1 93.81 334 THR B O 1
ATOM 5690 N N . PHE B 1 335 ? -6.562 0.787 6.352 1 90.25 335 PHE B N 1
ATOM 5691 C CA . PHE B 1 335 ? -7.031 -0.147 5.336 1 90.25 335 PHE B CA 1
ATOM 5692 C C . PHE B 1 335 ? -7.512 -1.445 5.973 1 90.25 335 PHE B C 1
ATOM 5694 O O . PHE B 1 335 ? -8.539 -1.997 5.574 1 90.25 335 PHE B O 1
ATOM 5701 N N . ALA B 1 336 ? -6.766 -1.902 6.938 1 85.38 336 ALA B N 1
ATOM 5702 C CA . ALA B 1 336 ? -7.074 -3.168 7.598 1 85.38 336 ALA B CA 1
ATOM 5703 C C . ALA B 1 336 ? -8.383 -3.07 8.383 1 85.38 336 ALA B C 1
ATOM 5705 O O . ALA B 1 336 ? -9.148 -4.031 8.445 1 85.38 336 ALA B O 1
ATOM 5706 N N . LEU B 1 337 ? -8.672 -1.978 8.93 1 90.44 337 LEU B N 1
ATOM 5707 C CA . LEU B 1 337 ? -9.812 -1.823 9.82 1 90.44 337 LEU B CA 1
ATOM 5708 C C . LEU B 1 337 ? -11.031 -1.317 9.055 1 90.44 337 LEU B C 1
ATOM 5710 O O . LEU B 1 337 ? -12.164 -1.413 9.539 1 90.44 337 LEU B O 1
ATOM 5714 N N . ALA B 1 338 ? -10.805 -0.805 7.875 1 94.06 338 ALA B N 1
ATOM 5715 C CA . ALA B 1 338 ? -11.883 -0.203 7.098 1 94.06 338 ALA B CA 1
ATOM 5716 C C . ALA B 1 338 ? -12.789 -1.274 6.5 1 94.06 338 ALA B C 1
ATOM 5718 O O . ALA B 1 338 ? -12.398 -2.438 6.383 1 94.06 338 ALA B O 1
ATOM 5719 N N . ASN B 1 339 ? -14.047 -0.904 6.285 1 92.25 339 ASN B N 1
ATOM 5720 C CA . ASN B 1 339 ? -14.906 -1.796 5.52 1 92.25 339 ASN B CA 1
ATOM 5721 C C . ASN B 1 339 ? -14.523 -1.817 4.043 1 92.25 339 ASN B C 1
ATOM 5723 O O . ASN B 1 339 ? -13.656 -1.061 3.611 1 92.25 339 ASN B O 1
ATOM 5727 N N . ASN B 1 340 ? -15.141 -2.635 3.26 1 90.75 340 ASN B N 1
ATOM 5728 C CA . ASN B 1 340 ? -14.734 -2.865 1.878 1 90.75 340 ASN B CA 1
ATOM 5729 C C . ASN B 1 340 ? -15.008 -1.646 1.001 1 90.75 340 ASN B C 1
ATOM 5731 O O . ASN B 1 340 ? -14.273 -1.39 0.043 1 90.75 340 ASN B O 1
ATOM 5735 N N . ASP B 1 341 ? -16 -0.894 1.328 1 92.12 341 ASP B N 1
ATOM 5736 C CA . ASP B 1 341 ? -16.281 0.324 0.574 1 92.12 341 ASP B CA 1
ATOM 5737 C C . ASP B 1 341 ? -15.125 1.317 0.684 1 92.12 341 ASP B C 1
ATOM 5739 O O . ASP B 1 341 ? -14.648 1.84 -0.326 1 92.12 341 ASP B O 1
ATOM 5743 N N . ILE B 1 342 ? -14.688 1.536 1.914 1 94.12 342 ILE B N 1
ATOM 5744 C CA . ILE B 1 342 ? -13.594 2.471 2.146 1 94.12 342 ILE B CA 1
ATOM 5745 C C . ILE B 1 342 ? -12.305 1.925 1.528 1 94.12 342 ILE B C 1
ATOM 5747 O O . ILE B 1 342 ? -11.516 2.68 0.959 1 94.12 342 ILE B O 1
ATOM 5751 N N . ARG B 1 343 ? -12.109 0.637 1.593 1 93.69 343 ARG B N 1
ATOM 5752 C CA . ARG B 1 343 ? -10.938 0.034 0.963 1 93.69 343 ARG B CA 1
ATOM 5753 C C . ARG B 1 343 ? -10.922 0.315 -0.535 1 93.69 343 ARG B C 1
ATOM 5755 O O . ARG B 1 343 ? -9.898 0.744 -1.077 1 93.69 343 ARG B O 1
ATOM 5762 N N . ALA B 1 344 ? -11.977 0.065 -1.146 1 93.12 344 ALA B N 1
ATOM 5763 C CA . ALA B 1 344 ? -12.078 0.286 -2.586 1 93.12 344 ALA B CA 1
ATOM 5764 C C . ALA B 1 344 ? -11.844 1.754 -2.934 1 93.12 344 ALA B C 1
ATOM 5766 O O . ALA B 1 344 ? -11.117 2.068 -3.877 1 93.12 344 ALA B O 1
ATOM 5767 N N . LYS B 1 345 ? -12.406 2.6 -2.176 1 93.56 345 LYS B N 1
ATOM 5768 C CA . LYS B 1 345 ? -12.273 4.027 -2.438 1 93.56 345 LYS B CA 1
ATOM 5769 C C . LYS B 1 345 ? -10.836 4.496 -2.229 1 93.56 345 LYS B C 1
ATOM 5771 O O . LYS B 1 345 ? -10.336 5.344 -2.975 1 93.56 345 LYS B O 1
ATOM 5776 N N . LEU B 1 346 ? -10.219 3.938 -1.212 1 94.38 346 LEU B N 1
ATOM 5777 C CA . LEU B 1 346 ? -8.812 4.246 -0.969 1 94.38 346 LEU B CA 1
ATOM 5778 C C . LEU B 1 346 ? -7.945 3.814 -2.15 1 94.38 346 LEU B C 1
ATOM 5780 O O . LEU B 1 346 ? -7.102 4.578 -2.617 1 94.38 346 LEU B O 1
ATOM 5784 N N . MET B 1 347 ? -8.172 2.67 -2.623 1 90.88 347 MET B N 1
ATOM 5785 C CA . MET B 1 347 ? -7.391 2.145 -3.738 1 90.88 347 MET B CA 1
ATOM 5786 C C . MET B 1 347 ? -7.633 2.963 -5.004 1 90.88 347 MET B C 1
ATOM 5788 O O . MET B 1 347 ? -6.684 3.348 -5.691 1 90.88 347 MET B O 1
ATOM 5792 N N . VAL B 1 348 ? -8.836 3.236 -5.285 1 92.38 348 VAL B N 1
ATOM 5793 C CA . VAL B 1 348 ? -9.172 4.027 -6.465 1 92.38 348 VAL B CA 1
ATOM 5794 C C . VAL B 1 348 ? -8.547 5.418 -6.355 1 92.38 348 VAL B C 1
ATOM 5796 O O . VAL B 1 348 ? -7.961 5.922 -7.316 1 92.38 348 VAL B O 1
ATOM 5799 N N . HIS B 1 349 ? -8.688 5.977 -5.191 1 93.38 349 HIS B N 1
ATOM 5800 C CA . HIS B 1 349 ? -8.133 7.305 -4.953 1 93.38 349 HIS B CA 1
ATOM 5801 C C . HIS B 1 349 ? -6.617 7.312 -5.145 1 93.38 349 HIS B C 1
ATOM 5803 O O . HIS B 1 349 ? -6.07 8.234 -5.75 1 93.38 349 HIS B O 1
ATOM 5809 N N . LEU B 1 350 ? -5.984 6.324 -4.637 1 91.5 350 LEU B N 1
ATOM 5810 C CA . LEU B 1 350 ? -4.527 6.227 -4.699 1 91.5 350 LEU B CA 1
ATOM 5811 C C . LEU B 1 350 ? -4.055 6.164 -6.148 1 91.5 350 LEU B C 1
ATOM 5813 O O . LEU B 1 350 ? -3.035 6.762 -6.5 1 91.5 350 LEU B O 1
ATOM 5817 N N . PHE B 1 351 ? -4.828 5.562 -7.012 1 88.31 351 PHE B N 1
ATOM 5818 C CA . PHE B 1 351 ? -4.32 5.27 -8.352 1 88.31 351 PHE B CA 1
ATOM 5819 C C . PHE B 1 351 ? -4.906 6.234 -9.375 1 88.31 351 PHE B C 1
ATOM 5821 O O . PHE B 1 351 ? -4.348 6.41 -10.461 1 88.31 351 PHE B O 1
ATOM 5828 N N . SER B 1 352 ? -5.996 6.789 -9.039 1 89.19 352 SER B N 1
ATOM 5829 C CA . SER B 1 352 ? -6.664 7.574 -10.07 1 89.19 352 SER B CA 1
ATOM 5830 C C . SER B 1 352 ? -6.551 9.07 -9.789 1 89.19 352 SER B C 1
ATOM 5832 O O . SER B 1 352 ? -6.598 9.891 -10.711 1 89.19 352 SER B O 1
ATOM 5834 N N . ASP B 1 353 ? -6.504 9.477 -8.539 1 90.19 353 ASP B N 1
ATOM 5835 C CA . ASP B 1 353 ? -6.457 10.891 -8.18 1 90.19 353 ASP B CA 1
ATOM 5836 C C . ASP B 1 353 ? -5.043 11.453 -8.344 1 90.19 353 ASP B C 1
ATOM 5838 O O . ASP B 1 353 ? -4.066 10.781 -8.008 1 90.19 353 ASP B O 1
ATOM 5842 N N . PRO B 1 354 ? -4.902 12.68 -8.781 1 89.88 354 PRO B N 1
ATOM 5843 C CA . PRO B 1 354 ? -3.588 13.32 -8.891 1 89.88 354 PRO B CA 1
ATOM 5844 C C . PRO B 1 354 ? -2.848 13.367 -7.555 1 89.88 354 PRO B C 1
ATOM 5846 O O . PRO B 1 354 ? -1.613 13.367 -7.527 1 89.88 354 PRO B O 1
ATOM 5849 N N . ALA B 1 355 ? -3.574 13.406 -6.492 1 92.56 355 ALA B N 1
ATOM 5850 C CA . ALA B 1 355 ? -2.943 13.414 -5.176 1 92.56 355 ALA B CA 1
ATOM 5851 C C . ALA B 1 355 ? -2.162 12.125 -4.938 1 92.56 355 ALA B C 1
ATOM 5853 O O . ALA B 1 355 ? -1.185 12.117 -4.184 1 92.56 355 ALA B O 1
ATOM 5854 N N . GLY B 1 356 ? -2.629 11.086 -5.57 1 93.38 356 GLY B N 1
ATOM 5855 C CA . GLY B 1 356 ? -1.876 9.844 -5.48 1 93.38 356 GLY B CA 1
ATOM 5856 C C . GLY B 1 356 ? -0.493 9.938 -6.098 1 93.38 356 GLY B C 1
ATOM 5857 O O . GLY B 1 356 ? 0.491 9.508 -5.492 1 93.38 356 GLY B O 1
ATOM 5858 N N . ARG B 1 357 ? -0.407 10.492 -7.258 1 91.56 357 ARG B N 1
ATOM 5859 C CA . ARG B 1 357 ? 0.879 10.688 -7.918 1 91.56 357 ARG B CA 1
ATOM 5860 C C . ARG B 1 357 ? 1.764 11.641 -7.121 1 91.56 357 ARG B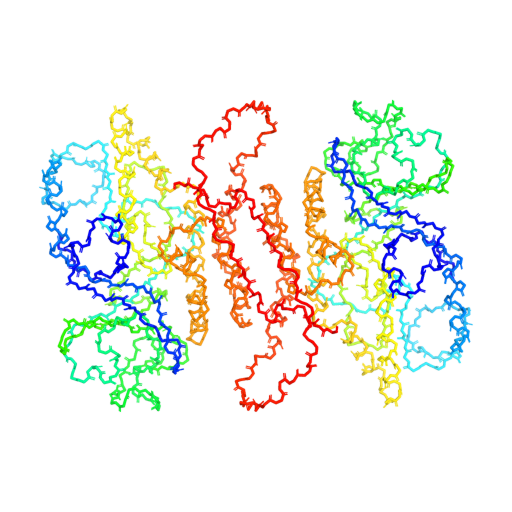 C 1
ATOM 5862 O O . ARG B 1 357 ? 2.969 11.422 -6.996 1 91.56 357 ARG B O 1
ATOM 5869 N N . TYR B 1 358 ? 1.136 12.695 -6.645 1 93.94 358 TYR B N 1
ATOM 5870 C CA . TYR B 1 358 ? 1.862 13.656 -5.82 1 93.94 358 TYR B CA 1
ATOM 5871 C C . TYR B 1 358 ? 2.475 12.969 -4.602 1 93.94 358 TYR B C 1
ATOM 5873 O O . TYR B 1 358 ? 3.625 13.234 -4.246 1 93.94 358 TYR B O 1
ATOM 5881 N N . LEU B 1 359 ? 1.71 12.094 -3.977 1 95.12 359 LEU B N 1
ATOM 5882 C CA . LEU B 1 359 ? 2.154 11.32 -2.822 1 95.12 359 LEU B CA 1
ATOM 5883 C C . LEU B 1 359 ? 3.305 10.391 -3.201 1 95.12 359 LEU B C 1
ATOM 5885 O O . LEU B 1 359 ? 4.324 10.344 -2.512 1 95.12 359 LEU B O 1
ATOM 5889 N N . LEU B 1 360 ? 3.164 9.711 -4.27 1 92.38 360 LEU B N 1
ATOM 5890 C CA . LEU B 1 360 ? 4.176 8.766 -4.738 1 92.38 360 LEU B CA 1
ATOM 5891 C C . LEU B 1 360 ? 5.496 9.484 -5.012 1 92.38 360 LEU B C 1
ATOM 5893 O O . LEU B 1 360 ? 6.559 9.008 -4.605 1 92.38 360 LEU B O 1
ATOM 5897 N N . ASP B 1 361 ? 5.406 10.555 -5.711 1 93.19 361 ASP B N 1
ATOM 5898 C CA . ASP B 1 361 ? 6.605 11.312 -6.055 1 93.19 361 ASP B CA 1
ATOM 5899 C C . ASP B 1 361 ? 7.359 11.742 -4.797 1 93.19 361 ASP B C 1
ATOM 5901 O O . ASP B 1 361 ? 8.594 11.703 -4.758 1 93.19 361 ASP B O 1
ATOM 5905 N N . ALA B 1 362 ? 6.629 12.141 -3.824 1 94.94 362 ALA B N 1
ATOM 5906 C CA . ALA B 1 362 ? 7.254 12.578 -2.576 1 94.94 362 ALA B CA 1
ATOM 5907 C C . ALA B 1 362 ? 7.98 11.422 -1.897 1 94.94 362 ALA B C 1
ATOM 5909 O O . ALA B 1 362 ? 9.109 11.578 -1.43 1 94.94 362 ALA B O 1
ATOM 5910 N N . TYR B 1 363 ? 7.348 10.273 -1.82 1 93.81 363 TYR B N 1
ATOM 5911 C CA . TYR B 1 363 ? 7.965 9.125 -1.172 1 93.81 363 TYR B CA 1
ATOM 5912 C C . TYR B 1 363 ? 9.156 8.617 -1.977 1 93.81 363 TYR B C 1
ATOM 5914 O O . TYR B 1 363 ? 10.18 8.242 -1.407 1 93.81 363 TYR B O 1
ATOM 5922 N N . VAL B 1 364 ? 9.008 8.562 -3.275 1 93.25 364 VAL B N 1
ATOM 5923 C CA . VAL B 1 364 ? 10.102 8.109 -4.125 1 93.25 364 VAL B CA 1
ATOM 5924 C C . VAL B 1 364 ? 11.305 9.031 -3.951 1 93.25 364 VAL B C 1
ATOM 5926 O O . VAL B 1 364 ? 12.438 8.562 -3.826 1 93.25 364 VAL B O 1
ATOM 5929 N N . LYS B 1 365 ? 11.055 10.297 -3.982 1 92.12 365 LYS B N 1
ATOM 5930 C CA . LYS B 1 365 ? 12.125 11.258 -3.764 1 92.12 365 LYS B CA 1
ATOM 5931 C C . LYS B 1 365 ? 12.797 11.031 -2.412 1 92.12 365 LYS B C 1
ATOM 5933 O O . LYS B 1 365 ? 14.023 11.102 -2.303 1 92.12 365 LYS B O 1
ATOM 5938 N N . ARG B 1 366 ? 12.047 10.805 -1.429 1 92 366 ARG B N 1
ATOM 5939 C CA . ARG B 1 366 ? 12.578 10.57 -0.091 1 92 366 ARG B CA 1
ATOM 5940 C C . ARG B 1 366 ? 13.477 9.336 -0.071 1 92 366 ARG B C 1
ATOM 5942 O O . ARG B 1 366 ? 14.562 9.359 0.517 1 92 366 ARG B O 1
ATOM 5949 N N . TYR B 1 367 ? 13.062 8.266 -0.688 1 89 367 TYR B N 1
ATOM 5950 C CA . TYR B 1 367 ? 13.82 7.02 -0.673 1 89 367 TYR B CA 1
ATOM 5951 C C . TYR B 1 367 ? 15.07 7.129 -1.53 1 89 367 TYR B C 1
ATOM 5953 O O . TYR B 1 367 ? 16.094 6.52 -1.221 1 89 367 TYR B O 1
ATOM 5961 N N . ARG B 1 368 ? 14.992 7.852 -2.535 1 87.06 368 ARG B N 1
ATOM 5962 C CA . ARG B 1 368 ? 16.156 8.008 -3.41 1 87.06 368 ARG B CA 1
ATOM 5963 C C . ARG B 1 368 ? 17.188 8.922 -2.777 1 87.06 368 ARG B C 1
ATOM 5965 O O . ARG B 1 368 ? 18.391 8.766 -3.021 1 87.06 368 ARG B O 1
ATOM 5972 N N . ASP B 1 369 ? 16.781 9.891 -2.061 1 79.88 369 ASP B N 1
ATOM 5973 C CA . ASP B 1 369 ? 17.688 10.859 -1.44 1 79.88 369 ASP B CA 1
ATOM 5974 C C . ASP B 1 369 ? 18.312 10.289 -0.169 1 79.88 369 ASP B C 1
ATOM 5976 O O . ASP B 1 369 ? 19.297 10.82 0.339 1 79.88 369 ASP B O 1
ATOM 5980 N N . SER B 1 370 ? 17.812 9.32 0.423 1 67.75 370 SER B N 1
ATOM 5981 C CA . SER B 1 370 ? 18.359 8.758 1.654 1 67.75 370 SER B CA 1
ATOM 5982 C C . SER B 1 370 ? 19.578 7.895 1.374 1 67.75 370 SER B C 1
ATOM 5984 O O . SER B 1 370 ? 19.547 7.031 0.493 1 67.75 370 SER B O 1
ATOM 5986 N N . PRO B 1 371 ? 20.906 8.398 1.763 1 54.44 371 PRO B N 1
ATOM 5987 C CA . PRO B 1 371 ? 22.125 7.617 1.513 1 54.44 371 PRO B CA 1
ATOM 5988 C C . PRO B 1 371 ? 21.969 6.156 1.925 1 54.44 371 PRO B C 1
ATOM 5990 O O . PRO B 1 371 ? 21.281 5.852 2.898 1 54.44 371 PRO B O 1
ATOM 5993 N N . SER B 1 372 ? 22.188 5.297 1.026 1 45.22 372 SER B N 1
ATOM 5994 C CA . SER B 1 372 ? 22.25 3.875 1.349 1 45.22 372 SER B CA 1
ATOM 5995 C C . SER B 1 372 ? 23.203 3.607 2.508 1 45.22 372 SER B C 1
ATOM 5997 O O . SER B 1 372 ? 24.281 4.203 2.58 1 45.22 372 SER B O 1
ATOM 5999 N N . PRO B 1 373 ? 22.969 3.078 3.617 1 37 373 PRO B N 1
ATOM 6000 C CA . PRO B 1 373 ? 24.031 2.855 4.594 1 37 373 PRO B CA 1
ATOM 6001 C C . PRO B 1 373 ? 25.297 2.293 3.963 1 37 373 PRO B C 1
ATOM 6003 O O . PRO B 1 373 ? 25.234 1.394 3.121 1 37 373 PRO B O 1
ATOM 6006 N N . SER B 1 374 ? 26.297 3.102 3.824 1 31.23 374 SER B N 1
ATOM 6007 C CA . SER B 1 374 ? 27.594 2.543 3.465 1 31.23 374 SER B CA 1
ATOM 6008 C C . SER B 1 374 ? 27.875 1.271 4.25 1 31.23 374 SER B C 1
ATOM 6010 O O . SER B 1 374 ? 27.594 1.19 5.445 1 31.23 374 SER B O 1
ATOM 6012 N N . PRO B 1 375 ? 28.312 0.231 3.676 1 31.8 375 PRO B N 1
ATOM 6013 C CA . PRO B 1 375 ? 28.828 -0.938 4.398 1 31.8 375 PRO B CA 1
ATOM 6014 C C . PRO B 1 375 ? 29.984 -0.595 5.344 1 31.8 375 PRO B C 1
ATOM 6016 O O . PRO B 1 375 ? 30.766 -1.471 5.695 1 31.8 375 PRO B O 1
ATOM 6019 N N . SER B 1 376 ? 30.344 0.631 5.828 1 27.98 376 SER B N 1
ATOM 6020 C CA . SER B 1 376 ? 31.594 0.822 6.57 1 27.98 376 SER B CA 1
ATOM 6021 C C . SER B 1 376 ? 31.734 -0.202 7.691 1 27.98 376 SER B C 1
ATOM 6023 O O . SER B 1 376 ? 30.75 -0.865 8.055 1 27.98 376 SER B O 1
ATOM 6025 N N . SER B 1 377 ? 33.031 0.11 8.672 1 27.91 377 SER B N 1
ATOM 6026 C CA . SER B 1 377 ? 33.875 -0.458 9.703 1 27.91 377 SER B CA 1
ATOM 6027 C C . SER B 1 377 ? 33.094 -0.879 10.93 1 27.91 377 SER B C 1
ATOM 6029 O O . SER B 1 377 ? 32.062 -0.278 11.234 1 27.91 377 SER B O 1
ATOM 6031 N N . SER B 1 378 ? 33.594 -2.021 11.594 1 26.72 378 SER B N 1
ATOM 6032 C CA . SER B 1 378 ? 33.344 -2.686 12.867 1 26.72 378 SER B CA 1
ATOM 6033 C C . SER B 1 378 ? 33.469 -1.708 14.031 1 26.72 378 SER B C 1
ATOM 6035 O O . SER B 1 378 ? 34.562 -1.345 14.445 1 26.72 378 SER B O 1
ATOM 6037 N N . PRO B 1 379 ? 32.938 -0.51 14.148 1 25.19 379 PRO B N 1
ATOM 6038 C CA . PRO B 1 379 ? 33.344 0.139 15.391 1 25.19 379 PRO B CA 1
ATOM 6039 C C . PRO B 1 379 ? 33.188 -0.768 16.609 1 25.19 379 PRO B C 1
ATOM 6041 O O . PRO B 1 379 ? 32.312 -1.634 16.641 1 25.19 379 PRO B O 1
ATOM 6044 N N . SER B 1 380 ? 34.375 -0.91 17.375 1 23.69 380 SER B N 1
ATOM 6045 C CA . SER B 1 380 ? 34.562 -1.572 18.672 1 23.69 380 SER B CA 1
ATOM 6046 C C . SER B 1 380 ? 33.375 -1.364 19.594 1 23.69 380 SER B C 1
ATOM 6048 O O . SER B 1 380 ? 32.5 -0.543 19.328 1 23.69 380 SER B O 1
ATOM 6050 N N . SER B 1 381 ? 33.719 -1.226 21.031 1 22.45 381 SER B N 1
ATOM 6051 C CA . SER B 1 381 ? 33.25 -1.595 22.359 1 22.45 381 SER B CA 1
ATOM 6052 C C . SER B 1 381 ? 32.062 -0.701 22.781 1 22.45 381 SER B C 1
ATOM 6054 O O . SER B 1 381 ? 31.109 -1.173 23.375 1 22.45 381 SER B O 1
ATOM 6056 N N . SER B 1 382 ? 32.375 0.69 22.969 1 20.77 382 SER B N 1
ATOM 6057 C CA . SER B 1 382 ? 31.688 1.293 24.109 1 20.77 382 SER B CA 1
ATOM 6058 C C . SER B 1 382 ? 30.25 1.646 23.766 1 20.77 382 SER B C 1
ATOM 6060 O O . SER B 1 382 ? 29.969 2.727 23.234 1 20.77 382 SER B O 1
ATOM 6062 N N . LEU B 1 383 ? 29.5 0.822 23.25 1 24.25 383 LEU B N 1
ATOM 6063 C CA . LEU B 1 383 ? 28.062 0.724 22.969 1 24.25 383 LEU B CA 1
ATOM 6064 C C . LEU B 1 383 ? 27.25 1.116 24.203 1 24.25 383 LEU B C 1
ATOM 6066 O O . LEU B 1 383 ? 26.188 0.551 24.438 1 24.25 383 LEU B O 1
ATOM 6070 N N . SER B 1 384 ? 27.938 1.846 25 1 21.83 384 SER B N 1
ATOM 6071 C CA . SER B 1 384 ? 27.312 2.049 26.297 1 21.83 384 SER B CA 1
ATOM 6072 C C . SER B 1 384 ? 25.969 2.746 26.156 1 21.83 384 SER B C 1
ATOM 6074 O O . SER B 1 384 ? 24.953 2.246 26.641 1 21.83 384 SER B O 1
ATOM 6076 N N . ALA B 1 385 ? 25.812 4.148 26.609 1 23.7 385 ALA B N 1
ATOM 6077 C CA . ALA B 1 385 ? 24.75 4.766 27.391 1 23.7 385 ALA B CA 1
ATOM 6078 C C . ALA B 1 385 ? 23.625 5.273 26.484 1 23.7 385 ALA B C 1
ATOM 6080 O O . ALA B 1 385 ? 23.234 6.438 26.578 1 23.7 385 ALA B O 1
ATOM 6081 N N . LEU B 1 386 ? 23.703 5.051 25.234 1 24.2 386 LEU B N 1
ATOM 6082 C CA . LEU B 1 386 ? 22.609 5.863 24.703 1 24.2 386 LEU B CA 1
ATOM 6083 C C . LEU B 1 386 ? 21.266 5.391 25.234 1 24.2 386 LEU B C 1
ATOM 6085 O O . LEU B 1 386 ? 21 4.188 25.281 1 24.2 386 LEU B O 1
ATOM 6089 N N . PRO B 1 387 ? 20.625 6.195 25.984 1 23.67 387 PRO B N 1
ATOM 6090 C CA . PRO B 1 387 ? 19.453 5.684 26.703 1 23.67 387 PRO B CA 1
ATOM 6091 C C . PRO B 1 387 ? 18.5 4.918 25.797 1 23.67 387 PRO B C 1
ATOM 6093 O O . PRO B 1 387 ? 18.453 5.172 24.594 1 23.67 387 PRO B O 1
ATOM 6096 N N . THR B 1 388 ? 18.297 3.73 26.062 1 25.16 388 THR B N 1
ATOM 6097 C CA . THR B 1 388 ? 17.391 2.711 25.531 1 25.16 388 THR B CA 1
ATOM 6098 C C . THR B 1 388 ? 16.031 3.307 25.203 1 25.16 388 THR B C 1
ATOM 6100 O O . THR B 1 388 ? 15.336 3.801 26.094 1 25.16 388 THR B O 1
ATOM 6103 N N . PRO B 1 389 ? 15.969 3.943 24.125 1 25.69 389 PRO B N 1
ATOM 6104 C CA . PRO B 1 389 ? 14.641 4.543 23.969 1 25.69 389 PRO B CA 1
ATOM 6105 C C . PRO B 1 389 ? 13.516 3.602 24.391 1 25.69 389 PRO B C 1
ATOM 6107 O O . PRO B 1 389 ? 13.68 2.379 24.344 1 25.69 389 PRO B O 1
ATOM 6110 N N . ALA B 1 390 ? 12.609 4.008 25.203 1 29.22 390 ALA B N 1
ATOM 6111 C CA . ALA B 1 390 ? 11.539 3.141 25.688 1 29.22 390 ALA B CA 1
ATOM 6112 C C . ALA B 1 390 ? 10.93 2.324 24.562 1 29.22 390 ALA B C 1
ATOM 6114 O O . ALA B 1 390 ? 10.836 2.803 23.422 1 29.22 390 ALA B O 1
ATOM 6115 N N . PRO B 1 391 ? 10.859 1.097 24.594 1 26.92 391 PRO B N 1
ATOM 6116 C CA . PRO B 1 391 ? 10.375 0.113 23.625 1 26.92 391 PRO B CA 1
ATOM 6117 C C . PRO B 1 391 ? 9.039 0.505 23 1 26.92 391 PRO B C 1
ATOM 6119 O O . PRO B 1 391 ? 8.148 1 23.703 1 26.92 391 PRO B O 1
ATOM 6122 N N . ALA B 1 392 ? 9.031 0.943 21.891 1 28.67 392 ALA B N 1
ATOM 6123 C CA . ALA B 1 392 ? 7.738 1.169 21.234 1 28.67 392 ALA B CA 1
ATOM 6124 C C . ALA B 1 392 ? 6.746 0.069 21.609 1 28.67 392 ALA B C 1
ATOM 6126 O O . ALA B 1 392 ? 7.121 -1.103 21.703 1 28.67 392 ALA B O 1
ATOM 6127 N N . PRO B 1 393 ? 5.59 0.334 22.141 1 28.25 393 PRO B N 1
ATOM 6128 C CA . PRO B 1 393 ? 4.711 -0.783 22.5 1 28.25 393 PRO B CA 1
ATOM 6129 C C . PRO B 1 393 ? 4.379 -1.678 21.312 1 28.25 393 PRO B C 1
ATOM 6131 O O . PRO B 1 393 ? 4.348 -1.206 20.172 1 28.25 393 PRO B O 1
ATOM 6134 N N . ALA B 1 394 ? 4.641 -2.891 21.328 1 32.62 394 ALA B N 1
ATOM 6135 C CA . ALA B 1 394 ? 4.258 -3.961 20.406 1 32.62 394 ALA B CA 1
ATOM 6136 C C . ALA B 1 394 ? 2.801 -3.816 19.984 1 32.62 394 ALA B C 1
ATOM 6138 O O . ALA B 1 394 ? 1.904 -3.711 20.828 1 32.62 394 ALA B O 1
ATOM 6139 N N . VAL B 1 395 ? 2.561 -3.08 18.953 1 28.88 395 VAL B N 1
ATOM 6140 C CA . VAL B 1 395 ? 1.179 -2.979 18.5 1 28.88 395 VAL B CA 1
ATOM 6141 C C . VAL B 1 395 ? 0.716 -4.324 17.953 1 28.88 395 VAL B C 1
ATOM 6143 O O . VAL B 1 395 ? 1.337 -4.875 17.031 1 28.88 395 VAL B O 1
ATOM 6146 N N . GLU B 1 396 ? 0.07 -5.109 18.719 1 32.97 396 GLU B N 1
ATOM 6147 C CA . GLU B 1 396 ? -0.617 -6.305 18.25 1 32.97 396 GLU B CA 1
ATOM 6148 C C . GLU B 1 396 ? -1.816 -5.945 17.375 1 32.97 396 GLU B C 1
ATOM 6150 O O . GLU B 1 396 ? -2.713 -5.223 17.812 1 32.97 396 GLU B O 1
ATOM 6155 N N . VAL B 1 397 ? -1.571 -5.785 16.266 1 31.97 397 VAL B N 1
ATOM 6156 C CA . VAL B 1 397 ? -2.719 -5.543 15.391 1 31.97 397 VAL B CA 1
ATOM 6157 C C . VAL B 1 397 ? -3.486 -6.844 15.172 1 31.97 397 VAL B C 1
ATOM 6159 O O . VAL B 1 397 ? -2.928 -7.824 14.672 1 31.97 397 VAL B O 1
ATOM 6162 N N . LYS B 1 398 ? -4.57 -6.996 15.844 1 36.03 398 LYS B N 1
ATOM 6163 C CA . LYS B 1 398 ? -5.453 -8.102 15.484 1 36.03 398 LYS B CA 1
ATOM 6164 C C . LYS B 1 398 ? -6.121 -7.855 14.133 1 36.03 398 LYS B C 1
ATOM 6166 O O . LYS B 1 398 ? -6.887 -6.902 13.977 1 36.03 398 LYS B O 1
ATOM 6171 N N . LEU B 1 399 ? -5.578 -8.305 13.062 1 37.88 399 LEU B N 1
ATOM 6172 C CA . LEU B 1 399 ? -6.137 -8.164 11.719 1 37.88 399 LEU B CA 1
ATOM 6173 C C . LEU B 1 399 ? -7.566 -8.695 11.672 1 37.88 399 LEU B C 1
ATOM 6175 O O . LEU B 1 399 ? -7.902 -9.656 12.367 1 37.88 399 LEU B O 1
ATOM 6179 N N . PRO B 1 400 ? -8.484 -7.973 11.242 1 33.75 400 PRO B N 1
ATOM 6180 C CA . PRO B 1 400 ? -9.867 -8.445 11.164 1 33.75 400 PRO B CA 1
ATOM 6181 C C . PRO B 1 400 ? -10.008 -9.758 10.398 1 33.75 400 PRO B C 1
ATOM 6183 O O . PRO B 1 400 ? -9.109 -10.117 9.625 1 33.75 400 PRO B O 1
ATOM 6186 N N . ALA B 1 401 ? -11.18 -10.398 10.664 1 38.47 401 ALA B N 1
ATOM 6187 C CA . ALA B 1 401 ? -11.555 -11.688 10.094 1 38.47 401 ALA B CA 1
ATOM 6188 C C . ALA B 1 401 ? -11.523 -11.641 8.562 1 38.47 401 ALA B C 1
ATOM 6190 O O . ALA B 1 401 ? -11.203 -12.633 7.91 1 38.47 401 ALA B O 1
ATOM 6191 N N . SER B 1 402 ? -11.969 -10.578 8.078 1 36.59 402 SER B N 1
ATOM 6192 C CA . SER B 1 402 ? -12.039 -10.469 6.629 1 36.59 402 SER B CA 1
ATOM 6193 C C . SER B 1 402 ? -10.656 -10.531 5.996 1 36.59 402 SER B C 1
ATOM 6195 O O . SER B 1 402 ? -10.531 -10.742 4.785 1 36.59 402 SER B O 1
ATOM 6197 N N . LEU B 1 403 ? -9.75 -10.023 6.574 1 37.53 403 LEU B N 1
ATOM 6198 C CA . LEU B 1 403 ? -8.359 -10.219 6.18 1 37.53 403 LEU B CA 1
ATOM 6199 C C . LEU B 1 403 ? -7.816 -11.523 6.75 1 37.53 403 LEU B C 1
ATOM 6201 O O . LEU B 1 403 ? -6.621 -11.812 6.629 1 37.53 403 LEU B O 1
ATOM 6205 N N . GLU B 1 404 ? -8.562 -12.195 7.543 1 32.84 404 GLU B N 1
ATOM 6206 C CA . GLU B 1 404 ? -8.203 -13.516 8.062 1 32.84 404 GLU B CA 1
ATOM 6207 C C . GLU B 1 404 ? -8.266 -14.57 6.961 1 32.84 404 GLU B C 1
ATOM 6209 O O . GLU B 1 404 ? -9.141 -14.531 6.102 1 32.84 404 GLU B O 1
ATOM 6214 N N . PRO B 1 405 ? -7.246 -15.25 6.781 1 29.44 405 PRO B N 1
ATOM 6215 C CA . PRO B 1 405 ? -7.289 -16.344 5.805 1 29.44 405 PRO B CA 1
ATOM 6216 C C . PRO B 1 405 ? -8.555 -17.188 5.926 1 29.44 405 PRO B C 1
ATOM 6218 O O . PRO B 1 405 ? -9.07 -17.375 7.027 1 29.44 405 PRO B O 1
ATOM 6221 N N . ASN B 1 406 ? -9.461 -17.078 4.957 1 28.7 406 ASN B N 1
ATOM 6222 C CA . ASN B 1 406 ? -10.578 -18.016 4.949 1 28.7 406 ASN B CA 1
ATOM 6223 C C . ASN B 1 406 ? -10.141 -19.406 5.395 1 28.7 406 ASN B C 1
ATOM 6225 O O . ASN B 1 406 ? -9.156 -19.953 4.891 1 28.7 406 ASN B O 1
ATOM 6229 N N . GLN B 1 407 ? -10.445 -19.828 6.551 1 23.64 407 GLN B N 1
ATOM 6230 C CA . GLN B 1 407 ? -10.352 -21.234 6.895 1 23.64 407 GLN B CA 1
ATOM 6231 C C . GLN B 1 407 ? -11.172 -22.094 5.938 1 23.64 407 GLN B C 1
ATOM 6233 O O . GLN B 1 407 ? -12.406 -22.031 5.949 1 23.64 407 GLN B O 1
ATOM 6238 N N . ALA B 1 408 ? -10.82 -22.203 4.668 1 20.22 408 ALA B N 1
ATOM 6239 C CA . ALA B 1 408 ? -11.352 -23.469 4.184 1 20.22 408 ALA B CA 1
ATOM 6240 C C . ALA B 1 408 ? -10.773 -24.641 4.969 1 20.22 408 ALA B C 1
ATOM 6242 O O . ALA B 1 408 ? -9.586 -24.656 5.289 1 20.22 408 ALA B O 1
#

Nearest PDB structures (foldseek):
  4opd-assembly1_A  TM=5.433E-01  e=8.574E-08  Sulfolobus acidocaldarius DSM 639
  4opt-assembly1_A  TM=5.637E-01  e=3.224E-07  Sulfolobus acidocaldarius DSM 639
  4opl-assembly1_A  TM=5.736E-01  e=3.399E-07  Sulfolobus acidocaldarius DSM 639
  4opg-assembly1_A  TM=5.495E-01  e=2.750E-07  Sulfolobus acidocaldarius DSM 639
  7vcn-assembly2_B  TM=2.922E-01  e=5.693E+00  Streptococcus oralis ATCC 35037

Secondary structure (DSSP, 8-state):
----S--EEEHHHHHHTT-GGGEEEEES-EEEESSSS-EEE----EEEEPHHHHHHHHHHHHHHHTPPP--------TT--SSS--S--EE-SGGGGGGG--B-SSSPPPEEEEEEEEEEE-TTHHHHS-TT-EEEEE--GGGSTTSTTS-TT---PBPTTSTTSBTT-TTPPP-EEEEEEEETTEEEEEEEEEEE---SSSSEEEEE--PPBPSSSS-EE-GGGGT-S-TTT---HHHHHHHHHHHHHHHHHHHHHT--HHHHHHHHHHHHS-HHHHHHHHHHHHHHHHHHH--HHHHHHHHHHHTTS-HHHHHHHHHT-S-HHHHHHHHHHHHHHS-HHHHHHHHHHHHHSHHHHHHHHHHHHHHHHS----------S----S--------------GGGS----/----S--EEEHHHHHHTT-GGGEEEEES-EEEESSSS-EEE----EEEEPHHHHHHHHHHHHHHHTPPP-------STT--SSS--S--EE-SGGGGGGG--B-SSSPPPEEEEEEEEEEE-TTHHHHS-TT-EEEEE----SSTTSTTS-TT---PBPTTSTTSBTT-TTPPP-EEEEEEEETTEEEEEEEEEEE---SSSSEEEEE--PPBPSSSS-EE-GGGGT-S-TTT---HHHHHHHHHHHHHHHHHHHHHT--HHHHHHHHHHHHS-HHHHHHHHHHHHHHHHHHH--HHHHHHHHHHHTTS-HHHHHHHHHT-S-HHHHHHHHHHHHHHS-HHHHHHHHHHHHHSHHHHHHHHHHHHHHHHS----------S----S--------------GGGS----

Organism: Haematococcus lacustris (NCBI:txid44745)

Radius of gyration: 32.72 Å; Cα contacts (8 Å, |Δi|>4): 1285; chains: 2; bounding box: 77×102×67 Å

pLDDT: mean 77.43, std 22.52, range [20.22, 97.56]

InterPro domains:
  IPR010108 Lycopene cyclase, beta/epsilon [PTHR39757] (195-363)
  IPR036188 FAD/NAD(P)-binding domain superfamily [SSF51905] (32-290)

Foldseek 3Di:
DQPPDKDKDFQVLCVVLVNNVQFPDKAQWEWEALDPDDIDILRTMMTIGHSVSVVVVVVVVCVVVPHDDDPDDDPACVCCPPPDDDQAAAAEPAQVCLVHFAFDPLWDDKWWKFKDKDKDQAPCPCVVPVQRHWHAWYQHLLQQCPDDVHDVDHDFAQDPQAVVSGRPHDPGQGWTWGWHRPDDRIIMIMIMRQTDRDPDDDTPIDIATDTATDLQDLHHYAWNSRRQQQRRHRDTVSSRSVLVVQLVVLLVVCVVVVHHSRVSSNSSNCSNCPLFLQLLSLLSNLNNVLSNPDDSNLNSQQVVLLSVPDSCLSVCNNSSNDTSVSVVVSVVSSLQSGDPVNVVSSVCSLPPPSSNVSNVVSVVVVVVPPDDPDPDDDDDDCPDDPPPPDPDPPPPDPRDCVPPPPPD/DQPPDKDKDFQVLCVVLVNNVQFPDKAQWEWEALDPDDIDILRTMMTIGHSVSVVVVVVVVCVVVPHDDDDDDDPACVPPDPDPDDQAAAAEPAQVCLVHFAFDPLWDDKWWKFKDKDKDQAPCPCVVDVQRHWHAWYQYLQAQVPDDVHDVDHPFAQDPQAVVSGRPDDPGQGWTWGWHRPDDRIIMIMIMRQTDRDPDDDTPIDIATDTATDLQDLHHYAWNSRRQQQRRHRDTDSSRSVLVVQLVVLLVVCVVVVHHSRVSSNSSNCSNDPLFLQLLSLLSNLNNVLSNPDDSNLNSQQVVLLSVPDSVLSVCNNSSNDTSVVVVVSVVSSLQSGDPVNVVSSVCSLPPPSSNVSNVVSVVVVVVPPPDPDPDDDDDDCPDDPPPPDPDPPPPDPRDCVPPPPPD

Solvent-accessible surface area (backbone atoms only — not comparable to full-atom values): 45718 Å² total; per-residue (Å²): 129,81,71,80,70,86,44,76,44,50,41,69,60,34,46,77,70,71,46,54,86,23,46,67,47,72,25,78,34,29,31,29,25,55,44,83,91,56,76,44,73,68,79,43,34,34,25,36,50,25,54,66,48,41,48,51,53,51,51,50,50,34,54,77,70,66,61,84,86,72,98,74,84,86,90,62,74,74,62,65,52,64,104,59,81,67,79,72,57,66,42,64,61,33,62,72,44,38,79,82,54,60,58,47,80,84,51,54,73,62,34,23,26,36,44,51,71,47,79,42,75,37,85,66,49,51,78,80,36,71,58,84,41,30,34,63,38,32,46,47,70,31,65,34,23,70,48,88,88,20,51,91,80,30,68,70,53,72,28,88,61,13,66,82,38,36,60,88,36,80,79,31,65,50,50,26,39,29,34,43,60,72,53,93,46,33,29,36,40,25,47,32,28,61,49,34,81,72,87,78,81,92,55,54,67,42,77,19,48,40,46,50,60,50,47,87,36,74,52,36,56,35,46,47,38,48,54,50,33,33,30,48,76,58,50,31,66,70,50,40,63,67,48,44,60,61,52,49,51,46,50,51,50,29,58,73,67,63,52,52,45,48,59,34,19,28,51,45,39,47,68,73,52,34,65,63,52,49,29,34,48,30,48,32,37,31,50,23,56,49,59,53,68,39,43,50,69,53,43,25,54,47,50,54,35,46,71,66,42,62,63,71,50,47,52,21,57,70,57,71,64,47,46,55,52,47,46,50,53,46,52,50,52,46,51,55,64,34,56,46,68,56,38,31,51,50,54,49,41,48,73,68,38,68,38,25,54,47,30,48,53,36,49,35,52,47,34,68,67,50,79,67,82,71,86,76,84,82,76,83,78,87,80,66,77,70,76,72,69,78,74,72,77,80,75,78,72,80,71,41,70,86,57,35,74,75,84,122,130,81,72,81,71,86,44,76,44,51,42,67,60,34,46,76,68,72,46,53,84,23,45,68,47,73,25,79,34,29,31,29,25,56,45,85,89,63,73,44,73,67,79,42,34,34,25,36,52,25,55,65,48,41,48,52,52,52,52,49,51,33,53,76,70,66,61,81,86,72,96,74,86,86,92,59,72,73,66,61,54,74,97,58,86,72,80,72,57,66,41,66,62,33,63,71,42,37,80,82,53,58,58,46,82,82,50,54,74,62,34,22,26,35,45,52,72,46,79,41,75,38,87,64,49,52,78,79,35,71,57,83,40,29,34,62,37,32,44,48,73,28,63,36,26,72,50,86,88,21,51,91,81,31,67,73,53,71,30,87,61,13,65,82,39,36,55,88,34,81,78,30,65,52,51,25,41,29,35,43,58,72,53,93,46,32,31,38,39,27,47,33,29,59,50,36,81,71,88,79,80,92,56,54,67,43,75,19,48,39,47,51,59,50,47,86,37,75,53,35,55,36,46,47,37,46,53,50,32,32,31,47,77,58,49,34,65,71,49,41,63,66,48,44,61,61,51,50,52,46,50,51,49,30,59,72,70,63,53,53,45,50,61,34,18,28,52,44,38,46,68,74,52,35,65,61,53,49,28,34,46,31,48,33,36,31,49,23,56,50,57,52,70,40,44,50,71,54,43,27,53,47,51,54,35,47,71,65,42,61,63,70,50,47,52,22,57,70,58,72,63,48,45,55,52,47,45,51,51,46,51,49,53,46,50,58,65,36,57,46,68,57,39,31,49,51,53,49,40,47,74,68,37,68,38,26,55,48,30,48,53,34,49,35,50,46,33,68,67,50,78,69,81,70,86,76,79,83,76,83,78,87,76,65,78,70,77,71,69,77,74,73,76,80,76,78,74,80,74,43,68,87,58,35,74,77,81,123

Sequence (816 aa):
MPLVNNYGVWTDEFKALGLEHTLERSWPDASCFFGEGKPVRLGRGYGRVSRRKLREHLVAMCAEAGVTFLAAEVDSLQGVVSPVGCRLVTLAAGAAAGKFLRYEEGAPSVASQTAYGIEAEVEGYHEAFPGNEMLFMDFRRHHTGVWEQSAPKIRVGSHPNAGDGEWGTSGEVPSFLYAMPLGGDRVFLEETCLVAKVHEEEWSYIPVGGPLPKGDQAVAAFGAAANLVHPATGFSVSRSFREAPRVADELAACIRAGLGVRQASARVWSTLWPQEKRTQTAFHVFGMELLATLDLASTNAFFGTFFKLPSYYWRGYMASQLSSGELIIFALLTFALANNDIRAKLMVHLFSDPAGRYLLDAYVKRYRDSPSPSPSSSPSSSLSALPTPAPAPAVEVKLPASLEPNQAMPLVNNYGVWTDEFKALGLEHTLERSWPDASCFFGEGKPVRLGRGYGRVSRRKLREHLVAMCAEAGVTFLAAEVDSLQGVVSPVGCRLVTLAAGAAAGKFLRYEEGAPSVASQTAYGIEAEVEGYHEAFPGNEMLFMDFRRHHTGVWEQSAPKIRVGSHPNAGDGEWGTSGEVPSFLYAMPLGGDRVFLEETCLVAKVHEEEWSYIPVGGPLPKGDQAVAAFGAAANLVHPATGFSVSRSFREAPRVADELAACIRAGLGVRQASARVWSTLWPQEKRTQTAFHVFGMELLATLDLASTNAFFGTFFKLPSYYWRGYMASQLSSGELIIFALLTFALANNDIRAKLMVHLFSDPAGRYLLDAYVKRYRDSPSPSPSSSPSSSLSALPTPAPAPAVEVKLPASLEPNQA